Protein 5TF5 (pdb70)

CATH classification: 3.40.640.10 (+1 more: 3.90.1150.10)

GO terms:
  GO:0016212 L-kynurenine:2-oxoglutarate transaminase activity (F, IDA)
  GO:0006103 2-oxoglutarate metabolic process (P, IDA)
  GO:0006536 glutamate metabolic process (P, IDA)
  GO:0070189 kynurenine metabolic process (P, IDA)
  GO:0047315 L-kynurenine:glyoxylate transaminase activity (F, IDA)
  GO:0047536 L-2-aminoadipate:2-oxoglutarate transaminase activity (F, IDA)
  GO:0047958 glycine:2-oxoglutarate transaminase activity (F, IDA)
  GO:0050094 L-methionine:glyoxylate transaminase activity (F, IDA)
  GO:0016212 L-kynurenine:2-oxoglutarate transaminase activity (F, EXP)
  GO:0047536 L-2-aminoadipate:2-oxoglutarate transaminase activity (F, EXP)
  GO:0042803 protein homodimerization activity (F, IPI)
  GO:0005739 mitochondrion (C, HTP)
  GO:0005759 mitochondrial matrix (C, TAS)

B-factor: mean 35.79, std 28.33, range [4.4, 190.75]

Structure (mmCIF, N/CA/C/O backbone):
data_5TF5
#
_entry.id   5TF5
#
_cell.length_a   88.883
_cell.length_b   99.275
_cell.length_c   107.923
_cell.angle_alpha   90.00
_cell.angle_beta   90.00
_cell.angle_gamma   90.00
#
_symmetry.space_group_name_H-M   'P 21 21 21'
#
loop_
_entity.id
_entity.type
_entity.pdbx_description
1 polymer 'Kynurenine/alpha-aminoadipate aminotransferase, mitochondrial'
2 non-polymer '(2R)-2-(5,6-dichloro-1,3-dioxo-1,3-dihydro-2H-isoindol-2-yl)-3-phenylpropanoic acid'
3 water water
#
loop_
_atom_site.group_PDB
_atom_site.id
_atom_site.type_symbol
_atom_site.label_atom_id
_atom_site.label_alt_id
_atom_site.label_comp_id
_atom_site.label_asym_id
_atom_site.label_entity_id
_atom_site.label_seq_id
_atom_site.pdbx_PDB_ins_code
_atom_site.Cartn_x
_atom_site.Cartn_y
_atom_site.Cartn_z
_atom_site.occupancy
_atom_site.B_iso_or_equiv
_atom_site.auth_seq_id
_atom_site.auth_comp_id
_atom_site.auth_asym_id
_atom_site.auth_atom_id
_atom_site.pdbx_PDB_model_num
ATOM 1 N N . MET A 1 1 ? 84.422 -0.784 57.120 1.00 26.26 1 MET A N 1
ATOM 2 C CA . MET A 1 1 ? 83.676 -1.005 58.394 1.00 22.15 1 MET A CA 1
ATOM 3 C C . MET A 1 1 ? 82.468 -0.051 58.518 1.00 19.50 1 MET A C 1
ATOM 4 O O . MET A 1 1 ? 81.425 -0.479 58.976 1.00 19.68 1 MET A O 1
ATOM 20 N N . ASN A 1 2 ? 82.585 1.215 58.108 1.00 24.11 2 ASN A N 1
ATOM 21 C CA . ASN A 1 2 ? 81.430 2.126 58.026 1.00 26.30 2 ASN A CA 1
ATOM 22 C C . ASN A 1 2 ? 81.323 2.677 56.602 1.00 22.59 2 ASN A C 1
ATOM 23 O O . ASN A 1 2 ? 81.909 3.714 56.277 1.00 23.21 2 ASN A O 1
ATOM 34 N N . TYR A 1 3 ? 80.544 2.004 55.757 1.00 18.56 3 TYR A N 1
ATOM 35 C CA . TYR A 1 3 ? 80.521 2.352 54.340 1.00 18.38 3 TYR A CA 1
ATOM 36 C C . TYR A 1 3 ? 79.713 3.607 54.038 1.00 22.55 3 TYR A C 1
ATOM 37 O O . TYR A 1 3 ? 79.956 4.239 53.006 1.00 18.72 3 TYR A O 1
ATOM 55 N N . ALA A 1 4 ? 78.761 3.977 54.900 1.00 22.37 4 ALA A N 1
ATOM 56 C CA . ALA A 1 4 ? 78.021 5.222 54.695 1.00 20.11 4 ALA A CA 1
ATOM 57 C C . ALA A 1 4 ? 78.954 6.414 54.556 1.00 21.28 4 ALA A C 1
ATOM 58 O O . ALA A 1 4 ? 78.635 7.374 53.844 1.00 23.45 4 ALA A O 1
ATOM 65 N N . ARG A 1 5 ? 80.100 6.382 55.238 1.00 25.28 5 ARG A N 1
ATOM 66 C CA . ARG A 1 5 ? 81.072 7.467 55.140 1.00 25.25 5 ARG A CA 1
ATOM 67 C C . ARG A 1 5 ? 81.569 7.676 53.714 1.00 23.86 5 ARG A C 1
ATOM 68 O O . ARG A 1 5 ? 81.977 8.787 53.365 1.00 27.30 5 ARG A O 1
ATOM 89 N N . PHE A 1 6 ? 81.506 6.648 52.869 1.00 19.27 6 PHE A N 1
ATOM 90 C CA . PHE A 1 6 ? 82.065 6.697 51.527 1.00 20.78 6 PHE A CA 1
ATOM 91 C C . PHE A 1 6 ? 80.990 6.752 50.442 1.00 25.27 6 PHE A C 1
ATOM 92 O O . PHE A 1 6 ? 81.289 6.495 49.272 1.00 22.87 6 PHE A O 1
ATOM 109 N N . ILE A 1 7 ? 79.753 7.098 50.801 1.00 25.57 7 ILE A N 1
ATOM 110 C CA . ILE A 1 7 ? 78.623 7.120 49.873 1.00 18.55 7 ILE A CA 1
ATOM 111 C C . ILE A 1 7 ? 77.958 8.488 49.982 1.00 19.37 7 ILE A C 1
ATOM 112 O O . ILE A 1 7 ? 77.524 8.881 51.071 1.00 17.80 7 ILE A O 1
ATOM 128 N N . THR A 1 8 ? 77.878 9.207 48.859 1.00 20.51 8 THR A N 1
ATOM 129 C CA . THR A 1 8 ? 77.247 10.520 48.822 1.00 21.59 8 THR A CA 1
ATOM 130 C C . THR A 1 8 ? 75.754 10.413 49.106 1.00 20.23 8 THR A C 1
ATOM 131 O O . THR A 1 8 ? 75.143 9.342 49.010 1.00 19.74 8 THR A O 1
ATOM 142 N N . ALA A 1 9 ? 75.154 11.566 49.409 1.00 20.95 9 ALA A N 1
ATOM 143 C CA . ALA A 1 9 ? 73.708 11.616 49.578 1.00 21.57 9 ALA A CA 1
ATOM 144 C C . ALA A 1 9 ? 73.001 11.118 48.323 1.00 21.46 9 ALA A C 1
ATOM 145 O O . ALA A 1 9 ? 72.098 10.279 48.398 1.00 24.57 9 ALA A O 1
ATOM 152 N N . ALA A 1 10 ? 73.410 11.617 47.156 1.00 20.58 10 ALA A N 1
ATOM 153 C CA . ALA A 1 10 ? 72.772 11.213 45.907 1.00 20.58 10 ALA A CA 1
ATOM 154 C C . ALA A 1 10 ? 72.901 9.712 45.681 1.00 19.80 10 ALA A C 1
ATOM 155 O O . ALA A 1 10 ? 71.914 9.028 45.382 1.00 20.07 10 ALA A O 1
ATOM 162 N N . SER A 1 11 ? 74.122 9.189 45.796 1.00 18.15 11 SER A N 1
ATOM 163 C CA . SER A 1 11 ? 74.354 7.758 45.619 1.00 14.95 11 SER A CA 1
ATOM 164 C C . SER A 1 11 ? 73.529 6.931 46.605 1.00 18.28 11 SER A C 1
ATOM 165 O O . SER A 1 11 ? 72.923 5.922 46.230 1.00 17.21 11 SER A O 1
ATOM 173 N N . ALA A 1 12 ? 73.502 7.342 47.876 1.00 18.88 12 ALA A N 1
ATOM 174 C CA . ALA A 1 12 ? 72.729 6.621 48.883 1.00 19.98 12 ALA A CA 1
ATOM 175 C C . ALA A 1 12 ? 71.236 6.652 48.579 1.00 20.67 12 ALA A C 1
ATOM 176 O O . ALA A 1 12 ? 70.504 5.727 48.956 1.00 21.41 12 ALA A O 1
ATOM 183 N N . ALA A 1 13 ? 70.765 7.699 47.901 1.00 19.33 13 ALA A N 1
ATOM 184 C CA . ALA A 1 13 ? 69.343 7.836 47.612 1.00 21.67 13 ALA A CA 1
ATOM 185 C C . ALA A 1 13 ? 68.855 6.890 46.519 1.00 19.54 13 ALA A C 1
ATOM 186 O O . ALA A 1 13 ? 67.639 6.712 46.380 1.00 18.97 13 ALA A O 1
ATOM 193 N N . ARG A 1 14 ? 69.750 6.274 45.753 1.00 20.37 14 ARG A N 1
ATOM 194 C CA . ARG A 1 14 ? 69.325 5.411 44.657 1.00 18.49 14 ARG A CA 1
ATOM 195 C C . ARG A 1 14 ? 68.537 4.210 45.167 1.00 21.76 14 ARG A C 1
ATOM 196 O O . ARG A 1 14 ? 68.857 3.634 46.212 1.00 18.71 14 ARG A O 1
ATOM 217 N N . ASN A 1 15 ? 67.526 3.813 44.396 1.00 24.95 15 ASN A N 1
ATOM 218 C CA . ASN A 1 15 ? 66.702 2.641 44.649 1.00 26.77 15 ASN A CA 1
ATOM 219 C C . ASN A 1 15 ? 66.743 1.693 43.451 1.00 32.15 15 ASN A C 1
ATOM 220 O O . ASN A 1 15 ? 67.007 2.121 42.322 1.00 32.97 15 ASN A O 1
ATOM 231 N N . PRO A 1 16 ? 66.468 0.399 43.656 1.00 40.59 16 PRO A N 1
ATOM 232 C CA . PRO A 1 16 ? 66.619 -0.580 42.561 1.00 45.43 16 PRO A CA 1
ATOM 233 C C . PRO A 1 16 ? 65.620 -0.378 41.423 1.00 60.87 16 PRO A C 1
ATOM 234 O O . PRO A 1 16 ? 64.426 -0.165 41.651 1.00 59.08 16 PRO A O 1
ATOM 245 N N . SER A 1 17 ? 66.131 -0.496 40.174 1.00 75.67 17 SER A N 1
ATOM 246 C CA . SER A 1 17 ? 65.484 0.022 38.966 1.00 83.55 17 SER A CA 1
ATOM 247 C C . SER A 1 17 ? 65.188 -1.087 37.942 1.00 95.55 17 SER A C 1
ATOM 248 O O . SER A 1 17 ? 65.391 -2.269 38.251 1.00 96.37 17 SER A O 1
ATOM 256 N N . PRO A 1 18 ? 64.707 -0.754 36.690 1.00 107.31 18 PRO A N 1
ATOM 257 C CA . PRO A 1 18 ? 63.764 -1.654 35.995 1.00 108.34 18 PRO A CA 1
ATOM 258 C C . PRO A 1 18 ? 64.274 -3.040 35.622 1.00 106.41 18 PRO A C 1
ATOM 259 O O . PRO A 1 18 ? 65.359 -3.471 36.025 1.00 111.11 18 PRO A O 1
ATOM 270 N N . ILE A 1 19 ? 63.458 -3.738 34.829 1.00 105.56 19 ILE A N 1
ATOM 271 C CA . ILE A 1 19 ? 63.649 -5.144 34.489 1.00 111.60 19 ILE A CA 1
ATOM 272 C C . ILE A 1 19 ? 63.679 -5.937 35.789 1.00 122.44 19 ILE A C 1
ATOM 273 O O . ILE A 1 19 ? 64.593 -6.734 36.026 1.00 118.52 19 ILE A O 1
ATOM 289 N N . ARG A 1 20 ? 62.665 -5.729 36.633 1.00 144.13 20 ARG A N 1
ATOM 290 C CA . ARG A 1 20 ? 62.674 -6.230 38.003 1.00 154.65 20 ARG A CA 1
ATOM 291 C C . ARG A 1 20 ? 61.850 -7.505 38.155 1.00 164.21 20 ARG A C 1
ATOM 292 O O . ARG A 1 20 ? 62.207 -8.548 37.601 1.00 166.12 20 ARG A O 1
ATOM 313 N N . THR A 1 21 ? 60.745 -7.429 38.901 1.00 149.06 21 THR A N 1
ATOM 314 C CA . THR A 1 21 ? 59.957 -8.601 39.269 1.00 147.64 21 THR A CA 1
ATOM 315 C C . THR A 1 21 ? 59.177 -9.152 38.079 1.00 145.18 21 THR A C 1
ATOM 316 O O . THR A 1 21 ? 57.942 -9.206 38.107 1.00 137.46 21 THR A O 1
ATOM 327 N N . MET A 1 22 ? 59.889 -9.560 37.027 1.00 149.42 22 MET A N 1
ATOM 328 C CA . MET A 1 22 ? 59.256 -10.120 35.839 1.00 147.10 22 MET A CA 1
ATOM 329 C C . MET A 1 22 ? 59.952 -11.404 35.411 1.00 146.65 22 MET A C 1
ATOM 330 O O . MET A 1 22 ? 59.292 -12.408 35.122 1.00 134.66 22 MET A O 1
ATOM 344 N N . THR A 1 23 ? 61.284 -11.382 35.370 1.00 148.72 23 THR A N 1
ATOM 345 C CA . THR A 1 23 ? 62.081 -12.531 34.960 1.00 145.27 23 THR A CA 1
ATOM 346 C C . THR A 1 23 ? 62.778 -13.179 36.155 1.00 142.10 23 THR A C 1
ATOM 347 O O . THR A 1 23 ? 63.859 -13.756 36.018 1.00 138.41 23 THR A O 1
ATOM 358 N N . ASP A 1 24 ? 62.171 -13.073 37.332 1.00 147.03 24 ASP A N 1
ATOM 359 C CA . ASP A 1 24 ? 62.624 -13.770 38.531 1.00 141.81 24 ASP A CA 1
ATOM 360 C C . ASP A 1 24 ? 61.499 -14.534 39.212 1.00 148.92 24 ASP A C 1
ATOM 361 O O . ASP A 1 24 ? 61.723 -15.652 39.682 1.00 148.78 24 ASP A O 1
ATOM 370 N N . ILE A 1 25 ? 60.295 -13.959 39.281 1.00 144.37 25 ILE A N 1
ATOM 371 C CA . ILE A 1 25 ? 59.133 -14.729 39.703 1.00 140.29 25 ILE A CA 1
ATOM 372 C C . ILE A 1 25 ? 58.709 -15.697 38.607 1.00 142.10 25 ILE A C 1
ATOM 373 O O . ILE A 1 25 ? 57.984 -16.662 38.877 1.00 133.25 25 ILE A O 1
ATOM 389 N N . LEU A 1 26 ? 59.143 -15.454 37.368 1.00 151.26 26 LEU A N 1
ATOM 390 C CA . LEU A 1 26 ? 58.949 -16.387 36.267 1.00 156.29 26 LEU A CA 1
ATOM 391 C C . LEU A 1 26 ? 60.145 -17.306 36.058 1.00 159.11 26 LEU A C 1
ATOM 392 O O . LEU A 1 26 ? 60.011 -18.327 35.374 1.00 160.29 26 LEU A O 1
ATOM 408 N N . SER A 1 27 ? 61.302 -16.971 36.630 1.00 156.87 27 SER A N 1
ATOM 409 C CA . SER A 1 27 ? 62.496 -17.801 36.540 1.00 153.79 27 SER A CA 1
ATOM 410 C C . SER A 1 27 ? 62.537 -18.891 37.603 1.00 152.57 27 SER A C 1
ATOM 411 O O . SER A 1 27 ? 63.530 -19.623 37.682 1.00 150.52 27 SER A O 1
ATOM 419 N N . ARG A 1 28 ? 61.494 -19.009 38.425 1.00 152.27 28 ARG A N 1
ATOM 420 C CA . ARG A 1 28 ? 61.396 -20.082 39.412 1.00 151.59 28 ARG A CA 1
ATOM 421 C C . ARG A 1 28 ? 60.006 -20.688 39.520 1.00 150.09 28 ARG A C 1
ATOM 422 O O . ARG A 1 28 ? 59.889 -21.819 40.004 1.00 149.96 28 ARG A O 1
ATOM 443 N N . GLY A 1 29 ? 58.949 -19.998 39.082 1.00 148.47 29 GLY A N 1
ATOM 444 C CA . GLY A 1 29 ? 57.622 -20.533 39.159 1.00 137.75 29 GLY A CA 1
ATOM 445 C C . GLY A 1 29 ? 57.378 -21.597 38.100 1.00 139.65 29 GLY A C 1
ATOM 446 O O . GLY A 1 29 ? 58.280 -21.967 37.337 1.00 139.54 29 GLY A O 1
ATOM 450 N N . PRO A 1 30 ? 56.146 -22.098 38.047 1.00 142.46 30 PRO A N 1
ATOM 451 C CA . PRO A 1 30 ? 55.804 -23.109 37.042 1.00 142.80 30 PRO A CA 1
ATOM 452 C C . PRO A 1 30 ? 55.817 -22.524 35.638 1.00 137.94 30 PRO A C 1
ATOM 453 O O . PRO A 1 30 ? 55.634 -21.323 35.426 1.00 135.61 30 PRO A O 1
ATOM 464 N N . LYS A 1 31 ? 56.036 -23.405 34.664 1.00 131.73 31 LYS A N 1
ATOM 465 C CA . LYS A 1 31 ? 56.065 -23.000 33.265 1.00 130.52 31 LYS A CA 1
ATOM 466 C C . LYS A 1 31 ? 54.678 -22.826 32.667 1.00 132.13 31 LYS A C 1
ATOM 467 O O . LYS A 1 31 ? 54.569 -22.441 31.498 1.00 131.42 31 LYS A O 1
ATOM 486 N N . SER A 1 32 ? 53.625 -23.110 33.427 1.00 127.90 32 SER A N 1
ATOM 487 C CA . SER A 1 32 ? 52.264 -22.791 33.026 1.00 126.09 32 SER A CA 1
ATOM 488 C C . SER A 1 32 ? 51.877 -21.365 33.397 1.00 122.94 32 SER A C 1
ATOM 489 O O . SER A 1 32 ? 50.712 -20.986 33.234 1.00 110.95 32 SER A O 1
ATOM 497 N N . MET A 1 33 ? 52.827 -20.572 33.885 1.00 122.72 33 MET A N 1
ATOM 498 C CA . MET A 1 33 ? 52.558 -19.219 34.354 1.00 108.19 33 MET A CA 1
ATOM 499 C C . MET A 1 33 ? 52.624 -18.249 33.182 1.00 101.67 33 MET A C 1
ATOM 500 O O . MET A 1 33 ? 53.661 -18.138 32.518 1.00 95.33 33 MET A O 1
ATOM 514 N N . ILE A 1 34 ? 51.520 -17.558 32.929 1.00 94.19 34 ILE A N 1
ATOM 515 C CA . ILE A 1 34 ? 51.462 -16.523 31.905 1.00 83.53 34 ILE A CA 1
ATOM 516 C C . ILE A 1 34 ? 51.848 -15.199 32.541 1.00 84.00 34 ILE A C 1
ATOM 517 O O . ILE A 1 34 ? 51.401 -14.872 33.647 1.00 85.34 34 ILE A O 1
ATOM 533 N N . SER A 1 35 ? 52.681 -14.430 31.845 1.00 77.76 35 SER A N 1
ATOM 534 C CA . SER A 1 35 ? 53.082 -13.110 32.311 1.00 69.09 35 SER A CA 1
ATOM 535 C C . SER A 1 35 ? 52.916 -12.112 31.178 1.00 64.74 35 SER A C 1
ATOM 536 O O . SER A 1 35 ? 53.584 -12.224 30.144 1.00 61.22 35 SER A O 1
ATOM 544 N N . LEU A 1 36 ? 52.009 -11.153 31.365 1.00 58.71 36 LEU A N 1
ATOM 545 C CA . LEU A 1 36 ? 51.958 -9.950 30.550 1.00 50.70 36 LEU A CA 1
ATOM 546 C C . LEU A 1 36 ? 52.534 -8.752 31.285 1.00 48.45 36 LEU A C 1
ATOM 547 O O . LEU A 1 36 ? 52.259 -7.609 30.903 1.00 40.35 36 LEU A O 1
ATOM 563 N N . ALA A 1 37 ? 53.298 -8.992 32.350 1.00 52.79 37 ALA A N 1
ATOM 564 C CA . ALA A 1 37 ? 53.897 -7.923 33.133 1.00 53.27 37 ALA A CA 1
ATOM 565 C C . ALA A 1 37 ? 55.240 -7.476 32.584 1.00 49.14 37 ALA A C 1
ATOM 566 O O . ALA A 1 37 ? 55.709 -6.389 32.940 1.00 48.33 37 ALA A O 1
ATOM 573 N N . GLY A 1 38 ? 55.860 -8.283 31.725 1.00 46.99 38 GLY A N 1
ATOM 574 C CA . GLY A 1 38 ? 57.207 -7.997 31.283 1.00 53.36 38 GLY A CA 1
ATOM 575 C C . GLY A 1 38 ? 57.260 -6.852 30.293 1.00 48.50 38 GLY A C 1
ATOM 576 O O . GLY A 1 38 ? 56.288 -6.524 29.614 1.00 44.60 38 GLY A O 1
ATOM 580 N N . GLY A 1 39 ? 58.431 -6.234 30.213 1.00 48.45 39 GLY A N 1
ATOM 581 C CA . GLY A 1 39 ? 58.627 -5.117 29.316 1.00 47.20 39 GLY A CA 1
ATOM 582 C C . GLY A 1 39 ? 59.532 -5.424 28.142 1.00 43.14 39 GLY A C 1
ATOM 583 O O . GLY A 1 39 ? 60.034 -4.500 27.520 1.00 38.13 39 GLY A O 1
ATOM 587 N N . LEU A 1 40 ? 59.730 -6.627 27.818 1.00 39.63 40 LEU A N 1
ATOM 588 C CA . LEU A 1 40 ? 60.768 -6.871 26.819 1.00 31.22 40 LEU A CA 1
ATOM 589 C C . LEU A 1 40 ? 60.216 -6.759 25.398 1.00 29.67 40 LEU A C 1
ATOM 590 O O . LEU A 1 40 ? 59.127 -7.266 25.113 1.00 31.04 40 LEU A O 1
ATOM 606 N N . PRO A 1 41 ? 60.946 -6.133 24.475 1.00 27.10 41 PRO A N 1
ATOM 607 C CA . PRO A 1 41 ? 60.504 -6.114 23.081 1.00 26.02 41 PRO A CA 1
ATOM 608 C C . PRO A 1 41 ? 60.684 -7.484 22.449 1.00 29.27 41 PRO A C 1
ATOM 609 O O . PRO A 1 41 ? 61.484 -8.304 22.901 1.00 24.66 41 PRO A O 1
ATOM 620 N N . ASN A 1 42 ? 59.924 -7.731 21.384 1.00 26.40 42 ASN A N 1
ATOM 621 C CA . ASN A 1 42 ? 59.921 -9.066 20.798 1.00 26.54 42 ASN A CA 1
ATOM 622 C C . ASN A 1 42 ? 61.200 -9.297 19.999 1.00 26.95 42 ASN A C 1
ATOM 623 O O . ASN A 1 42 ? 61.398 -8.664 18.952 1.00 22.16 42 ASN A O 1
ATOM 634 N N . PRO A 1 43 ? 62.088 -10.191 20.448 1.00 25.20 43 PRO A N 1
ATOM 635 C CA . PRO A 1 43 ? 63.374 -10.367 19.751 1.00 24.73 43 PRO A CA 1
ATOM 636 C C . PRO A 1 43 ? 63.238 -10.968 18.366 1.00 23.67 43 PRO A C 1
ATOM 637 O O . PRO A 1 43 ? 64.218 -10.973 17.610 1.00 22.41 43 PRO A O 1
ATOM 648 N N . ASN A 1 44 ? 62.062 -11.481 18.007 1.00 24.86 44 ASN A N 1
ATOM 649 C CA . ASN A 1 44 ? 61.897 -12.069 16.686 1.00 27.62 44 ASN A CA 1
ATOM 650 C C . ASN A 1 44 ? 61.919 -11.017 15.587 1.00 27.30 44 ASN A C 1
ATOM 651 O O . ASN A 1 44 ? 62.192 -11.356 14.433 1.00 25.19 44 ASN A O 1
ATOM 662 N N . MET A 1 45 ? 61.653 -9.751 15.918 1.00 24.02 45 MET A N 1
ATOM 663 C CA . MET A 1 45 ? 61.769 -8.683 14.934 1.00 24.94 45 MET A CA 1
ATOM 664 C C . MET A 1 45 ? 63.218 -8.286 14.673 1.00 22.07 45 MET A C 1
ATOM 665 O O . MET A 1 45 ? 63.498 -7.665 13.643 1.00 25.80 45 MET A O 1
ATOM 679 N N . PHE A 1 46 ? 64.138 -8.625 15.577 1.00 22.26 46 PHE A N 1
ATOM 680 C CA . PHE A 1 46 ? 65.527 -8.219 15.419 1.00 21.84 46 PHE A CA 1
ATOM 681 C C . PHE A 1 46 ? 66.144 -8.919 14.205 1.00 22.30 46 PHE A C 1
ATOM 682 O O . PHE A 1 46 ? 65.939 -10.120 14.008 1.00 22.31 46 PHE A O 1
ATOM 699 N N . PRO A 1 47 ? 66.908 -8.200 13.372 1.00 19.93 47 PRO A N 1
ATOM 700 C CA . PRO A 1 47 ? 67.294 -8.767 12.067 1.00 21.63 47 PRO A CA 1
ATOM 701 C C . PRO A 1 47 ? 68.505 -9.694 12.069 1.00 21.35 47 PRO A C 1
ATOM 702 O O . PRO A 1 47 ? 68.647 -10.474 11.118 1.00 25.19 47 PRO A O 1
ATOM 713 N N . PHE A 1 48 ? 69.387 -9.645 13.062 1.00 19.49 48 PHE A N 1
ATOM 714 C CA . PHE A 1 48 ? 70.523 -10.560 13.090 1.00 17.31 48 PHE A CA 1
ATOM 715 C C . PHE A 1 48 ? 70.059 -11.905 13.641 1.00 20.57 48 PHE A C 1
ATOM 716 O O . PHE A 1 48 ? 69.395 -11.957 14.678 1.00 19.55 48 PHE A O 1
ATOM 733 N N . LYS A 1 49 ? 70.385 -12.997 12.937 1.00 19.57 49 LYS A N 1
ATOM 734 C CA . LYS A 1 49 ? 69.800 -14.302 13.261 1.00 21.46 49 LYS A CA 1
ATOM 735 C C . LYS A 1 49 ? 70.797 -15.344 13.752 1.00 21.08 49 LYS A C 1
ATOM 736 O O . LYS A 1 49 ? 70.466 -16.132 14.645 1.00 20.41 49 LYS A O 1
ATOM 755 N N . THR A 1 50 ? 72.008 -15.390 13.205 1.00 20.67 50 THR A N 1
ATOM 756 C CA . THR A 1 50 ? 73.011 -16.324 13.700 1.00 20.08 50 THR A CA 1
ATOM 757 C C . THR A 1 50 ? 74.377 -15.673 13.599 1.00 22.53 50 THR A C 1
ATOM 758 O O . THR A 1 50 ? 74.552 -14.676 12.898 1.00 25.03 50 THR A O 1
ATOM 769 N N . ALA A 1 51 ? 75.350 -16.247 14.305 1.00 18.89 51 ALA A N 1
ATOM 770 C CA . ALA A 1 51 ? 76.712 -15.743 14.219 1.00 25.10 51 ALA A CA 1
ATOM 771 C C . ALA A 1 51 ? 77.701 -16.889 14.346 1.00 24.20 51 ALA A C 1
ATOM 772 O O . ALA A 1 51 ? 77.477 -17.854 15.083 1.00 21.04 51 ALA A O 1
ATOM 779 N N . VAL A 1 52 ? 78.802 -16.757 13.612 1.00 18.88 52 VAL A N 1
ATOM 780 C CA . VAL A 1 52 ? 79.955 -17.644 13.703 1.00 23.41 52 VAL A CA 1
ATOM 781 C C . VAL A 1 52 ? 81.183 -16.763 13.856 1.00 23.19 52 VAL A C 1
ATOM 782 O O . VAL A 1 52 ? 81.488 -15.964 12.964 1.00 24.49 52 VAL A O 1
ATOM 795 N N . ILE A 1 53 ? 81.882 -16.907 14.978 1.00 24.10 53 ILE A N 1
ATOM 796 C CA . ILE A 1 53 ? 83.071 -16.119 15.274 1.00 25.20 53 ILE A CA 1
ATOM 797 C C . ILE A 1 53 ? 84.235 -17.081 15.434 1.00 26.59 53 ILE A C 1
ATOM 798 O O . ILE A 1 53 ? 84.194 -17.983 16.282 1.00 24.68 53 ILE A O 1
ATOM 814 N N . THR A 1 54 ? 85.264 -16.893 14.620 1.00 23.91 54 THR A N 1
ATOM 815 C CA . THR A 1 54 ? 86.420 -17.773 14.638 1.00 26.77 54 THR A CA 1
ATOM 816 C C . THR A 1 54 ? 87.429 -17.250 15.645 1.00 28.67 54 THR A C 1
ATOM 817 O O . THR A 1 54 ? 87.583 -16.038 15.819 1.00 20.74 54 THR A O 1
ATOM 828 N N . VAL A 1 55 ? 88.101 -18.177 16.318 1.00 27.41 55 VAL A N 1
ATOM 829 C CA . VAL A 1 55 ? 88.994 -17.861 17.423 1.00 29.31 55 VAL A CA 1
ATOM 830 C C . VAL A 1 55 ? 90.346 -18.492 17.132 1.00 37.26 55 VAL A C 1
ATOM 831 O O . VAL A 1 55 ? 90.419 -19.603 16.598 1.00 35.78 55 VAL A O 1
ATOM 844 N N . GLU A 1 56 ? 91.413 -17.780 17.472 1.00 42.23 56 GLU A N 1
ATOM 845 C CA . GLU A 1 56 ? 92.763 -18.301 17.320 1.00 48.97 56 GLU A CA 1
ATOM 846 C C . GLU A 1 56 ? 93.146 -19.048 18.587 1.00 54.39 56 GLU A C 1
ATOM 847 O O . GLU A 1 56 ? 93.059 -18.494 19.688 1.00 57.05 56 GLU A O 1
ATOM 859 N N . ASN A 1 57 ? 93.567 -20.302 18.427 1.00 55.23 57 ASN A N 1
ATOM 860 C CA . ASN A 1 57 ? 93.823 -21.184 19.563 1.00 64.47 57 ASN A CA 1
ATOM 861 C C . ASN A 1 57 ? 92.544 -21.400 20.363 1.00 64.33 57 ASN A C 1
ATOM 862 O O . ASN A 1 57 ? 92.543 -21.363 21.595 1.00 58.89 57 ASN A O 1
ATOM 873 N N . GLY A 1 58 ? 91.443 -21.613 19.654 1.00 63.37 58 GLY A N 1
ATOM 874 C CA . GLY A 1 58 ? 90.174 -21.834 20.315 1.00 59.67 58 GLY A CA 1
ATOM 875 C C . GLY A 1 58 ? 89.143 -22.401 19.369 1.00 53.25 58 GLY A C 1
ATOM 876 O O . GLY A 1 58 ? 89.231 -22.252 18.146 1.00 48.44 58 GLY A O 1
ATOM 880 N N . LYS A 1 59 ? 88.166 -23.075 19.960 1.00 54.44 59 LYS A N 1
ATOM 881 C CA . LYS A 1 59 ? 87.014 -23.532 19.205 1.00 68.44 59 LYS A CA 1
ATOM 882 C C . LYS A 1 59 ? 86.257 -22.326 18.668 1.00 51.40 59 LYS A C 1
ATOM 883 O O . LYS A 1 59 ? 86.117 -21.307 19.351 1.00 52.67 59 LYS A O 1
ATOM 902 N N . THR A 1 60 ? 85.798 -22.421 17.426 1.00 39.31 60 THR A N 1
ATOM 903 C CA . THR A 1 60 ? 84.939 -21.371 16.899 1.00 37.34 60 THR A CA 1
ATOM 904 C C . THR A 1 60 ? 83.709 -21.230 17.790 1.00 33.04 60 THR A C 1
ATOM 905 O O . THR A 1 60 ? 83.240 -22.200 18.393 1.00 35.85 60 THR A O 1
ATOM 916 N N . ILE A 1 61 ? 83.197 -20.003 17.888 1.00 30.74 61 ILE A N 1
ATOM 917 C CA . ILE A 1 61 ? 82.035 -19.694 18.715 1.00 30.16 61 ILE A CA 1
ATOM 918 C C . ILE A 1 61 ? 80.834 -19.499 17.804 1.00 29.10 61 ILE A C 1
ATOM 919 O O . ILE A 1 61 ? 80.875 -18.673 16.885 1.00 25.19 61 ILE A O 1
ATOM 935 N N . GLN A 1 62 ? 79.760 -20.235 18.086 1.00 26.35 62 GLN A N 1
ATOM 936 C CA . GLN A 1 62 ? 78.550 -20.239 17.274 1.00 29.73 62 GLN A CA 1
ATOM 937 C C . GLN A 1 62 ? 77.383 -19.756 18.124 1.00 27.02 62 GLN A C 1
ATOM 938 O O . GLN A 1 62 ? 77.114 -20.321 19.187 1.00 30.57 62 GLN A O 1
ATOM 952 N N . PHE A 1 63 ? 76.701 -18.712 17.663 1.00 22.67 63 PHE A N 1
ATOM 953 C CA . PHE A 1 63 ? 75.425 -18.293 18.243 1.00 23.26 63 PHE A CA 1
ATOM 954 C C . PHE A 1 63 ? 74.341 -18.843 17.328 1.00 23.69 63 PHE A C 1
ATOM 955 O O . PHE A 1 63 ? 74.093 -18.294 16.252 1.00 18.78 63 PHE A O 1
ATOM 972 N N . GLY A 1 64 ? 73.713 -19.938 17.741 1.00 24.03 64 GLY A N 1
ATOM 973 C CA . GLY A 1 64 ? 72.560 -20.443 17.035 1.00 25.47 64 GLY A CA 1
ATOM 974 C C . GLY A 1 64 ? 71.370 -19.520 17.236 1.00 27.58 64 GLY A C 1
ATOM 975 O O . GLY A 1 64 ? 71.463 -18.437 17.816 1.00 21.64 64 GLY A O 1
ATOM 979 N N . GLU A 1 65 ? 70.213 -19.987 16.764 1.00 23.93 65 GLU A N 1
ATOM 980 C CA . GLU A 1 65 ? 69.021 -19.142 16.756 1.00 28.12 65 GLU A CA 1
ATOM 981 C C . GLU A 1 65 ? 68.693 -18.627 18.156 1.00 25.70 65 GLU A C 1
ATOM 982 O O . GLU A 1 65 ? 68.571 -17.415 18.371 1.00 26.84 65 GLU A O 1
ATOM 994 N N . GLU A 1 66 ? 68.561 -19.533 19.128 1.00 24.92 66 GLU A N 1
ATOM 995 C CA . GLU A 1 66 ? 68.152 -19.115 20.468 1.00 28.90 66 GLU A CA 1
ATOM 996 C C . GLU A 1 66 ? 69.247 -18.312 21.165 1.00 26.12 66 GLU A C 1
ATOM 997 O O . GLU A 1 66 ? 68.956 -17.327 21.852 1.00 21.75 66 GLU A O 1
ATOM 1009 N N . MET A 1 67 ? 70.508 -18.718 21.007 1.00 21.87 67 MET A N 1
ATOM 1010 C CA . MET A 1 67 ? 71.607 -17.961 21.603 1.00 22.02 67 MET A CA 1
ATOM 1011 C C . MET A 1 67 ? 71.655 -16.537 21.058 1.00 22.32 67 MET A C 1
ATOM 1012 O O . MET A 1 67 ? 71.892 -15.583 21.809 1.00 20.94 67 MET A O 1
ATOM 1026 N N . MET A 1 68 ? 71.424 -16.373 19.754 1.00 21.15 68 MET A N 1
ATOM 1027 C CA . MET A 1 68 ? 71.429 -15.037 19.167 1.00 22.92 68 MET A CA 1
ATOM 1028 C C . MET A 1 68 ? 70.306 -14.182 19.741 1.00 19.73 68 MET A C 1
ATOM 1029 O O . MET A 1 68 ? 70.508 -13.000 20.036 1.00 17.09 68 MET A O 1
ATOM 1043 N N . LYS A 1 69 ? 69.115 -14.760 19.906 1.00 17.65 69 LYS A N 1
ATOM 1044 C CA . LYS A 1 69 ? 68.014 -14.011 20.500 1.00 23.30 69 LYS A CA 1
ATOM 1045 C C . LYS A 1 69 ? 68.376 -13.533 21.897 1.00 22.69 69 LYS A C 1
ATOM 1046 O O . LYS A 1 69 ? 68.037 -12.409 22.287 1.00 17.70 69 LYS A O 1
ATOM 1065 N N . ARG A 1 70 ? 69.061 -14.375 22.673 1.00 17.56 70 ARG A N 1
ATOM 1066 C CA . ARG A 1 70 ? 69.520 -13.929 23.982 1.00 18.41 70 ARG A CA 1
ATOM 1067 C C . ARG A 1 70 ? 70.543 -12.817 23.835 1.00 16.06 70 ARG A C 1
ATOM 1068 O O . ARG A 1 70 ? 70.481 -11.810 24.549 1.00 18.53 70 ARG A O 1
ATOM 1089 N N . ALA A 1 71 ? 71.479 -12.975 22.899 1.00 17.26 71 ALA A N 1
ATOM 1090 C CA . ALA A 1 71 ? 72.529 -11.978 22.712 1.00 19.20 71 ALA A CA 1
ATOM 1091 C C . ALA A 1 71 ? 71.972 -10.606 22.352 1.00 15.11 71 ALA A C 1
ATOM 1092 O O . ALA A 1 71 ? 72.617 -9.590 22.631 1.00 17.79 71 ALA A O 1
ATOM 1099 N N . LEU A 1 72 ? 70.786 -10.554 21.746 1.00 14.08 72 LEU A N 1
ATOM 1100 C CA . LEU A 1 72 ? 70.214 -9.317 21.227 1.00 18.42 72 LEU A CA 1
ATOM 1101 C C . LEU A 1 72 ? 69.207 -8.682 22.178 1.00 17.17 72 LEU A C 1
ATOM 1102 O O . LEU A 1 72 ? 68.604 -7.667 21.828 1.00 16.03 72 LEU A O 1
ATOM 1118 N N . GLN A 1 73 ? 69.041 -9.229 23.378 1.00 17.14 73 GLN A N 1
ATOM 1119 C CA . GLN A 1 73 ? 68.020 -8.790 24.318 1.00 18.27 73 GLN A CA 1
ATOM 1120 C C . GLN A 1 73 ? 68.674 -8.318 25.614 1.00 18.96 73 GLN A C 1
ATOM 1121 O O . GLN A 1 73 ? 69.839 -8.622 25.891 1.00 17.49 73 GLN A O 1
ATOM 1135 N N . TYR A 1 74 ? 67.919 -7.541 26.402 1.00 20.69 74 TYR A N 1
ATOM 1136 C CA . TYR A 1 74 ? 68.395 -7.046 27.695 1.00 19.02 74 TYR A CA 1
ATOM 1137 C C . TYR A 1 74 ? 68.915 -8.170 28.587 1.00 19.28 74 TYR A C 1
ATOM 1138 O O . TYR A 1 74 ? 68.496 -9.325 28.454 1.00 19.30 74 TYR A O 1
ATOM 1156 N N . SER A 1 75 ? 69.795 -7.829 29.521 1.00 20.66 75 SER A N 1
ATOM 1157 C CA . SER A 1 75 ? 70.343 -8.781 30.477 1.00 20.18 75 SER A CA 1
ATOM 1158 C C . SER A 1 75 ? 70.637 -8.031 31.767 1.00 18.83 75 SER A C 1
ATOM 1159 O O . SER A 1 75 ? 70.494 -6.802 31.826 1.00 17.46 75 SER A O 1
ATOM 1167 N N . PRO A 1 76 ? 71.010 -8.744 32.840 1.00 17.19 76 PRO A N 1
ATOM 1168 C CA . PRO A 1 76 ? 71.106 -8.098 34.158 1.00 14.62 76 PRO A CA 1
ATOM 1169 C C . PRO A 1 76 ? 72.167 -7.007 34.222 1.00 18.28 76 PRO A C 1
ATOM 1170 O O . PRO A 1 76 ? 73.205 -7.064 33.553 1.00 15.49 76 PRO A O 1
ATOM 1181 N N . SER A 1 77 ? 71.906 -6.020 35.084 1.00 19.24 77 SER A N 1
ATOM 1182 C CA . SER A 1 77 ? 72.779 -4.854 35.172 1.00 15.47 77 SER A CA 1
ATOM 1183 C C . SER A 1 77 ? 74.202 -5.220 35.594 1.00 19.45 77 SER A C 1
ATOM 1184 O O . SER A 1 77 ? 75.165 -4.612 35.117 1.00 20.19 77 SER A O 1
ATOM 1192 N N . ALA A 1 78 ? 74.362 -6.188 36.500 1.00 16.37 78 ALA A N 1
ATOM 1193 C CA . ALA A 1 78 ? 75.695 -6.566 36.958 1.00 15.21 78 ALA A CA 1
ATOM 1194 C C . ALA A 1 78 ? 76.432 -7.467 35.976 1.00 17.01 78 ALA A C 1
ATOM 1195 O O . ALA A 1 78 ? 77.640 -7.678 36.140 1.00 15.56 78 ALA A O 1
ATOM 1202 N N . GLY A 1 79 ? 75.752 -7.984 34.963 1.00 14.54 79 GLY A N 1
ATOM 1203 C CA . GLY A 1 79 ? 76.357 -8.864 33.984 1.00 13.53 79 GLY A CA 1
ATOM 1204 C C . GLY A 1 79 ? 75.639 -10.199 33.906 1.00 16.11 79 GLY A C 1
ATOM 1205 O O . GLY A 1 79 ? 74.823 -10.554 34.754 1.00 15.91 79 GLY A O 1
ATOM 1209 N N . ILE A 1 80 ? 75.957 -10.932 32.847 1.00 17.22 80 ILE A N 1
ATOM 1210 C CA . ILE A 1 80 ? 75.292 -12.222 32.661 1.00 15.55 80 ILE A CA 1
ATOM 1211 C C . ILE A 1 80 ? 75.819 -13.206 33.699 1.00 13.57 80 ILE A C 1
ATOM 1212 O O . ILE A 1 80 ? 77.015 -13.160 34.051 1.00 13.66 80 ILE A O 1
ATOM 1228 N N . PRO A 1 81 ? 74.979 -14.107 34.213 1.00 17.46 81 PRO A N 1
ATOM 1229 C CA . PRO A 1 81 ? 75.385 -14.911 35.381 1.00 18.21 81 PRO A CA 1
ATOM 1230 C C . PRO A 1 81 ? 76.606 -15.790 35.157 1.00 16.43 81 PRO A C 1
ATOM 1231 O O . PRO A 1 81 ? 77.422 -15.920 36.074 1.00 20.23 81 PRO A O 1
ATOM 1242 N N . GLU A 1 82 ? 76.757 -16.398 33.978 1.00 14.49 82 GLU A N 1
ATOM 1243 C CA . GLU A 1 82 ? 77.894 -17.287 33.757 1.00 16.43 82 GLU A CA 1
ATOM 1244 C C . GLU A 1 82 ? 79.203 -16.519 33.644 1.00 15.54 82 GLU A C 1
ATOM 1245 O O . GLU A 1 82 ? 80.263 -17.066 33.963 1.00 19.45 82 GLU A O 1
ATOM 1257 N N . LEU A 1 83 ? 79.162 -15.256 33.205 1.00 13.96 83 LEU A N 1
ATOM 1258 C CA . LEU A 1 83 ? 80.381 -14.452 33.202 1.00 16.00 83 LEU A CA 1
ATOM 1259 C C . LEU A 1 83 ? 80.758 -14.057 34.626 1.00 16.29 83 LEU A C 1
ATOM 1260 O O . LEU A 1 83 ? 81.916 -14.190 35.033 1.00 18.40 83 LEU A O 1
ATOM 1276 N N . LEU A 1 84 ? 79.779 -13.598 35.411 1.00 13.88 84 LEU A N 1
ATOM 1277 C CA . LEU A 1 84 ? 80.034 -13.248 36.807 1.00 17.06 84 LEU A CA 1
ATOM 1278 C C . LEU A 1 84 ? 80.621 -14.428 37.582 1.00 18.73 84 LEU A C 1
ATOM 1279 O O . LEU A 1 84 ? 81.584 -14.269 38.339 1.00 19.76 84 LEU A O 1
ATOM 1295 N N . SER A 1 85 ? 80.051 -15.626 37.413 1.00 15.74 85 SER A N 1
ATOM 1296 C CA . SER A 1 85 ? 80.531 -16.777 38.177 1.00 20.51 85 SER A CA 1
ATOM 1297 C C . SER A 1 85 ? 81.943 -17.173 37.764 1.00 21.51 85 SER A C 1
ATOM 1298 O O . SER A 1 85 ? 82.775 -17.509 38.618 1.00 21.67 85 SER A O 1
ATOM 1306 N N . TRP A 1 86 ? 82.225 -17.192 36.462 1.00 19.87 86 TRP A N 1
ATOM 1307 C CA . TRP A 1 86 ? 83.591 -17.469 36.031 1.00 18.02 86 TRP A CA 1
ATOM 1308 C C . TRP A 1 86 ? 84.558 -16.455 36.628 1.00 22.47 86 TRP A C 1
ATOM 1309 O O . TRP A 1 86 ? 85.585 -16.826 37.209 1.00 15.41 86 TRP A O 1
ATOM 1330 N N . LEU A 1 87 ? 84.259 -15.161 36.462 1.00 15.12 87 LEU A N 1
ATOM 1331 C CA . LEU A 1 87 ? 85.163 -14.117 36.939 1.00 17.34 87 LEU A CA 1
ATOM 1332 C C . LEU A 1 87 ? 85.350 -14.199 38.445 1.00 17.40 87 LEU A C 1
ATOM 1333 O O . LEU A 1 87 ? 86.463 -14.002 38.951 1.00 17.72 87 LEU A O 1
ATOM 1349 N N . LYS A 1 88 ? 84.284 -14.509 39.183 1.00 19.70 88 LYS A N 1
ATOM 1350 C CA . LYS A 1 88 ? 84.424 -14.672 40.625 1.00 20.93 88 LYS A CA 1
ATOM 1351 C C . LYS A 1 88 ? 85.432 -15.768 40.946 1.00 23.63 88 LYS A C 1
ATOM 1352 O O . LYS A 1 88 ? 86.297 -15.603 41.812 1.00 20.58 88 LYS A O 1
ATOM 1371 N N . GLN A 1 89 ? 85.340 -16.900 40.249 1.00 21.61 89 GLN A N 1
ATOM 1372 C CA . GLN A 1 89 ? 86.289 -17.977 40.495 1.00 21.50 89 GLN A CA 1
ATOM 1373 C C . GLN A 1 89 ? 87.697 -17.564 40.099 1.00 20.47 89 GLN A C 1
ATOM 1374 O O . GLN A 1 89 ? 88.666 -17.952 40.760 1.00 18.31 89 GLN A O 1
ATOM 1388 N N . LEU A 1 90 ? 87.832 -16.770 39.030 1.00 18.71 90 LEU A N 1
ATOM 1389 C CA . LEU A 1 90 ? 89.145 -16.261 38.655 1.00 17.65 90 LEU A CA 1
ATOM 1390 C C . LEU A 1 90 ? 89.723 -15.374 39.749 1.00 21.05 90 LEU A C 1
ATOM 1391 O O . LEU A 1 90 ? 90.928 -15.425 40.025 1.00 19.93 90 LEU A O 1
ATOM 1407 N N . GLN A 1 91 ? 88.892 -14.535 40.376 1.00 20.41 91 GLN A N 1
ATOM 1408 C CA . GLN A 1 91 ? 89.421 -13.648 41.407 1.00 19.01 91 GLN A CA 1
ATOM 1409 C C . GLN A 1 91 ? 89.852 -14.445 42.633 1.00 21.89 91 GLN A C 1
ATOM 1410 O O . GLN A 1 91 ? 90.874 -14.136 43.258 1.00 20.19 91 GLN A O 1
ATOM 1424 N N . ILE A 1 92 ? 89.097 -15.485 42.982 1.00 18.48 92 ILE A N 1
ATOM 1425 C CA . ILE A 1 92 ? 89.485 -16.345 44.096 1.00 21.01 92 ILE A CA 1
ATOM 1426 C C . ILE A 1 92 ? 90.813 -17.039 43.794 1.00 18.68 92 ILE A C 1
ATOM 1427 O O . ILE A 1 92 ? 91.691 -17.123 44.660 1.00 23.00 92 ILE A O 1
ATOM 1443 N N . LYS A 1 93 ? 91.002 -17.504 42.552 1.00 20.63 93 LYS A N 1
ATOM 1444 C CA . LYS A 1 93 ? 92.242 -18.199 42.195 1.00 25.54 93 LYS A CA 1
ATOM 1445 C C . LYS A 1 93 ? 93.438 -17.254 42.199 1.00 23.48 93 LYS A C 1
ATOM 1446 O O . LYS A 1 93 ? 94.539 -17.639 42.611 1.00 20.84 93 LYS A O 1
ATOM 1465 N N . LEU A 1 94 ? 93.246 -16.020 41.730 1.00 20.71 94 LEU A N 1
ATOM 1466 C CA . LEU A 1 94 ? 94.349 -15.073 41.588 1.00 18.64 94 LEU A CA 1
ATOM 1467 C C . LEU A 1 94 ? 94.648 -14.329 42.888 1.00 20.59 94 LEU A C 1
ATOM 1468 O O . LEU A 1 94 ? 95.816 -14.090 43.208 1.00 18.39 94 LEU A O 1
ATOM 1484 N N . HIS A 1 95 ? 93.622 -13.943 43.648 1.00 18.27 95 HIS A N 1
ATOM 1485 C CA . HIS A 1 95 ? 93.814 -13.031 44.766 1.00 18.32 95 HIS A CA 1
ATOM 1486 C C . HIS A 1 95 ? 93.363 -13.578 46.111 1.00 21.00 95 HIS A C 1
ATOM 1487 O O . HIS A 1 95 ? 93.668 -12.959 47.137 1.00 21.17 95 HIS A O 1
ATOM 1501 N N . ASN A 1 96 ? 92.668 -14.710 46.139 1.00 18.08 96 ASN A N 1
ATOM 1502 C CA . ASN A 1 96 ? 92.097 -15.295 47.348 1.00 23.33 96 ASN A CA 1
ATOM 1503 C C . ASN A 1 96 ? 91.686 -14.218 48.338 1.00 22.08 96 ASN A C 1
ATOM 1504 O O . ASN A 1 96 ? 92.203 -14.185 49.460 1.00 18.89 96 ASN A O 1
ATOM 1515 N N . PRO A 1 97 ? 90.762 -13.334 47.976 1.00 24.59 97 PRO A N 1
ATOM 1516 C CA . PRO A 1 97 ? 90.473 -12.174 48.825 1.00 21.73 97 PRO A CA 1
ATOM 1517 C C . PRO A 1 97 ? 89.947 -12.603 50.184 1.00 23.31 97 PRO A C 1
ATOM 1518 O O . PRO A 1 97 ? 89.099 -13.500 50.280 1.00 20.36 97 PRO A O 1
ATOM 1529 N N . PRO A 1 98 ? 90.417 -11.984 51.266 1.00 21.42 98 PRO A N 1
ATOM 1530 C CA . PRO A 1 98 ? 89.913 -12.359 52.601 1.00 25.62 98 PRO A CA 1
ATOM 1531 C C . PRO A 1 98 ? 88.409 -12.165 52.786 1.00 23.64 98 PRO A C 1
ATOM 1532 O O . PRO A 1 98 ? 87.837 -12.754 53.712 1.00 27.33 98 PRO A O 1
ATOM 1543 N N . THR A 1 99 ? 87.747 -11.388 51.926 1.00 23.36 99 THR A N 1
ATOM 1544 C CA . THR A 1 99 ? 86.360 -10.969 52.117 1.00 21.20 99 THR A CA 1
ATOM 1545 C C . THR A 1 99 ? 85.322 -11.942 51.568 1.00 20.94 99 THR A C 1
ATOM 1546 O O . THR A 1 99 ? 84.127 -11.640 51.650 1.00 21.88 99 THR A O 1
ATOM 1557 N N . ILE A 1 100 ? 85.732 -13.077 50.996 1.00 24.03 100 ILE A N 1
ATOM 1558 C CA . ILE A 1 100 ? 84.803 -13.888 50.203 1.00 20.80 100 ILE A CA 1
ATOM 1559 C C . ILE A 1 100 ? 83.543 -14.200 50.997 1.00 21.78 100 ILE A C 1
ATOM 1560 O O . ILE A 1 100 ? 82.422 -14.092 50.486 1.00 25.21 100 ILE A O 1
ATOM 1576 N N . HIS A 1 101 ? 83.706 -14.620 52.249 1.00 23.94 101 HIS A N 1
ATOM 1577 C CA . HIS A 1 101 ? 82.587 -15.106 53.043 1.00 26.82 101 HIS A CA 1
ATOM 1578 C C . HIS A 1 101 ? 82.178 -14.130 54.139 1.00 25.92 101 HIS A C 1
ATOM 1579 O O . HIS A 1 101 ? 81.427 -14.507 55.045 1.00 28.93 101 HIS A O 1
ATOM 1593 N N . TYR A 1 102 ? 82.630 -12.877 54.066 1.00 24.93 102 TYR A N 1
ATOM 1594 C CA . TYR A 1 102 ? 82.178 -11.870 55.011 1.00 21.89 102 TYR A CA 1
ATOM 1595 C C . TYR A 1 102 ? 80.676 -11.643 54.860 1.00 22.15 102 TYR A C 1
ATOM 1596 O O . TYR A 1 102 ? 80.104 -11.885 53.797 1.00 24.83 102 TYR A O 1
ATOM 1614 N N . PRO A 1 103 ? 80.015 -11.159 55.909 1.00 21.94 103 PRO A N 1
ATOM 1615 C CA . PRO A 1 103 ? 78.655 -10.672 55.737 1.00 23.32 103 PRO A CA 1
ATOM 1616 C C . PRO A 1 103 ? 78.641 -9.470 54.815 1.00 21.27 103 PRO A C 1
ATOM 1617 O O . PRO A 1 103 ? 79.590 -8.662 54.804 1.00 18.81 103 PRO A O 1
ATOM 1628 N N . PRO A 1 104 ? 77.583 -9.309 54.017 1.00 22.23 104 PRO A N 1
ATOM 1629 C CA . PRO A 1 104 ? 77.499 -8.158 53.109 1.00 23.76 104 PRO A CA 1
ATOM 1630 C C . PRO A 1 104 ? 77.873 -6.825 53.744 1.00 26.35 104 PRO A C 1
ATOM 1631 O O . PRO A 1 104 ? 78.697 -6.076 53.205 1.00 18.94 104 PRO A O 1
ATOM 1642 N N . SER A 1 105 ? 77.278 -6.525 54.899 1.00 23.16 105 SER A N 1
ATOM 1643 C CA . SER A 1 105 ? 77.426 -5.201 55.494 1.00 25.05 105 SER A CA 1
ATOM 1644 C C . SER A 1 105 ? 78.860 -4.905 55.905 1.00 20.57 105 SER A C 1
ATOM 1645 O O . SER A 1 105 ? 79.207 -3.739 56.109 1.00 23.80 105 SER A O 1
ATOM 1653 N N . GLN A 1 106 ? 79.710 -5.923 56.036 1.00 20.85 106 GLN A N 1
ATOM 1654 C CA . GLN A 1 106 ? 81.105 -5.683 56.374 1.00 20.26 106 GLN A CA 1
ATOM 1655 C C . GLN A 1 106 ? 82.054 -6.048 55.239 1.00 23.10 106 GLN A C 1
ATOM 1656 O O . GLN A 1 106 ? 83.248 -6.261 55.478 1.00 21.70 106 GLN A O 1
ATOM 1670 N N . GLY A 1 107 ? 81.564 -6.076 54.004 1.00 18.78 107 GLY A N 1
ATOM 1671 C CA . GLY A 1 107 ? 82.419 -6.057 52.841 1.00 21.04 107 GLY A CA 1
ATOM 1672 C C . GLY A 1 107 ? 82.507 -7.327 52.014 1.00 15.18 107 GLY A C 1
ATOM 1673 O O . GLY A 1 107 ? 83.509 -7.505 51.304 1.00 19.45 107 GLY A O 1
ATOM 1677 N N . GLN A 1 108 ? 81.501 -8.197 52.070 1.00 18.58 108 GLN A N 1
ATOM 1678 C CA . GLN A 1 108 ? 81.465 -9.414 51.268 1.00 18.81 108 GLN A CA 1
ATOM 1679 C C . GLN A 1 108 ? 81.879 -9.133 49.829 1.00 22.88 108 GLN A C 1
ATOM 1680 O O . GLN A 1 108 ? 81.336 -8.237 49.181 1.00 18.20 108 GLN A O 1
ATOM 1694 N N . MET A 1 109 ? 82.838 -9.912 49.327 1.00 19.57 109 MET A N 1
ATOM 1695 C CA . MET A 1 109 ? 83.316 -9.710 47.963 1.00 22.42 109 MET A CA 1
ATOM 1696 C C . MET A 1 109 ? 82.159 -9.783 46.981 1.00 21.43 109 MET A C 1
ATOM 1697 O O . MET A 1 109 ? 81.367 -10.728 47.014 1.00 16.77 109 MET A O 1
ATOM 1711 N N . ASP A 1 110 ? 82.076 -8.790 46.096 1.00 19.78 110 ASP A N 1
ATOM 1712 C CA . ASP A 1 110 ? 81.038 -8.728 45.078 1.00 18.16 110 ASP A CA 1
ATOM 1713 C C . ASP A 1 110 ? 81.665 -8.225 43.784 1.00 16.27 110 ASP A C 1
ATOM 1714 O O . ASP A 1 110 ? 82.670 -7.505 43.810 1.00 19.59 110 ASP A O 1
ATOM 1723 N N . LEU A 1 111 ? 81.081 -8.621 42.646 1.00 16.83 111 LEU A N 1
ATOM 1724 C CA . LEU A 1 111 ? 81.607 -8.247 41.335 1.00 15.69 111 LEU A CA 1
ATOM 1725 C C . LEU A 1 111 ? 80.531 -7.606 40.469 1.00 17.77 111 LEU A C 1
ATOM 1726 O O . LEU A 1 111 ? 79.353 -7.967 40.536 1.00 17.26 111 LEU A O 1
ATOM 1742 N N . CYS A 1 112 ? 80.966 -6.672 39.622 1.00 15.57 112 CYS A N 1
ATOM 1743 C CA . CYS A 1 112 ? 80.111 -6.040 38.623 1.00 15.29 112 CYS A CA 1
ATOM 1744 C C . CYS A 1 112 ? 80.859 -6.011 37.298 1.00 14.61 112 CYS A C 1
ATOM 1745 O O . CYS A 1 112 ? 81.985 -5.507 37.236 1.00 18.34 112 CYS A O 1
ATOM 1753 N N . VAL A 1 113 ? 80.258 -6.566 36.249 1.00 16.39 113 VAL A N 1
ATOM 1754 C CA . VAL A 1 113 ? 80.761 -6.345 34.895 1.00 14.60 113 VAL A CA 1
ATOM 1755 C C . VAL A 1 113 ? 80.344 -4.948 34.459 1.00 15.40 113 VAL A C 1
ATOM 1756 O O . VAL A 1 113 ? 79.193 -4.547 34.655 1.00 13.98 113 VAL A O 1
ATOM 1769 N N . THR A 1 114 ? 81.278 -4.195 33.887 1.00 18.58 114 THR A N 1
ATOM 1770 C CA . THR A 1 114 ? 81.016 -2.821 33.486 1.00 17.18 114 THR A CA 1
ATOM 1771 C C . THR A 1 114 ? 81.371 -2.659 32.013 1.00 19.16 114 THR A C 1
ATOM 1772 O O . THR A 1 114 ? 82.020 -3.518 31.410 1.00 14.77 114 THR A O 1
ATOM 1783 N N . SER A 1 115 ? 80.914 -1.549 31.425 1.00 13.97 115 SER A N 1
ATOM 1784 C CA . SER A 1 115 ? 81.124 -1.271 30.003 1.00 12.96 115 SER A CA 1
ATOM 1785 C C . SER A 1 115 ? 82.496 -0.611 29.848 1.00 16.37 115 SER A C 1
ATOM 1786 O O . SER A 1 115 ? 82.635 0.591 29.611 1.00 17.46 115 SER A O 1
ATOM 1794 N N . GLY A 1 116 ? 83.530 -1.434 29.998 1.00 14.20 116 GLY A N 1
ATOM 1795 C CA . GLY A 1 116 ? 84.884 -0.940 30.205 1.00 17.31 116 GLY A CA 1
ATOM 1796 C C . GLY A 1 116 ? 85.163 -0.695 31.674 1.00 16.67 116 GLY A C 1
ATOM 1797 O O . GLY A 1 116 ? 84.279 -0.370 32.462 1.00 13.63 116 GLY A O 1
ATOM 1801 N N . SER A 1 117 ? 86.423 -0.895 32.064 1.00 18.24 117 SER A N 1
ATOM 1802 C CA . SER A 1 117 ? 86.763 -0.691 33.468 1.00 17.97 117 SER A CA 1
ATOM 1803 C C . SER A 1 117 ? 86.628 0.773 33.852 1.00 18.25 117 SER A C 1
ATOM 1804 O O . SER A 1 117 ? 86.367 1.087 35.020 1.00 18.42 117 SER A O 1
ATOM 1812 N N . GLN A 1 118 ? 86.793 1.678 32.887 1.00 15.24 118 GLN A N 1
ATOM 1813 C CA . GLN A 1 118 ? 86.691 3.100 33.189 1.00 15.05 118 GLN A CA 1
ATOM 1814 C C . GLN A 1 118 ? 85.289 3.484 33.638 1.00 15.38 118 GLN A C 1
ATOM 1815 O O . GLN A 1 118 ? 85.138 4.389 34.466 1.00 17.45 118 GLN A O 1
ATOM 1829 N N . GLN A 1 119 ? 84.254 2.824 33.112 1.00 16.14 119 GLN A N 1
ATOM 1830 C CA . GLN A 1 119 ? 82.904 3.136 33.570 1.00 13.25 119 GLN A CA 1
ATOM 1831 C C . GLN A 1 119 ? 82.758 2.833 35.050 1.00 14.70 119 GLN A C 1
ATOM 1832 O O . GLN A 1 119 ? 82.154 3.613 35.793 1.00 13.57 119 GLN A O 1
ATOM 1846 N N . GLY A 1 120 ? 83.307 1.698 35.496 1.00 13.49 120 GLY A N 1
ATOM 1847 C CA . GLY A 1 120 ? 83.215 1.349 36.903 1.00 14.63 120 GLY A CA 1
ATOM 1848 C C . GLY A 1 120 ? 83.983 2.321 37.771 1.00 14.84 120 GLY A C 1
ATOM 1849 O O . GLY A 1 120 ? 83.494 2.753 38.816 1.00 13.38 120 GLY A O 1
ATOM 1853 N N . LEU A 1 121 ? 85.199 2.676 37.348 1.00 14.22 121 LEU A N 1
ATOM 1854 C CA . LEU A 1 121 ? 85.979 3.683 38.054 1.00 19.32 121 LEU A CA 1
ATOM 1855 C C . LEU A 1 121 ? 85.215 4.999 38.162 1.00 17.84 121 LEU A C 1
ATOM 1856 O O . LEU A 1 121 ? 85.108 5.578 39.247 1.00 15.83 121 LEU A O 1
ATOM 1872 N N . CYS A 1 122 ? 84.684 5.493 37.041 1.00 16.43 122 CYS A N 1
ATOM 1873 C CA . CYS A 1 122 ? 83.996 6.781 37.053 1.00 14.92 122 CYS A CA 1
ATOM 1874 C C . CYS A 1 122 ? 82.842 6.781 38.045 1.00 18.13 122 CYS A C 1
ATOM 1875 O O . CYS A 1 122 ? 82.649 7.750 38.790 1.00 16.35 122 CYS A O 1
ATOM 1883 N N . LYS A 1 123 ? 82.039 5.720 38.039 1.00 12.58 123 LYS A N 1
ATOM 1884 C CA . LYS A 1 123 ? 80.917 5.643 38.962 1.00 14.52 123 LYS A CA 1
ATOM 1885 C C . LYS A 1 123 ? 81.375 5.447 40.398 1.00 13.55 123 LYS A C 1
ATOM 1886 O O . LYS A 1 123 ? 80.645 5.811 41.321 1.00 14.85 123 LYS A O 1
ATOM 1905 N N . VAL A 1 124 ? 82.561 4.875 40.612 1.00 16.67 124 VAL A N 1
ATOM 1906 C CA . VAL A 1 124 ? 83.108 4.808 41.966 1.00 19.27 124 VAL A CA 1
ATOM 1907 C C . VAL A 1 124 ? 83.449 6.208 42.469 1.00 19.68 124 VAL A C 1
ATOM 1908 O O . VAL A 1 124 ? 83.116 6.573 43.601 1.00 17.06 124 VAL A O 1
ATOM 1921 N N . PHE A 1 125 ? 84.147 6.995 41.647 1.00 15.63 125 PHE A N 1
ATOM 1922 C CA . PHE A 1 125 ? 84.453 8.379 42.002 1.00 15.25 125 PHE A CA 1
ATOM 1923 C C . PHE A 1 125 ? 83.181 9.155 42.298 1.00 14.23 125 PHE A C 1
ATOM 1924 O O . PHE A 1 125 ? 83.107 9.906 43.282 1.00 16.09 125 PHE A O 1
ATOM 1941 N N . GLU A 1 126 ? 82.177 8.994 41.443 1.00 13.56 126 GLU A N 1
ATOM 1942 C CA . GLU A 1 126 ? 80.920 9.709 41.611 1.00 13.55 126 GLU A CA 1
ATOM 1943 C C . GLU A 1 126 ? 80.184 9.266 42.869 1.00 19.53 126 GLU A C 1
ATOM 1944 O O . GLU A 1 126 ? 79.495 10.077 43.499 1.00 15.33 126 GLU A O 1
ATOM 1956 N N . MET A 1 127 ? 80.318 7.990 43.236 1.00 16.71 127 MET A N 1
ATOM 1957 C CA . MET A 1 127 ? 79.701 7.459 44.450 1.00 17.22 127 MET A CA 1
ATOM 1958 C C . MET A 1 127 ? 80.273 8.098 45.710 1.00 18.90 127 MET A C 1
ATOM 1959 O O . MET A 1 127 ? 79.568 8.231 46.717 1.00 18.38 127 MET A O 1
ATOM 1973 N N . ILE A 1 128 ? 81.539 8.493 45.675 1.00 16.94 128 ILE A N 1
ATOM 1974 C CA . ILE A 1 128 ? 82.290 8.823 46.880 1.00 18.39 128 ILE A CA 1
ATOM 1975 C C . ILE A 1 128 ? 82.433 10.329 47.078 1.00 18.16 128 ILE A C 1
ATOM 1976 O O . ILE A 1 128 ? 82.351 10.818 48.204 1.00 17.26 128 ILE A O 1
ATOM 1992 N N . ILE A 1 129 ? 82.675 11.079 46.015 1.00 19.10 129 ILE A N 1
ATOM 1993 C CA . ILE A 1 129 ? 83.305 12.388 46.142 1.00 16.21 129 ILE A CA 1
ATOM 1994 C C . ILE A 1 129 ? 82.258 13.483 46.297 1.00 22.59 129 ILE A C 1
ATOM 1995 O O . ILE A 1 129 ? 81.366 13.638 45.456 1.00 22.33 129 ILE A O 1
ATOM 2011 N N . ASN A 1 130 ? 82.391 14.261 47.363 1.00 22.03 130 ASN A N 1
ATOM 2012 C CA . ASN A 1 130 ? 81.746 15.556 47.511 1.00 20.52 130 ASN A CA 1
ATOM 2013 C C . ASN A 1 130 ? 82.741 16.671 47.212 1.00 23.46 130 ASN A C 1
ATOM 2014 O O . ASN A 1 130 ? 83.940 16.514 47.456 1.00 22.90 130 ASN A O 1
ATOM 2025 N N . PRO A 1 131 ? 82.307 17.818 46.685 1.00 20.68 131 PRO A N 1
ATOM 2026 C CA . PRO A 1 131 ? 83.252 18.925 46.490 1.00 19.80 131 PRO A CA 1
ATOM 2027 C C . PRO A 1 131 ? 83.954 19.265 47.795 1.00 19.59 131 PRO A C 1
ATOM 2028 O O . PRO A 1 131 ? 83.348 19.258 48.868 1.00 22.35 131 PRO A O 1
ATOM 2039 N N . GLY A 1 132 ? 85.251 19.540 47.695 1.00 21.64 132 GLY A N 1
ATOM 2040 C CA . GLY A 1 132 ? 86.074 19.785 48.855 1.00 27.89 132 GLY A CA 1
ATOM 2041 C C . GLY A 1 132 ? 86.760 18.558 49.418 1.00 23.29 132 GLY A C 1
ATOM 2042 O O . GLY A 1 132 ? 87.749 18.702 50.147 1.00 27.11 132 GLY A O 1
ATOM 2046 N N . ASP A 1 133 ? 86.275 17.358 49.099 1.00 21.13 133 ASP A N 1
ATOM 2047 C CA . ASP A 1 133 ? 86.894 16.141 49.611 1.00 26.52 133 ASP A CA 1
ATOM 2048 C C . ASP A 1 133 ? 88.352 16.052 49.170 1.00 23.03 133 ASP A C 1
ATOM 2049 O O . ASP A 1 133 ? 88.734 16.545 48.106 1.00 22.84 133 ASP A O 1
ATOM 2058 N N . ASN A 1 134 ? 89.168 15.403 49.997 1.00 23.45 134 ASN A N 1
ATOM 2059 C CA . ASN A 1 134 ? 90.573 15.171 49.689 1.00 23.47 134 ASN A CA 1
ATOM 2060 C C . ASN A 1 134 ? 90.762 13.730 49.234 1.00 20.22 134 ASN A C 1
ATOM 2061 O O . ASN A 1 134 ? 90.227 12.799 49.842 1.00 19.94 134 ASN A O 1
ATOM 2072 N N . VAL A 1 135 ? 91.523 13.555 48.157 1.00 22.48 135 VAL A N 1
ATOM 2073 C CA . VAL A 1 135 ? 91.851 12.239 47.630 1.00 22.15 135 VAL A CA 1
ATOM 2074 C C . VAL A 1 135 ? 93.345 12.199 47.358 1.00 22.00 135 VAL A C 1
ATOM 2075 O O . VAL A 1 135 ? 93.979 13.227 47.095 1.00 20.13 135 VAL A O 1
ATOM 2088 N N . LEU A 1 136 ? 93.910 10.999 47.434 1.00 18.36 136 LEU A N 1
ATOM 2089 C CA . LEU A 1 136 ? 95.334 10.785 47.246 1.00 16.70 136 LEU A CA 1
ATOM 2090 C C . LEU A 1 136 ? 95.575 9.966 45.983 1.00 20.24 136 LEU A C 1
ATOM 2091 O O . LEU A 1 136 ? 94.859 8.994 45.724 1.00 19.74 136 LEU A O 1
ATOM 2107 N N . LEU A 1 137 ? 96.586 10.356 45.204 1.00 18.15 137 LEU A N 1
ATOM 2108 C CA . LEU A 1 137 ? 97.075 9.540 44.095 1.00 22.27 137 LEU A CA 1
ATOM 2109 C C . LEU A 1 137 ? 98.478 10.002 43.736 1.00 20.93 137 LEU A C 1
ATOM 2110 O O . LEU A 1 137 ? 98.919 11.079 44.142 1.00 16.75 137 LEU A O 1
ATOM 2126 N N . ASP A 1 138 ? 99.160 9.188 42.934 1.00 16.80 138 ASP A N 1
ATOM 2127 C CA . ASP A 1 138 ? 100.500 9.496 42.449 1.00 22.73 138 ASP A CA 1
ATOM 2128 C C . ASP A 1 138 ? 100.422 10.050 41.031 1.00 22.56 138 ASP A C 1
ATOM 2129 O O . ASP A 1 138 ? 99.783 9.444 40.161 1.00 21.60 138 ASP A O 1
ATOM 2138 N N . GLU A 1 139 ? 101.062 11.199 40.812 1.00 20.99 139 GLU A N 1
ATOM 2139 C CA . GLU A 1 139 ? 101.327 11.724 39.473 1.00 20.39 139 GLU A CA 1
ATOM 2140 C C . GLU A 1 139 ? 102.730 11.319 39.025 1.00 17.26 139 GLU A C 1
ATOM 2141 O O . GLU A 1 139 ? 103.624 11.179 39.856 1.00 24.39 139 GLU A O 1
ATOM 2153 N N . PRO A 1 140 ? 102.948 11.159 37.710 1.00 19.52 140 PRO A N 1
ATOM 2154 C CA . PRO A 1 140 ? 101.974 11.257 36.618 1.00 19.30 140 PRO A CA 1
ATOM 2155 C C . PRO A 1 140 ? 100.964 10.120 36.629 1.00 20.71 140 PRO A C 1
ATOM 2156 O O . PRO A 1 140 ? 101.251 9.017 37.093 1.00 19.49 140 PRO A O 1
ATOM 2167 N N . ALA A 1 141 ? 99.773 10.411 36.117 1.00 20.15 141 ALA A N 1
ATOM 2168 C CA . ALA A 1 141 ? 98.651 9.500 36.216 1.00 19.32 141 ALA A CA 1
ATOM 2169 C C . ALA A 1 141 ? 97.916 9.485 34.887 1.00 23.33 141 ALA A C 1
ATOM 2170 O O . ALA A 1 141 ? 98.072 10.382 34.051 1.00 25.96 141 ALA A O 1
ATOM 2177 N N . TYR A 1 142 ? 97.119 8.442 34.698 1.00 21.43 142 TYR A N 1
ATOM 2178 C CA . TYR A 1 142 ? 96.287 8.341 33.513 1.00 20.84 142 TYR A CA 1
ATOM 2179 C C . TYR A 1 142 ? 95.466 9.611 33.352 1.00 27.40 142 TYR A C 1
ATOM 2180 O O . TYR A 1 142 ? 94.790 10.053 34.288 1.00 21.64 142 TYR A O 1
ATOM 2198 N N . SER A 1 143 ? 95.551 10.214 32.166 1.00 23.12 143 SER A N 1
ATOM 2199 C CA . SER A 1 143 ? 94.876 11.485 31.941 1.00 29.91 143 SER A CA 1
ATOM 2200 C C . SER A 1 143 ? 93.366 11.343 32.080 1.00 24.31 143 SER A C 1
ATOM 2201 O O . SER A 1 143 ? 92.696 12.266 32.557 1.00 24.02 143 SER A O 1
ATOM 2209 N N . GLY A 1 144 ? 92.812 10.200 31.674 1.00 31.66 144 GLY A N 1
ATOM 2210 C CA . GLY A 1 144 ? 91.388 9.973 31.851 1.00 27.59 144 GLY A CA 1
ATOM 2211 C C . GLY A 1 144 ? 90.958 10.005 33.304 1.00 25.02 144 GLY A C 1
ATOM 2212 O O . GLY A 1 144 ? 89.831 10.394 33.617 1.00 21.17 144 GLY A O 1
ATOM 2216 N N . THR A 1 145 ? 91.839 9.593 34.212 1.00 17.88 145 THR A N 1
ATOM 2217 C CA . THR A 1 145 ? 91.510 9.664 35.627 1.00 23.00 145 THR A CA 1
ATOM 2218 C C . THR A 1 145 ? 91.519 11.110 36.113 1.00 16.27 145 THR A C 1
ATOM 2219 O O . THR A 1 145 ? 90.637 11.527 36.877 1.00 15.62 145 THR A O 1
ATOM 2230 N N . LEU A 1 146 ? 92.504 11.893 35.674 1.00 19.38 146 LEU A N 1
ATOM 2231 C CA . LEU A 1 146 ? 92.558 13.289 36.092 1.00 14.23 146 LEU A CA 1
ATOM 2232 C C . LEU A 1 146 ? 91.379 14.070 35.527 1.00 19.46 146 LEU A C 1
ATOM 2233 O O . LEU A 1 146 ? 90.779 14.887 36.231 1.00 16.46 146 LEU A O 1
ATOM 2249 N N . GLN A 1 147 ? 91.011 13.812 34.269 1.00 21.34 147 GLN A N 1
ATOM 2250 C CA . GLN A 1 147 ? 89.873 14.518 33.687 1.00 22.50 147 GLN A CA 1
ATOM 2251 C C . GLN A 1 147 ? 88.565 14.093 34.338 1.00 18.51 147 GLN A C 1
ATOM 2252 O O . GLN A 1 147 ? 87.615 14.882 34.391 1.00 18.58 147 GLN A O 1
ATOM 2266 N N . SER A 1 148 ? 88.502 12.859 34.849 1.00 19.35 148 SER A N 1
ATOM 2267 C CA . SER A 1 148 ? 87.306 12.392 35.545 1.00 15.49 148 SER A CA 1
ATOM 2268 C C . SER A 1 148 ? 87.151 13.071 36.904 1.00 18.42 148 SER A C 1
ATOM 2269 O O . SER A 1 148 ? 86.042 13.467 37.287 1.00 17.66 148 SER A O 1
ATOM 2277 N N . LEU A 1 149 ? 88.254 13.225 37.642 1.00 15.96 149 LEU A N 1
ATOM 2278 C CA . LEU A 1 149 ? 88.200 13.758 38.999 1.00 17.74 149 LEU A CA 1
ATOM 2279 C C . LEU A 1 149 ? 87.994 15.266 39.025 1.00 18.22 149 LEU A C 1
ATOM 2280 O O . LEU A 1 149 ? 87.318 15.777 39.927 1.00 17.41 149 LEU A O 1
ATOM 2296 N N . HIS A 1 150 ? 88.555 15.978 38.052 1.00 17.36 150 HIS A N 1
ATOM 2297 C CA . HIS A 1 150 ? 88.539 17.439 38.065 1.00 18.43 150 HIS A CA 1
ATOM 2298 C C . HIS A 1 150 ? 87.151 18.031 38.249 1.00 20.82 150 HIS A C 1
ATOM 2299 O O . HIS A 1 150 ? 87.011 18.974 39.043 1.00 21.41 150 HIS A O 1
ATOM 2313 N N . PRO A 1 151 ? 86.110 17.578 37.543 1.00 18.86 151 PRO A N 1
ATOM 2314 C CA . PRO A 1 151 ? 84.794 18.213 37.707 1.00 15.85 151 PRO A CA 1
ATOM 2315 C C . PRO A 1 151 ? 84.119 17.897 39.027 1.00 20.13 151 PRO A C 1
ATOM 2316 O O . PRO A 1 151 ? 83.176 18.605 39.395 1.00 19.70 151 PRO A O 1
ATOM 2327 N N . LEU A 1 152 ? 84.559 16.869 39.754 1.00 18.96 152 LEU A N 1
ATOM 2328 C CA . LEU A 1 152 ? 83.926 16.524 41.021 1.00 18.06 152 LEU A CA 1
ATOM 2329 C C . LEU A 1 152 ? 84.384 17.410 42.169 1.00 21.47 152 LEU A C 1
ATOM 2330 O O . LEU A 1 152 ? 83.869 17.262 43.282 1.00 24.59 152 LEU A O 1
ATOM 2346 N N . GLY A 1 153 ? 85.335 18.310 41.930 1.00 21.25 153 GLY A N 1
ATOM 2347 C CA . GLY A 1 153 ? 85.696 19.310 42.913 1.00 26.54 153 GLY A CA 1
ATOM 2348 C C . GLY A 1 153 ? 86.501 18.816 44.089 1.00 23.60 153 GLY A C 1
ATOM 2349 O O . GLY A 1 153 ? 86.560 19.507 45.108 1.00 26.94 153 GLY A O 1
ATOM 2353 N N . CYS A 1 154 ? 87.129 17.648 43.981 1.00 26.07 154 CYS A N 1
ATOM 2354 C CA . CYS A 1 154 ? 87.997 17.153 45.036 1.00 22.00 154 CYS A CA 1
ATOM 2355 C C . CYS A 1 154 ? 89.368 17.809 44.934 1.00 26.16 154 CYS A C 1
ATOM 2356 O O . CYS A 1 154 ? 89.801 18.219 43.854 1.00 23.80 154 CYS A O 1
ATOM 2364 N N . ASN A 1 155 ? 90.052 17.899 46.074 1.00 20.95 155 ASN A N 1
ATOM 2365 C CA . ASN A 1 155 ? 91.446 18.332 46.114 1.00 21.29 155 ASN A CA 1
ATOM 2366 C C . ASN A 1 155 ? 92.330 17.103 45.950 1.00 22.00 155 ASN A C 1
ATOM 2367 O O . ASN A 1 155 ? 92.352 16.228 46.819 1.00 21.36 155 ASN A O 1
ATOM 2378 N N . ILE A 1 156 ? 93.054 17.037 44.842 1.00 19.89 156 ILE A N 1
ATOM 2379 C CA . ILE A 1 156 ? 93.979 15.938 44.596 1.00 20.22 156 ILE A CA 1
ATOM 2380 C C . ILE A 1 156 ? 95.287 16.233 45.320 1.00 22.91 156 ILE A C 1
ATOM 2381 O O . ILE A 1 156 ? 95.933 17.254 45.065 1.00 20.90 156 ILE A O 1
ATOM 2397 N N . ILE A 1 157 ? 95.686 15.334 46.211 1.00 21.63 157 ILE A N 1
ATOM 2398 C CA . ILE A 1 157 ? 96.941 15.452 46.945 1.00 17.49 157 ILE A CA 1
ATOM 2399 C C . ILE A 1 157 ? 97.917 14.448 46.336 1.00 20.35 157 ILE A C 1
ATOM 2400 O O . ILE A 1 157 ? 97.724 13.231 46.448 1.00 19.49 157 ILE A O 1
ATOM 2416 N N . ASN A 1 158 ? 98.972 14.959 45.697 1.00 20.41 158 ASN A N 1
ATOM 2417 C CA . ASN A 1 158 ? 99.966 14.102 45.065 1.00 21.79 158 ASN A CA 1
ATOM 2418 C C . ASN A 1 158 ? 100.804 13.387 46.118 1.00 24.01 158 ASN A C 1
ATOM 2419 O O . ASN A 1 158 ? 101.336 14.015 47.039 1.00 24.90 158 ASN A O 1
ATOM 2430 N N . VAL A 1 159 ? 100.928 12.074 45.974 1.00 22.91 159 VAL A N 1
ATOM 2431 C CA . VAL A 1 159 ? 101.812 11.271 46.809 1.00 24.75 159 VAL A CA 1
ATOM 2432 C C . VAL A 1 159 ? 103.055 10.955 45.989 1.00 25.63 159 VAL A C 1
ATOM 2433 O O . VAL A 1 159 ? 102.954 10.615 44.802 1.00 25.80 159 VAL A O 1
ATOM 2446 N N . ALA A 1 160 ? 104.226 11.082 46.609 1.00 26.88 160 ALA A N 1
ATOM 2447 C CA . ALA A 1 160 ? 105.471 10.887 45.885 1.00 27.98 160 ALA A CA 1
ATOM 2448 C C . ALA A 1 160 ? 105.577 9.452 45.383 1.00 27.19 160 ALA A C 1
ATOM 2449 O O . ALA A 1 160 ? 105.072 8.512 46.000 1.00 25.64 160 ALA A O 1
ATOM 2456 N N . SER A 1 161 ? 106.255 9.294 44.251 1.00 29.96 161 SER A N 1
ATOM 2457 C CA . SER A 1 161 ? 106.413 7.999 43.613 1.00 31.13 161 SER A CA 1
ATOM 2458 C C . SER A 1 161 ? 107.789 7.937 42.971 1.00 33.78 161 SER A C 1
ATOM 2459 O O . SER A 1 161 ? 108.362 8.966 42.606 1.00 25.41 161 SER A O 1
ATOM 2467 N N . ASP A 1 162 ? 108.307 6.723 42.829 1.00 28.09 162 ASP A N 1
ATOM 2468 C CA . ASP A 1 162 ? 109.588 6.513 42.169 1.00 32.43 162 ASP A CA 1
ATOM 2469 C C . ASP A 1 162 ? 109.478 5.256 41.310 1.00 31.67 162 ASP A C 1
ATOM 2470 O O . ASP A 1 162 ? 108.386 4.774 40.983 1.00 27.02 162 ASP A O 1
ATOM 2479 N N . GLU A 1 163 ? 110.633 4.713 40.932 1.00 30.83 163 GLU A N 1
ATOM 2480 C CA . GLU A 1 163 ? 110.663 3.540 40.072 1.00 29.08 163 GLU A CA 1
ATOM 2481 C C . GLU A 1 163 ? 109.904 2.358 40.673 1.00 26.27 163 GLU A C 1
ATOM 2482 O O . GLU A 1 163 ? 109.500 1.460 39.929 1.00 27.85 163 GLU A O 1
ATOM 2494 N N . SER A 1 164 ? 109.678 2.344 41.990 1.00 23.01 164 SER A N 1
ATOM 2495 C CA . SER A 1 164 ? 108.899 1.299 42.645 1.00 26.16 164 SER A CA 1
ATOM 2496 C C . SER A 1 164 ? 107.488 1.759 43.012 1.00 19.97 164 SER A C 1
ATOM 2497 O O . SER A 1 164 ? 106.882 1.202 43.934 1.00 28.03 164 SER A O 1
ATOM 2505 N N . GLY A 1 165 ? 106.960 2.759 42.318 1.00 26.48 165 GLY A N 1
ATOM 2506 C CA . GLY A 1 165 ? 105.611 3.223 42.590 1.00 25.18 165 GLY A CA 1
ATOM 2507 C C . GLY A 1 165 ? 105.557 4.162 43.785 1.00 26.86 165 GLY A C 1
ATOM 2508 O O . GLY A 1 165 ? 106.538 4.822 44.135 1.00 27.11 165 GLY A O 1
ATOM 2512 N N . ILE A 1 166 ? 104.381 4.210 44.421 1.00 26.08 166 ILE A N 1
ATOM 2513 C CA . ILE A 1 166 ? 104.167 5.109 45.550 1.00 26.21 166 ILE A CA 1
ATOM 2514 C C . ILE A 1 166 ? 105.205 4.850 46.631 1.00 22.96 166 ILE A C 1
ATOM 2515 O O . ILE A 1 166 ? 105.497 3.701 46.979 1.00 23.14 166 ILE A O 1
ATOM 2531 N N . VAL A 1 167 ? 105.757 5.928 47.177 1.00 24.79 167 VAL A N 1
ATOM 2532 C CA . VAL A 1 167 ? 106.701 5.852 48.287 1.00 24.51 167 VAL A CA 1
ATOM 2533 C C . VAL A 1 167 ? 105.899 5.875 49.586 1.00 26.50 167 VAL A C 1
ATOM 2534 O O . VAL A 1 167 ? 105.246 6.893 49.874 1.00 24.36 167 VAL A O 1
ATOM 2547 N N . PRO A 1 168 ? 105.909 4.800 50.385 1.00 24.48 168 PRO A N 1
ATOM 2548 C CA . PRO A 1 168 ? 105.127 4.828 51.632 1.00 30.30 168 PRO A CA 1
ATOM 2549 C C . PRO A 1 168 ? 105.484 5.979 52.559 1.00 27.76 168 PRO A C 1
ATOM 2550 O O . PRO A 1 168 ? 104.577 6.588 53.135 1.00 26.66 168 PRO A O 1
ATOM 2561 N N . ASP A 1 169 ? 106.775 6.284 52.737 1.00 29.09 169 ASP A N 1
ATOM 2562 C CA . ASP A 1 169 ? 107.162 7.387 53.616 1.00 27.42 169 ASP A CA 1
ATOM 2563 C C . ASP A 1 169 ? 106.469 8.679 53.208 1.00 32.13 169 ASP A C 1
ATOM 2564 O O . ASP A 1 169 ? 106.072 9.482 54.063 1.00 31.83 169 ASP A O 1
ATOM 2573 N N . SER A 1 170 ? 106.337 8.911 51.903 1.00 28.37 170 SER A N 1
ATOM 2574 C CA . SER A 1 170 ? 105.651 10.107 51.431 1.00 32.14 170 SER A CA 1
ATOM 2575 C C . SER A 1 170 ? 104.181 10.078 51.823 1.00 29.54 170 SER A C 1
ATOM 2576 O O . SER A 1 170 ? 103.624 11.094 52.256 1.00 31.09 170 SER A O 1
ATOM 2584 N N . LEU A 1 171 ? 103.539 8.916 51.684 1.00 26.01 171 LEU A N 1
ATOM 2585 C CA . LEU A 1 171 ? 102.144 8.778 52.086 1.00 28.97 171 LEU A CA 1
ATOM 2586 C C . LEU A 1 171 ? 101.988 8.963 53.589 1.00 27.40 171 LEU A C 1
ATOM 2587 O O . LEU A 1 171 ? 101.036 9.603 54.048 1.00 26.39 171 LEU A O 1
ATOM 2603 N N . ARG A 1 172 ? 102.926 8.425 54.373 1.00 31.52 172 ARG A N 1
ATOM 2604 C CA . ARG A 1 172 ? 102.864 8.583 55.823 1.00 35.21 172 ARG A CA 1
ATOM 2605 C C . ARG A 1 172 ? 103.015 10.044 56.226 1.00 31.68 172 ARG A C 1
ATOM 2606 O O . ARG A 1 172 ? 102.297 10.531 57.107 1.00 30.97 172 ARG A O 1
ATOM 2627 N N . ASP A 1 173 ? 103.947 10.758 55.589 1.00 32.69 173 ASP A N 1
ATOM 2628 C CA . ASP A 1 173 ? 104.182 12.157 55.933 1.00 32.39 173 ASP A CA 1
ATOM 2629 C C . ASP A 1 173 ? 102.968 13.019 55.606 1.00 33.27 173 ASP A C 1
ATOM 2630 O O . ASP A 1 173 ? 102.597 13.906 56.386 1.00 29.77 173 ASP A O 1
ATOM 2639 N N . ILE A 1 174 ? 102.337 12.778 54.456 1.00 31.15 174 ILE A N 1
ATOM 2640 C CA . ILE A 1 174 ? 101.153 13.547 54.077 1.00 26.02 174 ILE A CA 1
ATOM 2641 C C . ILE A 1 174 ? 100.034 13.331 55.084 1.00 29.87 174 ILE A C 1
ATOM 2642 O O . ILE A 1 174 ? 99.349 14.279 55.491 1.00 27.74 174 ILE A O 1
ATOM 2658 N N . LEU A 1 175 ? 99.826 12.080 55.494 1.00 23.61 175 LEU A N 1
ATOM 2659 C CA . LEU A 1 175 ? 98.744 11.753 56.410 1.00 25.78 175 LEU A CA 1
ATOM 2660 C C . LEU A 1 175 ? 98.965 12.326 57.804 1.00 29.37 175 LEU A C 1
ATOM 2661 O O . LEU A 1 175 ? 97.989 12.512 58.545 1.00 25.79 175 LEU A O 1
ATOM 2677 N N . SER A 1 176 ? 100.215 12.609 58.181 1.00 30.27 176 SER A N 1
ATOM 2678 C CA . SER A 1 176 ? 100.486 13.179 59.495 1.00 30.62 176 SER A CA 1
ATOM 2679 C C . SER A 1 176 ? 99.883 14.570 59.653 1.00 32.36 176 SER A C 1
ATOM 2680 O O . SER A 1 176 ? 99.936 15.129 60.754 1.00 31.81 176 SER A O 1
ATOM 2688 N N . ARG A 1 177 ? 99.319 15.145 58.587 1.00 30.45 177 ARG A N 1
ATOM 2689 C CA . ARG A 1 177 ? 98.524 16.362 58.718 1.00 35.25 177 ARG A CA 1
ATOM 2690 C C . ARG A 1 177 ? 97.276 16.144 59.566 1.00 33.68 177 ARG A C 1
ATOM 2691 O O . ARG A 1 177 ? 96.751 17.107 60.142 1.00 31.38 177 ARG A O 1
ATOM 2712 N N . TRP A 1 178 ? 96.781 14.914 59.642 1.00 32.14 178 TRP A N 1
ATOM 2713 C CA . TRP A 1 178 ? 95.604 14.570 60.424 1.00 31.09 178 TRP A CA 1
ATOM 2714 C C . TRP A 1 178 ? 95.991 13.644 61.568 1.00 28.66 178 TRP A C 1
ATOM 2715 O O . TRP A 1 178 ? 97.075 13.060 61.590 1.00 27.37 178 TRP A O 1
ATOM 2736 N N . LYS A 1 179 ? 95.085 13.516 62.523 1.00 29.73 179 LYS A N 1
ATOM 2737 C CA . LYS A 1 179 ? 95.197 12.425 63.477 1.00 32.67 179 LYS A CA 1
ATOM 2738 C C . LYS A 1 179 ? 94.342 11.252 63.006 1.00 28.23 179 LYS A C 1
ATOM 2739 O O . LYS A 1 179 ? 93.323 11.456 62.341 1.00 29.37 179 LYS A O 1
ATOM 2758 N N . PRO A 1 180 ? 94.718 10.005 63.310 1.00 31.81 180 PRO A N 1
ATOM 2759 C CA . PRO A 1 180 ? 93.893 8.874 62.849 1.00 30.85 180 PRO A CA 1
ATOM 2760 C C . PRO A 1 180 ? 92.425 9.014 63.205 1.00 31.04 180 PRO A C 1
ATOM 2761 O O . PRO A 1 180 ? 91.560 8.789 62.349 1.00 35.12 180 PRO A O 1
ATOM 2772 N N . GLU A 1 181 ? 92.116 9.392 64.450 1.00 30.97 181 GLU A N 1
ATOM 2773 C CA . GLU A 1 181 ? 90.724 9.520 64.860 1.00 32.49 181 GLU A CA 1
ATOM 2774 C C . GLU A 1 181 ? 89.984 10.576 64.050 1.00 26.46 181 GLU A C 1
ATOM 2775 O O . GLU A 1 181 ? 88.749 10.586 64.054 1.00 29.80 181 GLU A O 1
ATOM 2787 N N . ASP A 1 182 ? 90.703 11.457 63.348 1.00 31.86 182 ASP A N 1
ATOM 2788 C CA . ASP A 1 182 ? 90.037 12.437 62.495 1.00 28.02 182 ASP A CA 1
ATOM 2789 C C . ASP A 1 182 ? 89.177 11.774 61.427 1.00 30.13 182 ASP A C 1
ATOM 2790 O O . ASP A 1 182 ? 88.250 12.410 60.908 1.00 30.88 182 ASP A O 1
ATOM 2799 N N . ALA A 1 183 ? 89.443 10.505 61.099 1.00 30.79 183 ALA A N 1
ATOM 2800 C CA . ALA A 1 183 ? 88.654 9.816 60.087 1.00 29.74 183 ALA A CA 1
ATOM 2801 C C . ALA A 1 183 ? 87.214 9.584 60.521 1.00 35.74 183 ALA A C 1
ATOM 2802 O O . ALA A 1 183 ? 86.359 9.343 59.663 1.00 36.77 183 ALA A O 1
ATOM 2809 N N . LYS A 1 184 ? 86.926 9.639 61.824 1.00 35.95 184 LYS A N 1
ATOM 2810 C CA . LYS A 1 184 ? 85.562 9.553 62.331 1.00 38.71 184 LYS A CA 1
ATOM 2811 C C . LYS A 1 184 ? 84.966 10.928 62.596 1.00 39.39 184 LYS A C 1
ATOM 2812 O O . LYS A 1 184 ? 84.041 11.056 63.402 1.00 42.09 184 LYS A O 1
ATOM 2831 N N . ASN A 1 185 ? 85.478 11.956 61.923 1.00 46.42 185 ASN A N 1
ATOM 2832 C CA . ASN A 1 185 ? 85.024 13.331 62.119 1.00 57.69 185 ASN A CA 1
ATOM 2833 C C . ASN A 1 185 ? 85.131 14.007 60.762 1.00 57.63 185 ASN A C 1
ATOM 2834 O O . ASN A 1 185 ? 86.216 14.462 60.371 1.00 58.06 185 ASN A O 1
ATOM 2845 N N . PRO A 1 186 ? 84.034 14.083 60.001 1.00 74.29 186 PRO A N 1
ATOM 2846 C CA . PRO A 1 186 ? 84.125 14.636 58.640 1.00 82.36 186 PRO A CA 1
ATOM 2847 C C . PRO A 1 186 ? 84.440 16.121 58.596 1.00 83.27 186 PRO A C 1
ATOM 2848 O O . PRO A 1 186 ? 84.596 16.668 57.499 1.00 81.36 186 PRO A O 1
ATOM 2859 N N . GLN A 1 187 ? 84.553 16.789 59.746 1.00 70.80 187 GLN A N 1
ATOM 2860 C CA . GLN A 1 187 ? 84.693 18.240 59.748 1.00 69.80 187 GLN A CA 1
ATOM 2861 C C . GLN A 1 187 ? 86.010 18.681 59.118 1.00 70.80 187 GLN A C 1
ATOM 2862 O O . GLN A 1 187 ? 86.040 19.675 58.380 1.00 77.77 187 GLN A O 1
ATOM 2876 N N . LYS A 1 188 ? 87.111 17.973 59.386 1.00 67.70 188 LYS A N 1
ATO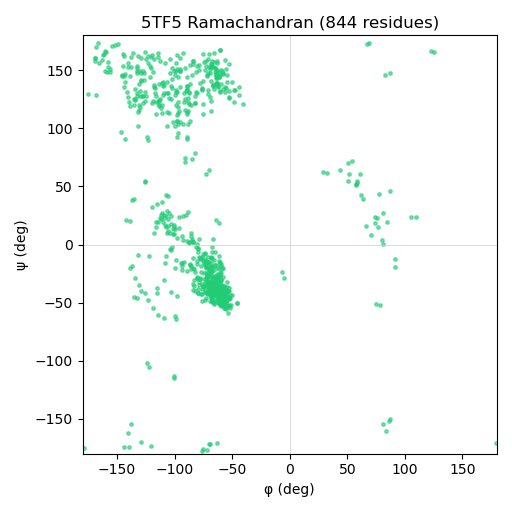M 2877 C CA . LYS A 1 188 ? 88.374 18.289 58.722 1.00 74.93 188 LYS A CA 1
ATOM 2878 C C . LYS A 1 188 ? 88.865 17.167 57.804 1.00 57.03 188 LYS A C 1
ATOM 2879 O O . LYS A 1 188 ? 90.070 16.933 57.676 1.00 47.30 188 LYS A O 1
ATOM 2898 N N . ASN A 1 189 ? 87.938 16.466 57.164 1.00 43.46 189 ASN A N 1
ATOM 2899 C CA . ASN A 1 189 ? 88.113 16.081 55.771 1.00 41.00 189 ASN A CA 1
ATOM 2900 C C . ASN A 1 189 ? 89.375 15.246 55.542 1.00 31.83 189 ASN A C 1
ATOM 2901 O O . ASN A 1 189 ? 90.210 15.569 54.698 1.00 28.05 189 ASN A O 1
ATOM 2912 N N . THR A 1 190 ? 89.512 14.154 56.287 1.00 30.10 190 THR A N 1
ATOM 2913 C CA . THR A 1 190 ? 90.590 13.227 55.986 1.00 30.79 190 THR A CA 1
ATOM 2914 C C . THR A 1 190 ? 90.337 12.601 54.613 1.00 24.68 190 THR A C 1
ATOM 2915 O O . THR A 1 190 ? 89.201 12.576 54.135 1.00 22.31 190 THR A O 1
ATOM 2926 N N . PRO A 1 191 ? 91.381 12.103 53.953 1.00 27.15 191 PRO A N 1
ATOM 2927 C CA . PRO A 1 191 ? 91.205 11.578 52.593 1.00 24.62 191 PRO A CA 1
ATOM 2928 C C . PRO A 1 191 ? 90.205 10.430 52.529 1.00 25.42 191 PRO A C 1
ATOM 2929 O O . PRO A 1 191 ? 90.196 9.532 53.375 1.00 25.14 191 PRO A O 1
ATOM 2940 N N . LYS A 1 192 ? 89.363 10.469 51.495 1.00 20.39 192 LYS A N 1
ATOM 2941 C CA . LYS A 1 192 ? 88.361 9.432 51.266 1.00 20.74 192 LYS A CA 1
ATOM 2942 C C . LYS A 1 192 ? 88.977 8.157 50.702 1.00 16.94 192 LYS A C 1
ATOM 2943 O O . LYS A 1 192 ? 88.504 7.052 50.999 1.00 18.12 192 LYS A O 1
ATOM 2962 N N . PHE A 1 193 ? 89.978 8.295 49.838 1.00 17.65 193 PHE A N 1
ATOM 2963 C CA . PHE A 1 193 ? 90.600 7.137 49.215 1.00 16.25 193 PHE A CA 1
ATOM 2964 C C . PHE A 1 193 ? 91.945 7.529 48.630 1.00 20.35 193 PHE A C 1
ATOM 2965 O O . PHE A 1 193 ? 92.211 8.701 48.346 1.00 17.90 193 PHE A O 1
ATOM 2982 N N . LEU A 1 194 ? 92.777 6.512 48.448 1.00 18.00 194 LEU A N 1
ATOM 2983 C CA . LEU A 1 194 ? 93.977 6.570 47.630 1.00 20.72 194 LEU A CA 1
ATOM 2984 C C . LEU A 1 194 ? 93.702 5.810 46.339 1.00 16.95 194 LEU A C 1
ATOM 2985 O O . LEU A 1 194 ? 93.197 4.685 46.382 1.00 18.85 194 LEU A O 1
ATOM 3001 N N . TYR A 1 195 ? 94.012 6.428 45.205 1.00 16.99 195 TYR A N 1
ATOM 3002 C CA . TYR A 1 195 ? 93.911 5.790 43.899 1.00 17.15 195 TYR A CA 1
ATOM 3003 C C . TYR A 1 195 ? 95.310 5.562 43.351 1.00 19.80 195 TYR A C 1
ATOM 3004 O O . TYR A 1 195 ? 96.177 6.439 43.453 1.00 17.50 195 TYR A O 1
ATOM 3022 N N . THR A 1 196 ? 95.537 4.375 42.787 1.00 16.61 196 THR A N 1
ATOM 3023 C CA . THR A 1 196 ? 96.801 4.121 42.113 1.00 18.15 196 THR A CA 1
ATOM 3024 C C . THR A 1 196 ? 96.626 3.013 41.092 1.00 17.39 196 THR A C 1
ATOM 3025 O O . THR A 1 196 ? 95.775 2.128 41.246 1.00 13.45 196 THR A O 1
ATOM 3036 N N . VAL A 1 197 ? 97.450 3.086 40.051 1.00 18.08 197 VAL A N 1
ATOM 3037 C CA . VAL A 1 197 ? 97.640 2.003 39.092 1.00 18.35 197 VAL A CA 1
ATOM 3038 C C . VAL A 1 197 ? 98.895 1.237 39.510 1.00 16.96 197 VAL A C 1
ATOM 3039 O O . VAL A 1 197 ? 100.015 1.724 39.290 1.00 17.78 197 VAL A O 1
ATOM 3052 N N . PRO A 1 198 ? 98.768 0.053 40.129 1.00 15.96 198 PRO A N 1
ATOM 3053 C CA . PRO A 1 198 ? 99.942 -0.563 40.768 1.00 20.55 198 PRO A CA 1
ATOM 3054 C C . PRO A 1 198 ? 100.876 -1.299 39.820 1.00 17.61 198 PRO A C 1
ATOM 3055 O O . PRO A 1 198 ? 102.015 -1.586 40.215 1.00 19.87 198 PRO A O 1
ATOM 3066 N N . ASN A 1 199 ? 100.446 -1.632 38.602 1.00 18.28 199 ASN A N 1
ATOM 3067 C CA . ASN A 1 199 ? 101.280 -2.372 37.656 1.00 13.66 199 ASN A CA 1
ATOM 3068 C C . ASN A 1 199 ? 101.345 -1.596 36.351 1.00 15.69 199 ASN A C 1
ATOM 3069 O O . ASN A 1 199 ? 100.310 -1.297 35.749 1.00 17.63 199 ASN A O 1
ATOM 3080 N N . GLY A 1 200 ? 102.555 -1.272 35.914 1.00 17.64 200 GLY A N 1
ATOM 3081 C CA . GLY A 1 200 ? 102.731 -0.646 34.619 1.00 19.04 200 GLY A CA 1
ATOM 3082 C C . GLY A 1 200 ? 101.972 0.660 34.495 1.00 15.50 200 GLY A C 1
ATOM 3083 O O . GLY A 1 200 ? 101.200 0.850 33.552 1.00 16.76 200 GLY A O 1
ATOM 3087 N N . ASN A 1 201 ? 102.189 1.562 35.444 1.00 17.74 201 ASN A N 1
ATOM 3088 C CA . ASN A 1 201 ? 101.541 2.870 35.413 1.00 18.68 201 ASN A CA 1
ATOM 3089 C C . ASN A 1 201 ? 101.680 3.523 34.043 1.00 17.30 201 ASN A C 1
ATOM 3090 O O . ASN A 1 201 ? 102.762 3.541 33.448 1.00 19.96 201 ASN A O 1
ATOM 3101 N N . ASN A 1 202 ? 100.565 4.040 33.544 1.00 17.18 202 ASN A N 1
ATOM 3102 C CA . ASN A 1 202 ? 100.531 4.900 32.374 1.00 18.42 202 ASN A CA 1
ATOM 3103 C C . ASN A 1 202 ? 100.649 6.324 32.916 1.00 21.75 202 ASN A C 1
ATOM 3104 O O . ASN A 1 202 ? 99.750 6.780 33.622 1.00 19.27 202 ASN A O 1
ATOM 3115 N N . PRO A 1 203 ? 101.740 7.045 32.590 1.00 17.30 203 PRO A N 1
ATOM 3116 C CA . PRO A 1 203 ? 102.762 6.832 31.560 1.00 20.44 203 PRO A CA 1
ATOM 3117 C C . PRO A 1 203 ? 104.121 6.260 31.986 1.00 20.01 203 PRO A C 1
ATOM 3118 O O . PRO A 1 203 ? 104.950 6.064 31.099 1.00 19.89 203 PRO A O 1
ATOM 3129 N N . THR A 1 204 ? 104.364 6.004 33.274 1.00 16.72 204 THR A N 1
ATOM 3130 C CA . THR A 1 204 ? 105.743 5.792 33.715 1.00 21.44 204 THR A CA 1
ATOM 3131 C C . THR A 1 204 ? 106.252 4.385 33.426 1.00 22.29 204 THR A C 1
ATOM 3132 O O . THR A 1 204 ? 107.463 4.195 33.247 1.00 25.92 204 THR A O 1
ATOM 3143 N N . GLY A 1 205 ? 105.369 3.391 33.399 1.00 20.02 205 GLY A N 1
ATOM 3144 C CA . GLY A 1 205 ? 105.794 2.010 33.322 1.00 22.30 205 GLY A CA 1
ATOM 3145 C C . GLY A 1 205 ? 106.219 1.397 34.640 1.00 20.38 205 GLY A C 1
ATOM 3146 O O . GLY A 1 205 ? 106.603 0.225 34.660 1.00 21.04 205 GLY A O 1
ATOM 3150 N N . ASN A 1 206 ? 106.161 2.143 35.736 1.00 21.89 206 ASN A N 1
ATOM 3151 C CA . ASN A 1 206 ? 106.621 1.651 37.025 1.00 22.84 206 ASN A CA 1
ATOM 3152 C C . ASN A 1 206 ? 105.541 0.832 37.721 1.00 21.26 206 ASN A C 1
ATOM 3153 O O . ASN A 1 206 ? 104.343 1.021 37.491 1.00 20.98 206 ASN A O 1
ATOM 3164 N N . SER A 1 207 ? 105.977 -0.067 38.605 1.00 22.70 207 SER A N 1
ATOM 3165 C CA . SER A 1 207 ? 105.074 -0.932 39.351 1.00 18.49 207 SER A CA 1
ATOM 3166 C C . SER A 1 207 ? 105.434 -0.927 40.828 1.00 25.39 207 SER A C 1
ATOM 3167 O O . SER A 1 207 ? 106.604 -0.794 41.202 1.00 23.32 207 SER A O 1
ATOM 3175 N N . LEU A 1 208 ? 104.409 -1.072 41.663 1.00 20.44 208 LEU A N 1
ATOM 3176 C CA . LEU A 1 208 ? 104.612 -1.204 43.095 1.00 21.77 208 LEU A CA 1
ATOM 3177 C C . LEU A 1 208 ? 105.217 -2.560 43.441 1.00 26.13 208 LEU A C 1
ATOM 3178 O O . LEU A 1 208 ? 105.123 -3.531 42.683 1.00 23.01 208 LEU A O 1
ATOM 3194 N N . THR A 1 209 ? 105.825 -2.615 44.622 1.00 27.77 209 THR A N 1
ATOM 3195 C CA . THR A 1 209 ? 106.374 -3.834 45.194 1.00 24.83 209 THR A CA 1
ATOM 3196 C C . THR A 1 209 ? 105.457 -4.365 46.290 1.00 23.40 209 THR A C 1
ATOM 3197 O O . THR A 1 209 ? 104.633 -3.642 46.855 1.00 26.22 209 THR A O 1
ATOM 3208 N N . SER A 1 210 ? 105.623 -5.654 46.589 1.00 26.97 210 SER A N 1
ATOM 3209 C CA . SER A 1 210 ? 104.821 -6.299 47.623 1.00 23.51 210 SER A CA 1
ATOM 3210 C C . SER A 1 210 ? 104.987 -5.596 48.965 1.00 25.52 210 SER A C 1
ATOM 3211 O O . SER A 1 210 ? 104.004 -5.319 49.660 1.00 21.09 210 SER A O 1
ATOM 3219 N N . GLU A 1 211 ? 106.233 -5.304 49.352 1.00 23.93 211 GLU A N 1
ATOM 3220 C CA . GLU A 1 211 ? 106.474 -4.709 50.662 1.00 29.82 211 GLU A CA 1
ATOM 3221 C C . GLU A 1 211 ? 105.805 -3.347 50.772 1.00 23.59 211 GLU A C 1
ATOM 3222 O O . GLU A 1 211 ? 105.201 -3.027 51.801 1.00 30.09 211 GLU A O 1
ATOM 3234 N N . ARG A 1 212 ? 105.900 -2.532 49.718 1.00 24.81 212 ARG A N 1
ATOM 3235 C CA . ARG A 1 212 ? 105.286 -1.209 49.747 1.00 24.86 212 ARG A CA 1
ATOM 3236 C C . ARG A 1 212 ? 103.766 -1.302 49.793 1.00 23.39 212 ARG A C 1
ATOM 3237 O O . ARG A 1 212 ? 103.113 -0.501 50.472 1.00 24.32 212 ARG A O 1
ATOM 3258 N N . LYS A 1 213 ? 103.181 -2.265 49.077 1.00 23.05 213 LYS A N 1
ATOM 3259 C CA . LYS A 1 213 ? 101.733 -2.448 49.143 1.00 20.90 213 LYS A CA 1
ATOM 3260 C C . LYS A 1 213 ? 101.281 -2.726 50.570 1.00 22.17 213 LYS A C 1
ATOM 3261 O O . LYS A 1 213 ? 100.282 -2.161 51.038 1.00 21.09 213 LYS A O 1
ATOM 3280 N N . LYS A 1 214 ? 102.004 -3.598 51.280 1.00 21.39 214 LYS A N 1
ATOM 3281 C CA . LYS A 1 214 ? 101.659 -3.895 52.665 1.00 23.03 214 LYS A CA 1
ATOM 3282 C C . LYS A 1 214 ? 101.729 -2.638 53.521 1.00 20.07 214 LYS A C 1
ATOM 3283 O O . LYS A 1 214 ? 100.827 -2.364 54.319 1.00 20.24 214 LYS A O 1
ATOM 3302 N N . GLU A 1 215 ? 102.805 -1.864 53.376 1.00 23.69 215 GLU A N 1
ATOM 3303 C CA . GLU A 1 215 ? 102.906 -0.608 54.111 1.00 27.45 215 GLU A CA 1
ATOM 3304 C C . GLU A 1 215 ? 101.731 0.301 53.788 1.00 24.22 215 GLU A C 1
ATOM 3305 O O . GLU A 1 215 ? 101.065 0.816 54.691 1.00 25.84 215 GLU A O 1
ATOM 3317 N N . ILE A 1 216 ? 101.457 0.502 52.496 1.00 22.08 216 ILE A N 1
ATOM 3318 C CA . ILE A 1 216 ? 100.332 1.340 52.091 1.00 19.95 216 ILE A CA 1
ATOM 3319 C C . ILE A 1 216 ? 99.042 0.823 52.708 1.00 20.48 216 ILE A C 1
ATOM 3320 O O . ILE A 1 216 ? 98.235 1.593 53.235 1.00 19.98 216 ILE A O 1
ATOM 3336 N N . TYR A 1 217 ? 98.821 -0.494 52.655 1.00 22.15 217 TYR A N 1
ATOM 3337 C CA . TYR A 1 217 ? 97.584 -1.017 53.219 1.00 22.03 217 TYR A CA 1
ATOM 3338 C C . TYR A 1 217 ? 97.476 -0.682 54.703 1.00 24.36 217 TYR A C 1
ATOM 3339 O O . TYR A 1 217 ? 96.397 -0.317 55.185 1.00 20.85 217 TYR A O 1
ATOM 3357 N N . GLU A 1 218 ? 98.584 -0.781 55.444 1.00 26.51 218 GLU A N 1
ATOM 3358 C CA . GLU A 1 218 ? 98.532 -0.476 56.872 1.00 26.78 218 GLU A CA 1
ATOM 3359 C C . GLU A 1 218 ? 98.123 0.972 57.113 1.00 21.45 218 GLU A C 1
ATOM 3360 O O . GLU A 1 218 ? 97.375 1.264 58.053 1.00 22.37 218 GLU A O 1
ATOM 3372 N N . LEU A 1 219 ? 98.599 1.895 56.276 1.00 23.66 219 LEU A N 1
ATOM 3373 C CA . LEU A 1 219 ? 98.221 3.295 56.445 1.00 23.76 219 LEU A CA 1
ATOM 3374 C C . LEU A 1 219 ? 96.750 3.502 56.109 1.00 23.79 219 LEU A C 1
ATOM 33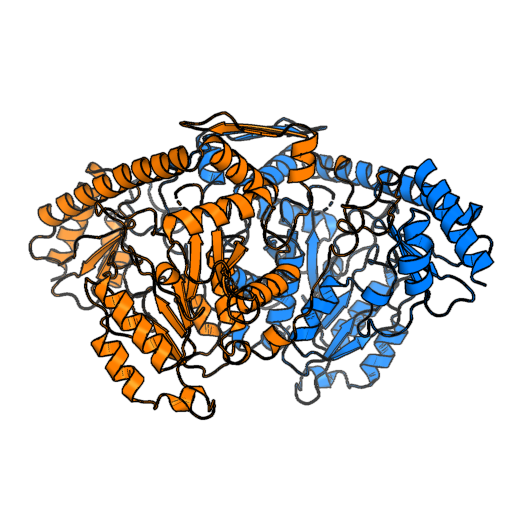75 O O . LEU A 1 219 ? 96.061 4.288 56.770 1.00 19.76 219 LEU A O 1
ATOM 3391 N N . ALA A 1 220 ? 96.248 2.805 55.087 1.00 20.53 220 ALA A N 1
ATOM 3392 C CA . ALA A 1 220 ? 94.830 2.911 54.758 1.00 22.80 220 ALA A CA 1
ATOM 3393 C C . ALA A 1 220 ? 93.956 2.403 55.896 1.00 24.18 220 ALA A C 1
ATOM 3394 O O . ALA A 1 220 ? 92.826 2.874 56.069 1.00 22.50 220 ALA A O 1
ATOM 3401 N N . ARG A 1 221 ? 94.444 1.437 56.675 1.00 20.15 221 ARG A N 1
ATOM 3402 C CA . ARG A 1 221 ? 93.697 1.025 57.856 1.00 25.28 221 ARG A CA 1
ATOM 3403 C C . ARG A 1 221 ? 93.799 2.081 58.947 1.00 22.69 221 ARG A C 1
ATOM 3404 O O . ARG A 1 221 ? 92.788 2.481 59.534 1.00 21.71 221 ARG A O 1
ATOM 3425 N N . LYS A 1 222 ? 95.017 2.551 59.219 1.00 22.13 222 LYS A N 1
ATOM 3426 C CA . LYS A 1 222 ? 95.232 3.476 60.325 1.00 27.25 222 LYS A CA 1
ATOM 3427 C C . LYS A 1 222 ? 94.393 4.737 60.163 1.00 23.19 222 LYS A C 1
ATOM 3428 O O . LYS A 1 222 ? 93.779 5.208 61.126 1.00 21.85 222 LYS A O 1
ATOM 3447 N N . TYR A 1 223 ? 94.345 5.289 58.950 1.00 26.77 223 TYR A N 1
ATOM 3448 C CA . TYR A 1 223 ? 93.589 6.502 58.662 1.00 21.36 223 TYR A CA 1
ATOM 3449 C C . TYR A 1 223 ? 92.259 6.218 57.966 1.00 23.32 223 TYR A C 1
ATOM 3450 O O . TYR A 1 223 ? 91.594 7.159 57.512 1.00 23.64 223 TYR A O 1
ATOM 3468 N N . ASP A 1 224 ? 91.864 4.948 57.878 1.00 22.99 224 ASP A N 1
ATOM 3469 C CA . ASP A 1 224 ? 90.524 4.517 57.468 1.00 22.64 224 ASP A CA 1
ATOM 3470 C C . ASP A 1 224 ? 90.071 5.156 56.152 1.00 21.86 224 ASP A C 1
ATOM 3471 O O . ASP A 1 224 ? 89.039 5.823 56.077 1.00 21.98 224 ASP A O 1
ATOM 3480 N N . PHE A 1 225 ? 90.830 4.897 55.088 1.00 24.08 225 PHE A N 1
ATOM 3481 C CA . PHE A 1 225 ? 90.407 5.304 53.755 1.00 23.26 225 PHE A CA 1
ATOM 3482 C C . PHE A 1 225 ? 90.393 4.100 52.824 1.00 20.47 225 PHE A C 1
ATOM 3483 O O . PHE A 1 225 ? 90.987 3.060 53.108 1.00 19.65 225 PHE A O 1
ATOM 3500 N N . LEU A 1 226 ? 89.647 4.244 51.732 1.00 19.45 226 LEU A N 1
ATOM 3501 C CA . LEU A 1 226 ? 89.551 3.209 50.717 1.00 17.96 226 LEU A CA 1
ATOM 3502 C C . LEU A 1 226 ? 90.789 3.228 49.827 1.00 16.01 226 LEU A C 1
ATOM 3503 O O . LEU A 1 226 ? 91.472 4.246 49.692 1.00 18.94 226 LEU A O 1
ATOM 3519 N N . ILE A 1 227 ? 91.082 2.071 49.231 1.00 15.74 227 ILE A N 1
ATOM 3520 C CA . ILE A 1 227 ? 92.083 1.943 48.175 1.00 17.74 227 ILE A CA 1
ATOM 3521 C C . ILE A 1 227 ? 91.364 1.561 46.891 1.00 15.95 227 ILE A C 1
ATOM 3522 O O . ILE A 1 227 ? 90.720 0.504 46.824 1.00 16.82 227 ILE A O 1
ATOM 3538 N N . ILE A 1 228 ? 91.500 2.406 45.872 1.00 14.80 228 ILE A N 1
ATOM 3539 C CA . ILE A 1 228 ? 90.971 2.138 44.541 1.00 14.68 228 ILE A CA 1
ATOM 3540 C C . ILE A 1 228 ? 92.123 1.604 43.704 1.00 18.11 228 ILE A C 1
ATOM 3541 O O . ILE A 1 228 ? 93.022 2.355 43.308 1.00 17.65 228 ILE A O 1
ATOM 3557 N N . GLU A 1 229 ? 92.089 0.303 43.445 1.00 17.12 229 GLU A N 1
ATOM 3558 C CA . GLU A 1 229 ? 93.162 -0.410 42.755 1.00 14.04 229 GLU A CA 1
ATOM 3559 C C . GLU A 1 229 ? 92.781 -0.546 41.281 1.00 16.03 229 GLU A C 1
ATOM 3560 O O . GLU A 1 229 ? 92.118 -1.499 40.875 1.00 16.48 229 GLU A O 1
ATOM 3572 N N . ASP A 1 230 ? 93.220 0.424 40.477 1.00 17.17 230 ASP A N 1
ATOM 3573 C CA . ASP A 1 230 ? 92.964 0.457 39.036 1.00 13.56 230 ASP A CA 1
ATOM 3574 C C . ASP A 1 230 ? 94.088 -0.321 38.354 1.00 16.46 230 ASP A C 1
ATOM 3575 O O . ASP A 1 230 ? 95.209 0.173 38.233 1.00 14.69 230 ASP A O 1
ATOM 3584 N N . ASP A 1 231 ? 93.804 -1.559 37.911 1.00 16.46 231 ASP A N 1
ATOM 3585 C CA . ASP A 1 231 ? 94.867 -2.511 37.559 1.00 13.59 231 ASP A CA 1
ATOM 3586 C C . ASP A 1 231 ? 94.702 -3.064 36.140 1.00 16.16 231 ASP A C 1
ATOM 3587 O O . ASP A 1 231 ? 94.709 -4.280 35.924 1.00 15.67 231 ASP A O 1
ATOM 3596 N N . PRO A 1 232 ? 94.603 -2.183 35.135 1.00 14.89 232 PRO A N 1
ATOM 3597 C CA . PRO A 1 232 ? 94.361 -2.650 33.758 1.00 16.93 232 PRO A CA 1
ATOM 3598 C C . PRO A 1 232 ? 95.547 -3.350 33.120 1.00 18.82 232 PRO A C 1
ATOM 3599 O O . PRO A 1 232 ? 95.374 -4.012 32.085 1.00 15.54 232 PRO A O 1
ATOM 3610 N N . TYR A 1 233 ? 96.747 -3.216 33.688 1.00 16.23 233 TYR A N 1
ATOM 3611 C CA . TYR A 1 233 ? 97.931 -3.896 33.178 1.00 17.17 233 TYR A CA 1
ATOM 3612 C C . TYR A 1 233 ? 98.343 -5.064 34.073 1.00 18.33 233 TYR A C 1
ATOM 3613 O O . TYR A 1 233 ? 99.464 -5.573 33.951 1.00 17.84 233 TYR A O 1
ATOM 3631 N N . TYR A 1 234 ? 97.440 -5.514 34.953 1.00 15.93 234 TYR A N 1
ATOM 3632 C CA . TYR A 1 234 ? 97.754 -6.616 35.856 1.00 16.92 234 TYR A CA 1
ATOM 3633 C C . TYR A 1 234 ? 98.174 -7.859 35.086 1.00 15.93 234 TYR A C 1
ATOM 3634 O O . TYR A 1 234 ? 99.065 -8.597 35.523 1.00 16.81 234 TYR A O 1
ATOM 3652 N N . PHE A 1 235 ? 97.550 -8.103 33.936 1.00 15.40 235 PHE A N 1
ATOM 3653 C CA . PHE A 1 235 ? 97.864 -9.259 33.105 1.00 18.79 235 PHE A CA 1
ATOM 3654 C C . PHE A 1 235 ? 98.914 -8.938 32.052 1.00 21.11 235 PHE A C 1
ATOM 3655 O O . PHE A 1 235 ? 98.965 -9.606 31.015 1.00 22.66 235 PHE A O 1
ATOM 3672 N N . LEU A 1 236 ? 99.745 -7.923 32.292 1.00 18.65 236 LEU A N 1
ATOM 3673 C CA . LEU A 1 236 ? 100.831 -7.561 31.390 1.00 19.79 236 LEU A CA 1
ATOM 3674 C C . LEU A 1 236 ? 102.099 -7.286 32.186 1.00 19.39 236 LEU A C 1
ATOM 3675 O O . LEU A 1 236 ? 102.869 -6.368 31.875 1.00 21.31 236 LEU A O 1
ATOM 3691 N N . GLN A 1 237 ? 102.336 -8.083 33.226 1.00 19.81 237 GLN A N 1
ATOM 3692 C CA . GLN A 1 237 ? 103.550 -7.969 34.022 1.00 19.95 237 GLN A CA 1
ATOM 3693 C C . GLN A 1 237 ? 104.642 -8.850 33.431 1.00 24.55 237 GLN A C 1
ATOM 3694 O O . GLN A 1 237 ? 104.401 -10.000 33.052 1.00 19.52 237 GLN A O 1
ATOM 3708 N N . PHE A 1 238 ? 105.848 -8.300 33.353 1.00 21.78 238 PHE A N 1
ATOM 3709 C CA . PHE A 1 238 ? 106.933 -8.983 32.661 1.00 25.71 238 PHE A CA 1
ATOM 3710 C C . PHE A 1 238 ? 107.610 -10.037 33.537 1.00 27.37 238 PHE A C 1
ATOM 3711 O O . PHE A 1 238 ? 108.163 -11.007 33.002 1.00 28.40 238 PHE A O 1
ATOM 3728 N N . ASN A 1 239 ? 107.514 -9.902 34.859 1.00 23.13 239 ASN A N 1
ATOM 3729 C CA . ASN A 1 239 ? 108.043 -10.888 35.794 1.00 21.90 239 ASN A CA 1
ATOM 3730 C C . ASN A 1 239 ? 107.382 -12.265 35.600 1.00 24.01 239 ASN A C 1
ATOM 3731 O O . ASN A 1 239 ? 106.377 -12.423 34.902 1.00 26.01 239 ASN A O 1
ATOM 3742 N N . LYS A 1 240 ? 107.985 -13.282 36.225 1.00 22.12 240 LYS A N 1
ATOM 3743 C CA . LYS A 1 240 ? 107.401 -14.620 36.206 1.00 22.84 240 LYS A CA 1
ATOM 3744 C C . LYS A 1 240 ? 106.269 -14.746 37.217 1.00 20.11 240 LYS A C 1
ATOM 3745 O O . LYS A 1 240 ? 105.228 -15.348 36.922 1.00 21.97 240 LYS A O 1
ATOM 3764 N N . PHE A 1 241 ? 106.451 -14.187 38.408 1.00 19.15 241 PHE A N 1
ATOM 3765 C CA . PHE A 1 241 ? 105.453 -14.235 39.464 1.00 14.66 241 PHE A CA 1
ATOM 3766 C C . PHE A 1 241 ? 104.865 -12.847 39.657 1.00 18.93 241 PHE A C 1
ATOM 3767 O O . PHE A 1 241 ? 105.604 -11.874 39.818 1.00 17.56 241 PHE A O 1
ATOM 3784 N N . ARG A 1 242 ? 103.544 -12.758 39.640 1.00 20.86 242 ARG A N 1
ATOM 3785 C CA . ARG A 1 242 ? 102.878 -11.471 39.785 1.00 20.51 242 ARG A CA 1
ATOM 3786 C C . ARG A 1 242 ? 102.923 -11.000 41.235 1.00 17.98 242 ARG A C 1
ATOM 3787 O O . ARG A 1 242 ? 102.771 -11.792 42.167 1.00 20.45 242 ARG A O 1
ATOM 3808 N N . VAL A 1 243 ? 103.127 -9.698 41.423 1.00 18.40 243 VAL A N 1
ATOM 3809 C CA . VAL A 1 243 ? 103.080 -9.126 42.777 1.00 20.81 243 VAL A CA 1
ATOM 3810 C C . VAL A 1 243 ? 101.686 -9.325 43.362 1.00 18.75 243 VAL A C 1
ATOM 3811 O O . VAL A 1 243 ? 100.688 -9.077 42.661 1.00 17.77 243 VAL A O 1
ATOM 3824 N N . PRO A 1 244 ? 101.540 -9.741 44.624 1.00 19.30 244 PRO A N 1
ATOM 3825 C CA . PRO A 1 244 ? 100.202 -9.778 45.225 1.00 22.60 244 PRO A CA 1
ATOM 3826 C C . PRO A 1 244 ? 99.528 -8.417 45.126 1.00 18.52 244 PRO A C 1
ATOM 3827 O O . PRO A 1 244 ? 100.183 -7.372 45.106 1.00 16.77 244 PRO A O 1
ATOM 3838 N N . THR A 1 245 ? 98.204 -8.438 45.052 1.00 20.23 245 THR A N 1
ATOM 3839 C CA . THR A 1 245 ? 97.432 -7.221 44.856 1.00 18.77 245 THR A CA 1
ATOM 3840 C C . THR A 1 245 ? 96.897 -6.686 46.177 1.00 18.83 245 THR A C 1
ATOM 3841 O O . THR A 1 245 ? 96.825 -7.394 47.185 1.00 18.48 245 THR A O 1
ATOM 3852 N N . PHE A 1 246 ? 96.497 -5.413 46.156 1.00 17.67 246 PHE A N 1
ATOM 3853 C CA . PHE A 1 246 ? 95.800 -4.866 47.311 1.00 16.98 246 PHE A CA 1
ATOM 3854 C C . PHE A 1 246 ? 94.588 -5.717 47.657 1.00 16.58 246 PHE A C 1
ATOM 3855 O O . PHE A 1 246 ? 94.322 -5.983 48.836 1.00 19.77 246 PHE A O 1
ATOM 3872 N N . LEU A 1 247 ? 93.862 -6.198 46.640 1.00 17.10 247 LEU A N 1
ATOM 3873 C CA . LEU A 1 247 ? 92.682 -7.008 46.912 1.00 14.97 247 LEU A CA 1
ATOM 3874 C C . LEU A 1 247 ? 93.055 -8.249 47.712 1.00 19.95 247 LEU A C 1
ATOM 3875 O O . LEU A 1 247 ? 92.309 -8.676 48.604 1.00 19.89 247 LEU A O 1
ATOM 3891 N N . SER A 1 248 ? 94.219 -8.832 47.417 1.00 16.08 248 SER A N 1
ATOM 3892 C CA . SER A 1 248 ? 94.609 -10.080 48.058 1.00 20.25 248 SER A CA 1
ATOM 3893 C C . SER A 1 248 ? 94.924 -9.906 49.539 1.00 21.29 248 SER A C 1
ATOM 3894 O O . SER A 1 248 ? 94.917 -10.896 50.275 1.00 24.79 248 SER A O 1
ATOM 3902 N N . MET A 1 249 ? 95.202 -8.686 50.001 1.00 18.87 249 MET A N 1
ATOM 3903 C CA . MET A 1 249 ? 95.473 -8.461 51.416 1.00 20.87 249 MET A CA 1
ATOM 3904 C C . MET A 1 249 ? 94.374 -7.654 52.106 1.00 19.93 249 MET A C 1
ATOM 3905 O O . MET A 1 249 ? 94.609 -7.082 53.175 1.00 20.99 249 MET A O 1
ATOM 3919 N N . ASP A 1 250 ? 93.163 -7.639 51.548 1.00 20.54 250 ASP A N 1
ATOM 3920 C CA . ASP A 1 250 ? 92.124 -6.703 51.993 1.00 19.32 250 ASP A CA 1
ATOM 3921 C C . ASP A 1 250 ? 91.260 -7.324 53.094 1.00 17.32 250 ASP A C 1
ATOM 3922 O O . ASP A 1 250 ? 90.080 -7.628 52.918 1.00 17.70 250 ASP A O 1
ATOM 3931 N N . VAL A 1 251 ? 91.859 -7.466 54.279 1.00 19.87 251 VAL A N 1
ATOM 3932 C CA . VAL A 1 251 ? 91.126 -8.093 55.373 1.00 23.47 251 VAL A CA 1
ATOM 3933 C C . VAL A 1 251 ? 90.043 -7.178 55.933 1.00 19.00 251 VAL A C 1
ATOM 3934 O O . VAL A 1 251 ? 89.117 -7.663 56.589 1.00 22.21 251 VAL A O 1
ATOM 3947 N N . ASP A 1 252 ? 90.132 -5.864 55.711 1.00 19.32 252 ASP A N 1
ATOM 3948 C CA . ASP A 1 252 ? 89.114 -4.953 56.221 1.00 19.52 252 ASP A CA 1
ATOM 3949 C C . ASP A 1 252 ? 87.916 -4.804 55.292 1.00 19.86 252 ASP A C 1
ATOM 3950 O O . ASP A 1 252 ? 86.847 -4.388 55.750 1.00 21.30 252 ASP A O 1
ATOM 3959 N N . GLY A 1 253 ? 88.070 -5.114 54.009 1.00 20.22 253 GLY A N 1
ATOM 3960 C CA . GLY A 1 253 ? 87.067 -4.754 53.025 1.00 16.29 253 GLY A CA 1
ATOM 3961 C C . GLY A 1 253 ? 87.113 -3.297 52.617 1.00 17.30 253 GLY A C 1
ATOM 3962 O O . GLY A 1 253 ? 86.063 -2.656 52.500 1.00 18.92 253 GLY A O 1
ATOM 3966 N N . ARG A 1 254 ? 88.307 -2.749 52.391 1.00 16.69 254 ARG A N 1
ATOM 3967 C CA . ARG A 1 254 ? 88.448 -1.349 51.999 1.00 16.86 254 ARG A CA 1
ATOM 3968 C C . ARG A 1 254 ? 89.040 -1.169 50.605 1.00 19.10 254 ARG A C 1
ATOM 3969 O O . ARG A 1 254 ? 89.436 -0.049 50.256 1.00 17.09 254 ARG A O 1
ATOM 3990 N N . VAL A 1 255 ? 89.087 -2.219 49.788 1.00 17.26 255 VAL A N 1
ATOM 3991 C CA . VAL A 1 255 ? 89.655 -2.141 48.447 1.00 15.09 255 VAL A CA 1
ATOM 3992 C C . VAL A 1 255 ? 88.540 -2.248 47.416 1.00 16.23 255 VAL A C 1
ATOM 3993 O O . VAL A 1 255 ? 87.691 -3.145 47.496 1.00 16.62 255 VAL A O 1
ATOM 4006 N N . ILE A 1 256 ? 88.536 -1.326 46.455 1.00 15.43 256 ILE A N 1
ATOM 4007 C CA . ILE A 1 256 ? 87.741 -1.452 45.238 1.00 17.97 256 ILE A CA 1
ATOM 4008 C C . ILE A 1 256 ? 88.717 -1.646 44.092 1.00 17.46 256 ILE A C 1
ATOM 4009 O O . ILE A 1 256 ? 89.537 -0.761 43.812 1.00 15.59 256 ILE A O 1
ATOM 4025 N N . ARG A 1 257 ? 88.631 -2.796 43.431 1.00 14.71 257 ARG A N 1
ATOM 4026 C CA . ARG A 1 257 ? 89.547 -3.155 42.359 1.00 14.61 257 ARG A CA 1
ATOM 4027 C C . ARG A 1 257 ? 88.840 -3.061 41.015 1.00 15.68 257 ARG A C 1
ATOM 4028 O O . ARG A 1 257 ? 87.681 -3.463 40.883 1.00 15.45 257 ARG A O 1
ATOM 4049 N N . ALA A 1 258 ? 89.547 -2.542 40.015 1.00 14.71 258 ALA A N 1
ATOM 4050 C CA . ALA A 1 258 ? 89.073 -2.548 38.635 1.00 16.49 258 ALA A CA 1
ATOM 4051 C C . ALA A 1 258 ? 90.007 -3.400 37.787 1.00 17.91 258 ALA A C 1
ATOM 4052 O O . ALA A 1 258 ? 91.213 -3.134 37.728 1.00 17.00 258 ALA A O 1
ATOM 4059 N N . ASP A 1 259 ? 89.447 -4.419 37.141 1.00 19.91 259 ASP A N 1
ATOM 4060 C CA . ASP A 1 259 ? 90.141 -5.238 36.159 1.00 17.40 259 ASP A CA 1
ATOM 4061 C C . ASP A 1 259 ? 89.598 -4.926 34.773 1.00 19.82 259 ASP A C 1
ATOM 4062 O O . ASP A 1 259 ? 88.460 -4.473 34.612 1.00 13.19 259 ASP A O 1
ATOM 4071 N N . SER A 1 260 ? 90.417 -5.202 33.763 1.00 15.40 260 SER A N 1
ATOM 4072 C CA . SER A 1 260 ? 90.056 -4.915 32.384 1.00 16.59 260 SER A CA 1
ATOM 4073 C C . SER A 1 260 ? 90.573 -6.003 31.459 1.00 19.01 260 SER A C 1
ATOM 4074 O O . SER A 1 260 ? 91.689 -6.495 31.631 1.00 18.22 260 SER A O 1
ATOM 4082 N N . PHE A 1 261 ? 89.757 -6.367 30.478 1.00 18.01 261 PHE A N 1
ATOM 4083 C CA . PHE A 1 261 ? 90.221 -7.157 29.349 1.00 22.20 261 PHE A CA 1
ATOM 4084 C C . PHE A 1 261 ? 90.624 -6.280 28.172 1.00 20.41 261 PHE A C 1
ATOM 4085 O O . PHE A 1 261 ? 90.925 -6.799 27.095 1.00 20.44 261 PHE A O 1
ATOM 4102 N N . SER A 1 262 ? 90.652 -4.966 28.365 1.00 17.82 262 SER A N 1
ATOM 4103 C CA . SER A 1 262 ? 90.873 -4.021 27.282 1.00 15.26 262 SER A CA 1
ATOM 4104 C C . SER A 1 262 ? 92.221 -4.189 26.589 1.00 18.19 262 SER A C 1
ATOM 4105 O O . SER A 1 262 ? 92.335 -3.959 25.388 1.00 21.34 262 SER A O 1
ATOM 4137 N N . ILE A 1 264 ? 94.240 -7.078 26.734 1.00 21.24 264 ILE A N 1
ATOM 4138 C CA . ILE A 1 264 ? 94.615 -8.451 26.385 1.00 20.22 264 ILE A CA 1
ATOM 4139 C C . ILE A 1 264 ? 93.607 -9.191 25.490 1.00 23.61 264 ILE A C 1
ATOM 4140 O O . ILE A 1 264 ? 94.013 -10.075 24.733 1.00 21.48 264 ILE A O 1
ATOM 4156 N N . ILE A 1 265 ? 92.312 -8.857 25.568 1.00 19.07 265 ILE A N 1
ATOM 4157 C CA . ILE A 1 265 ? 91.267 -9.561 24.827 1.00 21.05 265 ILE A CA 1
ATOM 4158 C C . ILE A 1 265 ? 90.533 -8.631 23.861 1.00 18.61 265 ILE A C 1
ATOM 4159 O O . ILE A 1 265 ? 90.435 -8.919 22.666 1.00 18.84 265 ILE A O 1
ATOM 4175 N N . SER A 1 266 ? 89.995 -7.514 24.362 1.00 18.55 266 SER A N 1
ATOM 4176 C CA . SER A 1 266 ? 89.460 -6.496 23.454 1.00 15.52 266 SER A CA 1
ATOM 4177 C C . SER A 1 266 ? 89.151 -5.181 24.160 1.00 17.54 266 SER A C 1
ATOM 4178 O O . SER A 1 266 ? 88.447 -5.153 25.174 1.00 18.31 266 SER A O 1
ATOM 4186 N N . SER A 1 267 ? 89.675 -4.087 23.610 1.00 16.35 267 SER A N 1
ATOM 4187 C CA . SER A 1 267 ? 89.327 -2.752 24.071 1.00 18.56 267 SER A CA 1
ATOM 4188 C C . SER A 1 267 ? 87.988 -2.308 23.498 1.00 17.82 267 SER A C 1
ATOM 4189 O O . SER A 1 267 ? 87.187 -1.681 24.194 1.00 17.39 267 SER A O 1
ATOM 4197 N N . GLY A 1 268 ? 87.721 -2.652 22.238 1.00 15.86 268 GLY A N 1
ATOM 4198 C CA . GLY A 1 268 ? 86.509 -2.224 21.565 1.00 16.15 268 GLY A CA 1
ATOM 4199 C C . GLY A 1 268 ? 85.229 -2.877 22.062 1.00 16.26 268 GLY A C 1
ATOM 4200 O O . GLY A 1 268 ? 84.153 -2.303 21.880 1.00 18.78 268 GLY A O 1
ATOM 4204 N N . LEU A 1 269 ? 85.306 -4.065 22.671 1.00 16.21 269 LEU A N 1
ATOM 4205 C CA . LEU A 1 269 ? 84.084 -4.693 23.170 1.00 17.71 269 LEU A CA 1
ATOM 4206 C C . LEU A 1 269 ? 83.565 -4.057 24.458 1.00 16.07 269 LEU A C 1
ATOM 4207 O O . LEU A 1 269 ? 82.462 -4.402 24.897 1.00 17.45 269 LEU A O 1
ATOM 4223 N N . ARG A 1 270 ? 84.325 -3.150 25.065 1.00 16.69 270 ARG A N 1
ATOM 4224 C CA . ARG A 1 270 ? 83.929 -2.438 26.282 1.00 15.97 270 ARG A CA 1
ATOM 4225 C C . ARG A 1 270 ? 83.441 -3.407 27.362 1.00 17.76 270 ARG A C 1
ATOM 4226 O O . ARG A 1 270 ? 82.264 -3.454 27.729 1.00 14.69 270 ARG A O 1
ATOM 4247 N N . ILE A 1 271 ? 84.407 -4.157 27.893 1.00 17.79 271 ILE A N 1
ATOM 4248 C CA . ILE A 1 271 ? 84.170 -5.099 28.980 1.00 19.08 271 ILE A CA 1
ATOM 4249 C C . ILE A 1 271 ? 85.277 -4.927 30.011 1.00 14.59 271 ILE A C 1
ATOM 4250 O O . ILE A 1 271 ? 86.460 -5.126 29.704 1.00 22.07 271 ILE A O 1
ATOM 4266 N N . GLY A 1 272 ? 84.886 -4.577 31.230 1.00 13.56 272 GLY A N 1
ATOM 4267 C CA . GLY A 1 272 ? 85.758 -4.595 32.383 1.00 12.06 272 GLY A CA 1
ATOM 4268 C C . GLY A 1 272 ? 84.991 -5.124 33.579 1.00 13.35 272 GLY A C 1
ATOM 4269 O O . GLY A 1 272 ? 83.841 -5.554 33.419 1.00 13.58 272 GLY A O 1
ATOM 4273 N N . PHE A 1 273 ? 85.577 -5.105 34.778 1.00 13.91 273 PHE A N 1
ATOM 4274 C CA . PHE A 1 273 ? 84.787 -5.502 35.938 1.00 15.90 273 PHE A CA 1
ATOM 4275 C C . PHE A 1 273 ? 85.381 -4.953 37.229 1.00 16.94 273 PHE A C 1
ATOM 4276 O O . PHE A 1 273 ? 86.595 -4.773 37.363 1.00 18.40 273 PHE A O 1
ATOM 4293 N N . LEU A 1 274 ? 84.482 -4.677 38.168 1.00 14.67 274 LEU A N 1
ATOM 4294 C CA . LEU A 1 274 ? 84.818 -4.237 39.514 1.00 15.79 274 LEU A CA 1
ATOM 4295 C C . LEU A 1 274 ? 84.689 -5.390 40.494 1.00 17.13 274 LEU A C 1
ATOM 4296 O O . LEU A 1 274 ? 83.761 -6.202 40.394 1.00 15.97 274 LEU A O 1
ATOM 4312 N N . THR A 1 275 ? 85.608 -5.436 41.456 1.00 12.80 275 THR A N 1
ATOM 4313 C CA . THR A 1 275 ? 85.562 -6.364 42.581 1.00 15.14 275 THR A CA 1
ATOM 4314 C C . THR A 1 275 ? 85.733 -5.541 43.851 1.00 15.59 275 THR A C 1
ATOM 4315 O O . THR A 1 275 ? 86.678 -4.755 43.954 1.00 16.38 275 THR A O 1
ATOM 4326 N N . GLY A 1 276 ? 84.830 -5.703 44.812 1.00 19.02 276 GLY A N 1
ATOM 4327 C CA . GLY A 1 276 ? 84.897 -4.914 46.019 1.00 17.49 276 GLY A CA 1
ATOM 4328 C C . GLY A 1 276 ? 83.795 -5.202 47.013 1.00 15.24 276 GLY A C 1
ATOM 4329 O O . GLY A 1 276 ? 83.022 -6.151 46.864 1.00 17.66 276 GLY A O 1
ATOM 4333 N N . PRO A 1 277 ? 83.701 -4.376 48.057 1.00 13.47 277 PRO A N 1
ATOM 4334 C CA . PRO A 1 277 ? 82.713 -4.639 49.115 1.00 17.64 277 PRO A CA 1
ATOM 4335 C C . PRO A 1 277 ? 81.303 -4.495 48.570 1.00 19.75 277 PRO A C 1
ATOM 4336 O O . PRO A 1 277 ? 80.987 -3.518 47.887 1.00 17.94 277 PRO A O 1
ATOM 4347 N N . LYS A 1 278 ? 80.451 -5.463 48.901 1.00 18.88 278 LYS A N 1
ATOM 4348 C CA . LYS A 1 278 ? 79.104 -5.515 48.336 1.00 20.38 278 LYS A CA 1
ATOM 4349 C C . LYS A 1 278 ? 78.334 -4.217 48.512 1.00 21.06 278 LYS A C 1
ATOM 4350 O O . LYS A 1 278 ? 77.700 -3.774 47.542 1.00 18.11 278 LYS A O 1
ATOM 4369 N N . PRO A 1 279 ? 78.337 -3.565 49.678 1.00 20.97 279 PRO A N 1
ATOM 4370 C CA . PRO A 1 279 ? 77.609 -2.288 49.789 1.00 24.64 279 PRO A CA 1
ATOM 4371 C C . PRO A 1 279 ? 78.029 -1.266 48.743 1.00 20.87 279 PRO A C 1
ATOM 4372 O O . PRO A 1 279 ? 77.182 -0.555 48.191 1.00 22.07 279 PRO A O 1
ATOM 4383 N N . LEU A 1 280 ? 79.325 -1.181 48.447 1.00 19.08 280 LEU A N 1
ATOM 4384 C CA . LEU A 1 280 ? 79.811 -0.206 47.474 1.00 20.11 280 LEU A CA 1
ATOM 4385 C C . LEU A 1 280 ? 79.540 -0.641 46.036 1.00 20.96 280 LEU A C 1
ATOM 4386 O O . LEU A 1 280 ? 79.150 0.185 45.202 1.00 17.39 280 LEU A O 1
ATOM 4402 N N . ILE A 1 281 ? 79.761 -1.917 45.715 1.00 19.93 281 ILE A N 1
ATOM 4403 C CA . ILE A 1 281 ? 79.432 -2.414 44.380 1.00 16.09 281 ILE A CA 1
ATOM 4404 C C . ILE A 1 281 ? 77.957 -2.175 44.079 1.00 19.67 281 ILE A C 1
ATOM 4405 O O . ILE A 1 281 ? 77.584 -1.819 42.954 1.00 17.06 281 ILE A O 1
ATOM 4421 N N . GLU A 1 282 ? 77.097 -2.357 45.082 1.00 18.44 282 GLU A N 1
ATOM 4422 C CA . GLU A 1 282 ? 75.662 -2.196 44.867 1.00 22.20 282 GLU A CA 1
ATOM 4423 C C . GLU A 1 282 ? 75.318 -0.771 44.446 1.00 16.82 282 GLU A C 1
ATOM 4424 O O . GLU A 1 282 ? 74.456 -0.568 43.586 1.00 18.81 282 GLU A O 1
ATOM 4436 N N . ARG A 1 283 ? 75.960 0.229 45.056 1.00 21.62 283 ARG A N 1
ATOM 4437 C CA . ARG A 1 283 ? 75.732 1.611 44.638 1.00 18.26 283 ARG A CA 1
ATOM 4438 C C . ARG A 1 283 ? 76.086 1.801 43.169 1.00 18.39 283 ARG A C 1
ATOM 4439 O O . ARG A 1 283 ? 75.376 2.496 42.435 1.00 18.02 283 ARG A O 1
ATOM 4460 N N . VAL A 1 284 ? 77.192 1.201 42.726 1.00 15.74 284 VAL A N 1
ATOM 4461 C CA . VAL A 1 284 ? 77.580 1.304 41.324 1.00 13.96 284 VAL A CA 1
ATOM 4462 C C . VAL A 1 284 ? 76.569 0.593 40.442 1.00 15.49 284 VAL A C 1
ATOM 4463 O O . VAL A 1 284 ? 76.200 1.092 39.373 1.00 15.32 284 VAL A O 1
ATOM 4476 N N . ILE A 1 285 ? 76.100 -0.581 40.867 1.00 16.10 285 ILE A N 1
ATOM 4477 C CA . ILE A 1 285 ? 75.131 -1.308 40.060 1.00 15.89 285 ILE A CA 1
ATOM 4478 C C . ILE A 1 285 ? 73.888 -0.461 39.843 1.00 17.36 285 ILE A C 1
ATOM 4479 O O . ILE A 1 285 ? 73.326 -0.429 38.743 1.00 16.58 285 ILE A O 1
ATOM 4495 N N . LEU A 1 286 ? 73.443 0.246 40.882 1.00 18.02 286 LEU A N 1
ATOM 4496 C CA . LEU A 1 286 ? 72.212 1.015 40.765 1.00 13.46 286 LEU A CA 1
ATOM 4497 C C . LEU A 1 286 ? 72.383 2.202 39.835 1.00 16.59 286 LEU A C 1
ATOM 4498 O O . LEU A 1 286 ? 71.427 2.604 39.167 1.00 16.43 286 LEU A O 1
ATOM 4514 N N . HIS A 1 287 ? 73.586 2.769 39.777 1.00 15.40 287 HIS A N 1
ATOM 4515 C CA . HIS A 1 287 ? 73.856 3.828 38.812 1.00 15.07 287 HIS A CA 1
ATOM 4516 C C . HIS A 1 287 ? 73.865 3.276 37.390 1.00 16.63 287 HIS A C 1
ATOM 4517 O O . HIS A 1 287 ? 73.347 3.914 36.467 1.00 17.14 287 HIS A O 1
ATOM 4531 N N . ILE A 1 288 ? 74.426 2.078 37.197 1.00 14.40 288 ILE A N 1
ATOM 4532 C CA . ILE A 1 288 ? 74.371 1.441 35.884 1.00 16.43 288 ILE A CA 1
ATOM 4533 C C . ILE A 1 288 ? 72.923 1.188 35.487 1.00 16.50 288 ILE A C 1
ATOM 4534 O O . ILE A 1 288 ? 72.551 1.328 34.316 1.00 17.87 288 ILE A O 1
ATOM 4550 N N . GLN A 1 289 ? 72.077 0.842 36.460 1.00 18.44 289 GLN A N 1
ATOM 4551 C CA . GLN A 1 289 ? 70.687 0.502 36.166 1.00 18.52 289 GLN A CA 1
ATOM 4552 C C . GLN A 1 289 ? 69.921 1.648 35.510 1.00 20.48 289 GLN A C 1
ATOM 4553 O O . GLN A 1 289 ? 68.941 1.399 34.798 1.00 17.37 289 GLN A O 1
ATOM 4567 N N . VAL A 1 290 ? 70.305 2.902 35.762 1.00 17.61 290 VAL A N 1
ATOM 4568 C CA . VAL A 1 290 ? 69.616 4.051 35.180 1.00 16.68 290 VAL A CA 1
ATOM 4569 C C . VAL A 1 290 ? 70.448 4.705 34.085 1.00 18.61 290 VAL A C 1
ATOM 4570 O O . VAL A 1 290 ? 70.101 5.794 33.609 1.00 21.55 290 VAL A O 1
ATOM 4583 N N . SER A 1 291 ? 71.538 4.054 33.667 1.00 15.61 291 SER A N 1
ATOM 4584 C CA . SER A 1 291 ? 72.488 4.614 32.722 1.00 18.10 291 SER A CA 1
ATOM 4585 C C . SER A 1 291 ? 72.596 3.654 31.560 1.00 18.58 291 SER A C 1
ATOM 4586 O O . SER A 1 291 ? 71.704 3.619 30.696 1.00 18.20 291 SER A O 1
ATOM 4594 N N . THR A 1 292 ? 73.651 2.834 31.477 1.00 14.36 292 THR A N 1
ATOM 4595 C CA . THR A 1 292 ? 73.805 1.899 30.367 1.00 16.28 292 THR A CA 1
ATOM 4596 C C . THR A 1 292 ? 72.857 0.710 30.468 1.00 15.35 292 THR A C 1
ATOM 4597 O O . THR A 1 292 ? 72.636 0.023 29.463 1.00 16.44 292 THR A O 1
ATOM 4608 N N . LEU A 1 293 ? 72.296 0.467 31.653 1.00 15.95 293 LEU A N 1
ATOM 4609 C CA . LEU A 1 293 ? 71.419 -0.665 31.943 1.00 15.15 293 LEU A CA 1
ATOM 4610 C C . LEU A 1 293 ? 72.219 -1.946 32.147 1.00 15.11 293 LEU A C 1
ATOM 4611 O O . LEU A 1 293 ? 72.051 -2.628 33.162 1.00 14.53 293 LEU A O 1
ATOM 4627 N N . HIS A 1 294 ? 73.093 -2.275 31.207 1.00 16.81 294 HIS A N 1
ATOM 4628 C CA . HIS A 1 294 ? 73.902 -3.482 31.288 1.00 16.71 294 HIS A CA 1
ATOM 4629 C C . HIS A 1 294 ? 74.971 -3.415 30.201 1.00 18.37 294 HIS A C 1
ATOM 4630 O O . HIS A 1 294 ? 74.810 -2.685 29.221 1.00 18.63 294 HIS A O 1
ATOM 4644 N N . PRO A 1 295 ? 76.067 -4.155 30.355 1.00 16.13 295 PRO A N 1
ATOM 4645 C CA . PRO A 1 295 ? 77.006 -4.291 29.238 1.00 15.38 295 PRO A CA 1
ATOM 4646 C C . PRO A 1 295 ? 76.366 -5.085 28.114 1.00 17.49 295 PRO A C 1
ATOM 4647 O O . PRO A 1 295 ? 75.474 -5.911 28.337 1.00 15.48 295 PRO A O 1
ATOM 4658 N N . SER A 1 296 ? 76.833 -4.827 26.896 1.00 12.79 296 SER A N 1
ATOM 4659 C CA . SER A 1 296 ? 76.372 -5.558 25.720 1.00 17.01 296 SER A CA 1
ATOM 4660 C C . SER A 1 296 ? 76.217 -7.039 26.035 1.00 13.58 296 SER A C 1
ATOM 4661 O O . SER A 1 296 ? 77.169 -7.694 26.457 1.00 14.20 296 SER A O 1
ATOM 4669 N N . THR A 1 297 ? 75.004 -7.569 25.863 1.00 16.94 297 THR A N 1
ATOM 4670 C CA . THR A 1 297 ? 74.803 -9.005 26.049 1.00 20.29 297 THR A CA 1
ATOM 4671 C C . THR A 1 297 ? 75.596 -9.806 25.017 1.00 12.28 297 THR A C 1
ATOM 4672 O O . THR A 1 297 ? 76.223 -10.821 25.346 1.00 16.65 297 THR A O 1
ATOM 4683 N N . PHE A 1 298 ? 75.589 -9.346 23.765 1.00 15.30 298 PHE A N 1
ATOM 4684 C CA . PHE A 1 298 ? 76.318 -10.020 22.689 1.00 12.52 298 PHE A CA 1
ATOM 4685 C C . PHE A 1 298 ? 77.804 -10.123 23.013 1.00 17.73 298 PHE A C 1
ATOM 4686 O O . PHE A 1 298 ? 78.413 -11.196 22.900 1.00 15.98 298 PHE A O 1
ATOM 4703 N N . ASN A 1 299 ? 78.410 -9.010 23.417 1.00 16.66 299 ASN A N 1
ATOM 4704 C CA . ASN A 1 299 ? 79.842 -9.020 23.686 1.00 15.06 299 ASN A CA 1
ATOM 4705 C C . ASN A 1 299 ? 80.178 -9.802 24.953 1.00 16.31 299 ASN A C 1
ATOM 4706 O O . ASN A 1 299 ? 81.229 -10.447 25.013 1.00 17.98 299 ASN A O 1
ATOM 4717 N N . GLN A 1 300 ? 79.313 -9.770 25.971 1.00 15.69 300 GLN A N 1
ATOM 4718 C CA . GLN A 1 300 ? 79.548 -10.596 27.155 1.00 17.59 300 GLN A CA 1
ATOM 4719 C C . GLN A 1 300 ? 79.557 -12.075 26.808 1.00 17.24 300 GLN A C 1
ATOM 4720 O O . GLN A 1 300 ? 80.388 -12.840 27.318 1.00 16.71 300 GLN A O 1
ATOM 4734 N N . LEU A 1 301 ? 78.607 -12.500 25.982 1.00 12.43 301 LEU A N 1
ATOM 4735 C CA . LEU A 1 301 ? 78.524 -13.903 25.593 1.00 17.13 301 LEU A CA 1
ATOM 4736 C C . LEU A 1 301 ? 79.728 -14.323 24.753 1.00 19.62 301 LEU A C 1
ATOM 4737 O O . LEU A 1 301 ? 80.222 -15.455 24.887 1.00 15.00 301 LEU A O 1
ATOM 4753 N N . MET A 1 302 ? 80.217 -13.435 23.881 1.00 15.62 302 MET A N 1
ATOM 4754 C CA . MET A 1 302 ? 81.437 -13.739 23.138 1.00 18.68 302 MET A CA 1
ATOM 4755 C C . MET A 1 302 ? 82.572 -14.069 24.095 1.00 18.92 302 MET A C 1
ATOM 4756 O O . MET A 1 302 ? 83.206 -15.126 23.995 1.00 23.57 302 MET A O 1
ATOM 4770 N N . ILE A 1 303 ? 82.823 -13.168 25.046 1.00 19.16 303 ILE A N 1
ATOM 4771 C CA . ILE A 1 303 ? 83.928 -13.324 25.985 1.00 19.29 303 ILE A CA 1
ATOM 4772 C C . ILE A 1 303 ? 83.688 -14.501 26.914 1.00 18.57 303 ILE A C 1
ATOM 4773 O O . ILE A 1 303 ? 84.596 -15.295 27.174 1.00 18.93 303 ILE A O 1
ATOM 4789 N N . SER A 1 304 ? 82.471 -14.619 27.444 1.00 16.49 304 SER A N 1
ATOM 4790 C CA . SER A 1 304 ? 82.173 -15.665 28.414 1.00 15.53 304 SER A CA 1
ATOM 4791 C C . SER A 1 304 ? 82.372 -17.050 27.807 1.00 21.12 304 SER A C 1
ATOM 4792 O O . SER A 1 304 ? 82.992 -17.928 28.421 1.00 20.18 304 SER A O 1
ATOM 4800 N N . GLN A 1 305 ? 81.855 -17.268 26.596 1.00 17.83 305 GLN A N 1
ATOM 4801 C CA . GLN A 1 305 ? 82.013 -18.576 25.965 1.00 23.75 305 GLN A CA 1
ATOM 4802 C C . GLN A 1 305 ? 83.476 -18.871 25.652 1.00 20.68 305 GLN A C 1
ATOM 4803 O O . GLN A 1 305 ? 83.939 -20.003 25.841 1.00 25.56 305 GLN A O 1
ATOM 4817 N N . LEU A 1 306 ? 84.212 -17.874 25.163 1.00 17.90 306 LEU A N 1
ATOM 4818 C CA . LEU A 1 306 ? 85.655 -18.022 24.980 1.00 23.87 306 LEU A CA 1
ATOM 4819 C C . LEU A 1 306 ? 86.332 -18.430 26.284 1.00 23.21 306 LEU A C 1
ATOM 4820 O O . LEU A 1 306 ? 87.117 -19.384 26.321 1.00 24.93 306 LEU A O 1
ATOM 4836 N N . LEU A 1 307 ? 86.041 -17.711 27.370 1.00 21.42 307 LEU A N 1
ATOM 4837 C CA . LEU A 1 307 ? 86.676 -18.007 28.649 1.00 17.56 307 LEU A CA 1
ATOM 4838 C C . LEU A 1 307 ? 86.296 -19.394 29.149 1.00 24.08 307 LEU A C 1
ATOM 4839 O O . LEU A 1 307 ? 87.146 -20.131 29.662 1.00 18.32 307 LEU A O 1
ATOM 4855 N N . HIS A 1 308 ? 85.022 -19.770 29.011 1.00 19.42 308 HIS A N 1
ATOM 4856 C CA . HIS A 1 308 ? 84.589 -21.080 29.481 1.00 23.22 308 HIS A CA 1
ATOM 4857 C C . HIS A 1 308 ? 85.215 -22.211 28.671 1.00 19.99 308 HIS A C 1
ATOM 4858 O O . HIS A 1 308 ? 85.478 -23.289 29.221 1.00 21.07 308 HIS A O 1
ATOM 4872 N N . GLU A 1 309 ? 85.450 -22.003 27.373 1.00 22.98 309 GLU A N 1
ATOM 4873 C CA . GLU A 1 309 ? 86.087 -23.047 26.576 1.00 27.41 309 GLU A CA 1
ATOM 4874 C C . GLU A 1 309 ? 87.582 -23.112 26.856 1.00 26.09 309 GLU A C 1
ATOM 4875 O O . GLU A 1 309 ? 88.155 -24.204 26.918 1.00 23.34 309 GLU A O 1
ATOM 4887 N N . TRP A 1 310 ? 88.223 -21.954 27.036 1.00 21.37 310 TRP A N 1
ATOM 4888 C CA . TRP A 1 310 ? 89.640 -21.931 27.378 1.00 22.24 310 TRP A CA 1
ATOM 4889 C C . TRP A 1 310 ? 89.889 -22.543 28.749 1.00 22.39 310 TRP A C 1
ATOM 4890 O O . TRP A 1 310 ? 90.925 -23.178 28.973 1.00 20.46 310 TRP A O 1
ATOM 4911 N N . GLY A 1 311 ? 88.972 -22.327 29.687 1.00 20.89 311 GLY A N 1
ATOM 4912 C CA . GLY A 1 311 ? 89.247 -22.601 31.079 1.00 26.38 311 GLY A CA 1
ATOM 4913 C C . GLY A 1 311 ? 90.273 -21.618 31.595 1.00 25.31 311 GLY A C 1
ATOM 4914 O O . GLY A 1 311 ? 90.789 -20.802 30.826 1.00 20.27 311 GLY A O 1
ATOM 4918 N N . GLU A 1 312 ? 90.542 -21.638 32.899 1.00 27.88 312 GLU A N 1
ATOM 4919 C CA . GLU A 1 312 ? 91.568 -20.754 33.434 1.00 25.38 312 GLU A CA 1
ATOM 4920 C C . GLU A 1 312 ? 92.921 -21.031 32.795 1.00 24.65 312 GLU A C 1
ATOM 4921 O O . GLU A 1 312 ? 93.713 -20.104 32.593 1.00 21.99 312 GLU A O 1
ATOM 4933 N N . GLU A 1 313 ? 93.190 -22.296 32.459 1.00 23.06 313 GLU A N 1
ATOM 4934 C CA . GLU A 1 313 ? 94.442 -22.661 31.799 1.00 28.21 313 GLU A CA 1
ATOM 4935 C C . GLU A 1 313 ? 94.573 -21.977 30.445 1.00 23.53 313 GLU A C 1
ATOM 4936 O O . GLU A 1 313 ? 95.608 -21.375 30.136 1.00 21.47 313 GLU A O 1
ATOM 4948 N N . GLY A 1 314 ? 93.538 -22.079 29.610 1.00 22.90 314 GLY A N 1
ATOM 4949 C CA . GLY A 1 314 ? 93.583 -21.421 28.317 1.00 20.40 314 GLY A CA 1
ATOM 4950 C C . GLY A 1 314 ? 93.719 -19.914 28.441 1.00 19.84 314 GLY A C 1
ATOM 4951 O O . GLY A 1 314 ? 94.436 -19.280 27.666 1.00 19.04 314 GLY A O 1
ATOM 4955 N N . PHE A 1 315 ? 93.021 -19.322 29.411 1.00 20.24 315 PHE A N 1
ATOM 4956 C CA . PHE A 1 315 ? 93.134 -17.886 29.642 1.00 17.93 315 PHE A CA 1
ATOM 4957 C C . PHE A 1 315 ? 94.564 -17.508 30.011 1.00 20.94 315 PHE A C 1
ATOM 4958 O O . PHE A 1 315 ? 95.145 -16.592 29.419 1.00 17.24 315 PHE A O 1
ATOM 4975 N N . MET A 1 316 ? 95.162 -18.227 30.969 1.00 21.79 316 MET A N 1
ATOM 4976 C CA . MET A 1 316 ? 96.522 -17.900 31.386 1.00 18.54 316 MET A CA 1
ATOM 4977 C C . MET A 1 316 ? 97.526 -18.160 30.270 1.00 20.73 316 MET A C 1
ATOM 4978 O O . MET A 1 316 ? 98.531 -17.448 30.165 1.00 25.72 316 MET A O 1
ATOM 4992 N N . ALA A 1 317 ? 97.281 -19.162 29.427 1.00 20.59 317 ALA A N 1
ATOM 4993 C CA . ALA A 1 317 ? 98.153 -19.376 28.280 1.00 23.00 317 ALA A CA 1
ATOM 4994 C C . ALA A 1 317 ? 98.114 -18.176 27.347 1.00 22.54 317 ALA A C 1
ATOM 4995 O O . ALA A 1 317 ? 99.150 -17.730 26.848 1.00 20.41 317 ALA A O 1
ATOM 5002 N N . HIS A 1 318 ? 96.920 -17.632 27.116 1.00 21.08 318 HIS A N 1
ATOM 5003 C CA . HIS A 1 318 ? 96.786 -16.434 26.298 1.00 20.69 318 HIS A CA 1
ATOM 5004 C C . HIS A 1 318 ? 97.566 -15.273 26.900 1.00 19.67 318 HIS A C 1
ATOM 5005 O O . HIS A 1 318 ? 98.310 -14.583 26.195 1.00 19.60 318 HIS A O 1
ATOM 5019 N N . VAL A 1 319 ? 97.408 -15.038 28.207 1.00 18.20 319 VAL A N 1
ATOM 5020 C CA . VAL A 1 319 ? 98.074 -13.887 28.812 1.00 15.92 319 VAL A CA 1
ATOM 5021 C C . VAL A 1 319 ? 99.581 -14.043 28.710 1.00 21.13 319 VAL A C 1
ATOM 5022 O O . VAL A 1 319 ? 100.304 -13.055 28.548 1.00 18.34 319 VAL A O 1
ATOM 5035 N N . ASP A 1 320 ? 100.082 -15.279 28.796 1.00 19.02 320 ASP A N 1
ATOM 5036 C CA . ASP A 1 320 ? 101.522 -15.489 28.719 1.00 19.37 320 ASP A CA 1
ATOM 5037 C C . ASP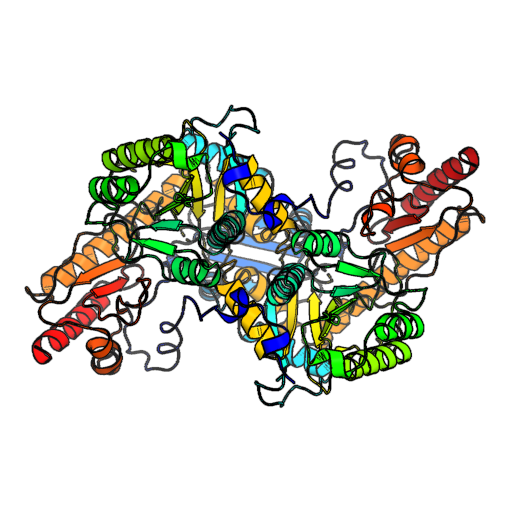 A 1 320 ? 102.048 -15.261 27.307 1.00 20.24 320 ASP A C 1
ATOM 5038 O O . ASP A 1 320 ? 103.174 -14.783 27.144 1.00 23.37 320 ASP A O 1
ATOM 5047 N N . ARG A 1 321 ? 101.258 -15.582 26.278 1.00 19.14 321 ARG A N 1
ATOM 5048 C CA . ARG A 1 321 ? 101.652 -15.217 24.921 1.00 21.55 321 ARG A CA 1
ATOM 5049 C C . ARG A 1 321 ? 101.754 -13.705 24.786 1.00 21.92 321 ARG A C 1
ATOM 5050 O O . ARG A 1 321 ? 102.715 -13.180 24.210 1.00 19.71 321 ARG A O 1
ATOM 5071 N N . VAL A 1 322 ? 100.772 -12.989 25.326 1.00 20.48 322 VAL A N 1
ATOM 5072 C CA . VAL A 1 322 ? 100.731 -11.541 25.172 1.00 21.04 322 VAL A CA 1
ATOM 5073 C C . VAL A 1 322 ? 101.856 -10.888 25.968 1.00 18.93 322 VAL A C 1
ATOM 5074 O O . VAL A 1 322 ? 102.506 -9.954 25.491 1.00 23.87 322 VAL A O 1
ATOM 5087 N N . ILE A 1 323 ? 102.100 -11.367 27.190 1.00 19.62 323 ILE A N 1
ATOM 5088 C CA . ILE A 1 323 ? 103.240 -10.900 27.978 1.00 18.28 323 ILE A CA 1
ATOM 5089 C C . ILE A 1 323 ? 104.526 -11.059 27.179 1.00 23.96 323 ILE A C 1
ATOM 5090 O O . ILE A 1 323 ? 105.352 -10.144 27.099 1.00 17.89 323 ILE A O 1
ATOM 5106 N N . ASP A 1 324 ? 104.711 -12.238 26.584 1.00 23.21 324 ASP A N 1
ATOM 5107 C CA . ASP A 1 324 ? 105.935 -12.524 25.845 1.00 24.81 324 ASP A CA 1
ATOM 5108 C C . ASP A 1 324 ? 106.120 -11.532 24.707 1.00 21.05 324 ASP A C 1
ATOM 5109 O O . ASP A 1 324 ? 107.212 -10.986 24.512 1.00 21.01 324 ASP A O 1
ATOM 5118 N N . PHE A 1 325 ? 105.052 -11.274 23.950 1.00 20.82 325 PHE A N 1
ATOM 5119 C CA . PHE A 1 325 ? 105.141 -10.293 22.874 1.00 20.91 325 PHE A CA 1
ATOM 5120 C C . PHE A 1 325 ? 105.516 -8.914 23.410 1.00 23.12 325 PHE A C 1
ATOM 5121 O O . PHE A 1 325 ? 106.467 -8.284 22.928 1.00 20.44 325 PHE A O 1
ATOM 5138 N N . TYR A 1 326 ? 104.768 -8.415 24.400 1.00 19.44 326 TYR A N 1
ATOM 5139 C CA . TYR A 1 326 ? 105.048 -7.078 24.916 1.00 21.34 326 TYR A CA 1
ATOM 5140 C C . TYR A 1 326 ? 106.422 -6.994 25.570 1.00 21.66 326 TYR A C 1
ATOM 5141 O O . TYR A 1 326 ? 107.065 -5.941 25.522 1.00 19.47 326 TYR A O 1
ATOM 5159 N N . SER A 1 327 ? 106.882 -8.067 26.214 1.00 17.43 327 SER A N 1
ATOM 5160 C CA . SER A 1 327 ? 108.215 -8.009 26.799 1.00 21.57 327 SER A CA 1
ATOM 5161 C C . SER A 1 327 ? 109.286 -7.935 25.719 1.00 20.49 327 SER A C 1
ATOM 5162 O O . SER A 1 327 ? 110.338 -7.326 25.937 1.00 27.00 327 SER A O 1
ATOM 5170 N N . ASN A 1 328 ? 109.039 -8.536 24.552 1.00 21.70 328 ASN A N 1
ATOM 5171 C CA . ASN A 1 328 ? 110.008 -8.437 23.465 1.00 25.24 328 ASN A CA 1
ATOM 5172 C C . ASN A 1 328 ? 109.992 -7.044 22.851 1.00 24.67 328 ASN A C 1
ATOM 5173 O O . ASN A 1 328 ? 111.050 -6.503 22.508 1.00 22.33 328 ASN A O 1
ATOM 5184 N N . GLN A 1 329 ? 108.804 -6.448 22.700 1.00 18.14 329 GLN A N 1
ATOM 5185 C CA . GLN A 1 329 ? 108.731 -5.051 22.282 1.00 24.45 329 GLN A CA 1
ATOM 5186 C C . GLN A 1 329 ? 109.469 -4.148 23.265 1.00 19.89 329 GLN A C 1
ATOM 5187 O O . GLN A 1 329 ? 110.155 -3.201 22.858 1.00 21.61 329 GLN A O 1
ATOM 5201 N N . LYS A 1 330 ? 109.339 -4.428 24.565 1.00 20.63 330 LYS A N 1
ATOM 5202 C CA . LYS A 1 330 ? 110.043 -3.647 25.578 1.00 18.91 330 LYS A CA 1
ATOM 5203 C C . LYS A 1 330 ? 111.549 -3.740 25.381 1.00 21.67 330 LYS A C 1
ATOM 5204 O O . LYS A 1 330 ? 112.251 -2.721 25.361 1.00 25.67 330 LYS A O 1
ATOM 5223 N N . ASP A 1 331 ? 112.067 -4.967 25.263 1.00 23.78 331 ASP A N 1
ATOM 5224 C CA . ASP A 1 331 ? 113.483 -5.150 24.964 1.00 27.46 331 ASP A CA 1
ATOM 5225 C C . ASP A 1 331 ? 113.889 -4.350 23.733 1.00 24.90 331 ASP A C 1
ATOM 5226 O O . ASP A 1 331 ? 114.964 -3.739 23.702 1.00 31.02 331 ASP A O 1
ATOM 5235 N N . ALA A 1 332 ? 113.027 -4.327 22.713 1.00 24.39 332 ALA A N 1
ATOM 5236 C CA . ALA A 1 332 ? 113.371 -3.663 21.460 1.00 27.77 332 ALA A CA 1
ATOM 5237 C C . ALA A 1 332 ? 113.460 -2.148 21.622 1.00 30.84 332 ALA A C 1
ATOM 5238 O O . ALA A 1 332 ? 114.384 -1.519 21.094 1.00 29.04 332 ALA A O 1
ATOM 5245 N N . ILE A 1 333 ? 112.501 -1.538 22.322 1.00 23.81 333 ILE A N 1
ATOM 5246 C CA . ILE A 1 333 ? 112.522 -0.084 22.468 1.00 28.59 333 ILE A CA 1
ATOM 5247 C C . ILE A 1 333 ? 113.628 0.351 23.421 1.00 28.97 333 ILE A C 1
ATOM 5248 O O . ILE A 1 333 ? 114.156 1.466 23.302 1.00 31.48 333 ILE A O 1
ATOM 5264 N N . LEU A 1 334 ? 113.992 -0.499 24.383 1.00 25.71 334 LEU A N 1
ATOM 5265 C CA . LEU A 1 334 ? 115.135 -0.194 25.238 1.00 31.69 334 LEU A CA 1
ATOM 5266 C C . LEU A 1 334 ? 116.427 -0.197 24.426 1.00 33.90 334 LEU A C 1
ATOM 5267 O O . LEU A 1 334 ? 117.278 0.688 24.591 1.00 36.25 334 LEU A O 1
ATOM 5283 N N . ALA A 1 335 ? 116.575 -1.170 23.524 1.00 30.12 335 ALA A N 1
ATOM 5284 C CA . ALA A 1 335 ? 117.712 -1.202 22.610 1.00 33.99 335 ALA A CA 1
ATOM 5285 C C . ALA A 1 335 ? 117.793 0.082 21.793 1.00 39.40 335 ALA A C 1
ATOM 5286 O O . ALA A 1 335 ? 118.834 0.749 21.754 1.00 41.74 335 ALA A O 1
ATOM 5293 N N . ALA A 1 336 ? 116.701 0.436 21.112 1.00 34.96 336 ALA A N 1
ATOM 5294 C CA . ALA A 1 336 ? 116.675 1.696 20.376 1.00 35.88 336 ALA A CA 1
ATOM 5295 C C . ALA A 1 336 ? 117.119 2.854 21.258 1.00 44.65 336 ALA A C 1
ATOM 5296 O O . ALA A 1 336 ? 117.901 3.711 20.828 1.00 41.91 336 ALA A O 1
ATOM 5303 N N . ALA A 1 337 ? 116.641 2.892 22.502 1.00 41.61 337 ALA A N 1
ATOM 5304 C CA . ALA A 1 337 ? 116.960 4.018 23.367 1.00 43.03 337 ALA A CA 1
ATOM 5305 C C . ALA A 1 337 ? 118.424 3.994 23.796 1.00 45.69 337 ALA A C 1
ATOM 5306 O O . ALA A 1 337 ? 119.081 5.041 23.826 1.00 47.87 337 ALA A O 1
ATOM 5313 N N . ASP A 1 338 ? 118.950 2.818 24.150 1.00 42.41 338 ASP A N 1
ATOM 5314 C CA . ASP A 1 338 ? 120.382 2.707 24.408 1.00 46.35 338 ASP A CA 1
ATOM 5315 C C . ASP A 1 338 ? 121.185 3.218 23.220 1.00 47.04 338 ASP A C 1
ATOM 5316 O O . ASP A 1 338 ? 122.178 3.938 23.385 1.00 45.84 338 ASP A O 1
ATOM 5325 N N . LYS A 1 339 ? 120.752 2.864 22.011 1.00 41.81 339 LYS A N 1
ATOM 5326 C CA . LYS A 1 339 ? 121.535 3.146 20.814 1.00 50.90 339 LYS A CA 1
ATOM 5327 C C . LYS A 1 339 ? 121.608 4.644 20.533 1.00 55.63 339 LYS A C 1
ATOM 5328 O O . LYS A 1 339 ? 122.696 5.189 20.313 1.00 58.48 339 LYS A O 1
ATOM 5347 N N . TRP A 1 340 ? 120.462 5.330 20.542 1.00 49.86 340 TRP A N 1
ATOM 5348 C CA . TRP A 1 340 ? 120.391 6.700 20.053 1.00 51.94 340 TRP A CA 1
ATOM 5349 C C . TRP A 1 340 ? 120.200 7.749 21.140 1.00 57.43 340 TRP A C 1
ATOM 5350 O O . TRP A 1 340 ? 120.418 8.934 20.868 1.00 54.71 340 TRP A O 1
ATOM 5371 N N . LEU A 1 341 ? 119.799 7.362 22.348 1.00 56.02 341 LEU A N 1
ATOM 5372 C CA . LEU A 1 341 ? 119.776 8.280 23.481 1.00 56.80 341 LEU A CA 1
ATOM 5373 C C . LEU A 1 341 ? 121.083 8.076 24.236 1.00 63.51 341 LEU A C 1
ATOM 5374 O O . LEU A 1 341 ? 121.267 7.074 24.935 1.00 58.89 341 LEU A O 1
ATOM 5390 N N . THR A 1 342 ? 121.983 9.039 24.085 1.00 100.04 342 THR A N 1
ATOM 5391 C CA . THR A 1 342 ? 123.416 8.859 24.280 1.00 92.22 342 THR A CA 1
ATOM 5392 C C . THR A 1 342 ? 123.888 9.536 25.560 1.00 95.24 342 THR A C 1
ATOM 5393 O O . THR A 1 342 ? 124.946 10.167 25.595 1.00 112.86 342 THR A O 1
ATOM 5404 N N . GLY A 1 343 ? 123.117 9.397 26.633 1.00 73.58 343 GLY A N 1
ATOM 5405 C CA . GLY A 1 343 ? 123.197 10.366 27.701 1.00 66.03 343 GLY A CA 1
ATOM 5406 C C . GLY A 1 343 ? 122.483 11.647 27.354 1.00 65.38 343 GLY A C 1
ATOM 5407 O O . GLY A 1 343 ? 122.720 12.675 27.995 1.00 71.44 343 GLY A O 1
ATOM 5411 N N . LEU A 1 344 ? 121.640 11.620 26.317 1.00 56.29 344 LEU A N 1
ATOM 5412 C CA . LEU A 1 344 ? 120.716 12.701 26.012 1.00 54.72 344 LEU A CA 1
ATOM 5413 C C . LEU A 1 344 ? 119.423 12.605 26.811 1.00 56.84 344 LEU A C 1
ATOM 5414 O O . LEU A 1 344 ? 118.637 13.559 26.799 1.00 47.24 344 LEU A O 1
ATOM 5430 N N . ALA A 1 345 ? 119.178 11.481 27.480 1.00 58.44 345 ALA A N 1
ATOM 5431 C CA . ALA A 1 345 ? 117.922 11.263 28.183 1.00 46.02 345 ALA A CA 1
ATOM 5432 C C . ALA A 1 345 ? 118.127 10.178 29.230 1.00 46.36 345 ALA A C 1
ATOM 5433 O O . ALA A 1 345 ? 119.120 9.448 29.213 1.00 41.81 345 ALA A O 1
ATOM 5440 N N . GLU A 1 346 ? 117.156 10.081 30.141 1.00 42.84 346 GLU A N 1
ATOM 5441 C CA . GLU A 1 346 ? 117.124 9.052 31.168 1.00 43.28 346 GLU A CA 1
ATOM 5442 C C . GLU A 1 346 ? 115.781 8.341 31.129 1.00 39.90 346 GLU A C 1
ATOM 5443 O O . GLU A 1 346 ? 114.756 8.937 30.791 1.00 36.90 346 GLU A O 1
ATOM 5455 N N . TRP A 1 347 ? 115.797 7.064 31.492 1.00 34.10 347 TRP A N 1
ATOM 5456 C CA . TRP A 1 347 ? 114.572 6.280 31.554 1.00 36.04 347 TRP A CA 1
ATOM 5457 C C . TRP A 1 347 ? 114.791 5.095 32.480 1.00 36.49 347 TRP A C 1
ATOM 5458 O O . TRP A 1 347 ? 115.919 4.618 32.646 1.00 30.82 347 TRP A O 1
ATOM 5479 N N . HIS A 1 348 ? 113.698 4.627 33.077 1.00 30.75 348 HIS A N 1
ATOM 5480 C CA . HIS A 1 348 ? 113.684 3.370 33.809 1.00 27.62 348 HIS A CA 1
ATOM 5481 C C . HIS A 1 348 ? 113.112 2.269 32.924 1.00 28.12 348 HIS A C 1
ATOM 5482 O O . HIS A 1 348 ? 112.367 2.524 31.974 1.00 26.77 348 HIS A O 1
ATOM 5496 N N . VAL A 1 349 ? 113.477 1.034 33.250 1.00 27.24 349 VAL A N 1
ATOM 5497 C CA . VAL A 1 349 ? 112.989 -0.143 32.531 1.00 26.60 349 VAL A CA 1
ATOM 5498 C C . VAL A 1 349 ? 111.548 -0.412 32.949 1.00 22.64 349 VAL A C 1
ATOM 5499 O O . VAL A 1 349 ? 111.297 -0.643 34.140 1.00 19.36 349 VAL A O 1
ATOM 5512 N N . PRO A 1 350 ? 110.583 -0.418 32.029 1.00 22.48 350 PRO A N 1
ATOM 5513 C CA . PRO A 1 350 ? 109.195 -0.677 32.433 1.00 26.55 350 PRO A CA 1
ATOM 5514 C C . PRO A 1 350 ? 109.032 -2.072 33.019 1.00 24.51 350 PRO A C 1
ATOM 5515 O O . PRO A 1 350 ? 109.593 -3.050 32.518 1.00 23.10 350 PRO A O 1
ATOM 5526 N N . ALA A 1 351 ? 108.240 -2.159 34.089 1.00 20.23 351 ALA A N 1
ATOM 5527 C CA . ALA A 1 351 ? 107.980 -3.428 34.754 1.00 22.48 351 ALA A CA 1
ATOM 5528 C C . ALA A 1 351 ? 106.736 -4.139 34.233 1.00 15.96 351 ALA A C 1
ATOM 5529 O O . ALA A 1 351 ? 106.548 -5.326 34.522 1.00 18.29 351 ALA A O 1
ATOM 5536 N N . ALA A 1 352 ? 105.885 -3.439 33.493 1.00 19.46 352 ALA A N 1
ATOM 5537 C CA . ALA A 1 352 ? 104.639 -3.972 32.963 1.00 15.72 352 ALA A CA 1
ATOM 5538 C C . ALA A 1 352 ? 104.119 -2.967 31.952 1.00 20.20 352 ALA A C 1
ATOM 5539 O O . ALA A 1 352 ? 104.617 -1.841 31.858 1.00 18.59 352 ALA A O 1
ATOM 5546 N N . GLY A 1 353 ? 103.097 -3.375 31.207 1.00 18.38 353 GLY A N 1
ATOM 5547 C CA . GLY A 1 353 ? 102.389 -2.445 30.353 1.00 21.42 353 GLY A CA 1
ATOM 5548 C C . GLY A 1 353 ? 103.017 -2.268 28.987 1.00 21.13 353 GLY A C 1
ATOM 5549 O O . GLY A 1 353 ? 103.687 -3.175 28.477 1.00 20.45 353 GLY A O 1
ATOM 5553 N N . MET A 1 354 ? 102.816 -1.086 28.393 1.00 14.15 354 MET A N 1
ATOM 5554 C CA . MET A 1 354 ? 103.211 -0.860 27.007 1.00 18.08 354 MET A CA 1
ATOM 5555 C C . MET A 1 354 ? 103.857 0.505 26.773 1.00 17.57 354 MET A C 1
ATOM 5556 O O . MET A 1 354 ? 103.939 0.946 25.620 1.00 19.00 354 MET A O 1
ATOM 5570 N N . PHE A 1 355 ? 104.363 1.167 27.808 1.00 20.25 355 PHE A N 1
ATOM 5571 C CA . PHE A 1 355 ? 104.901 2.512 27.654 1.00 15.79 355 PHE A CA 1
ATOM 5572 C C . PHE A 1 355 ? 106.300 2.625 28.247 1.00 21.44 355 PHE A C 1
ATOM 5573 O O . PHE A 1 355 ? 106.623 1.984 29.250 1.00 20.18 355 PHE A O 1
ATOM 5590 N N . LEU A 1 356 ? 107.112 3.479 27.620 1.00 19.78 356 LEU A N 1
ATOM 5591 C CA . LEU A 1 356 ? 108.424 3.867 28.121 1.00 21.02 356 LEU A CA 1
ATOM 5592 C C . LEU A 1 356 ? 108.400 5.368 28.395 1.00 18.26 356 LEU A C 1
ATOM 5593 O O . LEU A 1 356 ? 107.909 6.149 27.569 1.00 22.90 356 LEU A O 1
ATOM 5609 N N . TRP A 1 357 ? 108.929 5.764 29.548 1.00 21.47 357 TRP A N 1
ATOM 5610 C CA . TRP A 1 357 ? 108.846 7.133 30.064 1.00 20.14 357 TRP A CA 1
ATOM 5611 C C . TRP A 1 357 ? 110.250 7.725 30.000 1.00 25.61 357 TRP A C 1
ATOM 5612 O O . TRP A 1 357 ? 111.152 7.264 30.708 1.00 23.58 357 TRP A O 1
ATOM 5633 N N . ILE A 1 358 ? 110.437 8.730 29.145 1.00 30.40 358 ILE A N 1
ATOM 5634 C CA . ILE A 1 358 ? 111.762 9.237 28.792 1.00 30.76 358 ILE A CA 1
ATOM 5635 C C . ILE A 1 358 ? 111.900 10.665 29.298 1.00 33.31 358 ILE A C 1
ATOM 5636 O O . ILE A 1 358 ? 111.121 11.546 28.911 1.00 25.95 358 ILE A O 1
ATOM 5652 N N . LYS A 1 359 ? 112.916 10.900 30.131 1.00 30.10 359 LYS A N 1
ATOM 5653 C CA . LYS A 1 359 ? 113.264 12.239 30.599 1.00 34.44 359 LYS A CA 1
ATOM 5654 C C . LYS A 1 359 ? 114.407 12.777 29.746 1.00 39.40 359 LYS A C 1
ATOM 5655 O O . LYS A 1 359 ? 115.538 12.288 29.835 1.00 36.63 359 LYS A O 1
ATOM 5674 N N . VAL A 1 360 ? 114.116 13.792 28.937 1.00 38.54 360 VAL A N 1
ATOM 5675 C CA . VAL A 1 360 ? 115.132 14.435 28.108 1.00 43.18 360 VAL A CA 1
ATOM 5676 C C . VAL A 1 360 ? 115.987 15.334 28.993 1.00 42.79 360 VAL A C 1
ATOM 5677 O O . VAL A 1 360 ? 115.465 16.078 29.829 1.00 35.81 360 VAL A O 1
ATOM 5690 N N . LYS A 1 361 ? 117.304 15.259 28.821 1.00 47.98 361 LYS A N 1
ATOM 5691 C CA . LYS A 1 361 ? 118.227 16.061 29.612 1.00 48.95 361 LYS A CA 1
ATOM 5692 C C . LYS A 1 361 ? 118.412 17.447 29.003 1.00 47.91 361 LYS A C 1
ATOM 5693 O O . LYS A 1 361 ? 118.394 17.621 27.782 1.00 48.63 361 LYS A O 1
ATOM 5712 N N . GLY A 1 362 ? 118.592 18.437 29.877 1.00 50.90 362 GLY A N 1
ATOM 5713 C CA . GLY A 1 362 ? 118.924 19.781 29.446 1.00 47.71 362 GLY A CA 1
ATOM 5714 C C . GLY A 1 362 ? 117.815 20.539 28.757 1.00 46.87 362 GLY A C 1
ATOM 5715 O O . GLY A 1 362 ? 118.067 21.625 28.227 1.00 46.94 362 GLY A O 1
ATOM 5719 N N . ILE A 1 363 ? 116.596 20.007 28.739 1.00 47.45 363 ILE A N 1
ATOM 5720 C CA . ILE A 1 363 ? 115.449 20.697 28.161 1.00 47.16 363 ILE A CA 1
ATOM 5721 C C . ILE A 1 363 ? 114.352 20.745 29.215 1.00 53.73 363 ILE A C 1
ATOM 5722 O O . ILE A 1 363 ? 114.035 19.723 29.835 1.00 48.54 363 ILE A O 1
ATOM 5738 N N . ASN A 1 364 ? 113.780 21.932 29.424 1.00 52.86 364 ASN A N 1
ATOM 5739 C CA . ASN A 1 364 ? 112.788 22.104 30.479 1.00 53.83 364 ASN A CA 1
ATOM 5740 C C . ASN A 1 364 ? 111.392 21.691 30.029 1.00 47.22 364 ASN A C 1
ATOM 5741 O O . ASN A 1 364 ? 110.613 21.173 30.838 1.00 46.22 364 ASN A O 1
ATOM 5752 N N . ASP A 1 365 ? 111.059 21.905 28.759 1.00 46.21 365 ASP A N 1
ATOM 5753 C CA . ASP A 1 365 ? 109.753 21.541 28.231 1.00 45.62 365 ASP A CA 1
ATOM 5754 C C . ASP A 1 365 ? 109.924 20.984 26.827 1.00 51.53 365 ASP A C 1
ATOM 5755 O O . ASP A 1 365 ? 110.521 21.638 25.966 1.00 53.60 365 ASP A O 1
ATOM 5764 N N . VAL A 1 366 ? 109.386 19.784 26.600 1.00 49.45 366 VAL A N 1
ATOM 5765 C CA . VAL A 1 366 ? 109.600 19.070 25.345 1.00 54.82 366 VAL A CA 1
ATOM 5766 C C . VAL A 1 366 ? 108.446 19.222 24.362 1.00 61.36 366 VAL A C 1
ATOM 5767 O O . VAL A 1 366 ? 108.613 18.875 23.181 1.00 66.19 366 VAL A O 1
ATOM 5780 N N . LYS A 1 367 ? 107.286 19.728 24.795 1.00 60.05 367 LYS A N 1
ATOM 5781 C CA . LYS A 1 367 ? 106.134 19.750 23.898 1.00 70.53 367 LYS A CA 1
ATOM 5782 C C . LYS A 1 367 ? 106.354 20.669 22.705 1.00 76.89 367 LYS A C 1
ATOM 5783 O O . LYS A 1 367 ? 105.692 20.495 21.676 1.00 76.44 367 LYS A O 1
ATOM 5802 N N . GLU A 1 368 ? 107.264 21.637 22.815 1.00 78.53 368 GLU A N 1
ATOM 5803 C CA . GLU A 1 368 ? 107.689 22.379 21.633 1.00 86.45 368 GLU A CA 1
ATOM 5804 C C . GLU A 1 368 ? 108.686 21.571 20.812 1.00 82.20 368 GLU A C 1
ATOM 5805 O O . GLU A 1 368 ? 108.678 21.638 19.579 1.00 80.98 368 GLU A O 1
ATOM 5817 N N . LEU A 1 369 ? 109.539 20.790 21.480 1.00 75.56 369 LEU A N 1
ATOM 5818 C CA . LEU A 1 369 ? 110.484 19.943 20.764 1.00 78.48 369 LEU A CA 1
ATOM 5819 C C . LEU A 1 369 ? 109.772 18.896 19.918 1.00 83.99 369 LEU A C 1
ATOM 5820 O O . LEU A 1 369 ? 110.309 18.458 18.894 1.00 85.95 369 LEU A O 1
ATOM 5836 N N . ILE A 1 370 ? 108.574 18.481 20.324 1.00 85.47 370 ILE A N 1
ATOM 5837 C CA . ILE A 1 370 ? 107.868 17.402 19.643 1.00 88.86 370 ILE A CA 1
ATOM 5838 C C . ILE A 1 370 ? 106.817 17.976 18.702 1.00 88.58 370 ILE A C 1
ATOM 5839 O O . ILE A 1 370 ? 106.861 17.748 17.488 1.00 90.25 370 ILE A O 1
ATOM 5855 N N . GLU A 1 371 ? 105.853 18.709 19.261 1.00 89.01 371 GLU A N 1
ATOM 5856 C CA . GLU A 1 371 ? 104.707 19.159 18.482 1.00 88.63 371 GLU A CA 1
ATOM 5857 C C . GLU A 1 371 ? 105.086 20.144 17.382 1.00 90.32 371 GLU A C 1
ATOM 5858 O O . GLU A 1 371 ? 104.260 20.398 16.498 1.00 85.64 371 GLU A O 1
ATOM 5870 N N . GLU A 1 372 ? 106.301 20.694 17.406 1.00 90.72 372 GLU A N 1
ATOM 5871 C CA . GLU A 1 372 ? 106.783 21.575 16.348 1.00 95.82 372 GLU A CA 1
ATOM 5872 C C . GLU A 1 372 ? 107.863 20.911 15.505 1.00 91.56 372 GLU A C 1
ATOM 5873 O O . GLU A 1 372 ? 107.668 20.685 14.307 1.00 90.35 372 GLU A O 1
ATOM 5885 N N . LYS A 1 373 ? 109.007 20.586 16.110 1.00 92.81 373 LYS A N 1
ATOM 5886 C CA . LYS A 1 373 ? 110.151 20.096 15.349 1.00 92.19 373 LYS A CA 1
ATOM 5887 C C . LYS A 1 373 ? 109.963 18.644 14.917 1.00 89.98 373 LYS A C 1
ATOM 5888 O O . LYS A 1 373 ? 110.161 18.308 13.745 1.00 87.92 373 LYS A O 1
ATOM 5907 N N . ALA A 1 374 ? 109.576 17.769 15.849 1.00 90.70 374 ALA A N 1
ATOM 5908 C CA . ALA A 1 374 ? 109.530 16.339 15.553 1.00 90.99 374 ALA A CA 1
ATOM 5909 C C . ALA A 1 374 ? 108.456 16.008 14.524 1.00 90.04 374 ALA A C 1
ATOM 5910 O O . ALA A 1 374 ? 108.648 15.115 13.690 1.00 89.22 374 ALA A O 1
ATOM 5917 N N . VAL A 1 375 ? 107.321 16.709 14.562 1.00 89.42 375 VAL A N 1
ATOM 5918 C CA . VAL A 1 375 ? 106.206 16.361 13.682 1.00 90.74 375 VAL A CA 1
ATOM 5919 C C . VAL A 1 375 ? 106.633 16.433 12.220 1.00 93.85 375 VAL A C 1
ATOM 5920 O O . VAL A 1 375 ? 106.331 15.535 11.425 1.00 85.41 375 VAL A O 1
ATOM 5933 N N . LYS A 1 376 ? 107.340 17.499 11.839 1.00 96.28 376 LYS A N 1
ATOM 5934 C CA . LYS A 1 376 ? 107.766 17.643 10.452 1.00 95.33 376 LYS A CA 1
ATOM 5935 C C . LYS A 1 376 ? 108.930 16.726 10.101 1.00 96.07 376 LYS A C 1
ATOM 5936 O O . LYS A 1 376 ? 109.219 16.549 8.912 1.00 102.86 376 LYS A O 1
ATOM 5955 N N . MET A 1 377 ? 109.597 16.142 11.093 1.00 93.62 377 MET A N 1
ATOM 5956 C CA . MET A 1 377 ? 110.581 15.097 10.853 1.00 91.08 377 MET A CA 1
ATOM 5957 C C . MET A 1 377 ? 109.949 13.710 10.803 1.00 99.10 377 MET A C 1
ATOM 5958 O O . MET A 1 377 ? 110.673 12.720 10.655 1.00 97.19 377 MET A O 1
ATOM 5972 N N . GLY A 1 378 ? 108.625 13.618 10.930 1.00 97.37 378 GLY A N 1
ATOM 5973 C CA . GLY A 1 378 ? 107.924 12.363 10.748 1.00 92.95 378 GLY A CA 1
ATOM 5974 C C . GLY A 1 378 ? 107.872 11.463 11.960 1.00 92.53 378 GLY A C 1
ATOM 5975 O O . GLY A 1 378 ? 107.625 10.263 11.810 1.00 96.54 378 GLY A O 1
ATOM 5979 N N . VAL A 1 379 ? 108.088 12.000 13.159 1.00 95.56 379 VAL A N 1
ATOM 5980 C CA . VAL A 1 379 ? 108.116 11.207 14.383 1.00 88.23 379 VAL A CA 1
ATOM 5981 C C . VAL A 1 379 ? 107.232 11.879 15.422 1.00 84.15 379 VAL A C 1
ATOM 5982 O O . VAL A 1 379 ? 107.254 13.106 15.571 1.00 82.21 379 VAL A O 1
ATOM 5995 N N . LEU A 1 380 ? 106.458 11.072 16.144 1.00 76.32 380 LEU A N 1
ATOM 5996 C CA . LEU A 1 380 ? 105.548 11.580 17.158 1.00 74.40 380 LEU A CA 1
ATOM 5997 C C . LEU A 1 380 ? 105.645 10.747 18.423 1.00 66.43 380 LEU A C 1
ATOM 5998 O O . LEU A 1 380 ? 105.490 9.521 18.387 1.00 60.43 380 LEU A O 1
ATOM 6014 N N . MET A 1 381 ? 105.905 11.426 19.534 1.00 59.79 381 MET A N 1
ATOM 6015 C CA . MET A 1 381 ? 105.797 10.868 20.869 1.00 51.84 381 MET A CA 1
ATOM 6016 C C . MET A 1 381 ? 105.001 11.860 21.706 1.00 48.77 381 MET A C 1
ATOM 6017 O O . MET A 1 381 ? 104.845 13.024 21.328 1.00 53.83 381 MET A O 1
ATOM 6031 N N . LEU A 1 382 ? 104.470 11.399 22.834 1.00 41.44 382 LEU A N 1
ATOM 6032 C CA . LEU A 1 382 ? 103.484 12.191 23.554 1.00 39.05 382 LEU A CA 1
ATOM 6033 C C . LEU A 1 382 ? 104.149 12.968 24.681 1.00 37.36 382 LEU A C 1
ATOM 6034 O O . LEU A 1 382 ? 104.781 12.351 25.550 1.00 31.29 382 LEU A O 1
ATOM 6050 N N . PRO A 1 383 ? 104.045 14.298 24.720 1.00 38.14 383 PRO A N 1
ATOM 6051 C CA . PRO A 1 383 ? 104.584 15.040 25.867 1.00 34.24 383 PRO A CA 1
ATOM 6052 C C . PRO A 1 383 ? 103.905 14.619 27.159 1.00 26.39 383 PRO A C 1
ATOM 6053 O O . PRO A 1 383 ? 102.715 14.300 27.185 1.00 31.15 383 PRO A O 1
ATOM 6064 N N . GLY A 1 384 ? 104.679 14.629 28.243 1.00 29.70 384 GLY A N 1
ATOM 6065 C CA . GLY A 1 384 ? 104.184 14.210 29.546 1.00 31.64 384 GLY A CA 1
ATOM 6066 C C . GLY A 1 384 ? 103.237 15.186 30.220 1.00 29.33 384 GLY A C 1
ATOM 6067 O O . GLY A 1 384 ? 102.661 14.839 31.258 1.00 27.14 384 GLY A O 1
ATOM 6071 N N . ASN A 1 385 ? 103.062 16.389 29.663 1.00 31.51 385 ASN A N 1
ATOM 6072 C CA . ASN A 1 385 ? 102.246 17.405 30.322 1.00 32.97 385 ASN A CA 1
ATOM 6073 C C . ASN A 1 385 ? 100.852 16.884 30.641 1.00 31.47 385 ASN A C 1
ATOM 6074 O O . ASN A 1 385 ? 100.277 17.216 31.684 1.00 28.70 385 ASN A O 1
ATOM 6085 N N . ALA A 1 386 ? 100.294 16.060 29.757 1.00 27.02 386 ALA A N 1
ATOM 6086 C CA . ALA A 1 386 ? 98.912 15.634 29.906 1.00 24.92 386 ALA A CA 1
ATOM 6087 C C . ALA A 1 386 ? 98.686 14.725 31.106 1.00 24.30 386 ALA A C 1
ATOM 6088 O O . ALA A 1 386 ? 97.530 14.487 31.461 1.00 24.92 386 ALA A O 1
ATOM 6095 N N . PHE A 1 387 ? 99.740 14.229 31.752 1.00 24.53 387 PHE A N 1
ATOM 6096 C CA . PHE A 1 387 ? 99.596 13.240 32.813 1.00 25.73 387 PHE A CA 1
ATOM 6097 C C . PHE A 1 387 ? 99.710 13.846 34.207 1.00 25.19 387 PHE A C 1
ATOM 6098 O O . PHE A 1 387 ? 99.820 13.103 35.189 1.00 21.26 387 PHE A O 1
ATOM 6115 N N . TYR A 1 388 ? 99.653 15.172 34.317 1.00 22.36 388 TYR A N 1
ATOM 6116 C CA . TYR A 1 388 ? 99.697 15.864 35.597 1.00 22.07 388 TYR A CA 1
ATOM 6117 C C . TYR A 1 388 ? 98.439 16.704 35.779 1.00 23.26 388 TYR A C 1
ATOM 6118 O O . TYR A 1 388 ? 97.812 17.136 34.808 1.00 25.11 388 TYR A O 1
ATOM 6136 N N . VAL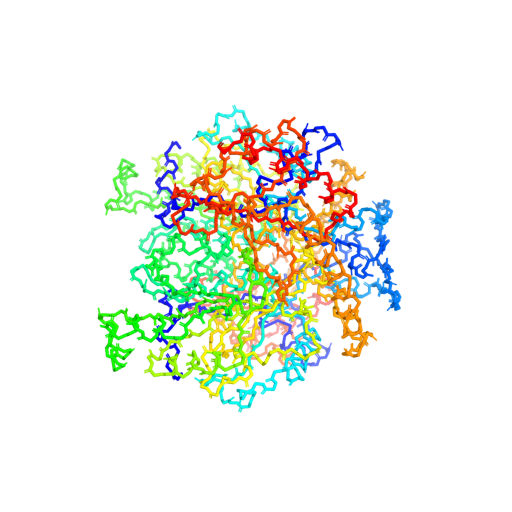 A 1 389 ? 98.082 16.932 37.044 1.00 23.84 389 VAL A N 1
ATOM 6137 C CA . VAL A 1 389 ? 96.930 17.775 37.359 1.00 28.60 389 VAL A CA 1
ATOM 6138 C C . VAL A 1 389 ? 97.076 19.126 36.671 1.00 23.84 389 VAL A C 1
ATOM 6139 O O . VAL A 1 389 ? 96.175 19.584 35.960 1.00 29.55 389 VAL A O 1
ATOM 6152 N N . ASP A 1 390 ? 98.219 19.782 36.873 1.00 29.68 390 ASP A N 1
ATOM 6153 C CA . ASP A 1 390 ? 98.529 21.037 36.186 1.00 32.19 390 ASP A CA 1
ATOM 6154 C C . ASP A 1 390 ? 99.225 20.686 34.881 1.00 30.68 390 ASP A C 1
ATOM 6155 O O . ASP A 1 390 ? 100.448 20.561 34.814 1.00 28.10 390 ASP A O 1
ATOM 6164 N N . SER A 1 391 ? 98.433 20.522 33.824 1.00 29.83 391 SER A N 1
ATOM 6165 C CA . SER A 1 391 ? 98.983 20.187 32.521 1.00 32.98 391 SER A CA 1
ATOM 6166 C C . SER A 1 391 ? 99.579 21.391 31.804 1.00 33.86 391 SER A C 1
ATOM 6167 O O . SER A 1 391 ? 99.986 21.253 30.647 1.00 33.17 391 SER A O 1
ATOM 6175 N N . SER A 1 392 ? 99.632 22.557 32.458 1.00 34.32 392 SER A N 1
ATOM 6176 C CA . SER A 1 392 ? 100.312 23.724 31.909 1.00 34.25 392 SER A CA 1
ATOM 6177 C C . SER A 1 392 ? 101.757 23.840 32.376 1.00 33.62 392 SER A C 1
ATOM 6178 O O . SER A 1 392 ? 102.548 24.526 31.720 1.00 40.77 392 SER A O 1
ATOM 6186 N N . ALA A 1 393 ? 102.113 23.210 33.496 1.00 33.17 393 ALA A N 1
ATOM 6187 C CA . ALA A 1 393 ? 103.501 23.195 33.929 1.00 35.28 393 ALA A CA 1
ATOM 6188 C C . ALA A 1 393 ? 104.376 22.575 32.841 1.00 38.94 393 ALA A C 1
ATOM 6189 O O . ALA A 1 393 ? 103.941 21.669 32.127 1.00 39.65 393 ALA A O 1
ATOM 6196 N N . PRO A 1 394 ? 105.613 23.038 32.687 1.00 41.07 394 PRO A N 1
ATOM 6197 C CA . PRO A 1 394 ? 106.508 22.388 31.730 1.00 44.48 394 PRO A CA 1
ATOM 6198 C C . PRO A 1 394 ? 106.817 20.967 32.166 1.00 37.86 394 PRO A C 1
ATOM 6199 O O . PRO A 1 394 ? 106.848 20.650 33.358 1.00 38.56 394 PRO A O 1
ATOM 6210 N N . SER A 1 395 ? 107.033 20.100 31.180 1.00 36.77 395 SER A N 1
ATOM 6211 C CA . SER A 1 395 ? 107.433 18.729 31.451 1.00 38.40 395 SER A CA 1
ATOM 6212 C C . SER A 1 395 ? 108.608 18.360 30.554 1.00 36.24 395 SER A C 1
ATOM 6213 O O . SER A 1 395 ? 108.543 18.583 29.332 1.00 36.21 395 SER A O 1
ATOM 6221 N N . PRO A 1 396 ? 109.687 17.803 31.102 1.00 28.52 396 PRO A N 1
ATOM 6222 C CA . PRO A 1 396 ? 110.775 17.274 30.268 1.00 35.28 396 PRO A CA 1
ATOM 6223 C C . PRO A 1 396 ? 110.568 15.846 29.783 1.00 37.33 396 PRO A C 1
ATOM 6224 O O . PRO A 1 396 ? 111.477 15.295 29.152 1.00 33.07 396 PRO A O 1
ATOM 6235 N N . TYR A 1 397 ? 109.417 15.245 30.065 1.00 32.43 397 TYR A N 1
ATOM 6236 C CA . TYR A 1 397 ? 109.193 13.826 29.839 1.00 31.19 397 TYR A CA 1
ATOM 6237 C C . TYR A 1 397 ? 108.422 13.582 28.546 1.00 32.19 397 TYR A C 1
ATOM 6238 O O . TYR A 1 397 ? 107.552 14.364 28.157 1.00 32.13 397 TYR A O 1
ATOM 6256 N N . LEU A 1 398 ? 108.752 12.473 27.890 1.00 30.15 398 LEU A N 1
ATOM 6257 C CA . LEU A 1 398 ? 107.975 11.940 26.780 1.00 33.09 398 LEU A CA 1
ATOM 6258 C C . LEU A 1 398 ? 107.513 10.530 27.109 1.00 26.71 398 LEU A C 1
ATOM 6259 O O . LEU A 1 398 ? 108.242 9.758 27.739 1.00 27.21 398 LEU A O 1
ATOM 6275 N N . ARG A 1 399 ? 106.310 10.190 26.653 1.00 29.05 399 ARG A N 1
ATOM 6276 C CA . ARG A 1 399 ? 105.814 8.821 26.703 1.00 25.72 399 ARG A CA 1
ATOM 6277 C C . ARG A 1 399 ? 105.907 8.208 25.311 1.00 27.18 399 ARG A C 1
ATOM 6278 O O . ARG A 1 399 ? 105.364 8.758 24.348 1.00 27.80 399 ARG A O 1
ATOM 6299 N N . ALA A 1 400 ? 106.584 7.066 25.213 1.00 23.79 400 ALA A N 1
ATOM 6300 C CA . ALA A 1 400 ? 106.733 6.326 23.966 1.00 28.76 400 ALA A CA 1
ATOM 6301 C C . ALA A 1 400 ? 106.073 4.964 24.115 1.00 21.62 400 ALA A C 1
ATOM 6302 O O . ALA A 1 400 ? 106.341 4.250 25.085 1.00 24.39 400 ALA A O 1
ATOM 6309 N N . SER A 1 401 ? 105.227 4.605 23.153 1.00 22.05 401 SER A N 1
ATOM 6310 C CA . SER A 1 401 ? 104.526 3.328 23.164 1.00 31.20 401 SER A CA 1
ATOM 6311 C C . SER A 1 401 ? 105.320 2.274 22.401 1.00 27.17 401 SER A C 1
ATOM 6312 O O . SER A 1 401 ? 105.735 2.503 21.260 1.00 22.60 401 SER A O 1
ATOM 6320 N N . PHE A 1 402 ? 105.508 1.105 23.019 1.00 25.00 402 PHE A N 1
ATOM 6321 C CA . PHE A 1 402 ? 106.130 -0.020 22.333 1.00 21.69 402 PHE A CA 1
ATOM 6322 C C . PHE A 1 402 ? 105.124 -1.128 22.036 1.00 26.28 402 PHE A C 1
ATOM 6323 O O . PHE A 1 402 ? 105.502 -2.286 21.856 1.00 23.54 402 PHE A O 1
ATOM 6340 N N . SER A 1 403 ? 103.842 -0.771 21.923 1.00 24.09 403 SER A N 1
ATOM 6341 C CA . SER A 1 403 ? 102.815 -1.771 21.651 1.00 26.46 403 SER A CA 1
ATOM 6342 C C . SER A 1 403 ? 102.908 -2.327 20.233 1.00 29.07 403 SER A C 1
ATOM 6343 O O . SER A 1 403 ? 102.574 -3.494 20.009 1.00 22.25 403 SER A O 1
ATOM 6351 N N . SER A 1 404 ? 103.340 -1.524 19.260 1.00 29.12 404 SER A N 1
ATOM 6352 C CA . SER A 1 404 ? 103.160 -1.908 17.860 1.00 31.00 404 SER A CA 1
ATOM 6353 C C . SER A 1 404 ? 104.390 -1.721 16.974 1.00 30.82 404 SER A C 1
ATOM 6354 O O . SER A 1 404 ? 104.557 -2.441 15.986 1.00 29.26 404 SER A O 1
ATOM 6362 N N . ALA A 1 405 ? 105.250 -0.763 17.305 1.00 30.52 405 ALA A N 1
ATOM 6363 C CA . ALA A 1 405 ? 106.296 -0.346 16.376 1.00 32.25 405 ALA A CA 1
ATOM 6364 C C . ALA A 1 405 ? 107.319 -1.455 16.141 1.00 33.67 405 ALA A C 1
ATOM 6365 O O . ALA A 1 405 ? 107.745 -2.147 17.069 1.00 32.35 405 ALA A O 1
ATOM 6372 N N . SER A 1 406 ? 107.712 -1.625 14.879 1.00 37.20 406 SER A N 1
ATOM 6373 C CA . SER A 1 406 ? 108.765 -2.564 14.545 1.00 37.19 406 SER A CA 1
ATOM 6374 C C . SER A 1 406 ? 110.108 -2.042 15.051 1.00 42.03 406 SER A C 1
ATOM 6375 O O . SER A 1 406 ? 110.245 -0.859 15.375 1.00 40.20 406 SER A O 1
ATOM 6383 N N . PRO A 1 407 ? 111.120 -2.910 15.130 1.00 42.04 407 PRO A N 1
ATOM 6384 C CA . PRO A 1 407 ? 112.454 -2.432 15.526 1.00 45.17 407 PRO A CA 1
ATOM 6385 C C . PRO A 1 407 ? 113.022 -1.410 14.562 1.00 49.11 407 PRO A C 1
ATOM 6386 O O . PRO A 1 407 ? 113.740 -0.495 14.985 1.00 44.99 407 PRO A O 1
ATOM 6397 N N . GLU A 1 408 ? 112.725 -1.547 13.269 1.00 48.67 408 GLU A N 1
ATOM 6398 C CA . GLU A 1 408 ? 113.138 -0.540 12.299 1.00 49.58 408 GLU A CA 1
ATOM 6399 C C . GLU A 1 408 ? 112.499 0.806 12.618 1.00 50.11 408 GLU A C 1
ATOM 6400 O O . GLU A 1 408 ? 113.181 1.836 12.672 1.00 50.14 408 GLU A O 1
ATOM 6412 N N . GLN A 1 409 ? 111.182 0.810 12.838 1.00 46.55 409 GLN A N 1
ATOM 6413 C CA . GLN A 1 409 ? 110.478 2.047 13.157 1.00 48.23 409 GLN A CA 1
ATOM 6414 C C . GLN A 1 409 ? 111.018 2.678 14.434 1.00 48.08 409 GLN A C 1
ATOM 6415 O O . GLN A 1 409 ? 111.178 3.903 14.510 1.00 49.39 409 GLN A O 1
ATOM 6429 N N . MET A 1 410 ? 111.297 1.864 15.455 1.00 46.23 410 MET A N 1
ATOM 6430 C CA . MET A 1 410 ? 111.896 2.396 16.675 1.00 46.86 410 MET A CA 1
ATOM 6431 C C . MET A 1 410 ? 113.258 3.012 16.387 1.00 46.49 410 MET A C 1
ATOM 6432 O O . MET A 1 410 ? 113.599 4.070 16.928 1.00 40.88 410 MET A O 1
ATOM 6446 N N . ASP A 1 411 ? 114.052 2.359 15.535 1.00 48.53 411 ASP A N 1
ATOM 6447 C CA . ASP A 1 411 ? 115.389 2.857 15.235 1.00 50.25 411 ASP A CA 1
ATOM 6448 C C . ASP A 1 411 ? 115.326 4.215 14.549 1.00 47.60 411 ASP A C 1
ATOM 6449 O O . ASP A 1 411 ? 116.109 5.118 14.865 1.00 47.64 411 ASP A O 1
ATOM 6458 N N . VAL A 1 412 ? 114.397 4.381 13.608 1.00 46.85 412 VAL A N 1
ATOM 6459 C CA . VAL A 1 412 ? 114.218 5.675 12.956 1.00 50.06 412 VAL A CA 1
ATOM 6460 C C . VAL A 1 412 ? 113.729 6.710 13.961 1.00 50.75 412 VAL A C 1
ATOM 6461 O O . VAL A 1 412 ? 114.294 7.803 14.084 1.00 44.88 412 VAL A O 1
ATOM 6474 N N . ALA A 1 413 ? 112.666 6.374 14.698 1.00 52.17 413 ALA A N 1
ATOM 6475 C CA . ALA A 1 413 ? 112.025 7.349 15.576 1.00 51.01 413 ALA A CA 1
ATOM 6476 C C . ALA A 1 413 ? 113.010 7.934 16.581 1.00 47.41 413 ALA A C 1
ATOM 6477 O O . ALA A 1 413 ? 112.996 9.143 16.840 1.00 46.63 413 ALA A O 1
ATOM 6484 N N . PHE A 1 414 ? 113.870 7.096 17.165 1.00 43.87 414 PHE A N 1
ATOM 6485 C CA . PHE A 1 414 ? 114.798 7.587 18.178 1.00 45.86 414 PHE A CA 1
ATOM 6486 C C . PHE A 1 414 ? 116.017 8.259 17.559 1.00 49.46 414 PHE A C 1
ATOM 6487 O O . PHE A 1 414 ? 116.613 9.141 18.189 1.00 50.68 414 PHE A O 1
ATOM 6504 N N . GLN A 1 415 ? 116.410 7.868 16.344 1.00 48.83 415 GLN A N 1
ATOM 6505 C CA . GLN A 1 415 ? 117.393 8.660 15.608 1.00 51.55 415 GLN A CA 1
ATOM 6506 C C . GLN A 1 415 ? 116.924 10.100 15.471 1.00 51.14 415 GLN A C 1
ATOM 6507 O O . GLN A 1 415 ? 117.644 11.041 15.825 1.00 53.59 415 GLN A O 1
ATOM 6521 N N . VAL A 1 416 ? 115.713 10.288 14.946 1.00 48.21 416 VAL A N 1
ATOM 6522 C CA . VAL A 1 416 ? 115.162 11.629 14.779 1.00 51.49 416 VAL A CA 1
ATOM 6523 C C . VAL A 1 416 ? 115.158 12.369 16.110 1.00 55.15 416 VAL A C 1
ATOM 6524 O O . VAL A 1 416 ? 115.717 13.465 16.232 1.00 57.78 416 VAL A O 1
ATOM 6537 N N . LEU A 1 417 ? 114.530 11.779 17.132 1.00 52.58 417 LEU A N 1
ATOM 6538 C CA . LEU A 1 417 ? 114.481 12.424 18.440 1.00 54.64 417 LEU A CA 1
ATOM 6539 C C . LEU A 1 417 ? 115.875 12.825 18.908 1.00 58.13 417 LEU A C 1
ATOM 6540 O O . LEU A 1 417 ? 116.071 13.931 19.424 1.00 57.94 417 LEU A O 1
ATOM 6556 N N . ALA A 1 418 ? 116.857 11.936 18.737 1.00 52.74 418 ALA A N 1
ATOM 6557 C CA . ALA A 1 418 ? 118.220 12.249 19.155 1.00 57.84 418 ALA A CA 1
ATOM 6558 C C . ALA A 1 418 ? 118.739 13.488 18.434 1.00 61.24 418 ALA A C 1
ATOM 6559 O O . ALA A 1 418 ? 119.262 14.415 19.064 1.00 60.10 418 ALA A O 1
ATOM 6566 N N . GLN A 1 419 ? 118.605 13.519 17.107 1.00 58.35 419 GLN A N 1
ATOM 6567 C CA . GLN A 1 419 ? 119.054 14.679 16.346 1.00 64.36 419 GLN A CA 1
ATOM 6568 C C . GLN A 1 419 ? 118.400 15.951 16.861 1.00 65.62 419 GLN A C 1
ATOM 6569 O O . GLN A 1 419 ? 119.069 16.976 17.040 1.00 64.68 419 GLN A O 1
ATOM 6583 N N . LEU A 1 420 ? 117.090 15.904 17.107 1.00 64.38 420 LEU A N 1
ATOM 6584 C CA . LEU A 1 420 ? 116.383 17.086 17.580 1.00 62.46 420 LEU A CA 1
ATOM 6585 C C . LEU A 1 420 ? 116.884 17.518 18.950 1.00 62.89 420 LEU A C 1
ATOM 6586 O O . LEU A 1 420 ? 117.096 18.710 19.190 1.00 70.18 420 LEU A O 1
ATOM 6602 N N . ILE A 1 421 ? 117.087 16.565 19.861 1.00 63.94 421 ILE A N 1
ATOM 6603 C CA . ILE A 1 421 ? 117.638 16.896 21.173 1.00 67.55 421 ILE A CA 1
ATOM 6604 C C . ILE A 1 421 ? 119.002 17.557 21.022 1.00 70.72 421 ILE A C 1
ATOM 6605 O O . ILE A 1 421 ? 119.258 18.627 21.584 1.00 74.96 421 ILE A O 1
ATOM 6621 N N . LYS A 1 422 ? 119.902 16.922 20.266 1.00 69.90 422 LYS A N 1
ATOM 6622 C CA . LYS A 1 422 ? 121.256 17.451 20.122 1.00 68.31 422 LYS A CA 1
ATOM 6623 C C . LYS A 1 422 ? 121.236 18.853 19.527 1.00 75.66 422 LYS A C 1
ATOM 6624 O O . LYS A 1 422 ? 121.846 19.779 20.073 1.00 80.85 422 LYS A O 1
ATOM 6643 N N . GLU A 1 423 ? 120.538 19.032 18.404 1.00 73.50 423 GLU A N 1
ATOM 6644 C CA . GLU A 1 423 ? 120.408 20.370 17.845 1.00 73.91 423 GLU A CA 1
ATOM 6645 C C . GLU A 1 423 ? 119.456 21.238 18.656 1.00 76.61 423 GLU A C 1
ATOM 6646 O O . GLU A 1 423 ? 119.361 22.441 18.388 1.00 79.13 423 GLU A O 1
ATOM 6658 N N . SER A 1 424 ? 118.760 20.664 19.638 1.00 79.02 424 SER A N 1
ATOM 6659 C CA . SER A 1 424 ? 117.980 21.430 20.605 1.00 83.47 424 SER A CA 1
ATOM 6660 C C . SER A 1 424 ? 118.618 21.359 21.991 1.00 86.12 424 SER A C 1
ATOM 6661 O O . SER A 1 424 ? 117.929 21.305 23.011 1.00 87.53 424 SER A O 1
ATOM 6669 N N . LEU A 1 425 ? 119.949 21.349 22.035 1.00 86.08 425 LEU A N 1
ATOM 6670 C CA . LEU A 1 425 ? 120.682 21.575 23.277 1.00 87.84 425 LEU A CA 1
ATOM 6671 C C . LEU A 1 425 ? 121.543 22.829 23.164 1.00 89.17 425 LEU A C 1
ATOM 6672 O O . LEU A 1 425 ? 122.544 22.843 22.443 1.00 86.28 425 LEU A O 1
ATOM 6688 N N . MET B 1 1 ? 69.533 29.581 23.541 1.00 29.44 1 MET B N 1
ATOM 6689 C CA . MET B 1 1 ? 70.231 30.874 23.313 1.00 19.37 1 MET B CA 1
ATOM 6690 C C . MET B 1 1 ? 71.393 31.058 24.332 1.00 18.24 1 MET B C 1
ATOM 6691 O O . MET B 1 1 ? 72.473 31.431 23.917 1.00 19.95 1 MET B O 1
ATOM 6707 N N . ASN B 1 2 ? 71.194 30.785 25.628 1.00 20.59 2 ASN B N 1
ATOM 6708 C CA . ASN B 1 2 ? 72.280 30.803 26.624 1.00 19.86 2 ASN B CA 1
ATOM 6709 C C . ASN B 1 2 ? 72.368 29.441 27.318 1.00 16.94 2 ASN B C 1
ATOM 6710 O O . ASN B 1 2 ? 71.762 29.235 28.370 1.00 17.62 2 ASN B O 1
ATOM 6721 N N . TYR B 1 3 ? 73.172 28.535 26.759 1.00 16.30 3 TYR B N 1
ATOM 6722 C CA . TYR B 1 3 ? 73.190 27.150 27.227 1.00 16.44 3 TYR B CA 1
ATOM 6723 C C . TYR B 1 3 ? 73.834 26.985 28.603 1.00 20.18 3 TYR B C 1
ATOM 6724 O O . TYR B 1 3 ? 73.592 25.969 29.266 1.00 17.25 3 TYR B O 1
ATOM 6742 N N . ALA B 1 4 ? 74.634 27.956 29.055 1.00 17.50 4 ALA B N 1
ATOM 6743 C CA . ALA B 1 4 ? 75.216 27.892 30.397 1.00 20.50 4 ALA B CA 1
ATOM 6744 C C . ALA B 1 4 ? 74.151 27.794 31.484 1.00 21.42 4 ALA B C 1
ATOM 6745 O O . ALA B 1 4 ? 74.410 27.244 32.565 1.00 20.81 4 ALA B O 1
ATOM 6752 N N . ARG B 1 5 ? 72.957 28.325 31.222 1.00 19.24 5 ARG B N 1
ATOM 6753 C CA . ARG B 1 5 ? 71.871 28.256 32.189 1.00 20.37 5 ARG B CA 1
ATOM 6754 C C . ARG B 1 5 ? 71.469 26.812 32.476 1.00 22.21 5 ARG B C 1
ATOM 6755 O O . ARG B 1 5 ? 70.985 26.510 33.571 1.00 29.73 5 ARG B O 1
ATOM 6776 N N . PHE B 1 6 ? 71.692 25.903 31.524 1.00 17.21 6 PHE B N 1
ATOM 6777 C CA . PHE B 1 6 ? 71.259 24.510 31.649 1.00 18.69 6 PHE B CA 1
ATOM 6778 C C . PHE B 1 6 ? 72.409 23.545 31.931 1.00 22.55 6 PHE B C 1
ATOM 6779 O O . PHE B 1 6 ? 72.282 22.341 31.667 1.00 24.81 6 PHE B O 1
ATOM 6796 N N . ILE B 1 7 ? 73.524 24.034 32.466 1.00 18.68 7 ILE B N 1
ATOM 6797 C CA . ILE B 1 7 ? 74.712 23.209 32.679 1.00 18.01 7 ILE B CA 1
ATOM 6798 C C . ILE B 1 7 ? 75.190 23.427 34.107 1.00 22.61 7 ILE B C 1
ATOM 6799 O O . ILE B 1 7 ? 75.494 24.561 34.494 1.00 22.71 7 ILE B O 1
ATOM 6815 N N . THR B 1 8 ? 75.232 22.350 34.894 1.00 17.45 8 THR B N 1
ATOM 6816 C CA . THR B 1 8 ? 75.736 22.435 36.255 1.00 16.69 8 THR B CA 1
ATOM 6817 C C . THR B 1 8 ? 77.194 22.894 36.249 1.00 16.32 8 THR B C 1
ATOM 6818 O O . THR B 1 8 ? 77.877 22.892 35.222 1.00 17.22 8 THR B O 1
ATOM 6829 N N . ALA B 1 9 ? 77.678 23.268 37.434 1.00 17.82 9 ALA B N 1
ATOM 6830 C CA . ALA B 1 9 ? 79.086 23.625 37.582 1.00 21.53 9 ALA B CA 1
ATOM 6831 C C . ALA B 1 9 ? 79.989 22.452 37.222 1.00 16.63 9 ALA B C 1
ATOM 6832 O O . ALA B 1 9 ? 80.975 22.613 36.493 1.00 17.39 9 ALA B O 1
ATOM 6839 N N . ALA B 1 10 ? 79.663 21.259 37.719 1.00 18.18 10 ALA B N 1
ATOM 6840 C CA . ALA B 1 10 ? 80.475 20.082 37.424 1.00 18.43 10 ALA B CA 1
ATOM 6841 C C . ALA B 1 10 ? 80.529 19.815 35.924 1.00 16.48 10 ALA B C 1
ATOM 6842 O O . ALA B 1 10 ? 81.606 19.622 35.354 1.00 17.49 10 ALA B O 1
ATOM 6849 N N . SER B 1 11 ? 79.371 19.805 35.263 1.00 17.86 11 SER B N 1
ATOM 6850 C CA . SER B 1 11 ? 79.357 19.567 33.824 1.00 15.41 11 SER B CA 1
ATOM 6851 C C . SER B 1 11 ? 80.169 20.625 33.083 1.00 21.30 11 SER B C 1
ATOM 6852 O O . SER B 1 11 ? 80.948 20.297 32.180 1.00 15.94 11 SER B O 1
ATOM 6860 N N . ALA B 1 12 ? 80.014 21.898 33.467 1.00 15.76 12 ALA B N 1
ATOM 6861 C CA . ALA B 1 12 ? 80.751 22.973 32.809 1.00 18.89 12 ALA B CA 1
ATOM 6862 C C . ALA B 1 12 ? 82.252 22.844 33.022 1.00 19.76 12 ALA B C 1
ATOM 6863 O O . ALA B 1 12 ? 83.035 23.260 32.163 1.00 22.64 12 ALA B O 1
ATOM 6870 N N . ALA B 1 13 ? 82.674 22.275 34.149 1.00 20.32 13 ALA B N 1
ATOM 6871 C CA . ALA B 1 13 ? 84.098 22.148 34.426 1.00 23.47 13 ALA B CA 1
ATOM 6872 C C . ALA B 1 13 ? 84.779 21.075 33.582 1.00 19.81 13 ALA B C 1
ATOM 6873 O O . ALA B 1 13 ? 86.011 21.039 33.544 1.00 21.50 13 ALA B O 1
ATOM 6880 N N . ARG B 1 14 ? 84.027 20.212 32.901 1.00 18.55 14 ARG B N 1
ATOM 6881 C CA . ARG B 1 14 ? 84.648 19.140 32.127 1.00 18.80 14 ARG B CA 1
ATOM 6882 C C . ARG B 1 14 ? 85.499 19.694 30.986 1.00 25.64 14 ARG B C 1
ATOM 6883 O O . ARG B 1 14 ? 85.179 20.719 30.378 1.00 25.96 14 ARG B O 1
ATOM 6904 N N . ASN B 1 15 ? 86.594 18.993 30.707 1.00 26.21 15 ASN B N 1
ATOM 6905 C CA . ASN B 1 15 ? 87.519 19.262 29.617 1.00 37.47 15 ASN B CA 1
ATOM 6906 C C . ASN B 1 15 ? 87.740 17.980 28.822 1.00 34.73 15 ASN B C 1
ATOM 6907 O O . ASN B 1 15 ? 87.476 16.882 29.321 1.00 40.58 15 ASN B O 1
ATOM 6918 N N . PRO B 1 16 ? 88.227 18.082 27.582 1.00 46.57 16 PRO B N 1
ATOM 6919 C CA . PRO B 1 16 ? 88.346 16.887 26.721 1.00 55.85 16 PRO B CA 1
ATOM 6920 C C . PRO B 1 16 ? 89.413 15.888 27.171 1.00 65.70 16 PRO B C 1
ATOM 6921 O O . PRO B 1 16 ? 90.460 16.257 27.709 1.00 64.17 16 PRO B O 1
ATOM 6932 N N . SER B 1 17 ? 89.133 14.581 26.901 1.00 78.72 17 SER B N 1
ATOM 6933 C CA . SER B 1 17 ? 89.833 13.445 27.517 1.00 92.10 17 SER B CA 1
ATOM 6934 C C . SER B 1 17 ? 90.344 12.414 26.491 1.00 101.15 17 SER B C 1
ATOM 6935 O O . SER B 1 17 ? 90.296 12.686 25.284 1.00 105.55 17 SER B O 1
ATOM 6943 N N . PRO B 1 18 ? 90.845 11.188 26.921 1.00 105.83 18 PRO B N 1
ATOM 6944 C CA . PRO B 1 18 ? 91.974 10.551 26.209 1.00 115.86 18 PRO B CA 1
ATOM 6945 C C . PRO B 1 18 ? 91.719 10.021 24.802 1.00 121.95 18 PRO B C 1
ATOM 6946 O O . PRO B 1 18 ? 90.658 10.232 24.206 1.00 119.54 18 PRO B O 1
ATOM 6957 N N . ILE B 1 19 ? 92.721 9.301 24.283 1.00 117.88 19 ILE B N 1
ATOM 6958 C CA . ILE B 1 19 ? 92.764 8.831 22.902 1.00 122.51 19 ILE B CA 1
ATOM 6959 C C . ILE B 1 19 ? 92.665 10.058 22.004 1.00 132.72 19 ILE B C 1
ATOM 6960 O O . ILE B 1 19 ? 91.832 10.114 21.093 1.00 132.32 19 ILE B O 1
ATOM 6976 N N . ARG B 1 20 ? 93.532 11.042 22.258 1.00 145.58 20 ARG B N 1
ATOM 6977 C CA . ARG B 1 20 ? 93.429 12.366 21.654 1.00 154.21 20 ARG B CA 1
ATOM 6978 C C . ARG B 1 20 ? 94.387 12.543 20.478 1.00 162.06 20 ARG B C 1
ATOM 6979 O O . ARG B 1 20 ? 94.245 11.874 19.450 1.00 163.03 20 ARG B O 1
ATOM 7000 N N . THR B 1 21 ? 95.366 13.443 20.620 1.00 151.29 21 THR B N 1
ATOM 7001 C CA . THR B 1 21 ? 96.268 13.814 19.535 1.00 142.05 21 THR B CA 1
ATOM 7002 C C . THR B 1 21 ? 97.220 12.674 19.188 1.00 141.04 21 THR B C 1
ATOM 7003 O O . THR B 1 21 ? 98.440 12.798 19.348 1.00 128.21 21 THR B O 1
ATOM 7014 N N . MET B 1 22 ? 96.665 11.559 18.714 1.00 147.37 22 MET B N 1
ATOM 7015 C CA . MET B 1 22 ? 97.450 10.385 18.354 1.00 144.46 22 MET B CA 1
ATOM 7016 C C . MET B 1 22 ? 96.985 9.817 17.020 1.00 143.72 22 MET B C 1
ATOM 7017 O O . MET B 1 22 ? 97.804 9.499 16.151 1.00 136.36 22 MET B O 1
ATOM 7031 N N . THR B 1 23 ? 95.668 9.698 16.849 1.00 145.67 23 THR B N 1
ATOM 7032 C CA . THR B 1 23 ? 95.067 9.154 15.638 1.00 142.12 23 THR B CA 1
ATOM 7033 C C . THR B 1 23 ? 94.333 10.234 14.845 1.00 145.06 23 THR B C 1
ATOM 7034 O O . THR B 1 23 ? 93.371 9.945 14.130 1.00 143.71 23 THR B O 1
ATOM 7045 N N . ASP B 1 24 ? 94.765 11.482 14.982 1.00 150.85 24 ASP B N 1
ATOM 7046 C CA . ASP B 1 24 ? 94.254 12.581 14.169 1.00 144.86 24 ASP B CA 1
ATOM 7047 C C . ASP B 1 24 ? 95.366 13.339 13.464 1.00 148.03 24 ASP B C 1
ATOM 7048 O O . ASP B 1 24 ? 95.215 13.690 12.291 1.00 146.10 24 ASP B O 1
ATOM 7057 N N . ILE B 1 25 ? 96.482 13.603 14.150 1.00 147.16 25 ILE B N 1
ATOM 7058 C CA . ILE B 1 25 ? 97.668 14.103 13.470 1.00 145.02 25 ILE B CA 1
ATOM 7059 C C . ILE B 1 25 ? 98.298 13.009 12.618 1.00 153.64 25 ILE B C 1
ATOM 7060 O O . ILE B 1 25 ? 99.074 13.305 11.701 1.00 152.19 25 ILE B O 1
ATOM 7076 N N . LEU B 1 26 ? 97.979 11.743 12.902 1.00 151.12 26 LEU B N 1
ATOM 7077 C CA . LEU B 1 26 ? 98.386 10.623 12.064 1.00 155.40 26 LEU B CA 1
ATOM 7078 C C . LEU B 1 26 ? 97.326 10.249 11.036 1.00 158.01 26 LEU B C 1
ATOM 7079 O O . LEU B 1 26 ? 97.637 9.535 10.076 1.00 157.92 26 LEU B O 1
ATOM 7095 N N . SER B 1 27 ? 96.089 10.715 11.214 1.00 158.96 27 SER B N 1
ATOM 7096 C CA . SER B 1 27 ? 95.012 10.463 10.264 1.00 158.88 27 SER B CA 1
ATOM 7097 C C . SER B 1 27 ? 95.002 11.455 9.107 1.00 156.82 27 SER B C 1
ATOM 7098 O O . SER B 1 27 ? 94.104 11.384 8.260 1.00 149.59 27 SER B O 1
ATOM 7106 N N . ARG B 1 28 ? 95.963 12.376 9.059 1.00 154.56 28 ARG B N 1
ATOM 7107 C CA . ARG B 1 28 ? 96.094 13.310 7.944 1.00 149.72 28 ARG B CA 1
ATOM 7108 C C . ARG B 1 28 ? 97.527 13.501 7.476 1.00 151.72 28 ARG B C 1
ATOM 7109 O O . ARG B 1 28 ? 97.726 13.960 6.347 1.00 152.14 28 ARG B O 1
ATOM 7130 N N . GLY B 1 29 ? 98.532 13.156 8.282 1.00 154.44 29 GLY B N 1
ATOM 7131 C CA . GLY B 1 29 ? 99.909 13.329 7.891 1.00 144.98 29 GLY B CA 1
ATOM 7132 C C . GLY B 1 29 ? 100.361 12.272 6.908 1.00 144.55 29 GLY B C 1
ATOM 7133 O O . GLY B 1 29 ? 99.599 11.394 6.479 1.00 146.15 29 GLY B O 1
ATOM 7137 N N . PRO B 1 30 ? 101.637 12.346 6.538 1.00 144.65 30 PRO B N 1
ATOM 7138 C CA . PRO B 1 30 ? 102.172 11.399 5.555 1.00 140.51 30 PRO B CA 1
ATOM 7139 C C . PRO B 1 30 ? 102.196 9.977 6.093 1.00 135.73 30 PRO B C 1
ATOM 7140 O O . PRO B 1 30 ? 102.292 9.741 7.300 1.00 134.90 30 PRO B O 1
ATOM 7151 N N . LYS B 1 31 ? 102.110 9.021 5.166 1.00 132.23 31 LYS B N 1
ATOM 7152 C CA . LYS B 1 31 ? 102.161 7.607 5.513 1.00 132.19 31 LYS B CA 1
ATOM 7153 C C . LYS B 1 31 ? 103.523 7.180 6.047 1.00 132.08 31 LYS B C 1
ATOM 7154 O O . LYS B 1 31 ? 103.667 6.032 6.481 1.00 131.26 31 LYS B O 1
ATOM 7173 N N . SER B 1 32 ? 104.518 8.067 6.024 1.00 126.16 32 SER B N 1
ATOM 7174 C CA . SER B 1 32 ? 105.853 7.777 6.530 1.00 121.19 32 SER B CA 1
ATOM 7175 C C . SER B 1 32 ? 106.053 8.265 7.958 1.00 113.15 32 SER B C 1
ATOM 7176 O O . SER B 1 32 ? 107.195 8.335 8.426 1.00 105.92 32 SER B O 1
ATOM 7184 N N . MET B 1 33 ? 104.975 8.601 8.659 1.00 109.80 33 MET B N 1
ATOM 7185 C CA . MET B 1 33 ? 105.062 9.195 9.986 1.00 101.89 33 MET B CA 1
ATOM 7186 C C . MET B 1 33 ? 105.016 8.098 11.043 1.00 91.47 33 MET B C 1
ATOM 7187 O O . MET B 1 33 ? 104.061 7.315 11.093 1.00 92.39 33 MET B O 1
ATOM 7201 N N . ILE B 1 34 ? 106.047 8.043 11.877 1.00 86.49 34 ILE B N 1
ATOM 7202 C CA . ILE B 1 34 ? 106.090 7.123 13.006 1.00 71.52 34 ILE B CA 1
ATOM 7203 C C . ILE B 1 34 ? 105.471 7.821 14.207 1.00 78.26 34 ILE B C 1
ATOM 7204 O O . ILE B 1 34 ? 105.780 8.985 14.488 1.00 85.52 34 ILE B O 1
ATOM 7220 N N . SER B 1 35 ? 104.592 7.116 14.915 1.00 72.15 35 SER B N 1
ATOM 7221 C CA . SER B 1 35 ? 103.936 7.656 16.105 1.00 73.82 35 SER B CA 1
ATOM 7222 C C . SER B 1 35 ? 104.040 6.633 17.231 1.00 65.65 35 SER B C 1
ATOM 7223 O O . SER B 1 35 ? 103.298 5.647 17.255 1.00 60.79 35 SER B O 1
ATOM 7231 N N . LEU B 1 36 ? 104.969 6.871 18.159 1.00 54.57 36 LEU B N 1
ATOM 7232 C CA . LEU B 1 36 ? 104.990 6.175 19.438 1.00 46.84 36 LEU B CA 1
ATOM 7233 C C . LEU B 1 36 ? 104.187 6.912 20.501 1.00 44.68 36 LEU B C 1
ATOM 7234 O O . LEU B 1 36 ? 104.470 6.765 21.695 1.00 43.58 36 LEU B O 1
ATOM 7250 N N . ALA B 1 37 ? 103.196 7.706 20.097 1.00 52.38 37 ALA B N 1
ATOM 7251 C CA . ALA B 1 37 ? 102.450 8.563 21.009 1.00 55.49 37 ALA B CA 1
ATOM 7252 C C . ALA B 1 37 ? 101.066 8.027 21.346 1.00 51.70 37 ALA B C 1
ATOM 7253 O O . ALA B 1 37 ? 100.365 8.637 22.162 1.00 51.46 37 ALA B O 1
ATOM 7260 N N . GLY B 1 38 ? 100.655 6.913 20.748 1.00 48.49 38 GLY B N 1
ATOM 7261 C CA . GLY B 1 38 ? 99.314 6.401 20.947 1.00 49.12 38 GLY B CA 1
ATOM 7262 C C . GLY B 1 38 ? 99.223 5.419 22.101 1.00 44.07 38 GLY B C 1
ATOM 7263 O O . GLY B 1 38 ? 100.184 4.733 22.438 1.00 43.94 38 GLY B O 1
ATOM 7267 N N . GLY B 1 39 ? 98.038 5.362 22.709 1.00 41.25 39 GLY B N 1
ATOM 7268 C CA . GLY B 1 39 ? 97.799 4.482 23.841 1.00 43.12 39 GLY B CA 1
ATOM 7269 C C . GLY B 1 39 ? 96.976 3.258 23.499 1.00 39.92 39 GLY B C 1
ATOM 7270 O O . GLY B 1 39 ? 96.282 2.715 24.363 1.00 41.79 39 GLY B O 1
ATOM 7274 N N . LEU B 1 40 ? 97.041 2.817 22.240 1.00 34.40 40 LEU B N 1
ATOM 7275 C CA . LEU B 1 40 ? 96.195 1.727 21.764 1.00 34.19 40 LEU B CA 1
ATOM 7276 C C . LEU B 1 40 ? 96.894 0.387 21.966 1.00 33.91 40 LEU B C 1
ATOM 7277 O O . LEU B 1 40 ? 98.068 0.250 21.599 1.00 33.25 40 LEU B O 1
ATOM 7293 N N . PRO B 1 41 ? 96.218 -0.619 22.523 1.00 30.02 41 PRO B N 1
ATOM 7294 C CA . PRO B 1 41 ? 96.832 -1.947 22.616 1.00 24.90 41 PRO B CA 1
ATOM 7295 C C . PRO B 1 41 ? 96.883 -2.624 21.258 1.00 27.88 41 PRO B C 1
ATOM 7296 O O . PRO B 1 41 ? 96.049 -2.382 20.382 1.00 28.99 41 PRO B O 1
ATOM 7307 N N . ASN B 1 42 ? 97.887 -3.469 21.086 1.00 27.23 42 ASN B N 1
ATOM 7308 C CA . ASN B 1 42 ? 98.111 -4.109 19.799 1.00 28.50 42 ASN B CA 1
ATOM 7309 C C . ASN B 1 42 ? 96.979 -5.089 19.517 1.00 27.19 42 ASN B C 1
ATOM 7310 O O . ASN B 1 42 ? 96.848 -6.090 20.236 1.00 24.43 42 ASN B O 1
ATOM 7321 N N . PRO B 1 43 ? 96.152 -4.861 18.488 1.00 29.15 43 PRO B N 1
ATOM 7322 C CA . PRO B 1 43 ? 94.970 -5.716 18.288 1.00 26.52 43 PRO B CA 1
ATOM 7323 C C . PRO B 1 43 ? 95.295 -7.106 17.773 1.00 31.66 43 PRO B C 1
ATOM 7324 O O . PRO B 1 43 ? 94.418 -7.981 17.812 1.00 27.92 43 PRO B O 1
ATOM 7335 N N . ASN B 1 44 ? 96.513 -7.340 17.284 1.00 29.46 44 ASN B N 1
ATOM 7336 C CA . ASN B 1 44 ? 96.864 -8.671 16.809 1.00 32.35 44 ASN B CA 1
ATOM 7337 C C . ASN B 1 44 ? 96.953 -9.673 17.947 1.00 30.99 44 ASN B C 1
ATOM 7338 O O . ASN B 1 44 ? 96.943 -10.880 17.696 1.00 27.27 44 ASN B O 1
ATOM 7349 N N . MET B 1 45 ? 97.029 -9.199 19.189 1.00 26.95 45 MET B N 1
ATOM 7350 C CA . MET B 1 45 ? 96.956 -10.074 20.345 1.00 28.16 45 MET B CA 1
ATOM 7351 C C . MET B 1 45 ? 95.530 -10.508 20.669 1.00 28.03 45 MET B C 1
ATOM 7352 O O . MET B 1 45 ? 95.352 -11.415 21.488 1.00 27.26 45 MET B O 1
ATOM 7366 N N . PHE B 1 46 ? 94.513 -9.882 20.058 1.00 29.53 46 PHE B N 1
ATOM 7367 C CA . PHE B 1 46 ? 93.128 -10.194 20.401 1.00 26.06 46 PHE B CA 1
ATOM 7368 C C . PHE B 1 46 ? 92.694 -11.505 19.736 1.00 24.89 46 PHE B C 1
ATOM 7369 O O . PHE B 1 46 ? 93.008 -11.742 18.567 1.00 22.67 46 PHE B O 1
ATOM 7386 N N . PRO B 1 47 ? 91.940 -12.369 20.456 1.00 24.63 47 PRO B N 1
ATOM 7387 C CA . PRO B 1 47 ? 91.773 -13.764 20.015 1.00 25.02 47 PRO B CA 1
ATOM 7388 C C . PRO B 1 47 ? 90.633 -14.019 19.036 1.00 25.74 47 PRO B C 1
ATOM 7389 O O . PRO B 1 47 ? 90.607 -15.073 18.396 1.00 27.63 47 PRO B O 1
ATOM 7400 N N . PHE B 1 48 ? 89.671 -13.106 18.922 1.00 23.22 48 PHE B N 1
ATOM 7401 C CA . PHE B 1 48 ? 88.643 -13.236 17.896 1.00 22.03 48 PHE B CA 1
ATOM 7402 C C . PHE B 1 48 ? 89.199 -12.717 16.573 1.00 26.09 48 PHE B C 1
ATOM 7403 O O . PHE B 1 48 ? 89.757 -11.618 16.524 1.00 23.84 48 PHE B O 1
ATOM 7420 N N . LYS B 1 49 ? 89.035 -13.498 15.497 1.00 20.17 49 LYS B N 1
ATOM 7421 C CA . LYS B 1 49 ? 89.708 -13.206 14.232 1.00 23.71 49 LYS B CA 1
ATOM 7422 C C . LYS B 1 49 ? 88.767 -12.870 13.085 1.00 20.81 49 LYS B C 1
ATOM 7423 O O . LYS B 1 49 ? 89.075 -11.969 12.299 1.00 27.02 49 LYS B O 1
ATOM 7442 N N . THR B 1 50 ? 87.646 -13.571 12.935 1.00 24.98 50 THR B N 1
ATOM 7443 C CA . THR B 1 50 ? 86.666 -13.223 11.916 1.00 25.05 50 THR B CA 1
ATOM 7444 C C . THR B 1 50 ? 85.266 -13.476 12.451 1.00 23.72 50 THR B C 1
ATOM 7445 O O . THR B 1 50 ? 85.072 -14.201 13.430 1.00 25.17 50 THR B O 1
ATOM 7456 N N . ALA B 1 51 ? 84.282 -12.873 11.783 1.00 25.38 51 ALA B N 1
ATOM 7457 C CA . ALA B 1 51 ? 82.884 -13.061 12.145 1.00 26.50 51 ALA B CA 1
ATOM 7458 C C . ALA B 1 51 ? 82.014 -13.104 10.897 1.00 24.52 51 ALA B C 1
ATOM 7459 O O . ALA B 1 51 ? 82.280 -12.425 9.902 1.00 23.14 51 ALA B O 1
ATOM 7466 N N . VAL B 1 52 ? 80.962 -13.912 10.982 1.00 21.78 52 VAL B N 1
ATOM 7467 C CA . VAL B 1 52 ? 79.904 -13.984 9.983 1.00 24.65 52 VAL B CA 1
ATOM 7468 C C . VAL B 1 52 ? 78.581 -13.941 10.728 1.00 23.97 52 VAL B C 1
ATOM 7469 O O . VAL B 1 52 ? 78.361 -14.735 11.649 1.00 24.35 52 VAL B O 1
ATOM 7482 N N . ILE B 1 53 ? 77.702 -13.030 10.320 1.00 22.16 53 ILE B N 1
ATOM 7483 C CA . ILE B 1 53 ? 76.442 -12.759 11.009 1.00 24.68 53 ILE B CA 1
ATOM 7484 C C . ILE B 1 53 ? 75.339 -12.741 9.955 1.00 19.10 53 ILE B C 1
ATOM 7485 O O . ILE B 1 53 ? 75.315 -11.849 9.099 1.00 22.74 53 ILE B O 1
ATOM 7501 N N . THR B 1 54 ? 74.420 -13.701 10.019 1.00 23.25 54 THR B N 1
ATOM 7502 C CA . THR B 1 54 ? 73.361 -13.770 9.024 1.00 21.51 54 THR B CA 1
ATOM 7503 C C . THR B 1 54 ? 72.243 -12.798 9.370 1.00 26.61 54 THR B C 1
ATOM 7504 O O . THR B 1 54 ? 71.966 -12.522 10.542 1.00 24.90 54 THR B O 1
ATOM 7515 N N . VAL B 1 55 ? 71.597 -12.285 8.328 1.00 28.75 55 VAL B N 1
ATOM 7516 C CA . VAL B 1 55 ? 70.606 -11.226 8.447 1.00 25.70 55 VAL B CA 1
ATOM 7517 C C . VAL B 1 55 ? 69.357 -11.643 7.686 1.00 30.64 55 VAL B C 1
ATOM 7518 O O . VAL B 1 55 ? 69.443 -12.092 6.538 1.00 33.79 55 VAL B O 1
ATOM 7531 N N . GLU B 1 56 ? 68.199 -11.491 8.322 1.00 31.00 56 GLU B N 1
ATOM 7532 C CA . GLU B 1 56 ? 66.927 -11.719 7.654 1.00 34.18 56 GLU B CA 1
ATOM 7533 C C . GLU B 1 56 ? 66.531 -10.476 6.867 1.00 35.24 56 GLU B C 1
ATOM 7534 O O . GLU B 1 56 ? 66.505 -9.368 7.411 1.00 32.95 56 GLU B O 1
ATOM 7546 N N . ASN B 1 57 ? 66.225 -10.665 5.583 1.00 39.83 57 ASN B N 1
ATOM 7547 C CA . ASN B 1 57 ? 65.925 -9.560 4.668 1.00 43.63 57 ASN B CA 1
ATOM 7548 C C . ASN B 1 57 ? 67.135 -8.647 4.490 1.00 39.98 57 ASN B C 1
ATOM 7549 O O . ASN B 1 57 ? 67.004 -7.425 4.411 1.00 37.26 57 ASN B O 1
ATOM 7560 N N . GLY B 1 58 ? 68.320 -9.245 4.410 1.00 41.13 58 GLY B N 1
ATOM 7561 C CA . GLY B 1 58 ? 69.533 -8.472 4.234 1.00 38.46 58 GLY B CA 1
ATOM 7562 C C . GLY B 1 58 ? 70.712 -9.360 3.916 1.00 36.97 58 GLY B C 1
ATOM 7563 O O . GLY B 1 58 ? 70.692 -10.570 4.162 1.00 33.75 58 GLY B O 1
ATOM 7567 N N . LYS B 1 59 ? 71.743 -8.733 3.354 1.00 34.71 59 LYS B N 1
ATOM 7568 C CA . LYS B 1 59 ? 72.996 -9.418 3.065 1.00 34.81 59 LYS B CA 1
ATOM 7569 C C . LYS B 1 59 ? 73.656 -9.879 4.361 1.00 35.94 59 LYS B C 1
ATOM 7570 O O . LYS B 1 59 ? 73.601 -9.190 5.382 1.00 32.61 59 LYS B O 1
ATOM 7589 N N . THR B 1 60 ? 74.285 -11.053 4.327 1.00 33.70 60 THR B N 1
ATOM 7590 C CA . THR B 1 60 ? 75.045 -11.495 5.488 1.00 30.67 60 THR B CA 1
ATOM 7591 C C . THR B 1 60 ? 76.168 -10.505 5.768 1.00 31.62 60 THR B C 1
ATOM 7592 O O . THR B 1 60 ? 76.762 -9.935 4.848 1.00 29.80 60 THR B O 1
ATOM 7603 N N . ILE B 1 61 ? 76.456 -10.299 7.047 1.00 26.97 61 ILE B N 1
ATOM 7604 C CA . ILE B 1 61 ? 77.493 -9.370 7.481 1.00 24.34 61 ILE B CA 1
ATOM 7605 C C . ILE B 1 61 ? 78.763 -10.161 7.760 1.00 26.71 61 ILE B C 1
ATOM 7606 O O . ILE B 1 61 ? 78.725 -11.194 8.439 1.00 20.37 61 ILE B O 1
ATOM 7622 N N . GLN B 1 62 ? 79.883 -9.686 7.221 1.00 24.12 62 GLN B N 1
ATOM 7623 C CA . GLN B 1 62 ? 81.168 -10.353 7.369 1.00 25.44 62 GLN B CA 1
ATOM 7624 C C . GLN B 1 62 ? 82.181 -9.378 7.944 1.00 26.86 62 GLN B C 1
ATOM 7625 O O . GLN B 1 62 ? 82.338 -8.266 7.429 1.00 27.04 62 GLN B O 1
ATOM 7639 N N . PHE B 1 63 ? 82.850 -9.785 9.017 1.00 25.70 63 PHE B N 1
ATOM 7640 C CA . PHE B 1 63 ? 84.013 -9.074 9.538 1.00 22.83 63 PHE B CA 1
ATOM 7641 C C . PHE B 1 63 ? 85.230 -9.918 9.173 1.00 24.08 63 PHE B C 1
ATOM 7642 O O . PHE B 1 63 ? 85.501 -10.938 9.813 1.00 26.57 63 PHE B O 1
ATOM 7659 N N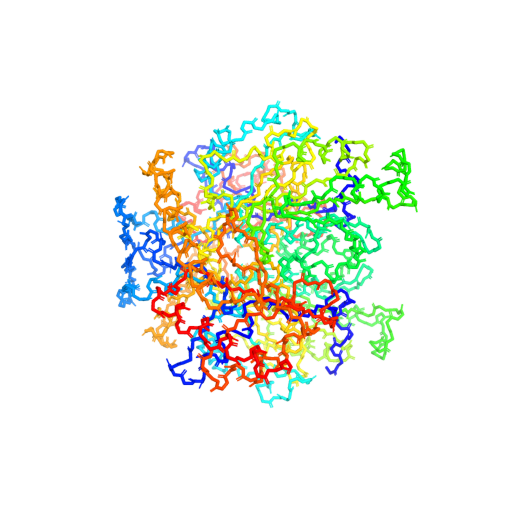 . GLY B 1 64 ? 85.943 -9.504 8.134 1.00 25.16 64 GLY B N 1
ATOM 7660 C CA . GLY B 1 64 ? 87.221 -10.099 7.815 1.00 27.05 64 GLY B CA 1
ATOM 7661 C C . GLY B 1 64 ? 88.274 -9.680 8.824 1.00 32.42 64 GLY B C 1
ATOM 7662 O O . GLY B 1 64 ? 88.012 -8.975 9.798 1.00 24.54 64 GLY B O 1
ATOM 7666 N N . GLU B 1 65 ? 89.506 -10.127 8.568 1.00 28.87 65 GLU B N 1
ATOM 7667 C CA . GLU B 1 65 ? 90.589 -9.915 9.524 1.00 31.31 65 GLU B CA 1
ATOM 7668 C C . GLU B 1 65 ? 90.725 -8.445 9.912 1.00 30.64 65 GLU B C 1
ATOM 7669 O O . GLU B 1 65 ? 90.739 -8.104 11.100 1.00 29.79 65 GLU B O 1
ATOM 7681 N N . GLU B 1 66 ? 90.842 -7.554 8.925 1.00 29.77 66 GLU B N 1
ATOM 7682 C CA . GLU B 1 66 ? 91.090 -6.152 9.249 1.00 30.35 66 GLU B CA 1
ATOM 7683 C C . GLU B 1 66 ? 89.863 -5.503 9.875 1.00 28.27 66 GLU B C 1
ATOM 7684 O O . GLU B 1 66 ? 89.982 -4.736 10.837 1.00 27.49 66 GLU B O 1
ATOM 7696 N N . MET B 1 67 ? 88.676 -5.796 9.346 1.00 28.90 67 MET B N 1
ATOM 7697 C CA . MET B 1 67 ? 87.460 -5.259 9.943 1.00 25.02 67 MET B CA 1
ATOM 7698 C C . MET B 1 67 ? 87.273 -5.764 11.369 1.00 28.32 67 MET B C 1
ATOM 7699 O O . MET B 1 67 ? 86.787 -5.022 12.230 1.00 22.88 67 MET B O 1
ATOM 7713 N N . MET B 1 68 ? 87.675 -7.009 11.651 1.00 25.02 68 MET B N 1
ATOM 7714 C CA . MET B 1 68 ? 87.559 -7.515 13.016 1.00 22.90 68 MET B CA 1
ATOM 7715 C C . MET B 1 68 ? 88.532 -6.810 13.948 1.00 24.56 68 MET B C 1
ATOM 7716 O O . MET B 1 68 ? 88.196 -6.529 15.103 1.00 18.64 68 MET B O 1
ATOM 7730 N N . LYS B 1 69 ? 89.749 -6.532 13.481 1.00 21.16 69 LYS B N 1
ATOM 7731 C CA . LYS B 1 69 ? 90.682 -5.802 14.329 1.00 23.78 69 LYS B CA 1
ATOM 7732 C C . LYS B 1 69 ? 90.127 -4.428 14.679 1.00 22.97 69 LYS B C 1
ATOM 7733 O O . LYS B 1 69 ? 90.247 -3.976 15.823 1.00 19.51 69 LYS B O 1
ATOM 7752 N N . ARG B 1 70 ? 89.490 -3.760 13.713 1.00 22.85 70 ARG B N 1
ATOM 7753 C CA . ARG B 1 70 ? 88.855 -2.480 14.009 1.00 22.09 70 ARG B CA 1
ATOM 7754 C C . ARG B 1 70 ? 87.739 -2.655 15.034 1.00 21.37 70 ARG B C 1
ATOM 7755 O O . ARG B 1 70 ? 87.629 -1.871 15.983 1.00 17.69 70 ARG B O 1
ATOM 7776 N N . ALA B 1 71 ? 86.927 -3.706 14.884 1.00 19.62 71 ALA B N 1
ATOM 7777 C CA . ALA B 1 71 ? 85.789 -3.897 15.776 1.00 19.45 71 ALA B CA 1
ATOM 7778 C C . ALA B 1 71 ? 86.231 -4.152 17.212 1.00 18.59 71 ALA B C 1
ATOM 7779 O O . ALA B 1 71 ? 85.492 -3.838 18.153 1.00 20.83 71 ALA B O 1
ATOM 7786 N N . LEU B 1 72 ? 87.423 -4.706 17.404 1.00 17.25 72 LEU B N 1
ATOM 7787 C CA . LEU B 1 72 ? 87.916 -5.045 18.732 1.00 17.81 72 LEU B CA 1
ATOM 7788 C C . LEU B 1 72 ? 88.753 -3.937 19.368 1.00 20.30 72 LEU B C 1
ATOM 7789 O O . LEU B 1 72 ? 89.260 -4.128 20.481 1.00 19.90 72 LEU B O 1
ATOM 7805 N N . GLN B 1 73 ? 88.877 -2.783 18.713 1.00 16.96 73 GLN B N 1
ATOM 7806 C CA . GLN B 1 73 ? 89.732 -1.684 19.144 1.00 18.32 73 GLN B CA 1
ATOM 7807 C C . GLN B 1 73 ? 88.894 -0.464 19.526 1.00 16.78 73 GLN B C 1
ATOM 7808 O O . GLN B 1 73 ? 87.726 -0.340 19.140 1.00 17.99 73 GLN B O 1
ATOM 7822 N N . TYR B 1 74 ? 89.511 0.450 20.279 1.00 17.90 74 TYR B N 1
ATOM 7823 C CA . TYR B 1 74 ? 88.832 1.685 20.671 1.00 18.51 74 TYR B CA 1
ATOM 7824 C C . TYR B 1 74 ? 88.337 2.451 19.439 1.00 18.82 74 TYR B C 1
ATOM 7825 O O . TYR B 1 74 ? 88.818 2.259 18.319 1.00 16.24 74 TYR B O 1
ATOM 7843 N N . SER B 1 75 ? 87.358 3.327 19.663 1.00 19.31 75 SER B N 1
ATOM 7844 C CA . SER B 1 75 ? 86.777 4.145 18.605 1.00 20.31 75 SER B CA 1
ATOM 7845 C C . SER B 1 75 ? 86.260 5.429 19.237 1.00 18.47 75 SER B C 1
ATOM 7846 O O . SER B 1 75 ? 86.241 5.563 20.467 1.00 16.34 75 SER B O 1
ATOM 7854 N N . PRO B 1 76 ? 85.839 6.404 18.424 1.00 17.71 76 PRO B N 1
ATOM 7855 C CA . PRO B 1 76 ? 85.544 7.733 18.971 1.00 17.76 76 PRO B CA 1
ATOM 7856 C C . PRO B 1 76 ? 84.373 7.740 19.948 1.00 21.21 76 PRO B C 1
ATOM 7857 O O . PRO B 1 76 ? 83.445 6.934 19.863 1.00 17.96 76 PRO B O 1
ATOM 7868 N N . SER B 1 77 ? 84.424 8.692 20.883 1.00 17.57 77 SER B N 1
ATOM 7869 C CA . SER B 1 77 ? 83.439 8.729 21.959 1.00 18.48 77 SER B CA 1
ATOM 7870 C C . SER B 1 77 ? 82.032 8.979 21.426 1.00 16.71 77 SER B C 1
ATOM 7871 O O . SER B 1 77 ? 81.060 8.417 21.946 1.00 15.90 77 SER B O 1
ATOM 7879 N N . ALA B 1 78 ? 81.901 9.805 20.383 1.00 13.85 78 ALA B N 1
ATOM 7880 C CA . ALA B 1 78 ? 80.588 10.128 19.834 1.00 13.59 78 ALA B CA 1
ATOM 7881 C C . ALA B 1 78 ? 80.024 9.024 18.947 1.00 18.52 78 ALA B C 1
ATOM 7882 O O . ALA B 1 78 ? 78.833 9.069 18.613 1.00 15.89 78 ALA B O 1
ATOM 7889 N N . GLY B 1 79 ? 80.837 8.048 18.562 1.00 14.31 79 GLY B N 1
ATOM 7890 C CA . GLY B 1 79 ? 80.437 6.995 17.649 1.00 16.94 79 GLY B CA 1
ATOM 7891 C C . GLY B 1 79 ? 81.368 6.892 16.449 1.00 18.66 79 GLY B C 1
ATOM 7892 O O . GLY B 1 79 ? 82.162 7.787 16.154 1.00 18.98 79 GLY B O 1
ATOM 7896 N N . ILE B 1 80 ? 81.239 5.771 15.739 1.00 16.91 80 ILE B N 1
ATOM 7897 C CA . ILE B 1 80 ? 82.053 5.597 14.528 1.00 17.50 80 ILE B CA 1
ATOM 7898 C C . ILE B 1 80 ? 81.529 6.522 13.434 1.00 17.33 80 ILE B C 1
ATOM 7899 O O . ILE B 1 80 ? 80.308 6.785 13.385 1.00 19.75 80 ILE B O 1
ATOM 7915 N N . PRO B 1 81 ? 82.394 7.064 12.568 1.00 18.11 81 PRO B N 1
ATOM 7916 C CA . PRO B 1 81 ? 81.947 8.151 11.685 1.00 18.14 81 PRO B CA 1
ATOM 7917 C C . PRO B 1 81 ? 80.894 7.734 10.678 1.00 18.62 81 PRO B C 1
ATOM 7918 O O . PRO B 1 81 ? 80.004 8.541 10.374 1.00 19.85 81 PRO B O 1
ATOM 7929 N N . GLU B 1 82 ? 80.952 6.509 10.149 1.00 18.68 82 GLU B N 1
ATOM 7930 C CA . GLU B 1 82 ? 79.987 6.127 9.122 1.00 21.05 82 GLU B CA 1
ATOM 7931 C C . GLU B 1 82 ? 78.596 5.938 9.712 1.00 20.71 82 GLU B C 1
ATOM 7932 O O . GLU B 1 82 ? 77.595 6.112 9.007 1.00 20.37 82 GLU B O 1
ATOM 7944 N N . LEU B 1 83 ? 78.504 5.585 10.995 1.00 19.10 83 LEU B N 1
ATOM 7945 C CA . LEU B 1 83 ? 77.194 5.483 11.627 1.00 21.03 83 LEU B CA 1
ATOM 7946 C C . LEU B 1 83 ? 76.632 6.865 11.932 1.00 16.47 83 LEU B C 1
ATOM 7947 O O . LEU B 1 83 ? 75.442 7.119 11.718 1.00 17.19 83 LEU B O 1
ATOM 7963 N N . LEU B 1 84 ? 77.473 7.764 12.445 1.00 17.50 84 LEU B N 1
ATOM 7964 C CA . LEU B 1 84 ? 77.037 9.136 12.690 1.00 18.27 84 LEU B CA 1
ATOM 7965 C C . LEU B 1 84 ? 76.577 9.807 11.404 1.00 17.53 84 LEU B C 1
ATOM 7966 O O . LEU B 1 84 ? 75.586 10.549 11.401 1.00 16.42 84 LEU B O 1
ATOM 7982 N N . SER B 1 85 ? 77.289 9.574 10.300 1.00 17.69 85 SER B N 1
ATOM 7983 C CA . SER B 1 85 ? 76.911 10.222 9.047 1.00 21.86 85 SER B CA 1
ATOM 7984 C C . SER B 1 85 ? 75.574 9.692 8.543 1.00 16.60 85 SER B C 1
ATOM 7985 O O . SER B 1 85 ? 74.721 10.471 8.104 1.00 21.42 85 SER B O 1
ATOM 7993 N N . TRP B 1 86 ? 75.362 8.376 8.612 1.00 20.57 86 TRP B N 1
ATOM 7994 C CA . TRP B 1 86 ? 74.083 7.822 8.180 1.00 22.06 86 TRP B CA 1
ATOM 7995 C C . TRP B 1 86 ? 72.953 8.355 9.045 1.00 20.37 86 TRP B C 1
ATOM 7996 O O . TRP B 1 86 ? 71.896 8.745 8.538 1.00 20.17 86 TRP B O 1
ATOM 8017 N N . LEU B 1 87 ? 73.148 8.336 10.366 1.00 17.50 87 LEU B N 1
ATOM 8018 C CA . LEU B 1 87 ? 72.089 8.738 11.278 1.00 19.09 87 LEU B CA 1
ATOM 8019 C C . LEU B 1 87 ? 71.759 10.211 11.103 1.00 16.79 87 LEU B C 1
ATOM 8020 O O . LEU B 1 87 ? 70.590 10.604 11.159 1.00 15.34 87 LEU B O 1
ATOM 8036 N N . LYS B 1 88 ? 72.776 11.042 10.880 1.00 16.89 88 LYS B N 1
ATOM 8037 C CA . LYS B 1 88 ? 72.511 12.457 10.641 1.00 21.45 88 LYS B CA 1
ATOM 8038 C C . LYS B 1 88 ? 71.635 12.645 9.411 1.00 20.82 88 LYS B C 1
ATOM 8039 O O . LYS B 1 88 ? 70.716 13.470 9.415 1.00 17.51 88 LYS B O 1
ATOM 8058 N N . GLN B 1 89 ? 71.918 11.912 8.335 1.00 18.64 89 GLN B N 1
ATOM 8059 C CA . GLN B 1 89 ? 71.067 12.023 7.156 1.00 24.44 89 GLN B CA 1
ATOM 8060 C C . GLN B 1 89 ? 69.670 11.498 7.447 1.00 22.50 89 GLN B C 1
ATOM 8061 O O . GLN B 1 89 ? 68.679 12.052 6.961 1.00 21.06 89 GLN B O 1
ATOM 8075 N N . LEU B 1 90 ? 69.563 10.442 8.254 1.00 19.16 90 LEU B N 1
ATOM 8076 C CA . LEU B 1 90 ? 68.241 9.967 8.638 1.00 23.05 90 LEU B CA 1
ATOM 8077 C C . LEU B 1 90 ? 67.468 11.049 9.384 1.00 20.61 90 LEU B C 1
ATOM 8078 O O . LEU B 1 90 ? 66.289 11.293 9.090 1.00 15.41 90 LEU B O 1
ATOM 8094 N N . GLN B 1 91 ? 68.120 11.735 10.332 1.00 17.24 91 GLN B N 1
ATOM 8095 C CA . GLN B 1 91 ? 67.425 12.770 11.097 1.00 17.98 91 GLN B CA 1
ATOM 8096 C C . GLN B 1 91 ? 67.002 13.923 10.201 1.00 18.37 91 GLN B C 1
ATOM 8097 O O . GLN B 1 91 ? 65.943 14.527 10.411 1.00 17.86 91 GLN B O 1
ATOM 8111 N N . ILE B 1 92 ? 67.823 14.255 9.205 1.00 18.36 92 ILE B N 1
ATOM 8112 C CA . ILE B 1 92 ? 67.449 15.301 8.263 1.00 21.06 92 ILE B CA 1
ATOM 8113 C C . ILE B 1 92 ? 66.241 14.861 7.448 1.00 21.21 92 ILE B C 1
ATOM 8114 O O . ILE B 1 92 ? 65.306 15.639 7.230 1.00 21.16 92 ILE B O 1
ATOM 8130 N N . LYS B 1 93 ? 66.225 13.598 7.017 1.00 17.88 93 LYS B N 1
ATOM 8131 C CA . LYS B 1 93 ? 65.094 13.086 6.249 1.00 24.02 93 LYS B CA 1
ATOM 8132 C C . LYS B 1 93 ? 63.821 13.078 7.087 1.00 20.94 93 LYS B C 1
ATOM 8133 O O . LYS B 1 93 ? 62.772 13.563 6.648 1.00 21.03 93 LYS B O 1
ATOM 8152 N N . LEU B 1 94 ? 63.899 12.542 8.310 1.00 22.71 94 LEU B N 1
ATOM 8153 C CA . LEU B 1 94 ? 62.703 12.324 9.120 1.00 19.19 94 LEU B CA 1
ATOM 8154 C C . LEU B 1 94 ? 62.188 13.596 9.785 1.00 19.60 94 LEU B C 1
ATOM 8155 O O . LEU B 1 94 ? 60.980 13.708 10.025 1.00 18.84 94 LEU B O 1
ATOM 8171 N N . HIS B 1 95 ? 63.073 14.548 10.104 1.00 17.70 95 HIS B N 1
ATOM 8172 C CA . HIS B 1 95 ? 62.722 15.669 10.969 1.00 16.67 95 HIS B CA 1
ATOM 8173 C C . HIS B 1 95 ? 63.140 17.037 10.438 1.00 16.52 95 HIS B C 1
ATOM 8174 O O . HIS B 1 95 ? 62.729 18.047 11.025 1.00 20.09 95 HIS B O 1
ATOM 8188 N N . ASN B 1 96 ? 63.940 17.103 9.361 1.00 18.80 96 ASN B N 1
ATOM 8189 C CA . ASN B 1 96 ? 64.481 18.342 8.796 1.00 18.08 96 ASN B CA 1
ATOM 8190 C C . ASN B 1 96 ? 64.652 19.400 9.880 1.00 18.01 96 ASN B C 1
ATOM 8191 O O . ASN B 1 96 ? 64.013 20.458 9.820 1.00 21.16 96 ASN B O 1
ATOM 8202 N N . PRO B 1 97 ? 65.486 19.161 10.885 1.00 14.81 97 PRO B N 1
ATOM 8203 C CA . PRO B 1 97 ? 65.518 20.063 12.038 1.00 17.35 97 PRO B CA 1
ATOM 8204 C C . PRO B 1 97 ? 65.981 21.449 11.623 1.00 20.71 97 PRO B C 1
ATOM 8205 O O . PRO B 1 97 ? 66.913 21.585 10.820 1.00 19.55 97 PRO B O 1
ATOM 8216 N N . PRO B 1 98 ? 65.358 22.507 12.143 1.00 17.77 98 PRO B N 1
ATOM 8217 C CA . PRO B 1 98 ? 65.754 23.867 11.729 1.00 20.87 98 PRO B CA 1
ATOM 8218 C C . PRO B 1 98 ? 67.208 24.208 12.012 1.00 22.36 98 PRO B C 1
ATOM 8219 O O . PRO B 1 98 ? 67.739 25.139 11.394 1.00 19.19 98 PRO B O 1
ATOM 8230 N N . THR B 1 99 ? 67.869 23.476 12.904 1.00 22.34 99 THR B N 1
ATOM 8231 C CA . THR B 1 99 ? 69.170 23.844 13.444 1.00 18.71 99 THR B CA 1
ATOM 8232 C C . THR B 1 99 ? 70.347 23.331 12.630 1.00 16.99 99 THR B C 1
ATOM 8233 O O . THR B 1 99 ? 71.490 23.543 13.046 1.00 19.05 99 THR B O 1
ATOM 8244 N N . ILE B 1 100 ? 70.107 22.664 11.497 1.00 17.87 100 ILE B N 1
ATOM 8245 C CA . ILE B 1 100 ? 71.178 21.930 10.822 1.00 21.37 100 ILE B CA 1
ATOM 8246 C C . ILE B 1 100 ? 72.371 22.835 10.529 1.00 21.11 100 ILE B C 1
ATOM 8247 O O . ILE B 1 100 ? 73.528 22.411 10.641 1.00 18.97 100 ILE B O 1
ATOM 8263 N N . HIS B 1 101 ? 72.118 24.078 10.121 1.00 22.95 101 HIS B N 1
ATOM 8264 C CA . HIS B 1 101 ? 73.191 24.960 9.674 1.00 22.50 101 HIS B CA 1
ATOM 8265 C C . HIS B 1 101 ? 73.384 26.157 10.596 1.00 22.26 101 HIS B C 1
ATOM 8266 O O . HIS B 1 101 ? 73.994 27.156 10.193 1.00 21.41 101 HIS B O 1
ATOM 8280 N N . TYR B 1 102 ? 72.894 26.079 11.830 1.00 20.68 102 TYR B N 1
ATOM 8281 C CA . TYR B 1 102 ? 73.175 27.126 12.801 1.00 20.02 102 TYR B CA 1
ATOM 8282 C C . TYR B 1 102 ? 74.659 27.133 13.165 1.00 19.95 102 TYR B C 1
ATOM 8283 O O . TYR B 1 102 ? 75.353 26.128 13.009 1.00 19.23 102 TYR B O 1
ATOM 8301 N N . PRO B 1 103 ? 75.174 28.253 13.660 1.00 19.13 103 PRO B N 1
ATOM 8302 C CA . PRO B 1 103 ? 76.502 28.233 14.268 1.00 17.99 103 PRO B CA 1
ATOM 8303 C C . PRO B 1 103 ? 76.505 27.303 15.466 1.00 18.98 103 PRO B C 1
ATOM 8304 O O . PRO B 1 103 ? 75.496 27.211 16.181 1.00 18.86 103 PRO B O 1
ATOM 8315 N N . PRO B 1 104 ? 77.604 26.586 15.709 1.00 19.12 104 PRO B N 1
ATOM 8316 C CA . PRO B 1 104 ? 77.637 25.685 16.874 1.00 18.66 104 PRO B CA 1
ATOM 8317 C C . PRO B 1 104 ? 77.111 26.313 18.150 1.00 18.26 104 PRO B C 1
ATOM 8318 O O . PRO B 1 104 ? 76.235 25.743 18.817 1.00 14.17 104 PRO B O 1
ATOM 8329 N N . SER B 1 105 ? 77.608 27.502 18.493 1.00 17.93 105 SER B N 1
ATOM 8330 C CA . SER B 1 105 ? 77.299 28.103 19.786 1.00 23.15 105 SER B CA 1
ATOM 8331 C C . SER B 1 105 ? 75.814 28.376 19.971 1.00 19.06 105 SER B C 1
ATOM 8332 O O . SER B 1 105 ? 75.364 28.534 21.114 1.00 18.54 105 SER B O 1
ATOM 8340 N N . GLN B 1 106 ? 75.043 28.451 18.887 1.00 18.41 106 GLN B N 1
ATOM 8341 C CA . GLN B 1 106 ? 73.619 28.743 18.979 1.00 17.95 106 GLN B CA 1
ATOM 8342 C C . GLN B 1 106 ? 72.760 27.543 18.580 1.00 17.15 106 GLN B C 1
ATOM 8343 O O . GLN B 1 106 ? 71.613 27.704 18.155 1.00 19.09 106 GLN B O 1
ATOM 8357 N N . GLY B 1 107 ? 73.304 26.340 18.719 1.00 16.21 107 GLY B N 1
ATOM 8358 C CA . GLY B 1 107 ? 72.505 25.129 18.711 1.00 17.42 107 GLY B CA 1
ATOM 8359 C C . GLY B 1 107 ? 72.559 24.278 17.465 1.00 17.71 107 GLY B C 1
ATOM 8360 O O . GLY B 1 107 ? 71.613 23.516 17.224 1.00 15.05 107 GLY B O 1
ATOM 8364 N N . GLN B 1 108 ? 73.628 24.368 16.677 1.00 17.07 108 GLN B N 1
ATOM 8365 C CA . GLN B 1 108 ? 73.783 23.515 15.509 1.00 17.16 108 GLN B CA 1
ATOM 8366 C C . GLN B 1 108 ? 73.495 22.065 15.873 1.00 16.91 108 GLN B C 1
ATOM 8367 O O . GLN B 1 108 ? 73.991 21.560 16.883 1.00 16.19 108 GLN B O 1
ATOM 8381 N N . MET B 1 109 ? 72.691 21.396 15.046 1.00 16.15 109 MET B N 1
ATOM 8382 C CA . MET B 1 109 ? 72.371 19.992 15.280 1.00 16.69 109 MET B CA 1
ATOM 8383 C C . MET B 1 109 ? 73.635 19.154 15.393 1.00 17.42 109 MET B C 1
ATOM 8384 O O . MET B 1 109 ? 74.548 19.270 14.573 1.00 19.69 109 MET B O 1
ATOM 8398 N N . ASP B 1 110 ? 73.664 18.280 16.397 1.00 17.08 110 ASP B N 1
ATOM 8399 C CA . ASP B 1 110 ? 74.813 17.424 16.644 1.00 18.66 110 ASP B CA 1
ATOM 8400 C C . ASP B 1 110 ? 74.301 16.090 17.175 1.00 17.28 110 ASP B C 1
ATOM 8401 O O . ASP B 1 110 ? 73.273 16.037 17.856 1.00 16.56 110 ASP B O 1
ATOM 8410 N N . LEU B 1 111 ? 74.996 15.010 16.825 1.00 20.10 111 LEU B N 1
ATOM 8411 C CA . LEU B 1 111 ? 74.594 13.663 17.213 1.00 17.29 111 LEU B CA 1
ATOM 8412 C C . LEU B 1 111 ? 75.671 13.000 18.064 1.00 17.58 111 LEU B C 1
ATOM 8413 O O . LEU B 1 111 ? 76.870 13.264 17.906 1.00 16.91 111 LEU B O 1
ATOM 8429 N N . CYS B 1 112 ? 75.225 12.137 18.980 1.00 12.31 112 CYS B N 1
ATOM 8430 C CA . CYS B 1 112 ? 76.113 11.296 19.781 1.00 15.41 112 CYS B CA 1
ATOM 8431 C C . CYS B 1 112 ? 75.496 9.908 19.882 1.00 15.20 112 CYS B C 1
ATOM 8432 O O . CYS B 1 112 ? 74.379 9.773 20.385 1.00 15.35 112 CYS B O 1
ATOM 8440 N N . VAL B 1 113 ? 76.205 8.892 19.384 1.00 11.05 113 VAL B N 1
ATOM 8441 C CA . VAL B 1 113 ? 75.829 7.509 19.643 1.00 15.57 113 VAL B CA 1
ATOM 8442 C C . VAL B 1 113 ? 76.118 7.202 21.106 1.00 13.73 113 VAL B C 1
ATOM 8443 O O . VAL B 1 113 ? 77.191 7.536 21.620 1.00 15.02 113 VAL B O 1
ATOM 8456 N N . THR B 1 114 ? 75.164 6.578 21.786 1.00 12.20 114 THR B N 1
ATOM 8457 C CA . THR B 1 114 ? 75.283 6.261 23.201 1.00 10.87 114 THR B CA 1
ATOM 8458 C C . THR B 1 114 ? 75.098 4.767 23.408 1.00 15.04 114 THR B C 1
ATOM 8459 O O . THR B 1 114 ? 74.573 4.063 22.548 1.00 13.47 114 THR B O 1
ATOM 8470 N N . SER B 1 115 ? 75.534 4.285 24.566 1.00 17.69 115 SER B N 1
ATOM 8471 C CA . SER B 1 115 ? 75.411 2.867 24.885 1.00 17.19 115 SER B CA 1
ATOM 8472 C C . SER B 1 115 ? 73.990 2.669 25.398 1.00 16.12 115 SER B C 1
ATOM 8473 O O . SER B 1 115 ? 73.725 2.557 26.598 1.00 16.21 115 SER B O 1
ATOM 8481 N N . GLY B 1 116 ? 73.062 2.616 24.452 1.00 15.91 116 GLY B N 1
ATOM 8482 C CA . GLY B 1 116 ? 71.643 2.701 24.761 1.00 15.16 116 GLY B CA 1
ATOM 8483 C C . GLY B 1 116 ? 71.184 4.137 24.933 1.00 17.19 116 GLY B C 1
ATOM 8484 O O . GLY B 1 116 ? 71.892 5.001 25.443 1.00 15.09 116 GLY B O 1
ATOM 8488 N N . SER B 1 117 ? 69.943 4.393 24.511 1.00 14.33 117 SER B N 1
ATOM 8489 C CA . SER B 1 117 ? 69.426 5.755 24.624 1.00 12.76 117 SER B CA 1
ATOM 8490 C C . SER B 1 117 ? 69.363 6.198 26.079 1.00 14.64 117 SER B C 1
ATOM 8491 O O . SER B 1 117 ? 69.609 7.370 26.378 1.00 14.63 117 SER B O 1
ATOM 8499 N N . GLN B 1 118 ? 69.108 5.271 27.004 1.00 13.80 118 GLN B N 1
ATOM 8500 C CA . GLN B 1 118 ? 68.996 5.650 28.409 1.00 12.70 118 GLN B CA 1
ATOM 8501 C C . GLN B 1 118 ? 70.296 6.230 28.960 1.00 15.66 118 GLN B C 1
ATOM 8502 O O . GLN B 1 118 ? 70.252 7.113 29.822 1.00 13.01 118 GLN B O 1
ATOM 8516 N N . GLN B 1 119 ? 71.454 5.766 28.487 1.00 13.03 119 GLN B N 1
ATOM 8517 C CA . GLN B 1 119 ? 72.710 6.387 28.910 1.00 13.60 119 GLN B CA 1
ATOM 8518 C C . GLN B 1 119 ? 72.730 7.861 28.533 1.00 14.95 119 GLN B C 1
ATOM 8519 O O . GLN B 1 119 ? 73.097 8.722 29.342 1.00 12.92 119 GLN B O 1
ATOM 8533 N N . GLY B 1 120 ? 72.334 8.173 27.301 1.00 13.91 120 GLY B N 1
ATOM 8534 C CA . GLY B 1 120 ? 72.269 9.566 26.892 1.00 14.62 120 GLY B CA 1
ATOM 8535 C C . GLY B 1 120 ? 71.350 10.382 27.780 1.00 14.94 120 GLY B C 1
ATOM 8536 O O . GLY B 1 120 ? 71.697 11.480 28.228 1.00 12.43 120 GLY B O 1
ATOM 8540 N N . LEU B 1 121 ? 70.164 9.846 28.061 1.00 12.85 121 LEU B N 1
ATOM 8541 C CA . LEU B 1 121 ? 69.210 10.556 28.899 1.00 17.07 121 LEU B CA 1
ATOM 8542 C C . LEU B 1 121 ? 69.775 10.791 30.299 1.00 17.18 121 LEU B C 1
ATOM 8543 O O . LEU B 1 121 ? 69.647 11.886 30.861 1.00 14.17 121 LEU B O 1
ATOM 8559 N N . CYS B 1 122 ? 70.416 9.776 30.875 1.00 12.06 122 CYS B N 1
ATOM 8560 C CA . CYS B 1 122 ? 70.955 9.914 32.219 1.00 13.13 122 CYS B CA 1
ATOM 8561 C C . CYS B 1 122 ? 71.993 11.020 32.265 1.00 14.83 122 CYS B C 1
ATOM 8562 O O . CYS B 1 122 ? 71.982 11.858 33.173 1.00 15.15 122 CYS B O 1
ATOM 8570 N N . LYS B 1 123 ? 72.883 11.050 31.274 1.00 11.85 123 LYS B N 1
ATOM 8571 C CA . LYS B 1 123 ? 73.944 12.048 31.263 1.00 13.68 123 LYS B CA 1
ATOM 8572 C C . LYS B 1 123 ? 73.387 13.433 30.966 1.00 15.02 123 LYS B C 1
ATOM 8573 O O . LYS B 1 123 ? 73.954 14.436 31.413 1.00 12.42 123 LYS B O 1
ATOM 8592 N N . VAL B 1 124 ? 72.267 13.506 30.246 1.00 14.51 124 VAL B N 1
ATOM 8593 C CA . VAL B 1 124 ? 71.572 14.781 30.069 1.00 14.78 124 VAL B CA 1
ATOM 8594 C C . VAL B 1 124 ? 71.014 15.271 31.404 1.00 16.31 124 VAL B C 1
ATOM 8595 O O . VAL B 1 124 ? 71.215 16.430 31.792 1.00 14.34 124 VAL B O 1
ATOM 8608 N N . PHE B 1 125 ? 70.297 14.398 32.120 1.00 12.03 125 PHE B N 1
ATOM 8609 C CA . PHE B 1 125 ? 69.778 14.757 33.440 1.00 13.46 125 PHE B CA 1
ATOM 8610 C C . PHE B 1 125 ? 70.893 15.212 34.375 1.00 12.89 125 PHE B C 1
ATOM 8611 O O . PHE B 1 125 ? 70.740 16.196 35.110 1.00 11.64 125 PHE B O 1
ATOM 8628 N N . GLU B 1 126 ? 72.017 14.497 34.376 1.00 13.68 126 GLU B N 1
ATOM 8629 C CA . GLU B 1 126 ? 73.141 14.875 35.227 1.00 11.82 126 GLU B CA 1
ATOM 8630 C C . GLU B 1 126 ? 73.761 16.201 34.790 1.00 12.74 126 GLU B C 1
ATOM 8631 O O . GLU B 1 126 ? 74.214 16.984 35.635 1.00 14.04 126 GLU B O 1
ATOM 8643 N N . MET B 1 127 ? 73.767 16.476 33.484 1.00 12.29 127 MET B N 1
ATOM 8644 C CA . MET B 1 127 ? 74.305 17.734 32.972 1.00 13.54 127 MET B CA 1
ATOM 8645 C C . MET B 1 127 ? 73.522 18.941 33.483 1.00 18.52 127 MET B C 1
ATOM 8646 O O . MET B 1 127 ? 74.108 20.003 33.728 1.00 14.46 127 MET B O 1
ATOM 8660 N N . ILE B 1 128 ? 72.211 18.797 33.658 1.00 17.58 128 ILE B N 1
ATOM 8661 C CA . ILE B 1 128 ? 71.320 19.933 33.883 1.00 17.11 128 ILE B CA 1
ATOM 8662 C C . ILE B 1 128 ? 71.008 20.143 35.362 1.00 17.54 128 ILE B C 1
ATOM 8663 O O . ILE B 1 128 ? 70.998 21.280 35.831 1.00 15.96 128 ILE B O 1
ATOM 8679 N N . ILE B 1 129 ? 70.718 19.085 36.113 1.00 15.48 129 ILE B N 1
ATOM 8680 C CA . ILE B 1 129 ? 69.939 19.215 37.341 1.00 16.08 129 ILE B CA 1
ATOM 8681 C C . ILE B 1 129 ? 70.835 19.500 38.538 1.00 19.49 129 ILE B C 1
ATOM 8682 O O . ILE B 1 129 ? 71.721 18.705 38.869 1.00 22.31 129 ILE B O 1
ATOM 8698 N N . ASN B 1 130 ? 70.558 20.638 39.227 1.00 17.38 130 ASN B N 1
ATOM 8699 C CA . ASN B 1 130 ? 71.038 20.935 40.562 1.00 20.64 130 ASN B CA 1
ATOM 8700 C C . ASN B 1 130 ? 69.990 20.549 41.601 1.00 20.09 130 ASN B C 1
ATOM 8701 O O . ASN B 1 130 ? 68.788 20.590 41.323 1.00 20.88 130 ASN B O 1
ATOM 8712 N N . PRO B 1 131 ? 70.394 20.155 42.807 1.00 23.09 131 PRO B N 1
ATOM 8713 C CA . PRO B 1 131 ? 69.401 19.883 43.853 1.00 25.24 131 PRO B CA 1
ATOM 8714 C C . PRO B 1 131 ? 68.459 21.064 44.033 1.00 22.16 131 PRO B C 1
ATOM 8715 O O . PRO B 1 131 ? 68.886 22.216 44.127 1.00 21.63 131 PRO B O 1
ATOM 8726 N N . GLY B 1 132 ? 67.162 20.770 44.063 1.00 18.72 132 GLY B N 1
ATOM 8727 C CA . GLY B 1 132 ? 66.144 21.788 44.183 1.00 22.58 132 GLY B CA 1
ATOM 8728 C C . GLY B 1 132 ? 65.622 22.325 42.869 1.00 21.10 132 GLY B C 1
ATOM 8729 O O . GLY B 1 132 ? 64.612 23.035 42.871 1.00 21.42 132 GLY B O 1
ATOM 8733 N N . ASP B 1 133 ? 66.283 22.034 41.751 1.00 19.35 133 ASP B N 1
ATOM 8734 C CA . ASP B 1 133 ? 65.769 22.452 40.455 1.00 18.60 133 ASP B CA 1
ATOM 8735 C C . ASP B 1 133 ? 64.376 21.877 40.213 1.00 21.92 133 ASP B C 1
ATOM 8736 O O . ASP B 1 133 ? 64.039 20.773 40.658 1.00 20.40 133 ASP B O 1
ATOM 8745 N N . ASN B 1 134 ? 63.575 22.625 39.466 1.00 17.75 134 ASN B N 1
ATOM 8746 C CA . ASN B 1 134 ? 62.236 22.203 39.079 1.00 15.05 134 ASN B CA 1
ATOM 8747 C C . ASN B 1 134 ? 62.261 21.643 37.663 1.00 15.38 134 ASN B C 1
ATOM 8748 O O . ASN B 1 134 ? 62.855 22.243 36.763 1.00 17.77 134 ASN B O 1
ATOM 8759 N N . VAL B 1 135 ? 61.628 20.481 37.476 1.00 18.38 135 VAL B N 1
ATOM 8760 C CA . VAL B 1 135 ? 61.504 19.854 36.170 1.00 15.36 135 VAL B CA 1
ATOM 8761 C C . VAL B 1 135 ? 60.058 19.424 35.969 1.00 16.47 135 VAL B C 1
ATOM 8762 O O . VAL B 1 135 ? 59.338 19.135 36.929 1.00 16.76 135 VAL B O 1
ATOM 8775 N N . LEU B 1 136 ? 59.646 19.355 34.707 1.00 18.14 136 LEU B N 1
ATOM 8776 C CA . LEU B 1 136 ? 58.264 19.093 34.332 1.00 16.80 136 LEU B CA 1
ATOM 8777 C C . LEU B 1 136 ? 58.179 17.799 33.539 1.00 12.26 136 LEU B C 1
ATOM 8778 O O . LEU B 1 136 ? 58.995 17.560 32.646 1.00 17.81 136 LEU B O 1
ATOM 8794 N N . LEU B 1 137 ? 57.188 16.967 33.863 1.00 15.56 137 LEU B N 1
ATOM 8795 C CA . LEU B 1 137 ? 56.935 15.748 33.105 1.00 15.78 137 LEU B CA 1
ATOM 8796 C C . LEU B 1 137 ? 55.525 15.260 33.408 1.00 16.53 137 LEU B C 1
ATOM 8797 O O . LEU B 1 137 ? 54.917 15.651 34.405 1.00 16.23 137 LEU B O 1
ATOM 8813 N N . ASP B 1 138 ? 55.026 14.373 32.549 1.00 19.61 138 ASP B N 1
ATOM 8814 C CA . ASP B 1 138 ? 53.727 13.747 32.763 1.00 16.69 138 ASP B CA 1
ATOM 8815 C C . ASP B 1 138 ? 53.880 12.396 33.445 1.00 21.36 138 ASP B C 1
ATOM 8816 O O . ASP B 1 138 ? 54.751 11.598 33.083 1.00 18.67 138 ASP B O 1
ATOM 8825 N N . GLU B 1 139 ? 53.029 12.152 34.441 1.00 16.94 139 GLU B N 1
ATOM 8826 C CA . GLU B 1 139 ? 52.897 10.832 35.051 1.00 21.51 139 GLU B CA 1
ATOM 8827 C C . GLU B 1 139 ? 51.607 10.194 34.538 1.00 18.27 139 GLU B C 1
ATOM 8828 O O . GLU B 1 139 ? 50.628 10.898 34.302 1.00 21.64 139 GLU B O 1
ATOM 8840 N N . PRO B 1 140 ? 51.578 8.863 34.388 1.00 17.87 140 PRO B N 1
ATOM 8841 C CA . PRO B 1 140 ? 52.641 7.883 34.651 1.00 17.45 140 PRO B CA 1
ATOM 8842 C C . PRO B 1 140 ? 53.781 7.969 33.653 1.00 18.44 140 PRO B C 1
ATOM 8843 O O . PRO B 1 140 ? 53.595 8.390 32.511 1.00 17.03 140 PRO B O 1
ATOM 8854 N N . ALA B 1 141 ? 54.966 7.564 34.098 1.00 24.21 141 ALA B N 1
ATOM 8855 C CA . ALA B 1 141 ? 56.161 7.656 33.282 1.00 21.30 141 ALA B CA 1
ATOM 8856 C C . ALA B 1 141 ? 56.962 6.372 33.408 1.00 19.75 141 ALA B C 1
ATOM 8857 O O . ALA B 1 141 ? 56.752 5.564 34.317 1.00 21.06 141 ALA B O 1
ATOM 8864 N N . TYR B 1 142 ? 57.890 6.201 32.478 1.00 17.90 142 TYR B N 1
ATOM 8865 C CA . TYR B 1 142 ? 58.831 5.095 32.542 1.00 17.54 142 TYR B CA 1
ATOM 8866 C C . TYR B 1 142 ? 59.534 5.066 33.889 1.00 22.04 142 TYR B C 1
ATOM 8867 O O . TYR B 1 142 ? 60.132 6.060 34.314 1.00 21.81 142 TYR B O 1
ATOM 8885 N N . SER B 1 143 ? 59.467 3.913 34.559 1.00 20.05 143 SER B N 1
ATOM 8886 C CA . SER B 1 143 ? 60.010 3.828 35.909 1.00 22.20 143 SER B CA 1
ATOM 8887 C C . SER B 1 143 ? 61.497 4.156 35.925 1.00 20.92 143 SER B C 1
ATOM 8888 O O . SER B 1 143 ? 61.998 4.708 36.911 1.00 19.64 143 SER B O 1
ATOM 8896 N N . GLY B 1 144 ? 62.210 3.860 34.838 1.00 23.98 144 GLY B N 1
ATOM 8897 C CA . GLY B 1 144 ? 63.639 4.134 34.808 1.00 23.48 144 GLY B CA 1
ATOM 8898 C C . GLY B 1 144 ? 63.951 5.619 34.847 1.00 20.20 144 GLY B C 1
ATOM 8899 O O . GLY B 1 144 ? 64.928 6.037 35.469 1.00 14.75 144 GLY B O 1
ATOM 8903 N N . THR B 1 145 ? 63.126 6.438 34.187 1.00 18.77 145 THR B N 1
ATOM 8904 C CA . THR B 1 145 ? 63.291 7.887 34.274 1.00 13.90 145 THR B CA 1
ATOM 8905 C C . THR B 1 145 ? 63.101 8.365 35.707 1.00 15.90 145 THR B C 1
ATOM 8906 O O . THR B 1 145 ? 63.897 9.154 36.225 1.00 14.57 145 THR B O 1
ATOM 8917 N N . LEU B 1 146 ? 62.037 7.904 36.365 1.00 16.79 146 LEU B N 1
ATOM 8918 C CA . LEU B 1 146 ? 61.783 8.326 37.735 1.00 17.95 146 LEU B CA 1
ATOM 8919 C C . LEU B 1 146 ? 62.904 7.892 38.675 1.00 19.89 146 LEU B C 1
ATOM 8920 O O . LEU B 1 146 ? 63.277 8.638 39.586 1.00 19.48 146 LEU B O 1
ATOM 8936 N N . GLN B 1 147 ? 63.449 6.690 38.485 1.00 19.34 147 GLN B N 1
ATOM 8937 C CA . GLN B 1 147 ? 64.530 6.253 39.364 1.00 19.79 147 GLN B CA 1
ATOM 8938 C C . GLN B 1 147 ? 65.844 6.962 39.053 1.00 20.22 147 GLN B C 1
ATOM 8939 O O . GLN B 1 147 ? 66.697 7.085 39.941 1.00 15.37 147 GLN B O 1
ATOM 8953 N N . SER B 1 148 ? 66.020 7.444 37.821 1.00 19.07 148 SER B N 1
ATOM 8954 C CA . SER B 1 148 ? 67.187 8.257 37.499 1.00 19.34 148 SER B CA 1
ATOM 8955 C C . SER B 1 148 ? 67.067 9.655 38.095 1.00 20.18 148 SER B C 1
ATOM 8956 O O . SER B 1 148 ? 68.047 10.206 38.613 1.00 14.10 148 SER B O 1
ATOM 8964 N N . LEU B 1 149 ? 65.867 10.239 38.038 1.00 17.09 149 LEU B N 1
ATOM 8965 C CA . LEU B 1 149 ? 65.661 11.600 38.515 1.00 17.15 149 LEU B CA 1
ATOM 8966 C C . LEU B 1 149 ? 65.666 11.687 40.037 1.00 18.28 149 LEU B C 1
ATOM 8967 O O . LEU B 1 149 ? 66.082 12.709 40.593 1.00 16.06 149 LEU B O 1
ATOM 8983 N N . HIS B 1 150 ? 65.188 10.650 40.724 1.00 17.36 150 HIS B N 1
ATOM 8984 C CA . HIS B 1 150 ? 65.058 10.705 42.178 1.00 20.28 150 HIS B CA 1
ATOM 8985 C C . HIS B 1 150 ? 66.336 11.130 42.886 1.00 20.31 150 HIS B C 1
ATOM 8986 O O . HIS B 1 150 ? 66.285 12.083 43.676 1.00 21.16 150 HIS B O 1
ATOM 9000 N N . PRO B 1 151 ? 67.489 10.488 42.673 1.00 18.70 151 PRO B N 1
ATOM 9001 C CA . PRO B 1 151 ? 68.686 10.854 43.450 1.00 18.02 151 PRO B CA 1
ATOM 9002 C C . PRO B 1 151 ? 69.263 12.213 43.099 1.00 19.45 151 PRO B C 1
ATOM 9003 O O . PRO B 1 151 ? 70.086 12.724 43.867 1.00 19.61 151 PRO B O 1
ATOM 9014 N N . LEU B 1 152 ? 68.873 12.813 41.978 1.00 21.22 152 LEU B N 1
ATOM 9015 C CA . LEU B 1 152 ? 69.394 14.119 41.601 1.00 16.83 152 LEU B CA 1
ATOM 9016 C C . LEU B 1 152 ? 68.769 15.250 42.402 1.00 17.23 152 LEU B C 1
ATOM 9017 O O . LEU B 1 152 ? 69.269 16.380 42.340 1.00 16.41 152 LEU B O 1
ATOM 9033 N N . GLY B 1 153 ? 67.713 14.973 43.161 1.00 19.66 153 GLY B N 1
ATOM 9034 C CA . GLY B 1 153 ? 67.169 15.948 44.083 1.00 25.74 153 GLY B CA 1
ATOM 9035 C C . GLY B 1 153 ? 66.354 17.052 43.456 1.00 20.58 153 GLY B C 1
ATOM 9036 O O . GLY B 1 153 ? 66.229 18.123 44.057 1.00 23.28 153 GLY B O 1
ATOM 9040 N N . CYS B 1 154 ? 65.813 16.837 42.262 1.00 21.49 154 CYS B N 1
ATOM 9041 C CA . CYS B 1 154 ? 64.935 17.815 41.640 1.00 21.87 154 CYS B CA 1
ATOM 9042 C C . CYS B 1 154 ? 63.513 17.649 42.153 1.00 20.00 154 CYS B C 1
ATOM 9043 O O . CYS B 1 154 ? 63.130 16.599 42.678 1.00 19.26 154 CYS B O 1
ATOM 9051 N N . ASN B 1 155 ? 62.739 18.727 42.035 1.00 22.67 155 ASN B N 1
ATOM 9052 C CA . ASN B 1 155 ? 61.302 18.686 42.258 1.00 18.75 155 ASN B CA 1
ATOM 9053 C C . ASN B 1 155 ? 60.630 18.345 40.937 1.00 19.47 155 ASN B C 1
ATOM 9054 O O . ASN B 1 155 ? 60.653 19.144 39.995 1.00 21.56 155 ASN B O 1
ATOM 9065 N N . ILE B 1 156 ? 60.027 17.166 40.869 1.00 18.27 156 ILE B N 1
ATOM 9066 C CA . ILE B 1 156 ? 59.254 16.774 39.699 1.00 20.71 156 ILE B CA 1
ATOM 9067 C C . ILE B 1 156 ? 57.866 17.381 39.838 1.00 21.95 156 ILE B C 1
ATOM 9068 O O . ILE B 1 156 ? 57.177 17.155 40.838 1.00 21.62 156 ILE B O 1
ATOM 9084 N N . ILE B 1 157 ? 57.475 18.181 38.857 1.00 19.53 157 ILE B N 1
ATOM 9085 C CA . ILE B 1 157 ? 56.167 18.817 38.829 1.00 21.12 157 ILE B CA 1
ATOM 9086 C C . ILE B 1 157 ? 55.344 18.104 37.770 1.00 21.63 157 ILE B C 1
ATOM 9087 O O . ILE B 1 157 ? 55.657 18.178 36.575 1.00 18.70 157 ILE B O 1
ATOM 9103 N N . ASN B 1 158 ? 54.287 17.424 38.208 1.00 23.20 158 ASN B N 1
ATOM 9104 C CA . ASN B 1 158 ? 53.436 16.677 37.296 1.00 22.75 158 ASN B CA 1
ATOM 9105 C C . ASN B 1 158 ? 52.650 17.629 36.412 1.00 24.00 158 ASN B C 1
ATOM 9106 O O . ASN B 1 158 ? 51.980 18.544 36.903 1.00 28.91 158 ASN B O 1
ATOM 9117 N N . VAL B 1 159 ? 52.739 17.417 35.107 1.00 19.66 159 VAL B N 1
ATOM 9118 C CA . VAL B 1 159 ? 51.891 18.092 34.135 1.00 19.84 159 VAL B CA 1
ATOM 9119 C C . VAL B 1 159 ? 50.761 17.138 33.771 1.00 21.38 159 VAL B C 1
ATOM 9120 O O . VAL B 1 159 ? 51.005 15.961 33.475 1.00 16.89 159 VAL B O 1
ATOM 9133 N N . ALA B 1 160 ? 49.527 17.636 33.795 1.00 20.36 160 ALA B N 1
ATOM 9134 C CA . ALA B 1 160 ? 48.380 16.775 33.536 1.00 20.70 160 ALA B CA 1
ATOM 9135 C C . ALA B 1 160 ? 48.426 16.238 32.111 1.00 22.07 160 ALA B C 1
ATOM 9136 O O . ALA B 1 160 ? 48.880 16.908 31.179 1.00 22.35 160 ALA B O 1
ATOM 9143 N N . SER B 1 161 ? 47.936 15.014 31.946 1.00 23.10 161 SER B N 1
ATOM 9144 C CA . SER B 1 161 ? 47.935 14.352 30.651 1.00 23.13 161 SER B CA 1
ATOM 9145 C C . SER B 1 161 ? 46.623 13.598 30.479 1.00 23.41 161 SER B C 1
ATOM 9146 O O . SER B 1 161 ? 45.943 13.261 31.451 1.00 20.81 161 SER B O 1
ATOM 9154 N N . ASP B 1 162 ? 46.262 13.364 29.220 1.00 21.69 162 ASP B N 1
ATOM 9155 C CA . ASP B 1 162 ? 45.102 12.548 28.898 1.00 25.13 162 ASP B CA 1
ATOM 9156 C C . ASP B 1 162 ? 45.451 11.635 27.731 1.00 23.97 162 ASP B C 1
ATOM 9157 O O . ASP B 1 162 ? 46.624 11.302 27.527 1.00 25.34 162 ASP B O 1
ATOM 9166 N N . GLU B 1 163 ? 44.451 11.218 26.959 1.00 23.37 163 GLU B N 1
ATOM 9167 C CA . GLU B 1 163 ? 44.717 10.276 25.881 1.00 25.50 163 GLU B CA 1
ATOM 9168 C C . GLU B 1 163 ? 45.486 10.905 24.728 1.00 21.80 163 GLU B C 1
ATOM 9169 O O . GLU B 1 163 ? 45.954 10.175 23.849 1.00 23.93 163 GLU B O 1
ATOM 9181 N N . SER B 1 164 ? 45.632 12.231 24.706 1.00 24.03 164 SER B N 1
ATOM 9182 C CA . SER B 1 164 ? 46.412 12.909 23.679 1.00 19.81 164 SER B CA 1
ATOM 9183 C C . SER B 1 164 ? 47.735 13.444 24.222 1.00 19.08 164 SER B C 1
ATOM 9184 O O . SER B 1 164 ? 48.309 14.375 23.646 1.00 17.79 164 SER B O 1
ATOM 9192 N N . GLY B 1 165 ? 48.239 12.856 25.302 1.00 19.19 165 GLY B N 1
ATOM 9193 C CA . GLY B 1 165 ? 49.489 13.280 25.897 1.00 20.02 165 GLY B CA 1
ATOM 9194 C C . GLY B 1 165 ? 49.305 14.453 26.844 1.00 20.63 165 GLY B C 1
ATOM 9195 O O . GLY B 1 165 ? 48.213 14.737 27.339 1.00 17.38 165 GLY B O 1
ATOM 9199 N N . ILE B 1 166 ? 50.420 15.147 27.092 1.00 16.88 166 ILE B N 1
ATOM 9200 C CA . ILE B 1 166 ? 50.411 16.325 27.951 1.00 15.43 166 ILE B CA 1
ATOM 9201 C C . ILE B 1 166 ? 49.304 17.287 27.520 1.00 15.66 166 ILE B C 1
ATOM 9202 O O . ILE B 1 166 ? 49.073 17.497 26.327 1.00 14.03 166 ILE B O 1
ATOM 9218 N N . VAL B 1 167 ? 48.625 17.884 28.497 1.00 15.72 167 VAL B N 1
ATOM 9219 C CA . VAL B 1 167 ? 47.559 18.851 28.244 1.00 18.39 167 VAL B CA 1
ATOM 9220 C C . VAL B 1 167 ? 48.156 20.255 28.348 1.00 16.42 167 VAL B C 1
ATOM 9221 O O . VAL B 1 167 ? 48.508 20.681 29.458 1.00 17.30 167 VAL B O 1
ATOM 9234 N N . PRO B 1 168 ? 48.237 21.020 27.252 1.00 17.83 168 PRO B N 1
ATOM 9235 C CA . PRO B 1 168 ? 48.891 22.338 27.338 1.00 16.81 168 PRO B CA 1
ATOM 9236 C C . PRO B 1 168 ? 48.296 23.274 28.382 1.00 19.90 168 PRO B C 1
ATOM 9237 O O . PRO B 1 168 ? 49.042 24.042 29.008 1.00 15.79 168 PRO B O 1
ATOM 9248 N N . ASP B 1 169 ? 46.973 23.264 28.579 1.00 23.05 169 ASP B N 1
ATOM 9249 C CA . ASP B 1 169 ? 46.381 24.164 29.571 1.00 19.23 169 ASP B CA 1
ATOM 9250 C C . ASP B 1 169 ? 46.925 23.893 30.970 1.00 21.28 169 ASP B C 1
ATOM 9251 O O . ASP B 1 169 ? 47.077 24.828 31.767 1.00 20.67 169 ASP B O 1
ATOM 9260 N N . SER B 1 170 ? 47.213 22.626 31.294 1.00 17.14 170 SER B N 1
ATOM 9261 C CA . SER B 1 170 ? 47.831 22.315 32.579 1.00 18.84 170 SER B CA 1
ATOM 9262 C C . SER B 1 170 ? 49.249 22.866 32.642 1.00 19.80 170 SER B C 1
ATOM 9263 O O . SER B 1 170 ? 49.646 23.461 33.654 1.00 16.60 170 SER B O 1
ATOM 9271 N N . LEU B 1 171 ? 50.024 22.672 31.572 1.00 16.79 171 LEU B N 1
ATOM 9272 C CA . LEU B 1 171 ? 51.365 23.241 31.505 1.00 15.90 171 LEU B CA 1
ATOM 9273 C C . LEU B 1 171 ? 51.324 24.758 31.630 1.00 15.85 171 LEU B C 1
ATOM 9274 O O . LEU B 1 171 ? 52.159 25.357 32.313 1.00 19.17 171 LEU B O 1
ATOM 9290 N N . ARG B 1 172 ? 50.372 25.396 30.951 1.00 18.92 172 ARG B N 1
ATOM 9291 C CA . ARG B 1 172 ? 50.257 26.850 31.010 1.00 23.45 172 ARG B CA 1
ATOM 9292 C C . ARG B 1 172 ? 49.959 27.311 32.432 1.00 23.59 172 ARG B C 1
ATOM 9293 O O . ARG B 1 172 ? 50.592 28.242 32.943 1.00 24.63 172 ARG B O 1
ATOM 9314 N N . ASP B 1 173 ? 49.005 26.652 33.096 1.00 21.06 173 ASP B N 1
ATOM 9315 C CA . ASP B 1 173 ? 48.654 27.039 34.459 1.00 22.10 173 ASP B CA 1
ATOM 9316 C C . ASP B 1 173 ? 49.835 26.874 35.409 1.00 23.27 173 ASP B C 1
ATOM 9317 O O . ASP B 1 173 ? 50.079 27.740 36.254 1.00 22.96 173 ASP B O 1
ATOM 9326 N N . ILE B 1 174 ? 50.565 25.758 35.298 1.00 20.81 174 ILE B N 1
ATOM 9327 C CA . ILE B 1 174 ? 51.753 25.541 36.124 1.00 20.18 174 ILE B CA 1
ATOM 9328 C C . ILE B 1 174 ? 52.748 26.676 35.936 1.00 19.14 174 ILE B C 1
ATOM 9329 O O . ILE B 1 174 ? 53.322 27.187 36.904 1.00 19.86 174 ILE B O 1
ATOM 9345 N N . LEU B 1 175 ? 53.000 27.055 34.684 1.00 21.47 175 LEU B N 1
ATOM 9346 C CA . LEU B 1 175 ? 54.008 28.066 34.400 1.00 20.32 175 LEU B CA 1
ATOM 9347 C C . LEU B 1 175 ? 53.585 29.450 34.868 1.00 24.25 175 LEU B C 1
ATOM 9348 O O . LEU B 1 175 ? 54.452 30.306 35.077 1.00 23.09 175 LEU B O 1
ATOM 9364 N N . SER B 1 176 ? 52.281 29.689 35.036 1.00 24.33 176 SER B N 1
ATOM 9365 C CA . SER B 1 176 ? 51.821 30.983 35.534 1.00 28.11 176 SER B CA 1
ATOM 9366 C C . SER B 1 176 ? 52.369 31.287 36.924 1.00 26.52 176 SER B C 1
ATOM 9367 O O . SER B 1 176 ? 52.310 32.443 37.359 1.00 29.50 176 SER B O 1
ATOM 9375 N N . ARG B 1 177 ? 52.900 30.278 37.624 1.00 26.27 177 ARG B N 1
ATOM 9376 C CA . ARG B 1 177 ? 53.544 30.496 38.914 1.00 26.40 177 ARG B CA 1
ATOM 9377 C C . ARG B 1 177 ? 54.773 31.389 38.797 1.00 28.20 177 ARG B C 1
ATOM 9378 O O . ARG B 1 177 ? 55.208 31.963 39.800 1.00 27.49 177 ARG B O 1
ATOM 9399 N N . TRP B 1 178 ? 55.342 31.511 37.604 1.00 27.86 178 TRP B N 1
ATOM 9400 C CA . TRP B 1 178 ? 56.522 32.323 37.371 1.00 27.54 178 TRP B CA 1
ATOM 9401 C C . TRP B 1 178 ? 56.207 33.418 36.369 1.00 28.90 178 TRP B C 1
ATOM 9402 O O . TRP B 1 178 ? 55.216 33.356 35.633 1.00 25.58 178 TRP B O 1
ATOM 9423 N N . LYS B 1 179 ? 57.073 34.399 36.340 1.00 27.69 179 LYS B N 1
ATOM 9424 C CA . LYS B 1 179 ? 57.119 35.283 35.198 1.00 29.89 179 LYS B CA 1
ATOM 9425 C C . LYS B 1 179 ? 58.243 34.858 34.255 1.00 25.53 179 LYS B C 1
ATOM 9426 O O . LYS B 1 179 ? 59.265 34.320 34.695 1.00 26.64 179 LYS B O 1
ATOM 9445 N N . PRO B 1 180 ? 58.084 35.092 32.954 1.00 24.19 180 PRO B N 1
ATOM 9446 C CA . PRO B 1 180 ? 59.122 34.656 31.998 1.00 28.54 180 PRO B CA 1
ATOM 9447 C C . PRO B 1 180 ? 60.501 35.184 32.311 1.00 29.49 180 PRO B C 1
ATOM 9448 O O . PRO B 1 180 ? 61.482 34.434 32.228 1.00 27.37 180 PRO B O 1
ATOM 9459 N N . GLU B 1 181 ? 60.611 36.480 32.616 1.00 28.60 181 GLU B N 1
ATOM 9460 C CA . GLU B 1 181 ? 61.914 37.049 32.909 1.00 26.16 181 GLU B CA 1
ATOM 9461 C C . GLU B 1 181 ? 62.550 36.403 34.131 1.00 25.42 181 GLU B C 1
ATOM 9462 O O . GLU B 1 181 ? 63.754 36.569 34.340 1.00 26.77 181 GLU B O 1
ATOM 9474 N N . ASP B 1 182 ? 61.786 35.655 34.934 1.00 27.13 182 ASP B N 1
ATOM 9475 C CA . ASP B 1 182 ? 62.408 34.871 35.995 1.00 27.22 182 ASP B CA 1
ATOM 9476 C C . ASP B 1 182 ? 63.392 33.854 35.432 1.00 27.00 182 ASP B C 1
ATOM 9477 O O . ASP B 1 182 ? 64.310 33.431 36.143 1.00 30.91 182 ASP B O 1
ATOM 9486 N N . ALA B 1 183 ? 63.225 33.454 34.168 1.00 24.28 183 ALA B N 1
ATOM 9487 C CA . ALA B 1 183 ? 64.163 32.522 33.552 1.00 26.19 183 ALA B CA 1
ATOM 9488 C C . ALA B 1 183 ? 65.560 33.110 33.416 1.00 28.18 183 ALA B C 1
ATOM 9489 O O . ALA B 1 183 ? 66.516 32.357 33.214 1.00 28.16 183 ALA B O 1
ATOM 9496 N N . LYS B 1 184 ? 65.697 34.433 33.509 1.00 30.26 184 LYS B N 1
ATOM 9497 C CA . LYS B 1 184 ? 66.993 35.099 33.505 1.00 36.61 184 LYS B CA 1
ATOM 9498 C C . LYS B 1 184 ? 67.444 35.470 34.910 1.00 39.63 184 LYS B C 1
ATOM 9499 O O . LYS B 1 184 ? 68.390 36.248 35.070 1.00 43.83 184 LYS B O 1
ATOM 9518 N N . ASN B 1 185 ? 66.787 34.917 35.926 1.00 43.24 185 ASN B N 1
ATOM 9519 C CA . ASN B 1 185 ? 67.032 35.261 37.324 1.00 47.74 185 ASN B CA 1
ATOM 9520 C C . ASN B 1 185 ? 66.888 33.977 38.129 1.00 57.01 185 ASN B C 1
ATOM 9521 O O . ASN B 1 185 ? 65.792 33.638 38.590 1.00 65.12 185 ASN B O 1
ATOM 9532 N N . PRO B 1 186 ? 67.981 33.231 38.322 1.00 72.65 186 PRO B N 1
ATOM 9533 C CA . PRO B 1 186 ? 67.857 31.875 38.881 1.00 81.14 186 PRO B CA 1
ATOM 9534 C C . PRO B 1 186 ? 67.379 31.830 40.323 1.00 85.30 186 PRO B C 1
ATOM 9535 O O . PRO B 1 186 ? 67.316 30.737 40.897 1.00 82.23 186 PRO B O 1
ATOM 9546 N N . GLN B 1 187 ? 67.021 32.969 40.921 1.00 79.13 187 GLN B N 1
ATOM 9547 C CA . GLN B 1 187 ? 66.735 33.000 42.350 1.00 72.24 187 GLN B CA 1
ATOM 9548 C C . GLN B 1 187 ? 65.443 32.270 42.700 1.00 72.17 187 GLN B C 1
ATOM 9549 O O . GLN B 1 187 ? 65.361 31.664 43.775 1.00 77.49 187 GLN B O 1
ATOM 9563 N N . LYS B 1 188 ? 64.426 32.306 41.831 1.00 68.96 188 LYS B N 1
ATOM 9564 C CA . LYS B 1 188 ? 63.204 31.545 42.085 1.00 79.49 188 LYS B CA 1
ATOM 9565 C C . LYS B 1 188 ? 62.931 30.521 40.987 1.00 61.31 188 LYS B C 1
ATOM 9566 O O . LYS B 1 188 ? 61.776 30.227 40.671 1.00 51.07 188 LYS B O 1
ATOM 9585 N N . ASN B 1 189 ? 63.990 29.982 40.389 1.00 48.87 189 ASN B N 1
ATOM 9586 C CA . ASN B 1 189 ? 64.025 28.569 40.029 1.00 35.67 189 ASN B CA 1
ATOM 9587 C C . ASN B 1 189 ? 62.922 28.187 39.037 1.00 25.32 189 ASN B C 1
ATOM 9588 O O . ASN B 1 189 ? 62.069 27.337 39.309 1.00 23.40 189 ASN B O 1
ATOM 9599 N N . THR B 1 190 ? 62.954 28.815 37.867 1.00 23.16 190 THR B N 1
ATOM 9600 C CA . THR B 1 190 ? 62.043 28.410 36.812 1.00 24.98 190 THR B CA 1
ATOM 9601 C C . THR B 1 190 ? 62.423 27.012 36.316 1.00 21.30 190 THR B C 1
ATOM 9602 O O . THR B 1 190 ? 63.583 26.602 36.425 1.00 20.79 190 THR B O 1
ATOM 9613 N N . PRO B 1 191 ? 61.465 26.251 35.787 1.00 22.76 191 PRO B N 1
ATOM 9614 C CA . PRO B 1 191 ? 61.776 24.880 35.357 1.00 20.33 191 PRO B CA 1
ATOM 9615 C C . PRO B 1 191 ? 62.889 24.844 34.317 1.00 20.02 191 PRO B C 1
ATOM 9616 O O . PRO B 1 191 ? 62.883 25.601 33.342 1.00 16.40 191 PRO B O 1
ATOM 9627 N N . LYS B 1 192 ? 63.843 23.931 34.535 1.00 14.97 192 LYS B N 1
ATOM 9628 C CA . LYS B 1 192 ? 64.954 23.756 33.607 1.00 19.47 192 LYS B CA 1
ATOM 9629 C C . LYS B 1 192 ? 64.515 23.047 32.331 1.00 17.71 192 LYS B C 1
ATOM 9630 O O . LYS B 1 192 ? 65.037 23.332 31.243 1.00 13.44 192 LYS B O 1
ATOM 9649 N N . PHE B 1 193 ? 63.588 22.097 32.435 1.00 14.59 193 PHE B N 1
ATOM 9650 C CA . PHE B 1 193 ? 63.206 21.362 31.242 1.00 13.25 193 PHE B CA 1
ATOM 9651 C C . PHE B 1 193 ? 61.865 20.677 31.445 1.00 12.37 193 PHE B C 1
ATOM 9652 O O . PHE B 1 193 ? 61.376 20.524 32.568 1.00 11.99 193 PHE B O 1
ATOM 9669 N N . LEU B 1 194 ? 61.289 20.278 30.318 1.00 15.04 194 LEU B N 1
ATOM 9670 C CA . LEU B 1 194 ? 60.144 19.389 30.249 1.00 12.68 194 LEU B CA 1
ATOM 9671 C C . LEU B 1 194 ? 60.566 18.108 29.551 1.00 16.06 194 LEU B C 1
ATOM 9672 O O . LEU B 1 194 ? 61.121 18.150 28.449 1.00 13.84 194 LEU B O 1
ATOM 9688 N N . TYR B 1 195 ? 60.291 16.981 30.196 1.00 15.48 195 TYR B N 1
ATOM 9689 C CA . TYR B 1 195 ? 60.552 15.655 29.661 1.00 13.90 195 TYR B CA 1
ATOM 9690 C C . TYR B 1 195 ? 59.218 14.989 29.350 1.00 13.94 195 TYR B C 1
ATOM 9691 O O . TYR B 1 195 ? 58.264 15.129 30.115 1.00 12.98 195 TYR B O 1
ATOM 9709 N N . THR B 1 196 ? 59.142 14.298 28.217 1.00 12.30 196 THR B N 1
ATOM 9710 C CA . THR B 1 196 ? 57.971 13.484 27.924 1.00 15.06 196 THR B CA 1
ATOM 9711 C C . THR B 1 196 ? 58.366 12.422 26.911 1.00 17.32 196 THR B C 1
ATOM 9712 O O . THR B 1 196 ? 59.360 12.566 26.190 1.00 15.44 196 THR B O 1
ATOM 9723 N N . VAL B 1 197 ? 57.589 11.340 26.895 1.00 15.59 197 VAL B N 1
ATOM 9724 C CA . VAL B 1 197 ? 57.662 10.341 25.836 1.00 14.50 197 VAL B CA 1
ATOM 9725 C C . VAL B 1 197 ? 56.491 10.627 24.907 1.00 14.51 197 VAL B C 1
ATOM 9726 O O . VAL B 1 197 ? 55.345 10.312 25.253 1.00 14.73 197 VAL B O 1
ATOM 9739 N N . PRO B 1 198 ? 56.725 11.205 23.723 1.00 15.37 198 PRO B N 1
ATOM 9740 C CA . PRO B 1 198 ? 55.605 11.706 22.913 1.00 14.25 198 PRO B CA 1
ATOM 9741 C C . PRO B 1 198 ? 54.859 10.652 22.108 1.00 17.16 198 PRO B C 1
ATOM 9742 O O . PRO B 1 198 ? 53.770 10.958 21.607 1.00 16.14 198 PRO B O 1
ATOM 9753 N N . ASN B 1 199 ? 55.408 9.447 21.943 1.00 15.06 199 ASN B N 1
ATOM 9754 C CA . ASN B 1 199 ? 54.747 8.380 21.199 1.00 16.08 199 ASN B CA 1
ATOM 9755 C C . ASN B 1 199 ? 54.739 7.099 22.022 1.00 14.85 199 ASN B C 1
ATOM 9756 O O . ASN B 1 199 ? 55.789 6.640 22.489 1.00 14.53 199 ASN B O 1
ATOM 9767 N N . GLY B 1 200 ? 53.557 6.512 22.172 1.00 13.89 200 GLY B N 1
ATOM 9768 C CA . GLY B 1 200 ? 53.420 5.264 22.896 1.00 17.13 200 GLY B CA 1
ATOM 9769 C C . GLY B 1 200 ? 54.073 5.281 24.263 1.00 14.62 200 GLY B C 1
ATOM 9770 O O . GLY B 1 200 ? 54.890 4.403 24.571 1.00 16.34 200 GLY B O 1
ATOM 9774 N N . ASN B 1 201 ? 53.707 6.264 25.089 1.00 13.81 201 ASN B N 1
ATOM 9775 C CA . ASN B 1 201 ? 54.175 6.340 26.469 1.00 16.38 201 ASN B CA 1
ATOM 9776 C C . ASN B 1 201 ? 54.104 4.978 27.149 1.00 19.85 201 ASN B C 1
ATOM 9777 O O . ASN B 1 201 ? 53.120 4.244 27.017 1.00 15.57 201 ASN B O 1
ATOM 9788 N N . ASN B 1 202 ? 55.169 4.646 27.866 1.00 15.84 202 ASN B N 1
ATOM 9789 C CA . ASN B 1 202 ? 55.191 3.486 28.747 1.00 17.51 202 ASN B CA 1
ATOM 9790 C C . ASN B 1 202 ? 54.855 4.048 30.122 1.00 19.35 202 ASN B C 1
ATOM 9791 O O . ASN B 1 202 ? 55.625 4.843 30.660 1.00 18.75 202 ASN B O 1
ATOM 9802 N N . PRO B 1 203 ? 53.705 3.661 30.702 1.00 18.92 203 PRO B N 1
ATOM 9803 C CA . PRO B 1 203 ? 52.809 2.533 30.427 1.00 18.61 203 PRO B CA 1
ATOM 9804 C C . PRO B 1 203 ? 51.491 2.808 29.675 1.00 17.47 203 PRO B C 1
ATOM 9805 O O . PRO B 1 203 ? 50.794 1.835 29.398 1.00 20.10 203 PRO B O 1
ATOM 9816 N N . THR B 1 204 ? 51.134 4.062 29.373 1.00 17.65 204 THR B N 1
ATOM 9817 C CA . THR B 1 204 ? 49.754 4.361 28.969 1.00 16.80 204 THR B CA 1
ATOM 9818 C C . THR B 1 204 ? 49.450 3.975 27.529 1.00 16.38 204 THR B C 1
ATOM 9819 O O . THR B 1 204 ? 48.288 3.697 27.202 1.00 17.59 204 THR B O 1
ATOM 9830 N N . GLY B 1 205 ? 50.453 3.986 26.654 1.00 16.34 205 GLY B N 1
ATOM 9831 C CA . GLY B 1 205 ? 50.224 3.808 25.236 1.00 17.71 205 GLY B CA 1
ATOM 9832 C C . GLY B 1 205 ? 49.756 5.043 24.502 1.00 15.08 205 GLY B C 1
ATOM 9833 O O . GLY B 1 205 ? 49.462 4.950 23.303 1.00 16.73 205 GLY B O 1
ATOM 9837 N N . ASN B 1 206 ? 49.674 6.190 25.177 1.00 16.86 206 ASN B N 1
ATOM 9838 C CA . ASN B 1 206 ? 49.143 7.418 24.594 1.00 17.58 206 ASN B CA 1
ATOM 9839 C C . ASN B 1 206 ? 50.237 8.187 23.861 1.00 20.08 206 ASN B C 1
ATOM 9840 O O . ASN B 1 206 ? 51.419 8.071 24.180 1.00 15.06 206 ASN B O 1
ATOM 9851 N N . SER B 1 207 ? 49.822 8.992 22.888 1.00 14.63 207 SER B N 1
ATOM 9852 C CA . SER B 1 207 ? 50.734 9.801 22.093 1.00 19.53 207 SER B CA 1
ATOM 9853 C C . SER B 1 207 ? 50.258 11.244 22.043 1.00 17.55 207 SER B C 1
ATOM 9854 O O . SER B 1 207 ? 49.054 11.521 22.083 1.00 18.82 207 SER B O 1
ATOM 9862 N N . LEU B 1 208 ? 51.226 12.158 21.938 1.00 13.92 208 LEU B N 1
ATOM 9863 C CA . LEU B 1 208 ? 50.939 13.573 21.743 1.00 17.32 208 LEU B CA 1
ATOM 9864 C C . LEU B 1 208 ? 50.448 13.835 20.327 1.00 20.13 208 LEU B C 1
ATOM 9865 O O . LEU B 1 208 ? 50.775 13.108 19.383 1.00 19.47 208 LEU B O 1
ATOM 9881 N N . THR B 1 209 ? 49.672 14.904 20.181 1.00 19.48 209 THR B N 1
ATOM 9882 C CA . THR B 1 209 ? 49.212 15.372 18.885 1.00 16.94 209 THR B CA 1
ATOM 9883 C C . THR B 1 209 ? 50.129 16.472 18.363 1.00 19.13 209 THR B C 1
ATOM 9884 O O . THR B 1 209 ? 50.862 17.114 19.115 1.00 18.04 209 THR B O 1
ATOM 9895 N N . SER B 1 210 ? 50.066 16.686 17.047 1.00 19.57 210 SER B N 1
ATOM 9896 C CA . SER B 1 210 ? 50.858 17.738 16.423 1.00 22.46 210 SER B CA 1
ATOM 9897 C C . SER B 1 210 ? 50.542 19.096 17.038 1.00 21.18 210 SER B C 1
ATOM 9898 O O . SER B 1 210 ? 51.451 19.874 17.353 1.00 17.90 210 SER B O 1
ATOM 9906 N N . GLU B 1 211 ? 49.253 19.388 17.240 1.00 19.04 211 GLU B N 1
ATOM 9907 C CA . GLU B 1 211 ? 48.850 20.720 17.680 1.00 23.60 211 GLU B CA 1
ATOM 9908 C C . GLU B 1 211 ? 49.312 20.994 19.105 1.00 22.63 211 GLU B C 1
ATOM 9909 O O . GLU B 1 211 ? 49.694 22.121 19.431 1.00 18.88 211 GLU B O 1
ATOM 9921 N N . ARG B 1 212 ? 49.293 19.981 19.973 1.00 17.31 212 ARG B N 1
ATOM 9922 C CA . ARG B 1 212 ? 49.751 20.206 21.338 1.00 17.20 212 ARG B CA 1
ATOM 9923 C C . ARG B 1 212 ? 51.266 20.376 21.390 1.00 17.38 212 ARG B C 1
ATOM 9924 O O . ARG B 1 212 ? 51.776 21.162 22.196 1.00 18.37 212 ARG B O 1
ATOM 9945 N N . LYS B 1 213 ? 52.007 19.654 20.542 1.00 19.78 213 LYS B N 1
ATOM 9946 C CA . LYS B 1 213 ? 53.457 19.851 20.476 1.00 18.27 213 LYS B CA 1
ATOM 9947 C C . LYS B 1 213 ? 53.798 21.301 20.152 1.00 15.93 213 LYS B C 1
ATOM 9948 O O . LYS B 1 213 ? 54.677 21.900 20.784 1.00 16.97 213 LYS B O 1
ATOM 9967 N N . LYS B 1 214 ? 53.119 21.882 19.157 1.00 16.73 214 LYS B N 1
ATOM 9968 C CA . LYS B 1 214 ? 53.342 23.286 18.810 1.00 21.92 214 LYS B CA 1
ATOM 9969 C C . LYS B 1 214 ? 53.065 24.202 19.994 1.00 21.44 214 LYS B C 1
ATOM 9970 O O . LYS B 1 214 ? 53.854 25.110 20.294 1.00 21.07 214 LYS B O 1
ATOM 9989 N N . GLU B 1 215 ? 51.920 24.003 20.651 1.00 21.18 215 GLU B N 1
ATOM 9990 C CA . GLU B 1 215 ? 51.562 24.794 21.825 1.00 16.99 215 GLU B CA 1
ATOM 9991 C C . GLU B 1 215 ? 52.625 24.683 22.905 1.00 19.18 215 GLU B C 1
ATOM 9992 O O . GLU B 1 215 ? 53.061 25.691 23.478 1.00 17.95 215 GLU B O 1
ATOM 10004 N N . ILE B 1 216 ? 53.010 23.447 23.228 1.00 16.47 216 ILE B N 1
ATOM 10005 C CA . ILE B 1 216 ? 54.030 23.198 24.240 1.00 19.11 216 ILE B CA 1
ATOM 10006 C C . ILE B 1 216 ? 55.330 23.901 23.874 1.00 13.44 216 ILE B C 1
ATOM 10007 O O . ILE B 1 216 ? 55.998 24.484 24.736 1.00 17.86 216 ILE B O 1
ATOM 10023 N N . TYR B 1 217 ? 55.705 23.884 22.593 1.00 17.74 217 TYR B N 1
ATOM 10024 C CA . TYR B 1 217 ? 56.971 24.500 22.212 1.00 13.41 217 TYR B CA 1
ATOM 10025 C C . TYR B 1 217 ? 56.940 26.013 22.419 1.00 19.69 217 TYR B C 1
ATOM 10026 O O . TYR B 1 217 ? 57.934 26.607 22.855 1.00 16.14 217 TYR B O 1
ATOM 10044 N N . GLU B 1 218 ? 55.817 26.658 22.105 1.00 17.49 218 GLU B N 1
ATOM 10045 C CA . GLU B 1 218 ? 55.721 28.096 22.324 1.00 18.69 218 GLU B CA 1
ATOM 10046 C C . GLU B 1 218 ? 55.894 28.438 23.800 1.00 16.49 218 GLU B C 1
ATOM 10047 O O . GLU B 1 218 ? 56.519 29.449 24.139 1.00 19.15 218 GLU B O 1
ATOM 10059 N N . LEU B 1 219 ? 55.366 27.600 24.697 1.00 13.35 219 LEU B N 1
ATOM 10060 C CA . LEU B 1 219 ? 55.557 27.844 26.126 1.00 16.36 219 LEU B CA 1
ATOM 10061 C C . LEU B 1 219 ? 57.011 27.612 26.543 1.00 17.34 219 LEU B C 1
ATOM 10062 O O . LEU B 1 219 ? 57.543 28.328 27.404 1.00 16.11 219 LEU B O 1
ATOM 10078 N N . ALA B 1 220 ? 57.666 26.617 25.946 1.00 17.08 220 ALA B N 1
ATOM 10079 C CA . ALA B 1 220 ? 59.077 26.374 26.235 1.00 16.70 220 ALA B CA 1
ATOM 10080 C C . ALA B 1 220 ? 59.940 27.559 25.812 1.00 17.60 220 ALA B C 1
ATOM 10081 O O . ALA B 1 220 ? 60.932 27.886 26.478 1.00 18.21 220 ALA B O 1
ATOM 10088 N N . ARG B 1 221 ? 59.585 28.215 24.703 1.00 15.91 221 ARG B N 1
ATOM 10089 C CA . ARG B 1 221 ? 60.285 29.434 24.314 1.00 18.77 221 ARG B CA 1
ATOM 10090 C C . ARG B 1 221 ? 59.987 30.556 25.293 1.00 17.04 221 ARG B C 1
ATOM 10091 O O . ARG B 1 221 ? 60.889 31.288 25.719 1.00 16.59 221 ARG B O 1
ATOM 10112 N N . LYS B 1 222 ? 58.713 30.710 25.643 1.00 17.86 222 LYS B N 1
ATOM 10113 C CA . LYS B 1 222 ? 58.275 31.832 26.457 1.00 18.68 222 LYS B CA 1
ATOM 10114 C C . LYS B 1 222 ? 58.945 31.825 27.830 1.00 22.73 222 LYS B C 1
ATOM 10115 O O . LYS B 1 222 ? 59.361 32.877 28.329 1.00 18.97 222 LYS B O 1
ATOM 10134 N N . TYR B 1 223 ? 59.068 30.651 28.448 1.00 16.07 223 TYR B N 1
ATOM 10135 C CA . TYR B 1 223 ? 59.688 30.508 29.759 1.00 18.27 223 TYR B CA 1
ATOM 10136 C C . TYR B 1 223 ? 61.078 29.899 29.665 1.00 15.87 223 TYR B C 1
ATOM 10137 O O . TYR B 1 223 ? 61.643 29.501 30.691 1.00 18.54 223 TYR B O 1
ATOM 10155 N N . ASP B 1 224 ? 61.627 29.815 28.460 1.00 18.93 224 ASP B N 1
ATOM 10156 C CA . ASP B 1 224 ? 62.993 29.360 28.209 1.00 17.76 224 ASP B CA 1
ATOM 10157 C C . ASP B 1 224 ? 63.336 28.120 29.037 1.00 18.16 224 ASP B C 1
ATOM 10158 O O . ASP B 1 224 ? 64.200 28.136 29.912 1.00 14.80 224 ASP B O 1
ATOM 10167 N N . PHE B 1 225 ? 62.625 27.031 28.761 1.00 14.56 225 PHE B N 1
ATOM 10168 C CA . PHE B 1 225 ? 63.054 25.741 29.272 1.00 15.70 225 PHE B CA 1
ATOM 10169 C C . PHE B 1 225 ? 63.361 24.814 28.104 1.00 13.57 225 PHE B C 1
ATOM 10170 O O . PHE B 1 225 ? 62.964 25.055 26.960 1.00 12.12 225 PHE B O 1
ATOM 10187 N N . LEU B 1 226 ? 64.139 23.776 28.392 1.00 12.71 226 LEU B N 1
ATOM 10188 C CA . LEU B 1 226 ? 64.466 22.795 27.374 1.00 9.96 226 LEU B CA 1
ATOM 10189 C C . LEU B 1 226 ? 63.353 21.755 27.275 1.00 11.76 226 LEU B C 1
ATOM 10190 O O . LEU B 1 226 ? 62.577 21.559 28.210 1.00 15.59 226 LEU B O 1
ATOM 10206 N N . ILE B 1 227 ? 63.282 21.094 26.120 1.00 10.51 227 ILE B N 1
ATOM 10207 C CA . ILE B 1 227 ? 62.414 19.938 25.907 1.00 10.99 227 ILE B CA 1
ATOM 10208 C C . ILE B 1 227 ? 63.307 18.721 25.704 1.00 12.39 227 ILE B C 1
ATOM 10209 O O . ILE B 1 227 ? 64.105 18.678 24.758 1.00 13.62 227 ILE B O 1
ATOM 10225 N N . ILE B 1 228 ? 63.168 17.732 26.578 1.00 13.68 228 ILE B N 1
ATOM 10226 C CA . ILE B 1 228 ? 63.832 16.440 26.417 1.00 13.38 228 ILE B CA 1
ATOM 10227 C C . ILE B 1 228 ? 62.816 15.485 25.803 1.00 12.76 228 ILE B C 1
ATOM 10228 O O . ILE B 1 228 ? 61.888 15.023 26.480 1.00 11.57 228 ILE B O 1
ATOM 10244 N N . GLU B 1 229 ? 63.003 15.184 24.522 1.00 13.78 229 GLU B N 1
ATOM 10245 C CA . GLU B 1 229 ? 62.091 14.346 23.744 1.00 16.75 229 GLU B CA 1
ATOM 10246 C C . GLU B 1 229 ? 62.634 12.914 23.732 1.00 14.76 229 GLU B C 1
ATOM 10247 O O . GLU B 1 229 ? 63.494 12.565 22.918 1.00 13.97 229 GLU B O 1
ATOM 10259 N N . ASP B 1 230 ? 62.118 12.089 24.642 1.00 16.01 230 ASP B N 1
ATOM 10260 C CA . ASP B 1 230 ? 62.511 10.686 24.789 1.00 15.85 230 ASP B CA 1
ATOM 10261 C C . ASP B 1 230 ? 61.560 9.831 23.952 1.00 17.12 230 ASP B C 1
ATOM 10262 O O . ASP B 1 230 ? 60.415 9.594 24.345 1.00 16.51 230 ASP B O 1
ATOM 10271 N N . ASP B 1 231 ? 62.033 9.365 22.785 1.00 16.25 231 ASP B N 1
ATOM 10272 C CA . ASP B 1 231 ? 61.147 8.849 21.735 1.00 16.38 231 ASP B CA 1
ATOM 10273 C C . ASP B 1 231 ? 61.538 7.433 21.298 1.00 15.94 231 ASP B C 1
ATOM 10274 O O . ASP B 1 231 ? 61.701 7.160 20.108 1.00 15.54 231 ASP B O 1
ATOM 10283 N N . PRO B 1 232 ? 61.655 6.490 22.243 1.00 15.30 232 PRO B N 1
ATOM 10284 C CA . PRO B 1 232 ? 62.062 5.126 21.867 1.00 14.19 232 PRO B CA 1
ATOM 10285 C C . PRO B 1 232 ? 61.021 4.370 21.050 1.00 15.28 232 PRO B C 1
ATOM 10286 O O . PRO B 1 232 ? 61.385 3.398 20.377 1.00 16.27 232 PRO B O 1
ATOM 10297 N N . TYR B 1 233 ? 59.750 4.777 21.077 1.00 15.81 233 TYR B N 1
ATOM 10298 C CA . TYR B 1 233 ? 58.706 4.140 20.280 1.00 17.72 233 TYR B CA 1
ATOM 10299 C C . TYR B 1 233 ? 58.379 4.927 19.019 1.00 19.46 233 TYR B C 1
ATOM 10300 O O . TYR B 1 233 ? 57.338 4.687 18.393 1.00 16.38 233 TYR B O 1
ATOM 10318 N N . TYR B 1 234 ? 59.261 5.844 18.620 1.00 13.28 234 TYR B N 1
ATOM 10319 C CA . TYR B 1 234 ? 58.985 6.667 17.449 1.00 16.37 234 TYR B CA 1
ATOM 10320 C C . TYR B 1 234 ? 58.764 5.806 16.213 1.00 16.73 234 TYR B C 1
ATOM 10321 O O . TYR B 1 234 ? 57.884 6.099 15.392 1.00 14.50 234 TYR B O 1
ATOM 10339 N N . PHE B 1 235 ? 59.555 4.739 16.064 1.00 15.32 235 PHE B N 1
ATOM 10340 C CA . PHE B 1 235 ? 59.447 3.829 14.931 1.00 17.20 235 PHE B CA 1
ATOM 10341 C C . PHE B 1 235 ? 58.451 2.710 15.187 1.00 18.97 235 PHE B C 1
ATOM 10342 O O . PHE B 1 235 ? 58.580 1.618 14.611 1.00 20.16 235 PHE B O 1
ATOM 10359 N N . LEU B 1 236 ? 57.454 2.962 16.033 1.00 17.23 236 LEU B N 1
ATOM 10360 C CA . LEU B 1 236 ? 56.409 1.990 16.327 1.00 19.84 236 LEU B CA 1
ATOM 10361 C C . LEU B 1 236 ? 55.044 2.668 16.361 1.00 17.93 236 LEU B C 1
ATOM 10362 O O . LEU B 1 236 ? 54.183 2.336 17.180 1.00 18.43 236 LEU B O 1
ATOM 10378 N N . GLN B 1 237 ? 54.823 3.622 15.463 1.00 18.01 237 GLN B N 1
ATOM 10379 C CA . GLN B 1 237 ? 53.556 4.337 15.394 1.00 17.25 237 GLN B CA 1
ATOM 10380 C C . GLN B 1 237 ? 52.593 3.605 14.462 1.00 19.44 237 GLN B C 1
ATOM 10381 O O . GLN B 1 237 ? 52.967 3.204 13.357 1.00 19.15 237 GLN B O 1
ATOM 10395 N N . PHE B 1 238 ? 51.353 3.422 14.920 1.00 23.53 238 PHE B N 1
ATOM 10396 C CA . PHE B 1 238 ? 50.359 2.656 14.173 1.00 22.40 238 PHE B CA 1
ATOM 10397 C C . PHE B 1 238 ? 49.550 3.507 13.196 1.00 20.74 238 PHE B C 1
ATOM 10398 O O . PHE B 1 238 ? 49.020 2.967 12.214 1.00 19.87 238 PHE B O 1
ATOM 10415 N N . ASN B 1 239 ? 49.462 4.814 13.434 1.00 22.14 239 ASN B N 1
ATOM 10416 C CA . ASN B 1 239 ? 48.785 5.729 12.518 1.00 24.71 239 ASN B CA 1
ATOM 10417 C C . ASN B 1 239 ? 49.494 5.766 11.158 1.00 23.46 239 ASN B C 1
ATOM 10418 O O . ASN B 1 239 ? 50.680 5.443 11.039 1.00 24.43 239 ASN B O 1
ATOM 10429 N N . LYS B 1 240 ? 48.751 6.175 10.114 1.00 19.91 240 LYS B N 1
ATOM 10430 C CA . LYS B 1 240 ? 49.321 6.196 8.766 1.00 20.63 240 LYS B CA 1
ATOM 10431 C C . LYS B 1 240 ? 50.500 7.153 8.671 1.00 21.41 240 LYS B C 1
ATOM 10432 O O . LYS B 1 240 ? 51.483 6.865 7.978 1.00 20.64 240 LYS B O 1
ATOM 10451 N N . PHE B 1 241 ? 50.413 8.302 9.336 1.00 18.22 241 PHE B N 1
ATOM 10452 C CA . PHE B 1 241 ? 51.432 9.337 9.263 1.00 17.67 241 PHE B CA 1
ATOM 10453 C C . PHE B 1 241 ? 52.042 9.552 10.639 1.00 20.78 241 PHE B C 1
ATOM 10454 O O . PHE B 1 241 ? 51.329 9.574 11.645 1.00 20.42 241 PHE B O 1
ATOM 10471 N N . ARG B 1 242 ? 53.368 9.688 10.684 1.00 18.49 242 ARG B N 1
ATOM 10472 C CA . ARG B 1 242 ? 54.055 9.967 11.939 1.00 22.47 242 ARG B CA 1
ATOM 10473 C C . ARG B 1 242 ? 53.860 11.427 12.324 1.00 16.08 242 ARG B C 1
ATOM 10474 O O . ARG B 1 242 ? 54.037 12.323 11.495 1.00 18.44 242 ARG B O 1
ATOM 10495 N N . VAL B 1 243 ? 53.508 11.662 13.583 1.00 14.81 243 VAL B N 1
ATOM 10496 C CA . VAL B 1 243 ? 53.340 13.040 14.053 1.00 17.58 243 VAL B CA 1
ATOM 10497 C C . VAL B 1 243 ? 54.681 13.763 13.977 1.00 16.91 243 VAL B C 1
ATOM 10498 O O . VAL B 1 243 ? 55.723 13.176 14.345 1.00 14.67 243 VAL B O 1
ATOM 10511 N N . PRO B 1 244 ? 54.734 15.016 13.520 1.00 16.26 244 PRO B N 1
ATOM 10512 C CA . PRO B 1 244 ? 55.995 15.768 13.589 1.00 18.20 244 PRO B CA 1
ATOM 10513 C C . PRO B 1 244 ? 56.543 15.786 15.008 1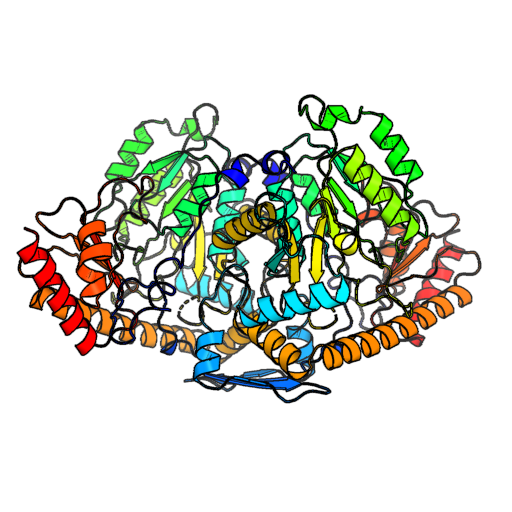.00 16.82 244 PRO B C 1
ATOM 10514 O O . PRO B 1 244 ? 55.797 15.832 15.987 1.00 13.57 244 PRO B O 1
ATOM 10525 N N . THR B 1 245 ? 57.864 15.768 15.112 1.00 16.35 245 THR B N 1
ATOM 10526 C CA . THR B 1 245 ? 58.526 15.725 16.406 1.00 15.05 245 THR B CA 1
ATOM 10527 C C . THR B 1 245 ? 58.847 17.129 16.912 1.00 16.64 245 THR B C 1
ATOM 10528 O O . THR B 1 245 ? 58.833 18.109 16.159 1.00 14.98 245 THR B O 1
ATOM 10539 N N . PHE B 1 246 ? 59.153 17.212 18.211 1.00 15.58 246 PHE B N 1
ATOM 10540 C CA . PHE B 1 246 ? 59.640 18.468 18.769 1.00 13.59 246 PHE B CA 1
ATOM 10541 C C . PHE B 1 246 ? 60.901 18.923 18.043 1.00 13.92 246 PHE B C 1
ATOM 10542 O O . PHE B 1 246 ? 61.037 20.102 17.698 1.00 15.84 246 PHE B O 1
ATOM 10559 N N . LEU B 1 247 ? 61.831 17.991 17.795 1.00 13.02 247 LEU B N 1
ATOM 10560 C CA . LEU B 1 247 ? 63.045 18.314 17.045 1.00 14.70 247 LEU B CA 1
ATOM 10561 C C . LEU B 1 247 ? 62.721 18.974 15.707 1.00 17.60 247 LEU B C 1
ATOM 10562 O O . LEU B 1 247 ? 63.431 19.889 15.267 1.00 16.62 247 LEU B O 1
ATOM 10578 N N . SER B 1 248 ? 61.646 18.533 15.045 1.00 15.96 248 SER B N 1
ATOM 10579 C CA . SER B 1 248 ? 61.350 19.045 13.713 1.00 13.37 248 SER B CA 1
ATOM 10580 C C . SER B 1 248 ? 60.931 20.509 13.748 1.00 16.13 248 SER B C 1
ATOM 10581 O O . SER B 1 248 ? 61.009 21.184 12.716 1.00 16.99 248 SER B O 1
ATOM 10589 N N . MET B 1 249 ? 60.525 21.022 14.913 1.00 19.67 249 MET B N 1
ATOM 10590 C CA . MET B 1 249 ? 60.035 22.392 15.037 1.00 16.66 249 MET B CA 1
ATOM 10591 C C . MET B 1 249 ? 60.928 23.247 15.935 1.00 21.03 249 MET B C 1
ATOM 10592 O O . MET B 1 249 ? 60.506 24.318 16.394 1.00 18.39 249 MET B O 1
ATOM 10606 N N . ASP B 1 250 ? 62.172 22.815 16.152 1.00 13.22 250 ASP B N 1
ATOM 10607 C CA . ASP B 1 250 ? 63.059 23.407 17.151 1.00 15.17 250 ASP B CA 1
ATOM 10608 C C . ASP B 1 250 ? 63.890 24.539 16.533 1.00 13.80 250 ASP B C 1
ATOM 10609 O O . ASP B 1 250 ? 65.091 24.427 16.302 1.00 16.02 250 ASP B O 1
ATOM 10618 N N . VAL B 1 251 ? 63.225 25.673 16.298 1.00 15.77 251 VAL B N 1
ATOM 10619 C CA . VAL B 1 251 ? 63.924 26.813 15.698 1.00 16.02 251 VAL B CA 1
ATOM 10620 C C . VAL B 1 251 ? 64.901 27.451 16.683 1.00 16.72 251 VAL B C 1
ATOM 10621 O O . VAL B 1 251 ? 65.882 28.083 16.272 1.00 18.18 251 VAL B O 1
ATOM 10634 N N . ASP B 1 252 ? 64.644 27.344 17.986 1.00 18.45 252 ASP B N 1
ATOM 10635 C CA . ASP B 1 252 ? 65.536 27.959 18.966 1.00 14.30 252 ASP B CA 1
ATOM 10636 C C . ASP B 1 252 ? 66.797 27.135 19.212 1.00 15.72 252 ASP B C 1
ATOM 10637 O O . ASP B 1 252 ? 67.856 27.703 19.512 1.00 18.55 252 ASP B O 1
ATOM 10646 N N . GLY B 1 253 ? 66.708 25.812 19.110 1.00 15.99 253 GLY B N 1
ATOM 10647 C CA . GLY B 1 253 ? 67.780 24.949 19.568 1.00 15.73 253 GLY B CA 1
ATOM 10648 C C . GLY B 1 253 ? 67.627 24.630 21.041 1.00 19.22 253 GLY B C 1
ATOM 10649 O O . GLY B 1 253 ? 68.590 24.695 21.809 1.00 15.33 253 GLY B O 1
ATOM 10653 N N . ARG B 1 254 ? 66.408 24.282 21.448 1.00 15.74 254 ARG B N 1
ATOM 10654 C CA . ARG B 1 254 ? 66.117 23.952 22.835 1.00 10.89 254 ARG B CA 1
ATOM 10655 C C . ARG B 1 254 ? 65.628 22.515 23.015 1.00 10.70 254 ARG B C 1
ATOM 10656 O O . ARG B 1 254 ? 65.189 22.166 24.112 1.00 11.00 254 ARG B O 1
ATOM 10677 N N . VAL B 1 255 ? 65.694 21.667 21.989 1.00 12.02 255 VAL B N 1
ATOM 10678 C CA . VAL B 1 255 ? 65.243 20.273 22.089 1.00 14.30 255 VAL B CA 1
ATOM 10679 C C . VAL B 1 255 ? 66.448 19.333 22.135 1.00 11.85 255 VAL B C 1
ATOM 10680 O O . VAL B 1 255 ? 67.352 19.420 21.292 1.00 11.67 255 VAL B O 1
ATOM 10693 N N . ILE B 1 256 ? 66.452 18.421 23.109 1.00 13.36 256 ILE B N 1
ATOM 10694 C CA . ILE B 1 256 ? 67.374 17.287 23.131 1.00 12.64 256 ILE B CA 1
ATOM 10695 C C . ILE B 1 256 ? 66.530 16.050 22.901 1.00 14.41 256 ILE B C 1
ATOM 10696 O O . ILE B 1 256 ? 65.618 15.764 23.685 1.00 16.73 256 ILE B O 1
ATOM 10712 N N . ARG B 1 257 ? 66.821 15.325 21.831 1.00 13.33 257 ARG B N 1
ATOM 10713 C CA . ARG B 1 257 ? 66.032 14.170 21.435 1.00 15.15 257 ARG B CA 1
ATOM 10714 C C . ARG B 1 257 ? 66.829 12.898 21.650 1.00 14.36 257 ARG B C 1
ATOM 10715 O O . ARG B 1 257 ? 68.026 12.854 21.363 1.00 12.15 257 ARG B O 1
ATOM 10736 N N . ALA B 1 258 ? 66.150 11.860 22.135 1.00 12.31 258 ALA B N 1
ATOM 10737 C CA . ALA B 1 258 ? 66.734 10.531 22.293 1.00 14.62 258 ALA B CA 1
ATOM 10738 C C . ALA B 1 258 ? 66.039 9.581 21.336 1.00 13.51 258 ALA B C 1
ATOM 10739 O O . ALA B 1 258 ? 64.813 9.461 21.367 1.00 14.78 258 ALA B O 1
ATOM 10746 N N . ASP B 1 259 ? 66.815 8.917 20.491 1.00 14.25 259 ASP B N 1
ATOM 10747 C CA . ASP B 1 259 ? 66.324 7.834 19.655 1.00 14.86 259 ASP B CA 1
ATOM 10748 C C . ASP B 1 259 ? 66.952 6.521 20.098 1.00 14.90 259 ASP B C 1
ATOM 10749 O O . ASP B 1 259 ? 68.016 6.498 20.722 1.00 15.22 259 ASP B O 1
ATOM 10758 N N . SER B 1 260 ? 66.280 5.422 19.753 1.00 14.96 260 SER B N 1
ATOM 10759 C CA . SER B 1 260 ? 66.730 4.087 20.124 1.00 16.05 260 SER B CA 1
ATOM 10760 C C . SER B 1 260 ? 66.438 3.090 19.012 1.00 19.90 260 SER B C 1
ATOM 10761 O O . SER B 1 260 ? 65.422 3.177 18.321 1.00 16.20 260 SER B O 1
ATOM 10769 N N . PHE B 1 261 ? 67.349 2.132 18.857 1.00 18.50 261 PHE B N 1
ATOM 10770 C CA . PHE B 1 261 ? 67.109 0.932 18.072 1.00 19.60 261 PHE B CA 1
ATOM 10771 C C . PHE B 1 261 ? 66.768 -0.251 18.968 1.00 17.92 261 PHE B C 1
ATOM 10772 O O . PHE B 1 261 ? 66.679 -1.389 18.494 1.00 18.58 261 PHE B O 1
ATOM 10789 N N . SER B 1 262 ? 66.568 0.011 20.251 1.00 17.21 262 SER B N 1
ATOM 10790 C CA . SER B 1 262 ? 66.384 -1.003 21.254 1.00 11.73 262 SER B CA 1
ATOM 10791 C C . SER B 1 262 ? 65.113 -1.820 21.018 1.00 15.70 262 SER B C 1
ATOM 10792 O O . SER B 1 262 ? 65.063 -2.984 21.364 1.00 15.65 262 SER B O 1
ATOM 10824 N N . ILE B 1 264 ? 63.506 -2.077 17.914 1.00 19.00 264 ILE B N 1
ATOM 10825 C CA . ILE B 1 264 ? 63.290 -2.507 16.539 1.00 20.58 264 ILE B CA 1
ATOM 10826 C C . ILE B 1 264 ? 64.454 -3.289 15.941 1.00 17.64 264 ILE B C 1
ATOM 10827 O O . ILE B 1 264 ? 64.245 -4.058 15.003 1.00 17.56 264 ILE B O 1
ATOM 10843 N N . ILE B 1 265 ? 65.676 -3.114 16.451 1.00 17.45 265 ILE B N 1
ATOM 10844 C CA . ILE B 1 265 ? 66.848 -3.789 15.902 1.00 20.20 265 ILE B CA 1
ATOM 10845 C C . ILE B 1 265 ? 67.574 -4.615 16.961 1.00 20.08 265 ILE B C 1
ATOM 10846 O O .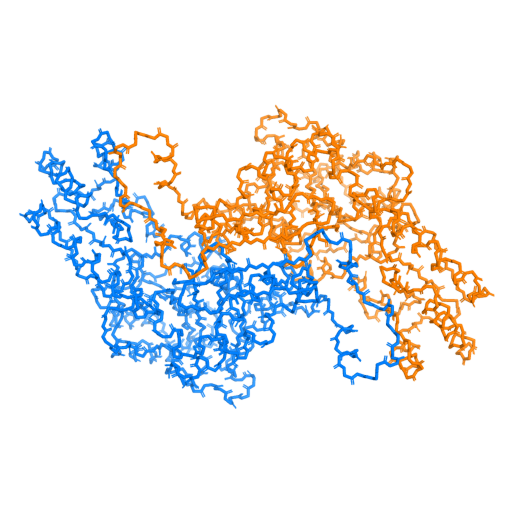 ILE B 1 265 ? 67.921 -5.775 16.723 1.00 15.36 265 ILE B O 1
ATOM 10862 N N . SER B 1 266 ? 67.830 -4.027 18.131 1.00 17.85 266 SER B N 1
ATOM 10863 C CA . SER B 1 266 ? 68.339 -4.804 19.255 1.00 16.84 266 SER B CA 1
ATOM 10864 C C . SER B 1 266 ? 68.471 -4.000 20.543 1.00 15.89 266 SER B C 1
ATOM 10865 O O . SER B 1 266 ? 69.103 -2.948 20.560 1.00 16.06 266 SER B O 1
ATOM 10873 N N . SER B 1 267 ? 67.917 -4.525 21.635 1.00 16.87 267 SER B N 1
ATOM 10874 C CA . SER B 1 267 ? 68.099 -3.937 22.955 1.00 17.08 267 SER B CA 1
ATOM 10875 C C . SER B 1 267 ? 69.404 -4.395 23.589 1.00 22.29 267 SER B C 1
ATOM 10876 O O . SER B 1 267 ? 70.062 -3.618 24.290 1.00 16.61 267 SER B O 1
ATOM 10884 N N . GLY B 1 268 ? 69.797 -5.648 23.344 1.00 14.87 268 GLY B N 1
ATOM 10885 C CA . GLY B 1 268 ? 71.002 -6.195 23.941 1.00 14.77 268 GLY B CA 1
ATOM 10886 C C . GLY B 1 268 ? 72.294 -5.585 23.427 1.00 14.26 268 GLY B C 1
ATOM 10887 O O . GLY B 1 268 ? 73.306 -5.625 24.137 1.00 20.33 268 GLY B O 1
ATOM 10891 N N . LEU B 1 269 ? 72.296 -5.035 22.206 1.00 15.59 269 LEU B N 1
ATOM 10892 C CA . LEU B 1 269 ? 73.507 -4.415 21.676 1.00 16.55 269 LEU B CA 1
ATOM 10893 C C . LEU B 1 269 ? 73.784 -3.034 22.270 1.00 17.73 269 LEU B C 1
ATOM 10894 O O . LEU B 1 269 ? 74.878 -2.498 22.061 1.00 17.87 269 LEU B O 1
ATOM 10910 N N . ARG B 1 270 ? 72.829 -2.443 22.987 1.00 14.94 270 ARG B N 1
ATOM 10911 C CA . ARG B 1 270 ? 73.029 -1.166 23.677 1.00 15.18 270 ARG B CA 1
ATOM 10912 C C . ARG B 1 270 ? 73.539 -0.095 22.712 1.00 16.92 270 ARG B C 1
ATOM 10913 O O . ARG B 1 270 ? 74.687 0.342 22.752 1.00 19.87 270 ARG B O 1
ATOM 10934 N N . ILE B 1 271 ? 72.621 0.330 21.851 1.00 16.52 271 ILE B N 1
ATOM 10935 C CA . ILE B 1 271 ? 72.893 1.388 20.892 1.00 15.74 271 ILE B CA 1
ATOM 10936 C C . ILE B 1 271 ? 71.656 2.272 20.829 1.00 18.05 271 ILE B C 1
ATOM 10937 O O . ILE B 1 271 ? 70.536 1.781 20.619 1.00 17.81 271 ILE B O 1
ATOM 10953 N N . GLY B 1 272 ? 71.848 3.558 21.098 1.00 14.06 272 GLY B N 1
ATOM 10954 C CA . GLY B 1 272 ? 70.859 4.587 20.873 1.00 18.20 272 GLY B CA 1
ATOM 10955 C C . GLY B 1 272 ? 71.629 5.802 20.424 1.00 16.59 272 GLY B C 1
ATOM 10956 O O . GLY B 1 272 ? 72.843 5.742 20.225 1.00 11.43 272 GLY B O 1
ATOM 10960 N N . PHE B 1 273 ? 70.921 6.918 20.273 1.00 13.74 273 PHE B N 1
ATOM 10961 C CA . PHE B 1 273 ? 71.638 8.144 19.949 1.00 12.65 273 PHE B CA 1
ATOM 10962 C C . PHE B 1 273 ? 70.846 9.373 20.368 1.00 16.72 273 PHE B C 1
ATOM 10963 O O . PHE B 1 273 ? 69.615 9.364 20.398 1.00 13.63 273 PHE B O 1
ATOM 10980 N N . LEU B 1 274 ? 71.592 10.408 20.738 1.00 11.39 274 LEU B N 1
ATOM 10981 C CA . LEU B 1 274 ? 71.073 11.737 21.027 1.00 14.51 274 LEU B CA 1
ATOM 10982 C C . LEU B 1 274 ? 71.215 12.636 19.808 1.00 9.98 274 LEU B C 1
ATOM 10983 O O . LEU B 1 274 ? 72.203 12.560 19.075 1.00 13.97 274 LEU B O 1
ATOM 10999 N N . THR B 1 275 ? 70.225 13.508 19.613 1.00 13.12 275 THR B N 1
ATOM 11000 C CA . THR B 1 275 ? 70.295 14.595 18.642 1.00 12.47 275 THR B CA 1
ATOM 11001 C C . THR B 1 275 ? 69.958 15.886 19.373 1.00 13.00 275 THR B C 1
ATOM 11002 O O . THR B 1 275 ? 68.959 15.952 20.093 1.00 15.68 275 THR B O 1
ATOM 11013 N N . GLY B 1 276 ? 70.806 16.892 19.248 1.00 14.86 276 GLY B N 1
ATOM 11014 C CA . GLY B 1 276 ? 70.526 18.127 19.935 1.00 13.38 276 GLY B CA 1
ATOM 11015 C C . GLY B 1 276 ? 71.541 19.224 19.710 1.00 12.57 276 GLY B C 1
ATOM 11016 O O . GLY B 1 276 ? 72.486 19.088 18.924 1.00 14.02 276 GLY B O 1
ATOM 11020 N N . PRO B 1 277 ? 71.354 20.340 20.411 1.00 13.92 277 PRO B N 1
ATOM 11021 C CA . PRO B 1 277 ? 72.249 21.492 20.236 1.00 11.66 277 PRO B CA 1
ATOM 11022 C C . PRO B 1 277 ? 73.683 21.126 20.587 1.00 16.39 277 PRO B C 1
ATOM 11023 O O . PRO B 1 277 ? 73.950 20.536 21.636 1.00 14.57 277 PRO B O 1
ATOM 11034 N N . LYS B 1 278 ? 74.610 21.497 19.711 1.00 17.46 278 LYS B N 1
ATOM 11035 C CA . LYS B 1 278 ? 75.992 21.049 19.867 1.00 14.26 278 LYS B CA 1
ATOM 11036 C C . LYS B 1 278 ? 76.581 21.355 21.239 1.00 15.56 278 LYS B C 1
ATOM 11037 O O . LYS B 1 278 ? 77.311 20.497 21.769 1.00 14.10 278 LYS B O 1
ATOM 11056 N N . PRO B 1 279 ? 76.329 22.513 21.863 1.00 12.71 279 PRO B N 1
ATOM 11057 C CA . PRO B 1 279 ? 76.960 22.775 23.164 1.00 16.62 279 PRO B CA 1
ATOM 11058 C C . PRO B 1 279 ? 76.476 21.852 24.260 1.00 18.02 279 PRO B C 1
ATOM 11059 O O . PRO B 1 279 ? 77.233 21.577 25.196 1.00 17.66 279 PRO B O 1
ATOM 11070 N N . LEU B 1 280 ? 75.241 21.357 24.174 1.00 14.55 280 LEU B N 1
ATOM 11071 C CA . LEU B 1 280 ? 74.763 20.417 25.178 1.00 16.31 280 LEU B CA 1
ATOM 11072 C C . LEU B 1 280 ? 75.242 18.999 24.878 1.00 12.83 280 LEU B C 1
ATOM 11073 O O . LEU B 1 280 ? 75.656 18.270 25.788 1.00 13.50 280 LEU B O 1
ATOM 11089 N N . ILE B 1 281 ? 75.232 18.605 23.604 1.00 13.17 281 ILE B N 1
ATOM 11090 C CA . ILE B 1 281 ? 75.743 17.292 23.225 1.00 15.50 281 ILE B CA 1
ATOM 11091 C C . ILE B 1 281 ? 77.223 17.180 23.577 1.00 16.11 281 ILE B C 1
ATOM 11092 O O . ILE B 1 281 ? 77.699 16.118 23.997 1.00 12.61 281 ILE B O 1
ATOM 11108 N N . GLU B 1 282 ? 77.969 18.277 23.427 1.00 16.25 282 GLU B N 1
ATOM 11109 C CA . GLU B 1 282 ? 79.387 18.270 23.772 1.00 19.48 282 GLU B CA 1
ATOM 11110 C C . GLU B 1 282 ? 79.595 17.935 25.243 1.00 15.11 282 GLU B C 1
ATOM 11111 O O . GLU B 1 282 ? 80.539 17.221 25.592 1.00 14.12 282 GLU B O 1
ATOM 11123 N N . ARG B 1 283 ? 78.737 18.461 26.126 1.00 15.39 283 ARG B N 1
ATOM 11124 C CA . ARG B 1 283 ? 78.890 18.171 27.546 1.00 16.84 283 ARG B CA 1
ATOM 11125 C C . ARG B 1 283 ? 78.618 16.703 27.835 1.00 14.62 283 ARG B C 1
ATOM 11126 O O . ARG B 1 283 ? 79.249 16.120 28.723 1.00 16.27 283 ARG B O 1
ATOM 11147 N N . VAL B 1 284 ? 77.692 16.090 27.096 1.00 15.92 284 VAL B N 1
ATOM 11148 C CA . VAL B 1 284 ? 77.436 14.664 27.258 1.00 16.00 284 VAL B CA 1
ATOM 11149 C C . VAL B 1 284 ? 78.636 13.856 26.783 1.00 14.01 284 VAL B C 1
ATOM 11150 O O . VAL B 1 284 ? 79.075 12.918 27.454 1.00 15.13 284 VAL B O 1
ATOM 11163 N N . ILE B 1 285 ? 79.204 14.232 25.634 1.00 15.37 285 ILE B N 1
ATOM 11164 C CA . ILE B 1 285 ? 80.335 13.501 25.075 1.00 16.87 285 ILE B CA 1
ATOM 11165 C C . ILE B 1 285 ? 81.515 13.528 26.041 1.00 15.74 285 ILE B C 1
ATOM 11166 O O . ILE B 1 285 ? 82.202 12.520 26.223 1.00 14.99 285 ILE B O 1
ATOM 11182 N N . LEU B 1 286 ? 81.766 14.673 26.683 1.00 17.68 286 LEU B N 1
ATOM 11183 C CA . LEU B 1 286 ? 82.881 14.749 27.625 1.00 16.20 286 LEU B CA 1
ATOM 11184 C C . LEU B 1 286 ? 82.673 13.798 28.797 1.00 16.20 286 LEU B C 1
ATOM 11185 O O . LEU B 1 286 ? 83.626 13.171 29.270 1.00 17.08 286 LEU B O 1
ATOM 11201 N N . HIS B 1 287 ? 81.434 13.676 29.278 1.00 12.41 287 HIS B N 1
ATOM 11202 C CA . HIS B 1 287 ? 81.146 12.730 30.351 1.00 14.49 287 HIS B CA 1
ATOM 11203 C C . HIS B 1 287 ? 81.352 11.297 29.874 1.00 14.60 287 HIS B C 1
ATOM 11204 O O . HIS B 1 287 ? 81.919 10.470 30.599 1.00 15.52 287 HIS B O 1
ATOM 11218 N N . ILE B 1 288 ? 80.917 10.988 28.650 1.00 13.44 288 ILE B N 1
ATOM 11219 C CA . ILE B 1 288 ? 81.180 9.671 28.076 1.00 15.89 288 ILE B CA 1
ATOM 11220 C C . ILE B 1 288 ? 82.680 9.416 27.991 1.00 14.74 288 ILE B C 1
ATOM 11221 O O . ILE B 1 288 ? 83.145 8.300 28.228 1.00 13.19 288 ILE B O 1
ATOM 11237 N N . GLN B 1 289 ? 83.467 10.444 27.672 1.00 14.69 289 GLN B N 1
ATOM 11238 C CA . GLN B 1 289 ? 84.903 10.224 27.499 1.00 18.06 289 GLN B CA 1
ATOM 11239 C C . GLN B 1 289 ? 85.587 9.718 28.770 1.00 18.25 289 GLN B C 1
ATOM 11240 O O . GLN B 1 289 ? 86.634 9.067 28.683 1.00 19.37 289 GLN B O 1
ATOM 11254 N N . VAL B 1 290 ? 85.047 10.024 29.949 1.00 16.37 290 VAL B N 1
ATOM 11255 C CA . VAL B 1 290 ? 85.616 9.553 31.210 1.00 18.25 290 VAL B CA 1
ATOM 11256 C C . VAL B 1 290 ? 84.799 8.413 31.805 1.00 21.13 290 VAL B C 1
ATOM 11257 O O . VAL B 1 290 ? 85.064 7.993 32.941 1.00 18.23 290 VAL B O 1
ATOM 11270 N N . SER B 1 291 ? 83.842 7.862 31.044 1.00 15.42 291 SER B N 1
ATOM 11271 C CA . SER B 1 291 ? 82.901 6.878 31.560 1.00 17.71 291 SER B CA 1
ATOM 11272 C C . SER B 1 291 ? 83.054 5.627 30.712 1.00 16.96 291 SER B C 1
ATOM 11273 O O . SER B 1 291 ? 84.048 4.892 30.863 1.00 18.97 291 SER B O 1
ATOM 11281 N N . THR B 1 292 ? 82.117 5.327 29.815 1.00 19.31 292 THR B N 1
ATOM 11282 C CA . THR B 1 292 ? 82.223 4.184 28.916 1.00 14.08 292 THR B CA 1
ATOM 11283 C C . THR B 1 292 ? 83.268 4.371 27.817 1.00 13.18 292 THR B C 1
ATOM 11284 O O . THR B 1 292 ? 83.646 3.392 27.164 1.00 15.90 292 THR B O 1
ATOM 11295 N N . LEU B 1 293 ? 83.730 5.602 27.585 1.00 14.01 293 LEU B N 1
ATOM 11296 C CA . LEU B 1 293 ? 84.660 5.941 26.506 1.00 15.57 293 LEU B CA 1
ATOM 11297 C C . LEU B 1 293 ? 83.971 5.954 25.145 1.00 16.56 293 LEU B C 1
ATOM 11298 O O . LEU B 1 293 ? 84.091 6.933 24.404 1.00 16.40 293 LEU B O 1
ATOM 11314 N N . HIS B 1 294 ? 83.246 4.897 24.805 1.00 13.56 294 HIS B N 1
ATOM 11315 C CA . HIS B 1 294 ? 82.533 4.835 23.537 1.00 15.92 294 HIS B CA 1
ATOM 11316 C C . HIS B 1 294 ? 81.589 3.636 23.563 1.00 15.10 294 HIS B C 1
ATOM 11317 O O . HIS B 1 294 ? 81.780 2.713 24.355 1.00 15.74 294 HIS B O 1
ATOM 11331 N N . PRO B 1 295 ? 80.585 3.624 22.692 1.00 14.54 295 PRO B N 1
ATOM 11332 C CA . PRO B 1 295 ? 79.777 2.412 22.522 1.00 17.76 295 PRO B CA 1
ATOM 11333 C C . PRO B 1 295 ? 80.614 1.317 21.874 1.00 18.01 295 PRO B C 1
ATOM 11334 O O . PRO B 1 295 ? 81.620 1.580 21.212 1.00 15.40 295 PRO B O 1
ATOM 11345 N N . SER B 1 296 ? 80.213 0.067 22.109 1.00 14.64 296 SER B N 1
ATOM 11346 C CA . SER B 1 296 ? 80.941 -1.067 21.539 1.00 15.58 296 SER B CA 1
ATOM 11347 C C . SER B 1 296 ? 81.197 -0.838 20.055 1.00 15.10 296 SER B C 1
ATOM 11348 O O . SER B 1 296 ? 80.263 -0.611 19.281 1.00 16.91 296 SER B O 1
ATOM 11356 N N . THR B 1 297 ? 82.475 -0.863 19.665 1.00 16.55 297 THR B N 1
ATOM 11357 C CA . THR B 1 297 ? 82.808 -0.695 18.256 1.00 16.34 297 THR B CA 1
ATOM 11358 C C . THR B 1 297 ? 82.200 -1.822 17.435 1.00 13.44 297 THR B C 1
ATOM 11359 O O . THR B 1 297 ? 81.628 -1.586 16.368 1.00 14.48 297 THR B O 1
ATOM 11370 N N . PHE B 1 298 ? 82.302 -3.053 17.945 1.00 17.32 298 PHE B N 1
ATOM 11371 C CA . PHE B 1 298 ? 81.758 -4.227 17.271 1.00 16.90 298 PHE B CA 1
ATOM 11372 C C . PHE B 1 298 ? 80.273 -4.050 16.968 1.00 16.19 298 PHE B C 1
ATOM 11373 O O . PHE B 1 298 ? 79.824 -4.270 15.837 1.00 15.13 298 PHE B O 1
ATOM 11390 N N . ASN B 1 299 ? 79.492 -3.649 17.969 1.00 16.49 299 ASN B N 1
ATOM 11391 C CA . ASN B 1 299 ? 78.046 -3.561 17.781 1.00 17.34 299 ASN B CA 1
ATOM 11392 C C . ASN B 1 299 ? 77.672 -2.412 16.854 1.00 18.81 299 ASN B C 1
ATOM 11393 O O . ASN B 1 299 ? 76.706 -2.518 16.088 1.00 14.38 299 ASN B O 1
ATOM 11404 N N . GLN B 1 300 ? 78.409 -1.298 16.918 1.00 16.94 300 GLN B N 1
ATOM 11405 C CA . GLN B 1 300 ? 78.156 -0.194 15.994 1.00 13.38 300 GLN B CA 1
ATOM 11406 C C . GLN B 1 300 ? 78.371 -0.620 14.549 1.00 15.77 300 GLN B C 1
ATOM 11407 O O . GLN B 1 300 ? 77.616 -0.218 13.656 1.00 16.29 300 GLN B O 1
ATOM 11421 N N . LEU B 1 301 ? 79.419 -1.411 14.293 1.00 16.53 301 LEU B N 1
ATOM 11422 C CA . LEU B 1 301 ? 79.703 -1.859 12.935 1.00 19.56 301 LEU B CA 1
ATOM 11423 C C . LEU B 1 301 ? 78.632 -2.819 12.433 1.00 19.97 301 LEU B C 1
ATOM 11424 O O . LEU B 1 301 ? 78.237 -2.758 11.262 1.00 19.72 301 LEU B O 1
ATOM 11440 N N . MET B 1 302 ? 78.169 -3.728 13.296 1.00 19.75 302 MET B N 1
ATOM 11441 C CA . MET B 1 302 ? 77.046 -4.584 12.931 1.00 20.67 302 MET B CA 1
ATOM 11442 C C . MET B 1 302 ? 75.889 -3.744 12.417 1.00 21.31 302 MET B C 1
ATOM 11443 O O . MET B 1 302 ? 75.347 -3.997 11.336 1.00 23.53 302 MET B O 1
ATOM 11457 N N . ILE B 1 303 ? 75.498 -2.733 13.193 1.00 20.13 303 ILE B N 1
ATOM 11458 C CA . ILE B 1 303 ? 74.326 -1.937 12.849 1.00 19.08 303 ILE B CA 1
ATOM 11459 C C . ILE B 1 303 ? 74.622 -1.029 11.662 1.00 21.27 303 ILE B C 1
ATOM 11460 O O . ILE B 1 303 ? 73.789 -0.878 10.763 1.00 21.10 303 ILE B O 1
ATOM 11476 N N . SER B 1 304 ? 75.802 -0.405 11.634 1.00 18.63 304 SER B N 1
ATOM 11477 C CA . SER B 1 304 ? 76.121 0.477 10.516 1.00 19.14 304 SER B CA 1
ATOM 11478 C C . SER B 1 304 ? 76.112 -0.270 9.187 1.00 18.38 304 SER B C 1
ATOM 11479 O O . SER B 1 304 ? 75.633 0.254 8.175 1.00 22.00 304 SER B O 1
ATOM 11487 N N . GLN B 1 305 ? 76.666 -1.480 9.152 1.00 19.70 305 GLN B N 1
ATOM 11488 C CA . GLN B 1 305 ? 76.685 -2.208 7.888 1.00 23.12 305 GLN B CA 1
ATOM 11489 C C . GLN B 1 305 ? 75.289 -2.681 7.514 1.00 20.21 305 GLN B C 1
ATOM 11490 O O . GLN B 1 305 ? 74.914 -2.644 6.338 1.00 22.86 305 GLN B O 1
ATOM 11504 N N . LEU B 1 306 ? 74.505 -3.120 8.500 1.00 24.88 306 LEU B N 1
ATOM 11505 C CA . LEU B 1 306 ? 73.098 -3.419 8.263 1.00 22.68 306 LEU B CA 1
ATOM 11506 C C . LEU B 1 306 ? 72.385 -2.238 7.619 1.00 23.62 306 LEU B C 1
ATOM 11507 O O . LEU B 1 306 ? 71.703 -2.382 6.599 1.00 22.94 306 LEU B O 1
ATOM 11523 N N . LEU B 1 307 ? 72.509 -1.058 8.229 1.00 20.53 307 LEU B N 1
ATOM 11524 C CA . LEU B 1 307 ? 71.784 0.110 7.740 1.00 16.75 307 LEU B CA 1
ATOM 11525 C C . LEU B 1 307 ? 72.285 0.546 6.369 1.00 26.49 307 LEU B C 1
ATOM 11526 O O . LEU B 1 307 ? 71.485 0.932 5.506 1.00 21.66 307 LEU B O 1
ATOM 11542 N N . HIS B 1 308 ? 73.602 0.500 6.146 1.00 22.24 308 HIS B N 1
ATOM 11543 C CA . HIS B 1 308 ? 74.135 0.979 4.875 1.00 25.49 308 HIS B CA 1
ATOM 11544 C C . HIS B 1 308 ? 73.730 0.060 3.728 1.00 24.96 308 HIS B C 1
ATOM 11545 O O . HIS B 1 308 ? 73.445 0.534 2.621 1.00 25.70 308 HIS B O 1
ATOM 11559 N N . GLU B 1 309 ? 73.682 -1.252 3.967 1.00 26.29 309 GLU B N 1
ATOM 11560 C CA . GLU B 1 309 ? 73.183 -2.153 2.930 1.00 28.69 309 GLU B CA 1
ATOM 11561 C C . GLU B 1 309 ? 71.691 -1.946 2.703 1.00 30.19 309 GLU B C 1
ATOM 11562 O O . GLU B 1 309 ? 71.234 -1.898 1.557 1.00 27.36 309 GLU B O 1
ATOM 11574 N N . TRP B 1 310 ? 70.919 -1.801 3.782 1.00 27.29 310 TRP B N 1
ATOM 11575 C CA . TRP B 1 310 ? 69.491 -1.539 3.636 1.00 25.72 310 TRP B CA 1
ATOM 11576 C C . TRP B 1 310 ? 69.238 -0.253 2.863 1.00 27.24 310 TRP B C 1
ATOM 11577 O O . TRP B 1 310 ? 68.283 -0.165 2.082 1.00 25.74 310 TRP B O 1
ATOM 11598 N N . GLY B 1 311 ? 70.072 0.760 3.076 1.00 26.74 311 GLY B N 1
ATOM 11599 C CA . GLY B 1 311 ? 69.724 2.095 2.640 1.00 26.80 311 GLY B CA 1
ATOM 11600 C C . GLY B 1 311 ? 68.545 2.610 3.436 1.00 27.41 311 GLY B C 1
ATOM 11601 O O . GLY B 1 311 ? 67.964 1.873 4.242 1.00 23.80 311 GLY B O 1
ATOM 11605 N N . GLU B 1 312 ? 68.199 3.885 3.257 1.00 31.37 312 GLU B N 1
ATOM 11606 C CA . GLU B 1 312 ? 67.049 4.429 3.969 1.00 28.54 312 GLU B CA 1
ATOM 11607 C C . GLU B 1 312 ? 65.780 3.666 3.621 1.00 29.94 312 GLU B C 1
ATOM 11608 O O . GLU B 1 312 ? 64.892 3.526 4.466 1.00 28.12 312 GLU B O 1
ATOM 11620 N N . GLU B 1 313 ? 65.691 3.137 2.398 1.00 30.25 313 GLU B N 1
ATOM 11621 C CA . GLU B 1 313 ? 64.485 2.429 1.984 1.00 30.84 313 GLU B CA 1
ATOM 11622 C C . GLU B 1 313 ? 64.340 1.105 2.724 1.00 25.12 313 GLU B C 1
ATOM 11623 O O . GLU B 1 313 ? 63.239 0.746 3.155 1.00 25.27 313 GLU B O 1
ATOM 11635 N N . GLY B 1 314 ? 65.438 0.363 2.872 1.00 23.97 314 GLY B N 1
ATOM 11636 C CA . GLY B 1 314 ? 65.370 -0.918 3.558 1.00 21.44 314 GLY B CA 1
ATOM 11637 C C . GLY B 1 314 ? 65.141 -0.770 5.050 1.00 23.73 314 GLY B C 1
ATOM 11638 O O . GLY B 1 314 ? 64.441 -1.585 5.666 1.00 20.39 314 GLY B O 1
ATOM 11642 N N . PHE B 1 315 ? 65.732 0.263 5.655 1.00 22.74 315 PHE B N 1
ATOM 11643 C CA . PHE B 1 315 ? 65.451 0.551 7.056 1.00 23.44 315 PHE B CA 1
ATOM 11644 C C . PHE B 1 315 ? 63.973 0.850 7.258 1.00 20.76 315 PHE B C 1
ATOM 11645 O O . PHE B 1 315 ? 63.317 0.247 8.113 1.00 20.49 315 PHE B O 1
ATOM 11662 N N . MET B 1 316 ? 63.428 1.784 6.473 1.00 23.42 316 MET B N 1
ATOM 11663 C CA . MET B 1 316 ? 62.019 2.122 6.627 1.00 20.99 316 MET B CA 1
ATOM 11664 C C . MET B 1 316 ? 61.122 0.941 6.281 1.00 25.24 316 MET B C 1
ATOM 11665 O O . MET B 1 316 ? 60.008 0.838 6.804 1.00 23.62 316 MET B O 1
ATOM 11679 N N . ALA B 1 317 ? 61.573 0.045 5.398 1.00 21.31 317 ALA B N 1
ATOM 11680 C CA . ALA B 1 317 ? 60.787 -1.157 5.132 1.00 24.84 317 ALA B CA 1
ATOM 11681 C C . ALA B 1 317 ? 60.790 -2.077 6.344 1.00 23.65 317 ALA B C 1
ATOM 11682 O O . ALA B 1 317 ? 59.777 -2.716 6.647 1.00 19.03 317 ALA B O 1
ATOM 11689 N N . HIS B 1 318 ? 61.915 -2.137 7.062 1.00 20.02 318 HIS B N 1
ATOM 11690 C CA . HIS B 1 318 ? 61.968 -2.900 8.304 1.00 23.38 318 HIS B CA 1
ATOM 11691 C C . HIS B 1 318 ? 60.988 -2.343 9.333 1.00 19.06 318 HIS B C 1
ATOM 11692 O O . HIS B 1 318 ? 60.251 -3.099 9.974 1.00 20.04 318 HIS B O 1
ATOM 11706 N N . VAL B 1 319 ? 60.959 -1.019 9.510 1.00 21.04 319 VAL B N 1
ATOM 11707 C CA . VAL B 1 319 ? 60.071 -0.456 10.526 1.00 21.90 319 VAL B CA 1
ATOM 11708 C C . VAL B 1 319 ? 58.615 -0.716 10.162 1.00 23.99 319 VAL B C 1
ATOM 11709 O O . VAL B 1 319 ? 57.774 -0.902 11.046 1.00 20.40 319 VAL B O 1
ATOM 11722 N N . ASP B 1 320 ? 58.290 -0.737 8.866 1.00 22.46 320 ASP B N 1
ATOM 11723 C CA . ASP B 1 320 ? 56.932 -1.089 8.462 1.00 23.80 320 ASP B CA 1
ATOM 11724 C C . ASP B 1 320 ? 56.622 -2.547 8.788 1.00 18.70 320 ASP B C 1
ATOM 11725 O O . ASP B 1 320 ? 55.492 -2.880 9.161 1.00 20.09 320 ASP B O 1
ATOM 11734 N N . ARG B 1 321 ? 57.608 -3.435 8.652 1.00 19.92 321 ARG B N 1
ATOM 11735 C CA . ARG B 1 321 ? 57.397 -4.814 9.084 1.00 22.31 321 ARG B CA 1
ATOM 11736 C C . ARG B 1 321 ? 57.127 -4.871 10.583 1.00 19.68 321 ARG B C 1
ATOM 11737 O O . ARG B 1 321 ? 56.206 -5.561 11.029 1.00 19.93 321 ARG B O 1
ATOM 11758 N N . VAL B 1 322 ? 57.898 -4.123 11.376 1.00 22.68 322 VAL B N 1
ATOM 11759 C CA . VAL B 1 322 ? 57.690 -4.131 12.820 1.00 22.23 322 VAL B CA 1
ATOM 11760 C C . VAL B 1 322 ? 56.367 -3.450 13.183 1.00 19.08 322 VAL B C 1
ATOM 11761 O O . VAL B 1 322 ? 55.672 -3.879 14.109 1.00 20.92 322 VAL B O 1
ATOM 11774 N N . ILE B 1 323 ? 55.996 -2.384 12.469 1.00 18.94 323 ILE B N 1
ATOM 11775 C CA . ILE B 1 323 ? 54.703 -1.740 12.715 1.00 21.18 323 ILE B CA 1
ATOM 11776 C C . ILE B 1 323 ? 53.569 -2.719 12.440 1.00 19.18 323 ILE B C 1
ATOM 11777 O O . ILE B 1 323 ? 52.609 -2.823 13.212 1.00 18.68 323 ILE B O 1
ATOM 11793 N N . ASP B 1 324 ? 53.655 -3.437 11.319 1.00 18.43 324 ASP B N 1
ATOM 11794 C CA . ASP B 1 324 ? 52.646 -4.441 10.998 1.00 25.06 324 ASP B CA 1
ATOM 11795 C C . ASP B 1 324 ? 52.471 -5.430 12.146 1.00 21.99 324 ASP B C 1
ATOM 11796 O O . ASP B 1 324 ? 51.342 -5.746 12.544 1.00 21.51 324 ASP B O 1
ATOM 11805 N N . PHE B 1 325 ? 53.582 -5.926 12.698 1.00 17.95 325 PHE B N 1
ATOM 11806 C CA . PHE B 1 325 ? 53.495 -6.962 13.726 1.00 20.20 325 PHE B CA 1
ATOM 11807 C C . PHE B 1 325 ? 52.874 -6.425 15.008 1.00 21.41 325 PHE B C 1
ATOM 11808 O O . PHE B 1 325 ? 51.977 -7.051 15.582 1.00 20.12 325 PHE B O 1
ATOM 11825 N N . TYR B 1 326 ? 53.359 -5.278 15.491 1.00 18.93 326 TYR B N 1
ATOM 11826 C CA . TYR B 1 326 ? 52.873 -4.754 16.761 1.00 18.88 326 TYR B CA 1
ATOM 11827 C C . TYR B 1 326 ? 51.441 -4.241 16.653 1.00 18.46 326 TYR B C 1
ATOM 11828 O O . TYR B 1 326 ? 50.690 -4.308 17.633 1.00 17.09 326 TYR B O 1
ATOM 11846 N N . SER B 1 327 ? 51.041 -3.725 15.488 1.00 16.21 327 SER B N 1
ATOM 11847 C CA . SER B 1 327 ? 49.668 -3.246 15.351 1.00 20.69 327 SER B CA 1
ATOM 11848 C C . SER B 1 327 ? 48.686 -4.406 15.283 1.00 15.84 327 SER B C 1
ATOM 11849 O O . SER B 1 327 ? 47.547 -4.275 15.741 1.00 19.58 327 SER B O 1
ATOM 11857 N N . ASN B 1 328 ? 49.104 -5.545 14.724 1.00 20.04 328 ASN B N 1
ATOM 11858 C CA . ASN B 1 328 ? 48.272 -6.740 14.787 1.00 21.86 328 ASN B CA 1
ATOM 11859 C C . ASN B 1 328 ? 48.213 -7.289 16.209 1.00 21.79 328 ASN B C 1
ATOM 11860 O O . ASN B 1 328 ? 47.145 -7.712 16.668 1.00 18.36 328 ASN B O 1
ATOM 11871 N N . GLN B 1 329 ? 49.347 -7.295 16.921 1.00 20.03 329 GLN B N 1
ATOM 11872 C CA . GLN B 1 329 ? 49.321 -7.647 18.338 1.00 20.90 329 GLN B CA 1
ATOM 11873 C C . GLN B 1 329 ? 48.384 -6.721 19.101 1.00 17.93 329 GLN B C 1
ATOM 11874 O O . GLN B 1 329 ? 47.610 -7.172 19.956 1.00 16.60 329 GLN B O 1
ATOM 11888 N N . LYS B 1 330 ? 48.431 -5.421 18.795 1.00 19.04 330 LYS B N 1
ATOM 11889 C CA . LYS B 1 330 ? 47.547 -4.473 19.460 1.00 15.36 330 LYS B CA 1
ATOM 11890 C C . LYS B 1 330 ? 46.086 -4.811 19.191 1.00 16.85 330 LYS B C 1
ATOM 11891 O O . LYS B 1 330 ? 45.264 -4.830 20.113 1.00 16.28 330 LYS B O 1
ATOM 11910 N N . ASP B 1 331 ? 45.741 -5.060 17.926 1.00 15.65 331 ASP B N 1
ATOM 11911 C CA . ASP B 1 331 ? 44.365 -5.422 17.596 1.00 20.21 331 ASP B CA 1
ATOM 11912 C C . ASP B 1 331 ? 43.939 -6.665 18.363 1.00 20.59 331 ASP B C 1
ATOM 11913 O O . ASP B 1 331 ? 42.786 -6.776 18.794 1.00 18.00 331 ASP B O 1
ATOM 11922 N N . ALA B 1 332 ? 44.867 -7.604 18.548 1.00 16.95 332 ALA B N 1
ATOM 11923 C CA . ALA B 1 332 ? 44.555 -8.857 19.226 1.00 21.24 332 ALA B CA 1
ATOM 11924 C C . ALA B 1 332 ? 44.267 -8.627 20.704 1.00 21.06 332 ALA B C 1
ATOM 11925 O O . ALA B 1 332 ? 43.294 -9.160 21.247 1.00 20.22 332 ALA B O 1
ATOM 11932 N N . ILE B 1 333 ? 45.095 -7.826 21.376 1.00 16.22 333 ILE B N 1
ATOM 11933 C CA . ILE B 1 333 ? 44.874 -7.629 22.806 1.00 21.78 333 ILE B CA 1
ATOM 11934 C C . ILE B 1 333 ? 43.639 -6.767 23.044 1.00 18.03 333 ILE B C 1
ATOM 11935 O O . ILE B 1 333 ? 42.969 -6.902 24.074 1.00 14.84 333 ILE B O 1
ATOM 11951 N N . LEU B 1 334 ? 43.311 -5.873 22.111 1.00 19.21 334 LEU B N 1
ATOM 11952 C CA . LEU B 1 334 ? 42.071 -5.111 22.240 1.00 19.20 334 LEU B CA 1
ATOM 11953 C C . LEU B 1 334 ? 40.858 -6.011 22.062 1.00 16.80 334 LEU B C 1
ATOM 11954 O O . LEU B 1 334 ? 39.836 -5.836 22.741 1.00 18.94 334 LEU B O 1
ATOM 11970 N N . ALA B 1 335 ? 40.943 -6.958 21.130 1.00 16.56 335 ALA B N 1
ATOM 11971 C CA . ALA B 1 335 ? 39.865 -7.926 20.953 1.00 21.70 335 ALA B CA 1
ATOM 11972 C C . ALA B 1 335 ? 39.653 -8.750 22.217 1.00 21.06 335 ALA B C 1
ATOM 11973 O O . ALA B 1 335 ? 38.511 -9.003 22.619 1.00 20.94 335 ALA B O 1
ATOM 11980 N N . ALA B 1 336 ? 40.742 -9.195 22.847 1.00 20.29 336 ALA B N 1
ATOM 11981 C CA . ALA B 1 336 ? 40.618 -9.961 24.083 1.00 21.29 336 ALA B CA 1
ATOM 11982 C C . ALA B 1 336 ? 40.042 -9.110 25.206 1.00 23.61 336 ALA B C 1
ATOM 11983 O O . ALA B 1 336 ? 39.307 -9.614 26.064 1.00 20.70 336 ALA B O 1
ATOM 11990 N N . ALA B 1 337 ? 40.387 -7.823 25.233 1.00 20.36 337 ALA B N 1
ATOM 11991 C CA . ALA B 1 337 ? 39.862 -6.939 26.267 1.00 24.27 337 ALA B CA 1
ATOM 11992 C C . ALA B 1 337 ? 38.366 -6.699 26.080 1.00 20.44 337 ALA B C 1
ATOM 11993 O O . ALA B 1 337 ? 37.593 -6.789 27.040 1.00 19.86 337 ALA B O 1
ATOM 12000 N N . ASP B 1 338 ? 37.944 -6.356 24.857 1.00 20.36 338 ASP B N 1
ATOM 12001 C CA . ASP B 1 338 ? 36.517 -6.215 24.584 1.00 24.03 338 ASP B CA 1
ATOM 12002 C C . ASP B 1 338 ? 35.789 -7.484 24.974 1.00 24.88 338 ASP B C 1
ATOM 12003 O O . ASP B 1 338 ? 34.683 -7.447 25.525 1.00 22.00 338 ASP B O 1
ATOM 12012 N N . LYS B 1 339 ? 36.409 -8.620 24.682 1.00 20.54 339 LYS B N 1
ATOM 12013 C CA . LYS B 1 339 ? 35.764 -9.906 24.869 1.00 24.19 339 LYS B CA 1
ATOM 12014 C C . LYS B 1 339 ? 35.462 -10.165 26.338 1.00 28.02 339 LYS B C 1
ATOM 12015 O O . LYS B 1 339 ? 34.334 -10.529 26.700 1.00 24.73 339 LYS B O 1
ATOM 12034 N N . TRP B 1 340 ? 36.453 -9.942 27.201 1.00 26.15 340 TRP B N 1
ATOM 12035 C CA . TRP B 1 340 ? 36.430 -10.400 28.582 1.00 26.25 340 TRP B CA 1
ATOM 12036 C C . TRP B 1 340 ? 36.256 -9.301 29.611 1.00 30.98 340 TRP B C 1
ATOM 12037 O O . TRP B 1 340 ? 35.701 -9.567 30.677 1.00 29.77 340 TRP B O 1
ATOM 12058 N N . LEU B 1 341 ? 36.736 -8.089 29.349 1.00 34.95 341 LEU B N 1
ATOM 12059 C CA . LEU B 1 341 ? 36.569 -6.990 30.289 1.00 35.12 341 LEU B CA 1
ATOM 12060 C C . LEU B 1 341 ? 35.226 -6.349 29.975 1.00 46.53 341 LEU B C 1
ATOM 12061 O O . LEU B 1 341 ? 35.068 -5.647 28.973 1.00 42.75 341 LEU B O 1
ATOM 12077 N N . THR B 1 342 ? 34.260 -6.606 30.842 1.00 96.43 342 THR B N 1
ATOM 12078 C CA . THR B 1 342 ? 32.848 -6.661 30.488 1.00 83.45 342 THR B CA 1
ATOM 12079 C C . THR B 1 342 ? 32.096 -5.436 30.987 1.00 87.45 342 THR B C 1
ATOM 12080 O O . THR B 1 342 ? 30.973 -5.540 31.482 1.00 108.41 342 THR B O 1
ATOM 12091 N N . GLY B 1 343 ? 32.698 -4.259 30.857 1.00 50.91 343 GLY B N 1
ATOM 12092 C CA . GLY B 1 343 ? 32.348 -3.203 31.780 1.00 50.15 343 GLY B CA 1
ATOM 12093 C C . GLY B 1 343 ? 32.951 -3.473 33.135 1.00 45.22 343 GLY B C 1
ATOM 12094 O O . GLY B 1 343 ? 32.432 -3.006 34.151 1.00 36.01 343 GLY B O 1
ATOM 12098 N N . LEU B 1 344 ? 34.026 -4.265 33.168 1.00 37.06 344 LEU B N 1
ATOM 12099 C CA . LEU B 1 344 ? 34.852 -4.432 34.350 1.00 38.17 344 LEU B CA 1
ATOM 12100 C C . LEU B 1 344 ? 36.031 -3.472 34.369 1.00 27.80 344 LEU B C 1
ATOM 12101 O O . LEU B 1 344 ? 36.616 -3.256 35.436 1.00 25.20 344 LEU B O 1
ATOM 12117 N N . ALA B 1 345 ? 36.388 -2.901 33.220 1.00 29.21 345 ALA B N 1
ATOM 12118 C CA . ALA B 1 345 ? 37.581 -2.074 33.110 1.00 29.13 345 ALA B CA 1
ATOM 12119 C C . ALA B 1 345 ? 37.411 -1.080 31.968 1.00 31.76 345 ALA B C 1
ATOM 12120 O O . ALA B 1 345 ? 36.472 -1.167 31.173 1.00 28.48 345 ALA B O 1
ATOM 12127 N N . GLU B 1 346 ? 38.351 -0.136 31.887 1.00 26.73 346 GLU B N 1
ATOM 12128 C CA . GLU B 1 346 ? 38.389 0.868 30.832 1.00 29.98 346 GLU B CA 1
ATOM 12129 C C . GLU B 1 346 ? 39.793 0.961 30.254 1.00 27.16 346 GLU B C 1
ATOM 12130 O O . GLU B 1 346 ? 40.781 0.752 30.959 1.00 27.48 346 GLU B O 1
ATOM 12142 N N . TRP B 1 347 ? 39.873 1.309 28.971 1.00 27.09 347 TRP B N 1
ATOM 12143 C CA . TRP B 1 347 ? 41.168 1.430 28.316 1.00 24.15 347 TRP B CA 1
ATOM 12144 C C . TRP B 1 347 ? 41.045 2.275 27.056 1.00 21.90 347 TRP B C 1
ATOM 12145 O O . TRP B 1 347 ? 40.000 2.300 26.398 1.00 20.21 347 TRP B O 1
ATOM 12166 N N . HIS B 1 348 ? 42.134 2.965 26.736 1.00 23.43 348 HIS B N 1
ATOM 12167 C CA . HIS B 1 348 ? 42.266 3.699 25.489 1.00 20.98 348 HIS B CA 1
ATOM 12168 C C . HIS B 1 348 ? 43.050 2.869 24.482 1.00 21.05 348 HIS B C 1
ATOM 12169 O O . HIS B 1 348 ? 43.887 2.043 24.852 1.00 22.60 348 HIS B O 1
ATOM 12183 N N . VAL B 1 349 ? 42.765 3.082 23.203 1.00 17.23 349 VAL B N 1
ATOM 12184 C CA . VAL B 1 349 ? 43.487 2.378 22.146 1.00 16.88 349 VAL B CA 1
ATOM 12185 C C . VAL B 1 349 ? 44.927 2.882 22.121 1.00 18.76 349 VAL B C 1
ATOM 12186 O O . VAL B 1 349 ? 45.153 4.091 21.976 1.00 16.51 349 VAL B O 1
ATOM 12199 N N . PRO B 1 350 ? 45.925 2.017 22.262 1.00 14.78 350 PRO B N 1
ATOM 12200 C CA . PRO B 1 350 ? 47.314 2.478 22.118 1.00 19.63 350 PRO B CA 1
ATOM 12201 C C . PRO B 1 350 ? 47.572 3.048 20.729 1.00 20.14 350 PRO B C 1
ATOM 12202 O O . PRO B 1 350 ? 47.237 2.434 19.711 1.00 19.94 350 PRO B O 1
ATOM 12213 N N . ALA B 1 351 ? 48.177 4.238 20.694 1.00 14.59 351 ALA B N 1
ATOM 12214 C CA . ALA B 1 351 ? 48.531 4.869 19.432 1.00 15.44 351 ALA B CA 1
ATOM 12215 C C . ALA B 1 351 ? 49.870 4.384 18.885 1.00 18.72 351 ALA B C 1
ATOM 12216 O O . ALA B 1 351 ? 50.125 4.532 17.683 1.00 16.33 351 ALA B O 1
ATOM 12223 N N . ALA B 1 352 ? 50.717 3.812 19.736 1.00 17.72 352 ALA B N 1
ATOM 12224 C CA . ALA B 1 352 ? 52.049 3.347 19.363 1.00 16.52 352 ALA B CA 1
ATOM 12225 C C . ALA B 1 352 ? 52.565 2.462 20.490 1.00 14.74 352 ALA B C 1
ATOM 12226 O O . ALA B 1 352 ? 51.954 2.372 21.555 1.00 16.28 352 ALA B O 1
ATOM 12233 N N . GLY B 1 353 ? 53.714 1.831 20.256 1.00 15.65 353 GLY B N 1
ATOM 12234 C CA . GLY B 1 353 ? 54.394 1.120 21.318 1.00 19.02 353 GLY B CA 1
ATOM 12235 C C . GLY B 1 353 ? 53.937 -0.316 21.510 1.00 17.64 353 GLY B C 1
ATOM 12236 O O . GLY B 1 353 ? 53.511 -0.976 20.554 1.00 17.14 353 GLY B O 1
ATOM 12240 N N . MET B 1 354 ? 54.011 -0.816 22.754 1.00 16.84 354 MET B N 1
ATOM 12241 C CA . MET B 1 354 ? 53.741 -2.233 22.985 1.00 19.52 354 MET B CA 1
ATOM 12242 C C . MET B 1 354 ? 52.985 -2.499 24.286 1.00 18.81 354 MET B C 1
ATOM 12243 O O . MET B 1 354 ? 52.982 -3.642 24.766 1.00 19.84 354 MET B O 1
ATOM 12257 N N . PHE B 1 355 ? 52.288 -1.503 24.839 1.00 15.89 355 PHE B N 1
ATOM 12258 C CA . PHE B 1 355 ? 51.600 -1.656 26.113 1.00 15.37 355 PHE B CA 1
ATOM 12259 C C . PHE B 1 355 ? 50.150 -1.207 26.014 1.00 19.53 355 PHE B C 1
ATOM 12260 O O . PHE B 1 355 ? 49.837 -0.224 25.334 1.00 15.95 355 PHE B O 1
ATOM 12277 N N . LEU B 1 356 ? 49.276 -1.956 26.689 1.00 17.94 356 LEU B N 1
ATOM 12278 C CA . LEU B 1 356 ? 47.896 -1.570 26.943 1.00 19.84 356 LEU B CA 1
ATOM 12279 C C . LEU B 1 356 ? 47.731 -1.247 28.424 1.00 19.75 356 LEU B C 1
ATOM 12280 O O . LEU B 1 356 ? 48.225 -1.973 29.292 1.00 22.99 356 LEU B O 1
ATOM 12296 N N . TRP B 1 357 ? 47.011 -0.167 28.698 1.00 14.77 357 TRP B N 1
ATOM 12297 C CA . TRP B 1 357 ? 46.906 0.431 30.026 1.00 17.75 357 TRP B CA 1
ATOM 12298 C C . TRP B 1 357 ? 45.449 0.305 30.458 1.00 18.92 357 TRP B C 1
ATOM 12299 O O . TRP B 1 357 ? 44.565 0.943 29.875 1.00 18.91 357 TRP B O 1
ATOM 12320 N N . ILE B 1 358 ? 45.201 -0.519 31.471 1.00 19.25 358 ILE B N 1
ATOM 12321 C CA . ILE B 1 358 ? 43.856 -0.961 31.831 1.00 19.46 358 ILE B CA 1
ATOM 12322 C C . ILE B 1 358 ? 43.498 -0.381 33.193 1.00 20.13 358 ILE B C 1
ATOM 12323 O O . ILE B 1 358 ? 44.194 -0.636 34.181 1.00 22.88 358 ILE B O 1
ATOM 12339 N N . LYS B 1 359 ? 42.395 0.360 33.257 1.00 20.05 359 LYS B N 1
ATOM 12340 C CA . LYS B 1 359 ? 41.862 0.854 34.522 1.00 21.47 359 LYS B CA 1
ATOM 12341 C C . LYS B 1 359 ? 40.759 -0.086 34.985 1.00 22.80 359 LYS B C 1
ATOM 12342 O O . LYS B 1 359 ? 39.748 -0.246 34.294 1.00 24.78 359 LYS B O 1
ATOM 12361 N N . VAL B 1 360 ? 40.953 -0.706 36.146 1.00 22.26 360 VAL B N 1
ATOM 12362 C CA . VAL B 1 360 ? 39.979 -1.645 36.694 1.00 25.12 360 VAL B CA 1
ATOM 12363 C C . VAL B 1 360 ? 38.951 -0.874 37.512 1.00 27.56 360 VAL B C 1
ATOM 12364 O O . VAL B 1 360 ? 39.309 -0.064 38.375 1.00 32.31 360 VAL B O 1
ATOM 12377 N N . LYS B 1 361 ? 37.675 -1.140 37.254 1.00 29.60 361 LYS B N 1
ATOM 12378 C CA . LYS B 1 361 ? 36.601 -0.444 37.942 1.00 31.74 361 LYS B CA 1
ATOM 12379 C C . LYS B 1 361 ? 36.386 -1.022 39.336 1.00 30.85 361 LYS B C 1
ATOM 12380 O O . LYS B 1 361 ? 36.632 -2.205 39.589 1.00 32.56 361 LYS B O 1
ATOM 12399 N N . GLY B 1 362 ? 35.938 -0.161 40.248 1.00 36.52 362 GLY B N 1
ATOM 12400 C CA . GLY B 1 362 ? 35.494 -0.598 41.560 1.00 36.59 362 GLY B CA 1
ATOM 12401 C C . GLY B 1 362 ? 36.558 -1.183 42.458 1.00 41.39 362 GLY B C 1
ATOM 12402 O O . GLY B 1 362 ? 36.219 -1.842 43.444 1.00 43.69 362 GLY B O 1
ATOM 12406 N N . ILE B 1 363 ? 37.837 -0.967 42.155 1.00 39.65 363 ILE B N 1
ATOM 12407 C CA . ILE B 1 363 ? 38.933 -1.377 43.026 1.00 42.40 363 ILE B CA 1
ATOM 12408 C C . ILE B 1 363 ? 39.905 -0.211 43.121 1.00 46.77 363 ILE B C 1
ATOM 12409 O O . ILE B 1 363 ? 40.250 0.396 42.101 1.00 46.72 363 ILE B O 1
ATOM 12425 N N . ASN B 1 364 ? 40.336 0.108 44.341 1.00 48.15 364 ASN B N 1
ATOM 12426 C CA . ASN B 1 364 ? 41.208 1.261 44.538 1.00 43.38 364 ASN B CA 1
ATOM 12427 C C . ASN B 1 364 ? 42.670 0.931 44.267 1.00 41.28 364 ASN B C 1
ATOM 12428 O O . ASN B 1 364 ? 43.426 1.805 43.830 1.00 39.34 364 ASN B O 1
ATOM 12439 N N . ASP B 1 365 ? 43.083 -0.309 44.516 1.00 41.82 365 ASP B N 1
ATOM 12440 C CA . ASP B 1 365 ? 44.459 -0.729 44.291 1.00 44.42 365 ASP B CA 1
ATOM 12441 C C . ASP B 1 365 ? 44.452 -2.162 43.789 1.00 47.19 365 ASP B C 1
ATOM 12442 O O . ASP B 1 365 ? 43.731 -3.006 44.330 1.00 51.27 365 ASP B O 1
ATOM 12451 N N . VAL B 1 366 ? 45.253 -2.432 42.761 1.00 44.47 366 VAL B N 1
ATOM 12452 C CA . VAL B 1 366 ? 45.247 -3.731 42.100 1.00 53.09 366 VAL B CA 1
ATOM 12453 C C . VAL B 1 366 ? 46.480 -4.565 42.410 1.00 62.30 366 VAL B C 1
ATOM 12454 O O . VAL B 1 366 ? 46.497 -5.757 42.061 1.00 64.09 366 VAL B O 1
ATOM 12467 N N . LYS B 1 367 ? 47.510 -3.995 43.046 1.00 64.59 367 LYS B N 1
ATOM 12468 C CA . LYS B 1 367 ? 48.733 -4.763 43.266 1.00 69.52 367 LYS B CA 1
ATOM 12469 C C . LYS B 1 367 ? 48.518 -5.912 44.241 1.00 75.75 367 LYS B C 1
ATOM 12470 O O . LYS B 1 367 ? 49.283 -6.881 44.212 1.00 79.58 367 LYS B O 1
ATOM 12489 N N . GLU B 1 368 ? 47.495 -5.831 45.095 1.00 73.73 368 GLU B N 1
ATOM 12490 C CA . GLU B 1 368 ? 47.098 -6.989 45.886 1.00 78.95 368 GLU B CA 1
ATOM 12491 C C . GLU B 1 368 ? 46.262 -7.962 45.067 1.00 84.99 368 GLU B C 1
ATOM 12492 O O . GLU B 1 368 ? 46.300 -9.172 45.317 1.00 86.28 368 GLU B O 1
ATOM 12504 N N . LEU B 1 369 ? 45.512 -7.452 44.089 1.00 86.26 369 LEU B N 1
ATOM 12505 C CA . LEU B 1 369 ? 44.731 -8.320 43.216 1.00 81.93 369 LEU B CA 1
ATOM 12506 C C . LEU B 1 369 ? 45.625 -9.167 42.319 1.00 82.70 369 LEU B C 1
ATOM 12507 O O . LEU B 1 369 ? 45.230 -10.269 41.918 1.00 81.63 369 LEU B O 1
ATOM 12523 N N . ILE B 1 370 ? 46.825 -8.681 41.999 1.00 84.07 370 ILE B N 1
ATOM 12524 C CA . ILE B 1 370 ? 47.715 -9.370 41.070 1.00 90.06 370 ILE B CA 1
ATOM 12525 C C . ILE B 1 370 ? 48.758 -10.170 41.838 1.00 93.25 370 ILE B C 1
ATOM 12526 O O . ILE B 1 370 ? 48.801 -11.403 41.755 1.00 93.46 370 ILE B O 1
ATOM 12542 N N . GLU B 1 371 ? 49.617 -9.471 42.584 1.00 93.98 371 GLU B N 1
ATOM 12543 C CA . GLU B 1 371 ? 50.753 -10.113 43.236 1.00 92.11 371 GLU B CA 1
ATOM 12544 C C . GLU B 1 371 ? 50.340 -11.179 44.245 1.00 96.09 371 GLU B C 1
ATOM 12545 O O . GLU B 1 371 ? 51.209 -11.919 44.721 1.00 101.19 371 GLU B O 1
ATOM 12557 N N . GLU B 1 372 ? 49.054 -11.276 44.585 1.00 91.06 372 GLU B N 1
ATOM 12558 C CA . GLU B 1 372 ? 48.558 -12.317 45.478 1.00 95.88 372 GLU B CA 1
ATOM 12559 C C . GLU B 1 372 ? 47.619 -13.280 44.763 1.00 95.59 372 GLU B C 1
ATOM 12560 O O . GLU B 1 372 ? 47.901 -14.478 44.677 1.00 91.31 372 GLU B O 1
ATOM 12572 N N . LYS B 1 373 ? 46.501 -12.778 44.236 1.00 94.81 373 LYS B N 1
ATOM 12573 C CA . LYS B 1 373 ? 45.467 -13.654 43.699 1.00 94.57 373 LYS B CA 1
ATOM 12574 C C . LYS B 1 373 ? 45.806 -14.149 42.296 1.00 93.08 373 LYS B C 1
ATOM 12575 O O . LYS B 1 373 ? 45.588 -15.326 41.983 1.00 87.11 373 LYS B O 1
ATOM 12594 N N . ALA B 1 374 ? 46.338 -13.274 41.439 1.00 97.62 374 ALA B N 1
ATOM 12595 C CA . ALA B 1 374 ? 46.542 -13.628 40.036 1.00 93.06 374 ALA B CA 1
ATOM 12596 C C . ALA B 1 374 ? 47.740 -14.551 39.841 1.00 93.49 374 ALA B C 1
ATOM 12597 O O . ALA B 1 374 ? 47.710 -15.431 38.973 1.00 89.71 374 ALA B O 1
ATOM 12604 N N . VAL B 1 375 ? 48.800 -14.365 40.630 1.00 96.22 375 VAL B N 1
ATOM 12605 C CA . VAL B 1 375 ? 50.016 -15.151 40.433 1.00 95.33 375 VAL B CA 1
ATOM 12606 C C . VAL B 1 375 ? 49.721 -16.641 40.543 1.00 94.21 375 VAL B C 1
ATOM 12607 O O . VAL B 1 375 ? 50.191 -17.441 39.724 1.00 87.18 375 VAL B O 1
ATOM 12620 N N . LYS B 1 376 ? 48.940 -17.042 41.549 1.00 90.68 376 LYS B N 1
ATOM 12621 C CA . LYS B 1 376 ? 48.644 -18.458 41.727 1.00 83.81 376 LYS B CA 1
ATOM 12622 C C . LYS B 1 376 ? 47.638 -18.967 40.703 1.00 91.37 376 LYS B C 1
ATOM 12623 O O . LYS B 1 376 ? 47.527 -20.183 40.516 1.00 97.1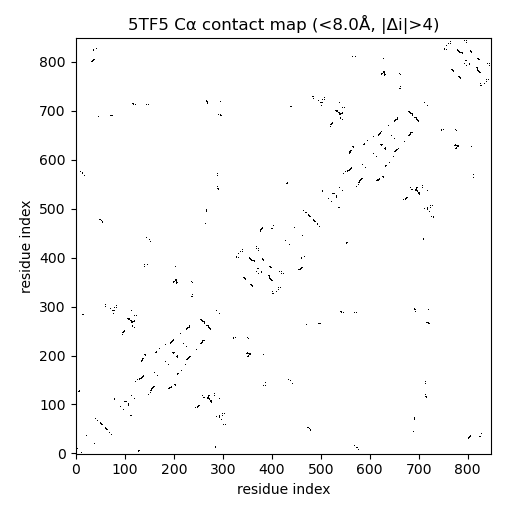0 376 LYS B O 1
ATOM 12642 N N . MET B 1 377 ? 46.906 -18.072 40.039 1.00 89.90 377 MET B N 1
ATOM 12643 C CA . MET B 1 377 ? 46.069 -18.458 38.909 1.00 86.77 377 MET B CA 1
ATOM 12644 C C . MET B 1 377 ? 46.852 -18.530 37.605 1.00 87.57 377 MET B C 1
ATOM 12645 O O . MET B 1 377 ? 46.255 -18.795 36.556 1.00 78.72 377 MET B O 1
ATOM 12659 N N . GLY B 1 378 ? 48.163 -18.297 37.643 1.00 87.74 378 GLY B N 1
ATOM 12660 C CA . GLY B 1 378 ? 48.994 -18.458 36.467 1.00 87.63 378 GLY B CA 1
ATOM 12661 C C . GLY B 1 378 ? 48.968 -17.300 35.499 1.00 89.52 378 GLY B C 1
ATOM 12662 O O . GLY B 1 378 ? 49.192 -17.502 34.301 1.00 89.05 378 GLY B O 1
ATOM 12666 N N . VAL B 1 379 ? 48.704 -16.087 35.980 1.00 87.67 379 VAL B N 1
ATOM 12667 C CA . VAL B 1 379 ? 48.669 -14.897 35.136 1.00 87.30 379 VAL B CA 1
ATOM 12668 C C . VAL B 1 379 ? 49.351 -13.759 35.881 1.00 86.31 379 VAL B C 1
ATOM 12669 O O . VAL B 1 379 ? 49.254 -13.661 37.109 1.00 89.93 379 VAL B O 1
ATOM 12682 N N . LEU B 1 380 ? 50.051 -12.906 35.135 1.00 75.39 380 LEU B N 1
ATOM 12683 C CA . LEU B 1 380 ? 50.748 -11.766 35.710 1.00 67.71 380 LEU B CA 1
ATOM 12684 C C . LEU B 1 380 ? 50.619 -10.575 34.775 1.00 62.91 380 LEU B C 1
ATOM 12685 O O . LEU B 1 380 ? 50.844 -10.696 33.567 1.00 59.18 380 LEU B O 1
ATOM 12701 N N . MET B 1 381 ? 50.233 -9.435 35.343 1.00 60.95 381 MET B N 1
ATOM 12702 C CA . MET B 1 381 ? 50.261 -8.149 34.665 1.00 49.78 381 MET B CA 1
ATOM 12703 C C . MET B 1 381 ? 50.787 -7.132 35.663 1.00 46.86 381 MET B C 1
ATOM 12704 O O . MET B 1 381 ? 50.645 -7.309 36.877 1.00 47.08 381 MET B O 1
ATOM 12718 N N . LEU B 1 382 ? 51.411 -6.075 35.156 1.00 38.15 382 LEU B N 1
ATOM 12719 C CA . LEU B 1 382 ? 52.213 -5.223 36.021 1.00 36.38 382 LEU B CA 1
ATOM 12720 C C . LEU B 1 382 ? 51.346 -4.147 36.664 1.00 31.38 382 LEU B C 1
ATOM 12721 O O . LEU B 1 382 ? 50.732 -3.351 35.941 1.00 27.37 382 LEU B O 1
ATOM 12737 N N . PRO B 1 383 ? 51.274 -4.075 37.996 1.00 30.91 383 PRO B N 1
ATOM 12738 C CA . PRO B 1 383 ? 50.546 -2.972 38.633 1.00 32.32 383 PRO B CA 1
ATOM 12739 C C . PRO B 1 383 ? 51.161 -1.627 38.275 1.00 26.77 383 PRO B C 1
ATOM 12740 O O . PRO B 1 383 ? 52.374 -1.503 38.104 1.00 27.80 383 PRO B O 1
ATOM 12751 N N . GLY B 1 384 ? 50.307 -0.608 38.199 1.00 24.83 384 GLY B N 1
ATOM 12752 C CA . GLY B 1 384 ? 50.713 0.699 37.718 1.00 29.25 384 GLY B CA 1
ATOM 12753 C C . GLY B 1 384 ? 51.443 1.576 38.711 1.00 24.51 384 GLY B C 1
ATOM 12754 O O . GLY B 1 384 ? 51.916 2.648 38.321 1.00 24.12 384 GLY B O 1
ATOM 12758 N N . ASN B 1 385 ? 51.549 1.158 39.978 1.00 25.23 385 ASN B N 1
ATOM 12759 C CA . ASN B 1 385 ? 52.185 1.999 40.993 1.00 29.07 385 ASN B CA 1
ATOM 12760 C C . ASN B 1 385 ? 53.613 2.382 40.608 1.00 23.88 385 ASN B C 1
ATOM 12761 O O . ASN B 1 385 ? 54.066 3.493 40.918 1.00 26.71 385 ASN B O 1
ATOM 12772 N N . ALA B 1 386 ? 54.341 1.483 39.948 1.00 24.49 386 ALA B N 1
ATOM 12773 C CA . ALA B 1 386 ? 55.761 1.706 39.705 1.00 27.21 386 ALA B CA 1
ATOM 12774 C C . ALA B 1 386 ? 56.033 2.841 38.729 1.00 24.19 386 ALA B C 1
ATOM 12775 O O . ALA B 1 386 ? 57.189 3.267 38.604 1.00 21.94 386 ALA B O 1
ATOM 12782 N N . PHE B 1 387 ? 55.013 3.341 38.041 1.00 24.13 387 PHE B N 1
ATOM 12783 C CA . PHE B 1 387 ? 55.186 4.372 37.031 1.00 25.29 387 PHE B CA 1
ATOM 12784 C C . PHE B 1 387 ? 54.833 5.760 37.539 1.00 19.72 387 PHE B C 1
ATOM 12785 O O . PHE B 1 387 ? 54.655 6.675 36.731 1.00 21.11 387 PHE B O 1
ATOM 12802 N N . TYR B 1 388 ? 54.722 5.936 38.853 1.00 21.21 388 TYR B N 1
ATOM 12803 C CA . TYR B 1 388 ? 54.420 7.222 39.460 1.00 24.58 388 TYR B CA 1
ATOM 12804 C C . TYR B 1 388 ? 55.551 7.605 40.401 1.00 25.76 388 TYR B C 1
ATOM 12805 O O . TYR B 1 388 ? 56.251 6.740 40.936 1.00 22.28 388 TYR B O 1
ATOM 12823 N N . VAL B 1 389 ? 55.737 8.916 40.583 1.00 27.20 389 VAL B N 1
ATOM 12824 C CA . VAL B 1 389 ? 56.740 9.405 41.528 1.00 27.16 389 VAL B CA 1
ATOM 12825 C C . VAL B 1 389 ? 56.499 8.794 42.901 1.00 26.27 389 VAL B C 1
ATOM 12826 O O . VAL B 1 389 ? 57.402 8.207 43.510 1.00 23.77 389 VAL B O 1
ATOM 12839 N N . ASP B 1 390 ? 55.271 8.923 43.404 1.00 28.70 390 ASP B N 1
ATOM 12840 C CA . ASP B 1 390 ? 54.862 8.304 44.663 1.00 30.44 390 ASP B CA 1
ATOM 12841 C C . ASP B 1 390 ? 54.336 6.910 44.338 1.00 31.03 390 ASP B C 1
ATOM 12842 O O . ASP B 1 390 ? 53.161 6.721 44.024 1.00 28.52 390 ASP B O 1
ATOM 12851 N N . SER B 1 391 ? 55.220 5.920 44.399 1.00 31.54 391 SER B N 1
ATOM 12852 C CA . SER B 1 391 ? 54.831 4.565 44.035 1.00 31.47 391 SER B CA 1
ATOM 12853 C C . SER B 1 391 ? 54.116 3.828 45.161 1.00 34.94 391 SER B C 1
ATOM 12854 O O . SER B 1 391 ? 53.697 2.683 44.956 1.00 37.17 391 SER B O 1
ATOM 12862 N N . SER B 1 392 ? 53.965 4.446 46.335 1.00 33.79 392 SER B N 1
ATOM 12863 C CA . SER B 1 392 ? 53.201 3.845 47.419 1.00 34.32 392 SER B CA 1
ATOM 12864 C C . SER B 1 392 ? 51.711 4.147 47.329 1.00 35.93 392 SER B C 1
ATOM 12865 O O . SER B 1 392 ? 50.914 3.448 47.965 1.00 41.40 392 SER B O 1
ATOM 12873 N N . ALA B 1 393 ? 51.317 5.168 46.572 1.00 34.89 393 ALA B N 1
ATOM 12874 C CA . ALA B 1 393 ? 49.906 5.482 46.433 1.00 34.25 393 ALA B CA 1
ATOM 12875 C C . ALA B 1 393 ? 49.182 4.333 45.729 1.00 34.71 393 ALA B C 1
ATOM 12876 O O . ALA B 1 393 ? 49.784 3.602 44.937 1.00 32.45 393 ALA B O 1
ATOM 12883 N N . PRO B 1 394 ? 47.894 4.144 45.999 1.00 36.21 394 PRO B N 1
ATOM 12884 C CA . PRO B 1 394 ? 47.167 3.058 45.337 1.00 35.78 394 PRO B CA 1
ATOM 12885 C C . PRO B 1 394 ? 46.955 3.363 43.863 1.00 31.75 394 PRO B C 1
ATOM 12886 O O . PRO B 1 394 ? 46.821 4.519 43.455 1.00 32.82 394 PRO B O 1
ATOM 12897 N N . SER B 1 395 ? 46.942 2.304 43.056 1.00 32.24 395 SER B N 1
ATOM 12898 C CA . SER B 1 395 ? 46.747 2.440 41.624 1.00 30.74 395 SER B CA 1
ATOM 12899 C C . SER B 1 395 ? 45.729 1.411 41.151 1.00 29.16 395 SER B C 1
ATOM 12900 O O . SER B 1 395 ? 45.907 0.208 41.401 1.00 32.51 395 SER B O 1
ATOM 12908 N N . PRO B 1 396 ? 44.657 1.827 40.479 1.00 26.80 396 PRO B N 1
ATOM 12909 C CA . PRO B 1 396 ? 43.726 0.868 39.869 1.00 30.54 396 PRO B CA 1
ATOM 12910 C C . PRO B 1 396 ? 44.119 0.390 38.478 1.00 27.05 396 PRO B C 1
ATOM 12911 O O . PRO B 1 396 ? 43.301 -0.266 37.824 1.00 24.08 396 PRO B O 1
ATOM 12922 N N . TYR B 1 397 ? 45.329 0.691 38.013 1.00 26.15 397 TYR B N 1
ATOM 12923 C CA . TYR B 1 397 ? 45.743 0.413 36.645 1.00 26.06 397 TYR B CA 1
ATOM 12924 C C . TYR B 1 397 ? 46.639 -0.818 36.569 1.00 26.59 397 TYR B C 1
ATOM 12925 O O . TYR B 1 397 ? 47.368 -1.141 37.509 1.00 24.75 397 TYR B O 1
ATOM 12943 N N . LEU B 1 398 ? 46.589 -1.490 35.417 1.00 22.90 398 LEU B N 1
ATOM 12944 C CA . LEU B 1 398 ? 47.512 -2.561 35.072 1.00 25.82 398 LEU B CA 1
ATOM 12945 C C . LEU B 1 398 ? 48.098 -2.295 33.698 1.00 21.76 398 LEU B C 1
ATOM 12946 O O . LEU B 1 398 ? 47.389 -1.852 32.788 1.00 23.82 398 LEU B O 1
ATOM 12962 N N . ARG B 1 399 ? 49.388 -2.578 33.548 1.00 21.21 399 ARG B N 1
ATOM 12963 C CA . ARG B 1 399 ? 50.059 -2.489 32.259 1.00 24.04 399 ARG B CA 1
ATOM 12964 C C . ARG B 1 399 ? 50.155 -3.885 31.655 1.00 23.93 399 ARG B C 1
ATOM 12965 O O . ARG B 1 399 ? 50.766 -4.784 32.245 1.00 24.12 399 ARG B O 1
ATOM 12986 N N . ALA B 1 400 ? 49.563 -4.062 30.479 1.00 26.04 400 ALA B N 1
ATOM 12987 C CA . ALA B 1 400 ? 49.562 -5.340 29.780 1.00 24.59 400 ALA B CA 1
ATOM 12988 C C . ALA B 1 400 ? 50.392 -5.244 28.508 1.00 22.01 400 ALA B C 1
ATOM 12989 O O . ALA B 1 400 ? 50.133 -4.391 27.653 1.00 17.91 400 ALA B O 1
ATOM 12996 N N . SER B 1 401 ? 51.371 -6.129 28.374 1.00 20.98 401 SER B N 1
ATOM 12997 C CA . SER B 1 401 ? 52.252 -6.113 27.215 1.00 25.68 401 SER B CA 1
ATOM 12998 C C . SER B 1 401 ? 51.652 -6.942 26.089 1.00 24.53 401 SER B C 1
ATOM 12999 O O . SER B 1 401 ? 51.232 -8.082 26.311 1.00 22.47 401 SER B O 1
ATOM 13007 N N . PHE B 1 402 ? 51.614 -6.373 24.881 1.00 17.70 402 PHE B N 1
ATOM 13008 C CA . PHE B 1 402 ? 51.239 -7.139 23.698 1.00 17.54 402 PHE B CA 1
ATOM 13009 C C . PHE B 1 402 ? 52.419 -7.388 22.760 1.00 16.94 402 PHE B C 1
ATOM 13010 O O . PHE B 1 402 ? 52.215 -7.700 21.584 1.00 18.11 402 PHE B O 1
ATOM 13027 N N . SER B 1 403 ? 53.652 -7.331 23.268 1.00 17.47 403 SER B N 1
ATOM 13028 C CA . SER B 1 403 ? 54.805 -7.553 22.397 1.00 21.31 403 SER B CA 1
ATOM 13029 C C . SER B 1 403 ? 54.956 -9.012 21.964 1.00 23.78 403 SER B C 1
ATOM 13030 O O . SER B 1 403 ? 55.508 -9.271 20.887 1.00 22.42 403 SER B O 1
ATOM 13038 N N . SER B 1 404 ? 54.487 -9.975 22.768 1.00 20.53 404 SER B N 1
ATOM 13039 C CA . SER B 1 404 ? 54.880 -11.370 22.568 1.00 22.72 404 SER B CA 1
ATOM 13040 C C . SER B 1 404 ? 53.722 -12.361 22.552 1.00 25.89 404 SER B C 1
ATOM 13041 O O . SER B 1 404 ? 53.776 -13.366 21.836 1.00 23.25 404 SER B O 1
ATOM 13049 N N . ALA B 1 405 ? 52.691 -12.114 23.350 1.00 21.38 405 ALA B N 1
ATOM 13050 C CA . ALA B 1 405 ? 51.694 -13.148 23.604 1.00 24.43 405 ALA B CA 1
ATOM 13051 C C . ALA B 1 405 ? 50.874 -13.458 22.355 1.00 25.00 405 ALA B C 1
ATOM 13052 O O . ALA B 1 405 ? 50.515 -12.567 21.580 1.00 22.11 405 ALA B O 1
ATOM 13059 N N . SER B 1 406 ? 50.579 -14.741 22.165 1.00 24.66 406 SER B N 1
ATOM 13060 C CA . SER B 1 406 ? 49.709 -15.165 21.087 1.00 25.47 406 SER B CA 1
ATOM 13061 C C . SER B 1 406 ? 48.256 -14.840 21.429 1.00 20.30 406 SER B C 1
ATOM 13062 O O . SER B 1 406 ? 47.920 -14.603 22.591 1.00 22.70 406 SER B O 1
ATOM 13070 N N . PRO B 1 407 ? 47.367 -14.857 20.435 1.00 26.43 407 PRO B N 1
ATOM 13071 C CA . PRO B 1 407 ? 45.942 -14.651 20.742 1.00 25.55 407 PRO B CA 1
ATOM 13072 C C . PRO B 1 407 ? 45.386 -15.665 21.725 1.00 24.07 407 PRO B C 1
ATOM 13073 O O . PRO B 1 407 ? 44.536 -15.312 22.549 1.00 22.50 407 PRO B O 1
ATOM 13084 N N . GLU B 1 408 ? 45.836 -16.922 21.657 1.00 29.08 408 GLU B N 1
ATOM 13085 C CA . GLU B 1 408 ? 45.408 -17.913 22.641 1.00 25.15 408 GLU B CA 1
ATOM 13086 C C . GLU B 1 408 ? 45.792 -17.472 24.043 1.00 24.28 408 GLU B C 1
ATOM 13087 O O . GLU B 1 408 ? 44.965 -17.480 24.961 1.00 21.44 408 GLU B O 1
ATOM 13099 N N . GLN B 1 409 ? 47.054 -17.073 24.225 1.00 23.79 409 GLN B N 1
ATOM 13100 C CA . GLN B 1 409 ? 47.517 -16.674 25.548 1.00 24.29 409 GLN B CA 1
ATOM 13101 C C . GLN B 1 409 ? 46.785 -15.433 26.038 1.00 15.83 409 GLN B C 1
ATOM 13102 O O . GLN B 1 409 ? 46.491 -15.310 27.233 1.00 21.39 409 GLN B O 1
ATOM 13116 N N . MET B 1 410 ? 46.495 -14.493 25.134 1.00 18.52 410 MET B N 1
ATOM 13117 C CA . MET B 1 410 ? 45.718 -13.319 25.518 1.00 18.43 410 MET B CA 1
ATOM 13118 C C . MET B 1 410 ? 44.316 -13.708 25.965 1.00 19.54 410 MET B C 1
ATOM 13119 O O . MET B 1 410 ? 43.794 -13.158 26.942 1.00 18.62 410 MET B O 1
ATOM 13133 N N . ASP B 1 411 ? 43.683 -14.644 25.259 1.00 23.11 411 ASP B N 1
ATOM 13134 C CA . ASP B 1 411 ? 42.337 -15.064 25.643 1.00 19.93 411 ASP B CA 1
ATOM 13135 C C . ASP B 1 411 ? 42.330 -15.659 27.047 1.00 19.92 411 ASP B C 1
ATOM 13136 O O . ASP B 1 411 ? 41.525 -15.264 27.895 1.00 21.53 411 ASP B O 1
ATOM 13145 N N . VAL B 1 412 ? 43.235 -16.600 27.323 1.00 22.17 412 VAL B N 1
ATOM 13146 C CA . VAL B 1 412 ? 43.304 -17.188 28.662 1.00 25.80 412 VAL B CA 1
ATOM 13147 C C . VAL B 1 412 ? 43.613 -16.117 29.704 1.00 24.15 412 VAL B C 1
ATOM 13148 O O . VAL B 1 412 ? 43.002 -16.075 30.779 1.00 26.06 412 VAL B O 1
ATOM 13161 N N . ALA B 1 413 ? 44.579 -15.245 29.411 1.00 22.42 413 ALA B N 1
ATOM 13162 C CA . ALA B 1 413 ? 45.003 -14.256 30.400 1.00 28.16 413 ALA B CA 1
ATOM 13163 C C . ALA B 1 413 ? 43.854 -13.334 30.793 1.00 22.71 413 ALA B C 1
ATOM 13164 O O . ALA B 1 413 ? 43.593 -13.118 31.982 1.00 23.66 413 ALA B O 1
ATOM 13171 N N . PHE B 1 414 ? 43.163 -12.761 29.810 1.00 23.63 414 PHE B N 1
ATOM 13172 C CA . PHE B 1 414 ? 42.084 -11.840 30.140 1.00 22.09 414 PHE B CA 1
ATOM 13173 C C . PHE B 1 414 ? 40.862 -12.563 30.698 1.00 20.53 414 PHE B C 1
ATOM 13174 O O . PHE B 1 414 ? 40.086 -11.959 31.448 1.00 18.52 414 PHE B O 1
ATOM 13191 N N . GLN B 1 415 ? 40.692 -13.844 30.369 1.00 26.61 415 GLN B N 1
ATOM 13192 C CA . GLN B 1 415 ? 39.743 -14.691 31.084 1.00 26.11 415 GLN B CA 1
ATOM 13193 C C . GLN B 1 415 ? 39.996 -14.671 32.579 1.00 27.28 415 GLN B C 1
ATOM 13194 O O . GLN B 1 415 ? 39.096 -14.389 33.377 1.00 22.06 415 GLN B O 1
ATOM 13208 N N . VAL B 1 416 ? 41.210 -15.064 32.972 1.00 24.32 416 VAL B N 1
ATOM 13209 C CA . VAL B 1 416 ? 41.558 -15.142 34.387 1.00 29.66 416 VAL B CA 1
ATOM 13210 C C . VAL B 1 416 ? 41.370 -13.785 35.045 1.00 23.60 416 VAL B C 1
ATOM 13211 O O . VAL B 1 416 ? 40.785 -13.675 36.127 1.00 29.18 416 VAL B O 1
ATOM 13224 N N . LEU B 1 417 ? 41.858 -12.728 34.396 1.00 25.88 417 LEU B N 1
ATOM 13225 C CA . LEU B 1 417 ? 41.734 -11.398 34.979 1.00 25.50 417 LEU B CA 1
ATOM 13226 C C . LEU B 1 417 ? 40.277 -11.061 35.256 1.00 27.30 417 LEU B C 1
ATOM 13227 O O . LEU B 1 417 ? 39.933 -10.575 36.339 1.00 29.54 417 LEU B O 1
ATOM 13243 N N . ALA B 1 418 ? 39.401 -11.313 34.282 1.00 27.26 418 ALA B N 1
ATOM 13244 C CA . ALA B 1 418 ? 37.986 -11.023 34.480 1.00 30.24 418 ALA B CA 1
ATOM 13245 C C . ALA B 1 418 ? 37.440 -11.747 35.706 1.00 34.18 418 ALA B C 1
ATOM 13246 O O . ALA B 1 418 ? 36.695 -11.160 36.499 1.00 36.69 418 ALA B O 1
ATOM 13253 N N . GLN B 1 419 ? 37.811 -13.018 35.891 1.00 35.44 419 GLN B N 1
ATOM 13254 C CA . GLN B 1 419 ? 37.306 -13.765 37.041 1.00 43.54 419 GLN B CA 1
ATOM 13255 C C . GLN B 1 419 ? 37.767 -13.137 38.349 1.00 45.72 419 GLN B C 1
ATOM 13256 O O . GLN B 1 419 ? 37.014 -13.101 39.329 1.00 45.83 419 GLN B O 1
ATOM 13270 N N . LEU B 1 420 ? 39.003 -12.634 38.384 1.00 42.45 420 LEU B N 1
ATOM 13271 C CA . LEU B 1 420 ? 39.552 -12.095 39.622 1.00 42.44 420 LEU B CA 1
ATOM 13272 C C . LEU B 1 420 ? 38.964 -10.737 39.968 1.00 45.54 420 LEU B C 1
ATOM 13273 O O . LEU B 1 420 ? 38.867 -10.397 41.152 1.00 48.21 420 LEU B O 1
ATOM 13289 N N . ILE B 1 421 ? 38.575 -9.952 38.964 1.00 46.99 421 ILE B N 1
ATOM 13290 C CA . ILE B 1 421 ? 37.894 -8.689 39.230 1.00 46.09 421 ILE B CA 1
ATOM 13291 C C . ILE B 1 421 ? 36.515 -8.952 39.820 1.00 48.00 421 ILE B C 1
ATOM 13292 O O . ILE B 1 421 ? 36.131 -8.355 40.830 1.00 47.50 421 ILE B O 1
ATOM 13308 N N . LYS B 1 422 ? 35.755 -9.854 39.196 1.00 43.12 422 LYS B N 1
ATOM 13309 C CA . LYS B 1 422 ? 34.379 -10.093 39.618 1.00 50.07 422 LYS B CA 1
ATOM 13310 C C . LYS B 1 422 ? 34.325 -10.611 41.049 1.00 51.30 422 LYS B C 1
ATOM 13311 O O . LYS B 1 422 ? 33.519 -10.142 41.862 1.00 55.56 422 LYS B O 1
ATOM 13330 N N . GLU B 1 423 ? 35.178 -11.580 41.381 1.00 48.22 423 GLU B N 1
ATOM 13331 C CA . GLU B 1 423 ? 35.145 -12.170 42.712 1.00 55.66 423 GLU B CA 1
ATOM 13332 C C . GLU B 1 423 ? 35.856 -11.316 43.754 1.00 54.99 423 GLU B C 1
ATOM 13333 O O . GLU B 1 423 ? 35.903 -11.710 44.923 1.00 58.65 423 GLU B O 1
ATOM 13345 N N . SER B 1 424 ? 36.409 -10.168 43.362 1.00 55.09 424 SER B N 1
ATOM 13346 C CA . SER B 1 424 ? 36.967 -9.214 44.310 1.00 55.32 424 SER B CA 1
ATOM 13347 C C . SER B 1 424 ? 36.026 -8.057 44.605 1.00 58.48 424 SER B C 1
ATOM 13348 O O . SER B 1 424 ? 36.190 -7.394 45.635 1.00 61.16 424 SER B O 1
ATOM 13356 N N . LEU B 1 425 ? 35.051 -7.808 43.735 1.00 60.99 425 LEU B N 1
ATOM 13357 C CA . LEU B 1 425 ? 34.115 -6.703 43.911 1.00 64.98 425 LEU B CA 1
ATOM 13358 C C . LEU B 1 425 ? 33.193 -6.942 45.102 1.00 62.47 425 LEU B C 1
ATOM 13359 O O . LEU B 1 425 ? 33.068 -8.066 45.585 1.00 66.66 425 LEU B O 1
#

Foldseek 3Di:
DQCVLQFDPVLVPFDADPPPPQCPCCVPDDPVDDDPPGDWDDLVPPPDAKDWADDDVFDIDIQHRVNVSQLQTADALQAHVLLQVQVVVVCCVQQVFLQCPPDQVQKHKGKGKFLALVLLVLLSLVRGAAAAAEEEEAPLADLSVLVSNVVRNYDYDHADADLQGGDLVSVVVVQVVDALCCLVPPPPHRHQEYEYAAALGVFALHHHAQVVLVSVVVVCVSNVHAYEHEHAFQLQFLDPDGHHDNSNVCNRQRYKYKYGVVLPNVVQRIIMIIGRNVSVVSSSSVSCVPVNHRRSNSSVVVSVRCVRCDVVNVNVSSVVLNVVQVVLLVLLVVLCVVQVPVQWDWDRRRGDWKTKIQGPPDQACCCLAVPVVVVVPAHWAGSLSSDSRSVGGGRMTIDGSNDDDSVRSNSRSNSSSVSSVVVD/DQCVLQFDPVLVPFDADPPPPQCPCVVPDDPPDDGPPGDWDDLVPPDDAKDWADDDVFDIDIQHRVNVSQLQTADALQAHVLLQVQVVVVCCVQQVFLQCPPDLVQKHKDKGKFLALVLVVLLSLVGGAAAAAEEEEAPLADLSVLVSNVVRNYHYDHADADLQGGDLVSVVVVQVVDALCCLVPPPPHHHQEYEYAAALGVFALGHHALVVLVSVVVVCVSNVHAYEHEHAFQLFFLDPDRRHDNSSVCNRFRYKYKYGVVLPNVVQRIIMIIGRNVSVVSSSSVSCVPVNHRRSNSSVVVSVRDVRCDPVNVNVSSVVVNVVQVVLLVLLVVLCVVQCPVQWDWDRRRGDWKTKIAGPPDQACCCLAVPVVVVVPEHWATSLSSDSRSPGGGRMTIDGSPDDDSVRSNVRSNSVSVSSVVVD

Secondary structure (DSSP, 8-state):
--GGGGS-HHHHH----SS-TTSSSTTTS-TT-EE-------GGG-SEEEEEEEETTS--EEE-HHHHHHHTS---TT--HHHHHHHHHHHHHHH--TTTTS-GGGT-EEEEEESSHHHHHHHHHHHHPPTT-EEEEPSS--HHHHHHHGGGT-EEEEPPEETTEE-HHHHHHHHTTS-GGGGG-GGG---SEEEE--SS-TTT-----HHHHHHHHHHHHHTT-EEEEE-TTGGGB-SSSPPPPTGGG-SSS-EEEEEE-----STT--EEEEEEHHHHHHHHHHHHTTT-SS-HHHHHHHHHHHHHHHHHHHHHHHHHHHHHHHHHHHHHHHHHHHH-SSSEEEPPPSBSSEEEEEETT-S--HHIIIIIIHHTTEE-EEGGGGSSSTTS---EEEEE-SS--HHHHHHHHHHHHHHHHHT-/--GGGGS-HHHHH----SS-TTSSSTTTS-TT-EE-------GGG-SEEEEEEEETTSPPEEE-HHHHHHHTS---TT--HHHHHHHHHHHHHHH--TTTTS-GGGT-EEEEEESSHHHHHHHHHHHHPPTT-EEEE-SS--HHHHHHHGGGT-EEEEPPEETTEE-HHHHHHHHTTS-GGGGG-GGG----EEEE--SS-TTT-----HHHHHHHHHHHHHTT-EEEEE-TTGGGB-SSSPPPPTGGG-SSS-EEEEEE-----STT--EEEEEEHHHHHHHHHHHHTTT-SS-HHHHHHHHHHHHHHHHHHHHHHHHHHHHHHHHHHHHHHHHHHHH-SSSEEEPPPSBSSEEEEEETT-S--HHIIIIIIHHTTEE-EEGGGGSSSTTS---EEEEE-SS--HHHHHHHHHHHHHHHHTT-

InterPro domains:
  IPR004839 Aminotransferase, class I/classII, large domain [PF00155] (65-416)
  IPR015421 Pyridoxal phosphate-dependent transferase, major domain [G3DSA:3.40.640.10] (1-425)
  IPR015424 Pyridoxal phosphate-dependent transferase [SSF53383] (6-423)
  IPR050859 Class-I pyridoxal-phosphate-dependent aminotransferase-like [PTHR42790] (1-424)

Nearest PDB structures (foldseek):
  6d0a-assembly1_A  TM=9.998E-01  e=1.368E-86  Homo sapiens
  6t8q-assembly1_A  TM=9.925E-01  e=6.510E-85  Homo sapiens
  3dc1-assembly1_A  TM=9.963E-01  e=1.721E-80  Homo sapiens
  2vgz-assembly1_A  TM=9.951E-01  e=1.624E-80  Homo sapiens
  4gdy-assembly1_B  TM=9.712E-01  e=6.126E-82  Homo sapiens

Solvent-accessible surface area: 30604 Å² total

Organism: Homo sapiens (NCBI:txid9606)

Radius of gyration: 27.95 Å; Cα contacts (8 Å, |Δi|>4): 1814; chains: 2; bounding box: 91×61×63 Å

Sequence (848 aa):
MNYARFITAASAARNPSPIRTMTDILSRGPKSMISLAGGLPNPNMFPFKTAVITVENGKTIQFGEEMMKRALQYSPSAGIPELLSWLKQLQIKLHNPPTIHYPPSQGQMDLCVTSGSQQGLCKVFEMIINPGDNVLLDEPAYSGTLQSLHPLGCNIINVASDESGIVPDSLRDILSRWKPEDAKNPQKNTPKFLYTVPNGNNPTGNSLTSERKKEIYELARKYDFLIIEDDPYYFLQFNKFRVPTFLSMDVDGRVIRADSFSIISSGLRIGFLTGPKPLIERVILHIQVSTLHPSTFNQLMISQLLHEWGEEGFMAHVDRVIDFYSNQKDAILAAADKWLTGLAEWHVPAAGMFLWIKVKGINDVKELIEEKAVKMGVLMLPGNAFYVDSSAPSPYLRASFSSASPEQMDVAFQVLAQLIKESLMNYARFITAASAARNPSPIRTMTDILSRGPKSMISLAGGLPNPNMFPFKTAVITVENGKTIQFGEEMMKRALQYSPSAGIPELLSWLKQLQIKLHNPPTIHYPPSQGQMDLCVTSGSQQGLCKVFEMIINPGDNVLLDEPAYSGTLQSLHPLGCNIINVASDESGIVPDSLRDILSRWKPEDAKNPQKNTPKFLYTVPNGNNPTGNSLTSERKKEIYELARKYDFLIIEDDPYYFLQFNKFRVPTFLSMDVDGRVIRADSFSIISSGLRIGFLTGPKPLIERVILHIQVSTLHPSTFNQLMISQLLHEWGEEGFMAHVDRVIDFYSNQKDAILAAADKWLTGLAEWHVPAAGMFLWIKVKGINDVKELIEEKAVKMGVLMLPGNAFYVDSSAPSPYLRASFSSASPEQMDVAFQVLAQLIKESL